Protein AF-A0A517TR94-F1 (afdb_monomer_lite)

Secondary structure (DSSP, 8-state):
--SS----------SS---------SSS--------SSS-S------BS-------S-SSSS-----S----SS--------SSSB-B----S-----B---SBB----TTTSS---S-SS---B--B-SSS-S--B---SSSS-B---S-SSTTT--TTGGGGTS-S-SS--SSSS---EEE-TTS-EEE---SSSTTS---S--SS-SSS-----EEEEETTEEEESEE-SSS-EE-----SSSS-----S-SSSSSS--BPP--TT-----EEEETTEEEESB--SSSSSB-----SSS-B-S----SS-SSS----------TT-----B-TTTTSS------SSS-----S---STT----S------SS-------SSSS--S-EE--SSSS--B----S-TT-----SS----EE--SS--B-----SSS-S-B----SSSS-------S--SSS-----------SS-------SSS------BTTSSSS-S-S--SS-SS----------BTTB-----BSSSS-B-----SSSS--------SS--SS-BBBS-------SSS-B-----SSSSB-S---BSSSSTTB-----SSTTSS---------BTTBB------TTS-S--EEB-SSTTT-EES--SSSSS-S--------BTTBEEE----SSS----EEESSSTTT-EE-----------------BTTBEEEEE--SSS--EEEEESSSTTTS-B-----BSS-----B----BTTB--EE--SSSSBS-EE--SSSTTTS-----SSS-B-B------EEETTEEE--EE-SSSSEE--EE-SSSSS---EE----S------------SS--EE---SSSS-SSB--------TT-SS-SS--SHHHHHHHHHHTT-B-SSTT-TT--SSSSB-SHHHHHHHHHHTTPPP--------------------------------------------------------------------------------------------------------------------------------------

Sequence (1074 aa):
MSGVPELVLDVNVSTDSSNPTQMVEVSGTLFFVANDATAGQELWRSDANGTARVADIRPGGNGSRPTQLTNVNGSLFFFANDGAGSALWKSDGAAAGTVRVKDVRVSSFGDYLGAAINVSGTLYFVGNDGAKGYELWKSDGTTAGTVMVKDIAPGSASSAQNIQRTTSNNLMNVNGTLFFAAESVAGNSELWKSDGTEAGTLLVKEIRSGNQSSSPTLVANSSGTLIFTANDGVNGFEMWRSDGTELGTMLIKDVFAGAKSGTGVFSRNGSQVPFAEIDGVVYFVGNDGVSGAELWKTDGTAAGTVMVKDVHVGATSSSPTKFYRVGNHVYFEADDGTHRRELWRTDGTAAGTALVKDISTGSSAFVQPLAALDDILLFRANDGVLGSELWRTDGTEAGTYLVKDIHPDFTSIPNGAVASGINVNGVAYFAANDGVHGIELWKSDGTAAGTTLVFDVWTSTLNANPLNLLMVGDVGYFTAENGVDGHELWRTDGTAAGTYRVKDIYTGRLASAPDHLTNVNGRLFFAAETEGMGRELWTSDGTEAGTMLVKDIRPGLASGITIHGELIAHTDGKLYFEASSDPNDGELWVSDGTEAGTYKIVDLETVNPGSEPRDLTSIGSKIFFSAQTNPYGRELWVSDGTAAGTRLVKDVWTGSGSTNPEHLIAFQGELYFTAQKLNSAYALWKSDGTEAGTVELSDPNFEGALAPRELTVVGNTLFFSARKGSDGYELWKSDGTAAGTVLVKNIRLGIEGSSPQKLTNVGGILYFTADDDVHGRELWRSDGTEAGTYLLRDVLIGAEASGIDQLTAAGGLLYFRADDSTHGQELWRSNGTSDGTFMAFDQTPGSNDANIDWIRDGGNRLYYSMHTPQFGRELWSLELSHPSGDYDADFVVDGADFLAWQRSFGAVAEPAGSGADGNGDGAVDGEDLDVWQDAFGQPPATTASLSAAATTLSSVRDAGSQSDEPLTSTAEATRTAVQSTIQFSSVTALGLDGRQLTPVARERGPAPLRRNSGNAEKQSAPKRSPGEKLELRHRPTTTQMSGAVDEHDRSTLLAQDAALEELAELAGWSIRKI

Organism: NCBI:txid2528024

Radius of gyration: 33.08 Å; chains: 1; bounding box: 103×128×96 Å

Structure (mmCIF, N/CA/C/O backbone):
data_AF-A0A517TR94-F1
#
_entry.id   AF-A0A517TR94-F1
#
loop_
_atom_site.group_PDB
_atom_site.id
_atom_site.type_symbol
_atom_site.label_atom_id
_atom_site.label_alt_id
_atom_site.label_comp_id
_atom_site.label_asym_id
_atom_site.label_entity_id
_atom_site.label_seq_id
_atom_site.pdbx_PDB_ins_code
_atom_site.Cartn_x
_atom_site.Cartn_y
_atom_site.Cartn_z
_atom_site.occupancy
_atom_site.B_iso_or_equiv
_atom_site.auth_seq_id
_atom_site.auth_comp_id
_atom_site.auth_asym_id
_atom_site.auth_atom_id
_atom_site.pdbx_PDB_model_num
ATOM 1 N N . MET A 1 1 ? -6.341 -18.379 -21.536 1.00 32.88 1 MET A N 1
ATOM 2 C CA . MET A 1 1 ? -5.431 -19.554 -21.599 1.00 32.88 1 MET A CA 1
ATOM 3 C C . MET A 1 1 ? -4.685 -19.633 -20.250 1.00 32.88 1 MET A C 1
ATOM 5 O O . MET A 1 1 ? -5.332 -19.293 -19.265 1.00 32.88 1 MET A O 1
ATOM 9 N N . SER A 1 2 ? -3.391 -20.003 -20.161 1.00 41.47 2 SER A N 1
ATOM 10 C CA . SER A 1 2 ? -2.500 -19.585 -19.041 1.00 41.47 2 SER A CA 1
ATOM 11 C C . SER A 1 2 ? -1.575 -18.413 -19.401 1.00 41.47 2 SER A C 1
ATOM 13 O O . SER A 1 2 ? -1.093 -17.699 -18.528 1.00 41.47 2 SER A O 1
ATOM 15 N N . GLY A 1 3 ? -1.347 -18.233 -20.703 1.00 51.03 3 GLY A N 1
ATOM 16 C CA . GLY A 1 3 ? -0.511 -17.205 -21.299 1.00 51.03 3 GLY A CA 1
ATOM 17 C C . GLY A 1 3 ? -1.092 -16.668 -22.609 1.00 51.03 3 GLY A C 1
ATOM 18 O O . GLY A 1 3 ? -0.347 -16.614 -23.570 1.00 51.03 3 GLY A O 1
ATOM 19 N N . VAL A 1 4 ? -2.402 -16.387 -22.684 1.00 61.16 4 VAL A N 1
ATOM 20 C CA . VAL A 1 4 ? -3.176 -15.614 -23.686 1.00 61.16 4 VAL A CA 1
ATOM 21 C C . VAL A 1 4 ? -4.585 -15.106 -23.232 1.00 61.16 4 VAL A C 1
ATOM 23 O O . VAL A 1 4 ? -5.512 -15.912 -23.086 1.00 61.16 4 VAL A O 1
ATOM 26 N N . PRO A 1 5 ? -4.880 -13.781 -23.261 1.00 72.44 5 PRO A N 1
ATOM 27 C CA . PRO A 1 5 ? -6.747 -13.224 -23.718 1.00 72.44 5 PRO A CA 1
ATOM 28 C C . PRO A 1 5 ? -8.064 -13.539 -22.998 1.00 72.44 5 PRO A C 1
ATOM 30 O O . PRO A 1 5 ? -8.941 -12.732 -23.228 1.00 72.44 5 PRO A O 1
ATOM 33 N N . GLU A 1 6 ? -8.331 -14.636 -22.273 1.00 79.19 6 GLU A N 1
ATOM 34 C CA . GLU A 1 6 ? -9.635 -15.370 -22.433 1.00 79.19 6 GLU A CA 1
ATOM 35 C C . GLU A 1 6 ? -10.430 -15.772 -21.150 1.00 79.19 6 GLU A C 1
ATOM 37 O O . GLU A 1 6 ? -9.866 -16.500 -20.341 1.00 79.19 6 GLU A O 1
ATOM 42 N N . LEU A 1 7 ? -11.740 -15.493 -20.882 1.00 77.69 7 LEU A N 1
ATOM 43 C CA . LEU A 1 7 ? -12.831 -14.672 -21.503 1.00 77.69 7 LEU A CA 1
ATOM 44 C C . LEU A 1 7 ? -13.933 -14.026 -20.566 1.00 77.69 7 LEU A C 1
ATOM 46 O O . LEU A 1 7 ? -14.627 -14.791 -19.891 1.00 77.69 7 LEU A O 1
ATOM 50 N N . VAL A 1 8 ? -14.142 -12.669 -20.545 1.00 80.38 8 VAL A N 1
ATOM 51 C CA . VAL A 1 8 ? -15.274 -11.938 -19.846 1.00 80.38 8 VAL A CA 1
ATOM 52 C C . VAL A 1 8 ? -16.123 -10.854 -20.586 1.00 80.38 8 VAL A C 1
ATOM 54 O O . VAL A 1 8 ? -17.095 -11.218 -21.246 1.00 80.38 8 VAL A O 1
ATOM 57 N N . LEU A 1 9 ? -15.934 -9.547 -20.328 1.00 76.50 9 LEU A N 1
ATOM 58 C CA . LEU A 1 9 ? -17.001 -8.549 -20.014 1.00 76.50 9 LEU A CA 1
ATOM 59 C C . LEU A 1 9 ? -16.665 -7.123 -20.533 1.00 76.50 9 LEU A C 1
ATOM 61 O O . LEU A 1 9 ? -15.570 -6.938 -21.032 1.00 76.50 9 LEU A O 1
ATOM 65 N N . ASP A 1 10 ? -17.564 -6.143 -20.343 1.00 74.19 10 ASP A N 1
ATOM 66 C CA . ASP A 1 10 ? -17.478 -4.688 -20.607 1.00 74.19 10 ASP A CA 1
ATOM 67 C C . ASP A 1 10 ? -18.361 -3.861 -19.574 1.00 74.19 10 ASP A C 1
ATOM 69 O O . ASP A 1 10 ? -18.908 -4.485 -18.662 1.00 74.19 10 ASP A O 1
ATOM 73 N N . VAL A 1 11 ? -18.487 -2.508 -19.585 1.00 76.44 11 VAL A N 1
ATOM 74 C CA . VAL A 1 11 ? -18.774 -1.679 -18.360 1.00 76.44 11 VAL A CA 1
ATOM 75 C C . VAL A 1 11 ? -19.840 -0.552 -18.457 1.00 76.44 11 VAL A C 1
ATOM 77 O O . VAL A 1 11 ? -20.935 -0.730 -17.909 1.00 76.44 11 VAL A O 1
ATOM 80 N N . ASN A 1 12 ? -19.472 0.655 -18.921 1.00 79.12 12 ASN A N 1
ATOM 81 C CA . ASN A 1 12 ? -20.246 1.899 -19.001 1.00 79.12 12 ASN A CA 1
ATOM 82 C C . ASN A 1 12 ? -19.718 2.925 -20.071 1.00 79.12 12 ASN A C 1
ATOM 84 O O . ASN A 1 12 ? -19.273 4.044 -19.781 1.00 79.12 12 ASN A O 1
ATOM 88 N N . VAL A 1 13 ? -19.990 2.604 -21.332 1.00 65.62 13 VAL A N 1
ATOM 89 C CA . VAL A 1 13 ? -20.494 3.459 -22.431 1.00 65.62 13 VAL A CA 1
ATOM 90 C C . VAL A 1 13 ? -19.667 4.557 -23.144 1.00 65.62 13 VAL A C 1
ATOM 92 O O . VAL A 1 13 ? -20.157 4.968 -24.195 1.00 65.62 13 VAL A O 1
ATOM 95 N N . SER A 1 14 ? -18.561 5.147 -22.663 1.00 59.56 14 SER A N 1
ATOM 96 C CA . SER A 1 14 ? -18.127 6.499 -23.130 1.00 59.56 14 SER A CA 1
ATOM 97 C C . SER A 1 14 ? -16.716 6.716 -23.736 1.00 59.56 14 SER A C 1
ATOM 99 O O . SER A 1 14 ? -16.019 5.796 -24.150 1.00 59.56 14 SER A O 1
ATOM 101 N N . THR A 1 15 ? -16.343 7.996 -23.885 1.00 55.50 15 THR A N 1
ATOM 102 C CA . THR A 1 15 ? -15.191 8.525 -24.644 1.00 55.50 15 THR A CA 1
ATOM 103 C C . THR A 1 15 ? -14.351 9.564 -23.886 1.00 55.50 15 THR A C 1
ATOM 105 O O . THR A 1 15 ? -13.447 10.161 -24.469 1.00 55.50 15 THR A O 1
ATOM 108 N N . ASP A 1 16 ? -14.666 9.827 -22.615 1.00 64.62 16 ASP A N 1
ATOM 109 C CA . ASP A 1 16 ? -14.159 10.973 -21.852 1.00 64.62 16 ASP A CA 1
ATOM 110 C C . ASP A 1 16 ? -13.602 10.501 -20.491 1.00 64.62 16 ASP A C 1
ATOM 112 O O . ASP A 1 16 ? -14.239 9.708 -19.798 1.00 64.62 16 ASP A O 1
ATOM 116 N N . SER A 1 17 ? -12.389 10.952 -20.143 1.00 79.81 17 SER A N 1
ATOM 117 C CA . SER A 1 17 ? -11.439 10.234 -19.268 1.00 79.81 17 SER A CA 1
ATOM 118 C C . SER A 1 17 ? -11.825 10.004 -17.793 1.00 79.81 17 SER A C 1
ATOM 120 O O . SER A 1 17 ? -12.678 10.677 -17.211 1.00 79.81 17 SER A O 1
ATOM 122 N N . SER A 1 18 ? -11.104 9.056 -17.179 1.00 74.88 18 SER A N 1
ATOM 123 C CA . SER A 1 18 ? -11.460 8.317 -15.955 1.00 74.88 18 SER A CA 1
ATOM 124 C C . SER A 1 18 ? -10.222 8.053 -15.071 1.00 74.88 18 SER A C 1
ATOM 126 O O . SER A 1 18 ? -9.134 7.977 -15.634 1.00 74.88 18 SER A O 1
ATOM 128 N N . ASN A 1 19 ? -10.320 7.856 -13.739 1.00 81.69 19 ASN A N 1
ATOM 129 C CA . ASN A 1 19 ? -9.169 7.373 -12.933 1.00 81.69 19 ASN A CA 1
ATOM 130 C C . ASN A 1 19 ? -9.506 6.814 -11.509 1.00 81.69 19 ASN A C 1
ATOM 132 O O . ASN A 1 19 ? -10.257 7.496 -10.815 1.00 81.69 19 ASN A O 1
ATOM 136 N N . PRO A 1 20 ? -8.939 5.669 -11.027 1.00 83.94 20 PRO A N 1
ATOM 137 C CA . PRO A 1 20 ? -9.295 5.019 -9.739 1.00 83.94 20 PRO A CA 1
ATOM 138 C C . PRO A 1 20 ? -8.247 5.021 -8.595 1.00 83.94 20 PRO A C 1
ATOM 140 O O . PRO A 1 20 ? -7.126 4.615 -8.845 1.00 83.94 20 PRO A O 1
ATOM 143 N N . THR A 1 21 ? -8.577 5.310 -7.319 1.00 80.75 21 THR A N 1
ATOM 144 C CA . THR A 1 21 ? -7.677 5.057 -6.140 1.00 80.75 21 THR A CA 1
ATOM 145 C C . THR A 1 21 ? -8.009 3.725 -5.396 1.00 80.75 21 THR A C 1
ATOM 147 O O . THR A 1 21 ? -8.720 2.889 -5.934 1.00 80.75 21 THR A O 1
ATOM 150 N N . GLN A 1 22 ? -7.512 3.490 -4.169 1.00 77.44 22 GLN A N 1
ATOM 151 C CA . GLN A 1 22 ? -8.128 2.678 -3.068 1.00 77.44 22 GLN A CA 1
ATOM 152 C C . GLN A 1 22 ? -8.405 1.171 -3.236 1.00 77.44 22 GLN A C 1
ATOM 154 O O . GLN A 1 22 ? -9.174 0.564 -2.495 1.00 77.44 22 GLN A O 1
ATOM 159 N N . MET A 1 23 ? -7.707 0.529 -4.154 1.00 81.69 23 MET A N 1
ATOM 160 C CA . MET A 1 23 ? -7.336 -0.876 -3.978 1.00 81.69 23 MET A CA 1
ATOM 161 C C . MET A 1 23 ? -6.468 -0.982 -2.694 1.00 81.69 23 MET A C 1
ATOM 163 O O . MET A 1 23 ? -5.655 -0.077 -2.515 1.00 81.69 23 MET A O 1
ATOM 167 N N . VAL A 1 24 ? -6.525 -2.000 -1.817 1.00 80.06 24 VAL A N 1
ATOM 168 C CA . VAL A 1 24 ? -5.561 -2.218 -0.677 1.00 80.06 24 VAL A CA 1
ATOM 169 C C . VAL A 1 24 ? -5.394 -3.724 -0.349 1.00 80.06 24 VAL A C 1
ATOM 171 O O . VAL A 1 24 ? -6.127 -4.537 -0.908 1.00 80.06 24 VAL A O 1
ATOM 174 N N . GLU A 1 25 ? -4.371 -4.096 0.436 1.00 80.56 25 GLU A N 1
ATOM 175 C CA . GLU A 1 25 ? -3.683 -5.408 0.452 1.00 80.56 25 GLU A CA 1
ATOM 176 C C . GLU A 1 25 ? -3.809 -6.197 1.796 1.00 80.56 25 GLU A C 1
ATOM 178 O O . GLU A 1 25 ? -3.828 -5.564 2.853 1.00 80.56 25 GLU A O 1
ATOM 183 N N . VAL A 1 26 ? -3.883 -7.547 1.756 1.00 79.00 26 VAL A N 1
ATOM 184 C CA . VAL A 1 26 ? -3.588 -8.582 2.798 1.00 79.00 26 VAL A CA 1
ATOM 185 C C . VAL A 1 26 ? -3.750 -10.053 2.252 1.00 79.00 26 VAL A C 1
ATOM 187 O O . VAL A 1 26 ? -4.149 -10.969 2.969 1.00 79.00 26 VAL A O 1
ATOM 190 N N . SER A 1 27 ? -3.454 -10.311 0.968 1.00 73.56 27 SER A N 1
ATOM 191 C CA . SER A 1 27 ? -3.612 -11.594 0.224 1.00 73.56 27 SER A CA 1
ATOM 192 C C . SER A 1 27 ? -5.022 -12.257 0.182 1.00 73.56 27 SER A C 1
ATOM 194 O O . SER A 1 27 ? -5.320 -13.212 0.902 1.00 73.56 27 SER A O 1
ATOM 196 N N . GLY A 1 28 ? -5.882 -11.815 -0.750 1.00 69.56 28 GLY A N 1
ATOM 197 C CA . GLY A 1 28 ? -7.241 -12.325 -1.051 1.00 69.56 28 GLY A CA 1
ATOM 198 C C . GLY A 1 28 ? -8.048 -11.410 -2.011 1.00 69.56 28 GLY A C 1
ATOM 199 O O . GLY A 1 28 ? -7.973 -10.201 -1.899 1.00 69.56 28 GLY A O 1
ATOM 200 N N . THR A 1 29 ? -8.794 -11.947 -2.978 1.00 78.44 29 THR A N 1
ATOM 201 C CA . THR A 1 29 ? -9.329 -11.279 -4.206 1.00 78.44 29 THR A CA 1
ATOM 202 C C . THR A 1 29 ? -10.099 -9.921 -4.079 1.00 78.44 29 THR A C 1
ATOM 204 O O . THR A 1 29 ? -10.593 -9.577 -3.013 1.00 78.44 29 THR A O 1
ATOM 207 N N . LEU A 1 30 ? -10.172 -9.080 -5.145 1.00 85.25 30 LEU A N 1
ATOM 208 C CA . LEU A 1 30 ? -10.290 -7.590 -5.026 1.00 85.25 30 LEU A CA 1
ATOM 209 C C . LEU A 1 30 ? -11.324 -6.855 -5.955 1.00 85.25 30 LEU A C 1
ATOM 211 O O . LEU A 1 30 ? -11.566 -7.293 -7.065 1.00 85.25 30 LEU A O 1
ATOM 215 N N . PHE A 1 31 ? -11.944 -5.732 -5.528 1.00 89.06 31 PHE A N 1
ATOM 216 C CA . PHE A 1 31 ? -13.330 -5.263 -5.884 1.00 89.06 31 PHE A CA 1
ATOM 217 C C . PHE A 1 31 ? -13.542 -3.743 -6.350 1.00 89.06 31 PHE A C 1
ATOM 219 O O . PHE A 1 31 ? -13.384 -2.873 -5.496 1.00 89.06 31 PHE A O 1
ATOM 226 N N . PHE A 1 32 ? -13.949 -3.304 -7.579 1.00 89.75 32 PHE A N 1
ATOM 227 C CA . PHE A 1 32 ? -13.955 -1.819 -7.896 1.00 89.75 32 PHE A CA 1
ATOM 228 C C . PHE A 1 32 ? -15.023 -1.124 -8.817 1.00 89.75 32 PHE A C 1
ATOM 230 O O . PHE A 1 32 ? -15.868 -1.789 -9.414 1.00 89.75 32 PHE A O 1
ATOM 237 N N . VAL A 1 33 ? -15.035 0.231 -8.806 1.00 89.56 33 VAL A N 1
ATOM 238 C CA . VAL A 1 33 ? -16.006 1.247 -9.350 1.00 89.56 33 VAL A CA 1
ATOM 239 C C . VAL A 1 33 ? -15.793 1.567 -10.852 1.00 89.56 33 VAL A C 1
ATOM 241 O O . VAL A 1 33 ? -14.792 1.143 -11.399 1.00 89.56 33 VAL A O 1
ATOM 244 N N . ALA A 1 34 ? -16.695 2.343 -11.499 1.00 87.88 34 ALA A N 1
ATOM 245 C CA . ALA A 1 34 ? -16.648 2.864 -12.891 1.00 87.88 34 ALA A CA 1
ATOM 246 C C . ALA A 1 34 ? -17.687 3.994 -13.215 1.00 87.88 34 ALA A C 1
ATOM 248 O O . ALA A 1 34 ? -18.465 3.891 -14.156 1.00 87.88 34 ALA A O 1
ATOM 249 N N . ASN A 1 35 ? -17.793 5.068 -12.418 1.00 85.19 35 ASN A N 1
ATOM 250 C CA . ASN A 1 35 ? -19.026 5.880 -12.311 1.00 85.19 35 ASN A CA 1
ATOM 251 C C . ASN A 1 35 ? -19.356 7.005 -13.304 1.00 85.19 35 ASN A C 1
ATOM 253 O O . ASN A 1 35 ? -18.527 7.839 -13.639 1.00 85.19 35 ASN A O 1
ATOM 257 N N . ASP A 1 36 ? -20.637 7.097 -13.647 1.00 80.75 36 ASP A N 1
ATOM 258 C CA . ASP A 1 36 ? -21.177 7.923 -14.727 1.00 80.75 36 ASP A CA 1
ATOM 259 C C . ASP A 1 36 ? -21.938 9.189 -14.284 1.00 80.75 36 ASP A C 1
ATOM 261 O O . ASP A 1 36 ? -22.235 10.065 -15.094 1.00 80.75 36 ASP A O 1
ATOM 265 N N . ALA A 1 37 ? -22.328 9.261 -13.007 1.00 74.31 37 ALA A N 1
ATOM 266 C CA . ALA A 1 37 ? -23.564 9.926 -12.557 1.00 74.31 37 ALA A CA 1
ATOM 267 C C . ALA A 1 37 ? -24.870 9.271 -13.097 1.00 74.31 37 ALA A C 1
ATOM 269 O O . ALA A 1 37 ? -25.942 9.901 -13.129 1.00 74.31 37 ALA A O 1
ATOM 270 N N . THR A 1 38 ? -24.791 7.993 -13.493 1.00 77.69 38 THR A N 1
ATOM 271 C CA . THR A 1 38 ? -25.917 7.050 -13.642 1.00 77.69 38 THR A CA 1
ATOM 272 C C . THR A 1 38 ? -25.947 6.006 -12.515 1.00 77.69 38 THR A C 1
ATOM 274 O O . THR A 1 38 ? -27.029 5.650 -12.056 1.00 77.69 38 THR A O 1
ATOM 277 N N . ALA A 1 39 ? -24.796 5.641 -11.963 1.00 77.69 39 ALA A N 1
ATOM 278 C CA . ALA A 1 39 ? -24.606 5.504 -10.523 1.00 77.69 39 ALA A CA 1
ATOM 279 C C . ALA A 1 39 ? -24.318 6.885 -9.885 1.00 77.69 39 ALA A C 1
ATOM 281 O O . ALA A 1 39 ? -24.677 7.948 -10.400 1.00 77.69 39 ALA A O 1
ATOM 282 N N . GLY A 1 40 ? -23.536 6.904 -8.816 1.00 82.56 40 GLY A N 1
ATOM 283 C CA . GLY A 1 40 ? -22.186 7.451 -8.927 1.00 82.56 40 GLY A CA 1
ATOM 284 C C . GLY A 1 40 ? -21.117 6.486 -8.376 1.00 82.56 40 GLY A C 1
ATOM 285 O O . GLY A 1 40 ? -21.027 5.326 -8.763 1.00 82.56 40 GLY A O 1
ATOM 286 N N . GLN A 1 41 ? -20.197 6.988 -7.561 1.00 86.50 41 GLN A N 1
ATOM 287 C CA . GLN A 1 41 ? -18.953 6.291 -7.213 1.00 86.50 41 GLN A CA 1
ATOM 288 C C . GLN A 1 41 ? -19.140 5.140 -6.197 1.00 86.50 41 GLN A C 1
ATOM 290 O O . GLN A 1 41 ? -19.252 5.426 -5.018 1.00 86.50 41 GLN A O 1
ATOM 295 N N . GLU A 1 42 ? -19.132 3.864 -6.613 1.00 89.94 42 GLU A N 1
ATOM 296 C CA . GLU A 1 42 ? -19.360 2.662 -5.763 1.00 89.94 42 GLU A CA 1
ATOM 297 C C . GLU A 1 42 ? -18.854 1.323 -6.420 1.00 89.94 42 GLU A C 1
ATOM 299 O O . GLU A 1 42 ? -18.658 1.327 -7.626 1.00 89.94 42 GLU A O 1
ATOM 304 N N . LEU A 1 43 ? -18.524 0.230 -5.682 1.00 92.38 43 LEU A N 1
ATOM 305 C CA . LEU A 1 43 ? -17.415 -0.730 -6.030 1.00 92.38 43 LEU A CA 1
ATOM 306 C C . LEU A 1 43 ? -17.671 -2.276 -5.951 1.00 92.38 43 LEU A C 1
ATOM 308 O O . LEU A 1 43 ? -18.451 -2.663 -5.099 1.00 92.38 43 LEU A O 1
ATOM 312 N N . TRP A 1 44 ? -16.959 -3.156 -6.710 1.00 91.81 44 TRP A N 1
ATOM 313 C CA . TRP A 1 44 ? -17.274 -4.600 -7.018 1.00 91.81 44 TRP A CA 1
ATOM 314 C C . TRP A 1 44 ? -16.922 -5.778 -6.037 1.00 91.81 44 TRP A C 1
ATOM 316 O O . TRP A 1 44 ? -17.060 -5.542 -4.862 1.00 91.81 44 TRP A O 1
ATOM 326 N N . ARG A 1 45 ? -16.718 -7.077 -6.444 1.00 91.19 45 ARG A N 1
ATOM 327 C CA . ARG A 1 45 ? -16.306 -8.350 -5.699 1.00 91.19 45 ARG A CA 1
ATOM 328 C C . ARG A 1 45 ? -16.512 -9.637 -6.573 1.00 91.19 45 ARG A C 1
ATOM 330 O O . ARG A 1 45 ? -16.994 -9.503 -7.695 1.00 91.19 45 ARG A O 1
ATOM 337 N N . SER A 1 46 ? -16.226 -10.885 -6.136 1.00 83.75 46 SER A N 1
ATOM 338 C CA . SER A 1 46 ? -16.760 -12.180 -6.689 1.00 83.75 46 SER A CA 1
ATOM 339 C C . SER A 1 46 ? -16.844 -13.391 -5.721 1.00 83.75 46 SER A C 1
ATOM 341 O O . SER A 1 46 ? -16.489 -13.280 -4.571 1.00 83.75 46 SER A O 1
ATOM 343 N N . ASP A 1 47 ? -17.415 -14.533 -6.116 1.00 80.50 47 ASP A N 1
ATOM 344 C CA . ASP A 1 47 ? -17.780 -15.682 -5.256 1.00 80.50 47 ASP A CA 1
ATOM 345 C C . ASP A 1 47 ? -17.981 -16.942 -6.144 1.00 80.50 47 ASP A C 1
ATOM 347 O O . ASP A 1 47 ? -17.373 -17.026 -7.204 1.00 80.50 47 ASP A O 1
ATOM 351 N N . ALA A 1 48 ? -18.847 -17.901 -5.801 1.00 70.12 48 ALA A N 1
ATOM 352 C CA . ALA A 1 48 ? -19.196 -19.057 -6.644 1.00 70.12 48 ALA A CA 1
ATOM 353 C C . ALA A 1 48 ? -20.715 -19.113 -6.935 1.00 70.12 48 ALA A C 1
ATOM 355 O O . ALA A 1 48 ? -21.389 -20.108 -6.657 1.00 70.12 48 ALA A O 1
ATOM 356 N N . ASN A 1 49 ? -21.288 -17.995 -7.401 1.00 73.25 49 ASN A N 1
ATOM 357 C CA . ASN A 1 49 ? -22.709 -17.685 -7.188 1.00 73.25 49 ASN A CA 1
ATOM 358 C C . ASN A 1 49 ? -23.410 -16.858 -8.311 1.00 73.25 49 ASN A C 1
ATOM 360 O O . ASN A 1 49 ? -24.635 -16.939 -8.456 1.00 73.25 49 ASN A O 1
ATOM 364 N N . GLY A 1 50 ? -22.672 -16.052 -9.080 1.00 70.31 50 GLY A N 1
ATOM 365 C CA . GLY A 1 50 ? -23.108 -15.092 -10.123 1.00 70.31 50 GLY A CA 1
ATOM 366 C C . GLY A 1 50 ? -22.800 -13.629 -9.740 1.00 70.31 50 GLY A C 1
ATOM 367 O O . GLY A 1 50 ? -23.429 -13.153 -8.804 1.00 70.31 50 GLY A O 1
ATOM 368 N N . THR A 1 51 ? -21.836 -12.934 -10.388 1.00 84.44 51 THR A N 1
ATOM 369 C CA . THR A 1 51 ? -21.176 -11.713 -9.855 1.00 84.44 51 THR A CA 1
ATOM 370 C C . THR A 1 51 ? -22.094 -10.511 -9.771 1.00 84.44 51 THR A C 1
ATOM 372 O O . THR A 1 51 ? -22.877 -10.334 -10.676 1.00 84.44 51 THR A O 1
ATOM 375 N N . ALA A 1 52 ? -22.139 -9.740 -8.676 1.00 87.50 52 ALA A N 1
ATOM 376 C CA . ALA A 1 52 ? -23.338 -8.941 -8.432 1.00 87.50 52 ALA A CA 1
ATOM 377 C C . ALA A 1 52 ? -23.294 -7.780 -7.379 1.00 87.50 52 ALA A C 1
ATOM 379 O O . ALA A 1 52 ? -23.222 -8.104 -6.234 1.00 87.50 52 ALA A O 1
ATOM 380 N N . ARG A 1 53 ? -23.495 -6.475 -7.673 1.00 90.69 53 ARG A N 1
ATOM 381 C CA . ARG A 1 53 ? -23.621 -5.233 -6.823 1.00 90.69 53 ARG A CA 1
ATOM 382 C C . ARG A 1 53 ? -24.408 -5.298 -5.477 1.00 90.69 53 ARG A C 1
ATOM 384 O O . ARG A 1 53 ? -25.617 -5.474 -5.535 1.00 90.69 53 ARG A O 1
ATOM 391 N N . VAL A 1 54 ? -23.808 -5.106 -4.286 1.00 89.81 54 VAL A N 1
ATOM 392 C CA . VAL A 1 54 ? -24.517 -5.209 -2.977 1.00 89.81 54 VAL A CA 1
ATOM 393 C C . VAL A 1 54 ? -25.789 -4.390 -2.801 1.00 89.81 54 VAL A C 1
ATOM 395 O O . VAL A 1 54 ? -26.885 -4.936 -2.895 1.00 89.81 54 VAL A O 1
ATOM 398 N N . ALA A 1 55 ? -25.665 -3.178 -2.295 1.00 83.69 55 ALA A N 1
ATOM 399 C CA . ALA A 1 55 ? -26.680 -2.557 -1.480 1.00 83.69 55 ALA A CA 1
ATOM 400 C C . ALA A 1 55 ? -26.348 -1.095 -1.229 1.00 83.69 55 ALA A C 1
ATOM 402 O O . ALA A 1 55 ? -25.190 -0.696 -1.138 1.00 83.69 55 ALA A O 1
ATOM 403 N N . ASP A 1 56 ? -27.404 -0.317 -1.079 1.00 84.56 56 ASP A N 1
ATOM 404 C CA . ASP A 1 56 ? -27.368 1.101 -1.371 1.00 84.56 56 ASP A CA 1
ATOM 405 C C . ASP A 1 56 ? -27.520 1.961 -0.107 1.00 84.56 56 ASP A C 1
ATOM 407 O O . ASP A 1 56 ? -27.904 1.476 0.954 1.00 84.56 56 ASP A O 1
ATOM 411 N N . ILE A 1 57 ? -27.140 3.230 -0.202 1.00 85.81 57 ILE A N 1
ATOM 412 C CA . ILE A 1 57 ? -26.909 4.160 0.903 1.00 85.81 57 ILE A CA 1
ATOM 413 C C . ILE A 1 57 ? -27.255 5.621 0.526 1.00 85.81 57 ILE A C 1
ATOM 415 O O . ILE A 1 57 ? -27.073 6.529 1.335 1.00 85.81 57 ILE A O 1
ATOM 419 N N . ARG A 1 58 ? -27.803 5.871 -0.675 1.00 87.06 58 ARG A N 1
ATOM 420 C CA . ARG A 1 58 ? -28.414 7.151 -1.099 1.00 87.06 58 ARG A CA 1
ATOM 421 C C . ARG A 1 58 ? -29.537 6.872 -2.127 1.00 87.06 58 ARG A C 1
ATOM 423 O O . ARG A 1 58 ? -29.232 6.173 -3.068 1.00 87.06 58 ARG A O 1
ATOM 430 N N . PRO A 1 59 ? -30.796 7.405 -2.082 1.00 81.44 59 PRO A N 1
ATOM 431 C CA . PRO A 1 59 ? -31.675 7.463 -3.804 1.00 81.44 59 PRO A CA 1
ATOM 432 C C . PRO A 1 59 ? -31.459 8.740 -4.681 1.00 81.44 59 PRO A C 1
ATOM 434 O O . PRO A 1 59 ? -31.568 9.867 -4.188 1.00 81.44 59 PRO A O 1
ATOM 437 N N . GLY A 1 60 ? -31.293 8.601 -6.019 1.00 70.38 60 GLY A N 1
ATOM 438 C CA . GLY A 1 60 ? -31.543 9.675 -7.027 1.00 70.38 60 GLY A CA 1
ATOM 439 C C . GLY A 1 60 ? -30.441 10.314 -7.936 1.00 70.38 60 GLY A C 1
ATOM 440 O O . GLY A 1 60 ? -30.738 11.353 -8.522 1.00 70.38 60 GLY A O 1
ATOM 441 N N . GLY A 1 61 ? -29.229 9.763 -8.105 1.00 70.31 61 GLY A N 1
ATOM 442 C CA . GLY A 1 61 ? -28.157 10.178 -9.061 1.00 70.31 61 GLY A CA 1
ATOM 443 C C . GLY A 1 61 ? -27.034 11.155 -8.611 1.00 70.31 61 GLY A C 1
ATOM 444 O O . GLY A 1 61 ? -27.103 12.310 -9.018 1.00 70.31 61 GLY A O 1
ATOM 445 N N . ASN A 1 62 ? -26.006 10.736 -7.830 1.00 73.88 62 ASN A N 1
ATOM 446 C CA . ASN A 1 62 ? -24.796 11.526 -7.439 1.00 73.88 62 ASN A CA 1
ATOM 447 C C . ASN A 1 62 ? -23.579 10.715 -6.871 1.00 73.88 62 ASN A C 1
ATOM 449 O O . ASN A 1 62 ? -22.597 11.331 -6.445 1.00 73.88 62 ASN A O 1
ATOM 453 N N . GLY A 1 63 ? -23.639 9.384 -6.750 1.00 80.88 63 GLY A N 1
ATOM 454 C CA . GLY A 1 63 ? -22.807 8.577 -5.834 1.00 80.88 63 GLY A CA 1
ATOM 455 C C . GLY A 1 63 ? -22.888 8.989 -4.363 1.00 80.88 63 GLY A C 1
ATOM 456 O O . GLY A 1 63 ? -23.479 10.019 -4.018 1.00 80.88 63 GLY A O 1
ATOM 457 N N . SER A 1 64 ? -22.230 8.257 -3.467 1.00 83.81 64 SER A N 1
ATOM 458 C CA . SER A 1 64 ? -21.938 8.806 -2.125 1.00 83.81 64 SER A CA 1
ATOM 459 C C . SER A 1 64 ? -20.458 8.766 -1.696 1.00 83.81 64 SER A C 1
ATOM 461 O O . SER A 1 64 ? -20.117 9.157 -0.586 1.00 83.81 64 SER A O 1
ATOM 463 N N . ARG A 1 65 ? -19.564 8.488 -2.658 1.00 84.62 65 ARG A N 1
ATOM 464 C CA . ARG A 1 65 ? -18.121 8.824 -2.656 1.00 84.62 65 ARG A CA 1
ATOM 465 C C . ARG A 1 65 ? -17.286 8.122 -1.566 1.00 84.62 65 ARG A C 1
ATOM 467 O O . ARG A 1 65 ? -16.792 8.764 -0.636 1.00 84.62 65 ARG A O 1
ATOM 474 N N . PRO A 1 66 ? -17.156 6.799 -1.703 1.00 88.06 66 PRO A N 1
ATOM 475 C CA . PRO A 1 66 ? -16.585 5.899 -0.732 1.00 88.06 66 PRO A CA 1
ATOM 476 C C . PRO A 1 66 ? -15.062 5.978 -0.789 1.00 88.06 66 PRO A C 1
ATOM 478 O O . PRO A 1 66 ? -14.496 6.011 -1.884 1.00 88.06 66 PRO A O 1
ATOM 481 N N . THR A 1 67 ? -14.410 6.086 0.371 1.00 82.62 67 THR A N 1
ATOM 482 C CA . THR A 1 67 ? -13.066 6.676 0.459 1.00 82.62 67 THR A CA 1
ATOM 483 C C . THR A 1 67 ? -12.017 5.848 1.242 1.00 82.62 67 THR A C 1
ATOM 485 O O . THR A 1 67 ? -12.342 5.006 2.071 1.00 82.62 67 THR A O 1
ATOM 488 N N . GLN A 1 68 ? -10.741 6.083 0.908 1.00 78.56 68 GLN A N 1
ATOM 489 C CA . GLN A 1 68 ? -9.445 5.494 1.312 1.00 78.56 68 GLN A CA 1
ATOM 490 C C . GLN A 1 68 ? -9.233 3.958 1.380 1.00 78.56 68 GLN A C 1
ATOM 492 O O . GLN A 1 68 ? -8.192 3.527 0.890 1.00 78.56 68 GLN A O 1
ATOM 497 N N . LEU A 1 69 ? -10.177 3.162 1.897 1.00 86.19 69 LEU A N 1
ATOM 498 C CA . LEU A 1 69 ? -10.201 1.680 1.946 1.00 86.19 69 LEU A CA 1
ATOM 499 C C . LEU A 1 69 ? -9.104 0.886 2.711 1.00 86.19 69 LEU A C 1
ATOM 501 O O . LEU A 1 69 ? -7.905 1.106 2.580 1.00 86.19 69 LEU A O 1
ATOM 505 N N . THR A 1 70 ? -9.547 -0.143 3.452 1.00 83.94 70 THR A N 1
ATOM 506 C CA . THR A 1 70 ? -8.752 -1.005 4.349 1.00 83.94 70 THR A CA 1
ATOM 507 C C . THR A 1 70 ? -9.474 -2.331 4.707 1.00 83.94 70 THR A C 1
ATOM 509 O O . THR A 1 70 ? -10.708 -2.369 4.744 1.00 83.94 70 THR A O 1
ATOM 512 N N . ASN A 1 71 ? -8.728 -3.423 4.971 1.00 82.69 71 ASN A N 1
ATOM 513 C CA . ASN A 1 71 ? -9.264 -4.733 5.412 1.00 82.69 71 ASN A CA 1
ATOM 514 C C . ASN A 1 71 ? -8.874 -5.102 6.858 1.00 82.69 71 ASN A C 1
ATOM 516 O O . ASN A 1 71 ? -7.722 -4.960 7.237 1.00 82.69 71 ASN A O 1
ATOM 520 N N . VAL A 1 72 ? -9.818 -5.706 7.593 1.00 80.25 72 VAL A N 1
ATOM 521 C CA . VAL A 1 72 ? -9.835 -5.989 9.050 1.00 80.25 72 VAL A CA 1
ATOM 522 C C . VAL A 1 72 ? -9.830 -7.467 9.446 1.00 80.25 72 VAL A C 1
ATOM 524 O O . VAL A 1 72 ? -9.735 -7.775 10.631 1.00 80.25 72 VAL A O 1
ATOM 527 N N . ASN A 1 73 ? -9.932 -8.390 8.494 1.00 74.25 73 ASN A N 1
ATOM 528 C CA . ASN A 1 73 ? -10.154 -9.817 8.760 1.00 74.25 73 ASN A CA 1
ATOM 529 C C . ASN A 1 73 ? -11.298 -10.181 9.764 1.00 74.25 73 ASN A C 1
ATOM 531 O O . ASN A 1 73 ? -11.213 -11.182 10.473 1.00 74.25 73 ASN A O 1
ATOM 535 N N . GLY A 1 74 ? -12.438 -9.482 9.885 1.00 70.50 74 GLY A N 1
ATOM 536 C CA . GLY A 1 74 ? -12.890 -8.234 9.259 1.00 70.50 74 GLY A CA 1
ATOM 537 C C . GLY A 1 74 ? -14.388 -8.119 8.954 1.00 70.50 74 GLY A C 1
ATOM 538 O O . GLY A 1 74 ? -14.946 -8.980 8.298 1.00 70.50 74 GLY A O 1
ATOM 539 N N . SER A 1 75 ? -15.051 -7.042 9.380 1.00 79.19 75 SER A N 1
ATOM 540 C CA . SER A 1 75 ? -16.395 -6.678 8.892 1.00 79.19 75 SER A CA 1
ATOM 541 C C . SER A 1 75 ? -16.504 -5.172 8.631 1.00 79.19 75 SER A C 1
ATOM 543 O O . SER A 1 75 ? -15.482 -4.505 8.723 1.00 79.19 75 SER A O 1
ATOM 545 N N . LEU A 1 76 ? -17.666 -4.627 8.237 1.00 91.81 76 LEU A N 1
ATOM 546 C CA . LEU A 1 76 ? -17.617 -3.562 7.222 1.00 91.81 76 LEU A CA 1
ATOM 547 C C . LEU A 1 76 ? -18.465 -2.324 7.387 1.00 91.81 76 LEU A C 1
ATOM 549 O O . LEU A 1 76 ? -19.524 -2.405 7.982 1.00 91.81 76 LEU A O 1
ATOM 553 N N . PHE A 1 77 ? -18.051 -1.248 6.708 1.00 92.25 77 PHE A N 1
ATOM 554 C CA . PHE A 1 77 ? -17.412 -0.072 7.325 1.00 92.25 77 PHE A CA 1
ATOM 555 C C . PHE A 1 77 ? -17.983 1.276 6.835 1.00 92.25 77 PHE A C 1
ATOM 557 O O . PHE A 1 77 ? -17.749 2.312 7.444 1.00 92.25 77 PHE A O 1
ATOM 564 N N . PHE A 1 78 ? -18.591 1.310 5.650 1.00 91.38 78 PHE A N 1
ATOM 565 C CA . PHE A 1 78 ? -18.109 2.273 4.658 1.00 91.38 78 PHE A CA 1
ATOM 566 C C . PHE A 1 78 ? -18.580 3.733 4.719 1.00 91.38 78 PHE A C 1
ATOM 568 O O . PHE A 1 78 ? -19.694 4.036 5.146 1.00 91.38 78 PHE A O 1
ATOM 575 N N . PHE A 1 79 ? -17.693 4.602 4.219 1.00 88.38 79 PHE A N 1
ATOM 576 C CA . PHE A 1 79 ? -17.598 6.068 4.180 1.00 88.38 79 PHE A CA 1
ATOM 577 C C . PHE A 1 79 ? -18.680 6.750 3.330 1.00 88.38 79 PHE A C 1
ATOM 579 O O . PHE A 1 79 ? -18.486 7.836 2.781 1.00 88.38 79 PHE A O 1
ATOM 586 N N . ALA A 1 80 ? -19.859 6.147 3.262 1.00 88.56 80 ALA A N 1
ATOM 587 C CA . ALA A 1 80 ? -20.992 6.650 2.519 1.00 88.56 80 ALA A CA 1
ATOM 588 C C . ALA A 1 80 ? -21.353 8.078 2.941 1.00 88.56 80 ALA A C 1
ATOM 590 O O . ALA A 1 80 ? -21.833 8.300 4.051 1.00 88.56 80 ALA A O 1
ATOM 591 N N . ASN A 1 81 ? -21.181 9.065 2.061 1.00 84.88 81 ASN A N 1
ATOM 592 C CA . ASN A 1 81 ? -21.688 10.419 2.264 1.00 84.88 81 ASN A CA 1
ATOM 593 C C . ASN A 1 81 ? -23.205 10.462 2.005 1.00 84.88 81 ASN A C 1
ATOM 595 O O . ASN A 1 81 ? -23.662 11.210 1.142 1.00 84.88 81 ASN A O 1
ATOM 599 N N . ASP A 1 82 ? -23.964 9.650 2.741 1.00 84.94 82 ASP A N 1
ATOM 600 C CA . ASP A 1 82 ? -25.351 9.156 2.595 1.00 84.94 82 ASP A CA 1
ATOM 601 C C . ASP A 1 82 ? -26.500 10.138 2.264 1.00 84.94 82 ASP A C 1
ATOM 603 O O . ASP A 1 82 ? -27.675 9.779 2.229 1.00 84.94 82 ASP A O 1
ATOM 607 N N . GLY A 1 83 ? -26.191 11.403 2.002 1.00 79.38 83 GLY A N 1
ATOM 608 C CA . GLY A 1 83 ? -27.163 12.451 1.695 1.00 79.38 83 GLY A CA 1
ATOM 609 C C . GLY A 1 83 ? -27.610 13.232 2.929 1.00 79.38 83 GLY A C 1
ATOM 610 O O . GLY A 1 83 ? -28.205 14.299 2.781 1.00 79.38 83 GLY A O 1
ATOM 611 N N . ALA A 1 84 ? -27.258 12.775 4.130 1.00 78.38 84 ALA A N 1
ATOM 612 C CA . ALA A 1 84 ? -27.454 13.492 5.385 1.00 78.38 84 ALA A CA 1
ATOM 613 C C . ALA A 1 84 ? -26.133 13.814 6.114 1.00 78.38 84 ALA A C 1
ATOM 615 O O . ALA A 1 84 ? -26.116 14.751 6.915 1.00 78.38 84 ALA A O 1
ATOM 616 N N . GLY A 1 85 ? -25.019 13.169 5.769 1.00 74.44 85 GLY A N 1
ATOM 617 C CA . GLY A 1 85 ? -23.665 13.623 6.093 1.00 74.44 85 GLY A CA 1
ATOM 618 C C . GLY A 1 85 ? -22.601 13.035 5.162 1.00 74.44 85 GLY A C 1
ATOM 619 O O . GLY A 1 85 ? -22.915 12.514 4.098 1.00 74.44 85 GLY A O 1
ATOM 620 N N . SER A 1 86 ? -21.343 13.124 5.589 1.00 79.44 86 SER A N 1
ATOM 621 C CA . SER A 1 86 ? -20.416 11.979 5.615 1.00 79.44 86 SER A CA 1
ATOM 622 C C . SER A 1 86 ? -20.983 10.896 6.549 1.00 79.44 86 SER A C 1
ATOM 624 O O . SER A 1 86 ? -21.677 11.293 7.482 1.00 79.44 86 SER A O 1
ATOM 626 N N . ALA A 1 87 ? -20.756 9.585 6.363 1.00 85.44 87 ALA A N 1
ATOM 627 C CA . ALA A 1 87 ? -21.355 8.565 7.251 1.00 85.44 87 ALA A CA 1
ATOM 628 C C . ALA A 1 87 ? -20.727 7.148 7.302 1.00 85.44 87 ALA A C 1
ATOM 630 O O . ALA A 1 87 ? -21.462 6.157 7.253 1.00 85.44 87 ALA A O 1
ATOM 631 N N . LEU A 1 88 ? -19.410 7.041 7.506 1.00 91.62 88 LEU A N 1
ATOM 632 C CA . LEU A 1 88 ? -18.735 5.766 7.810 1.00 91.62 88 LEU A CA 1
ATOM 633 C C . LEU A 1 88 ? -19.190 5.127 9.133 1.00 91.62 88 LEU A C 1
ATOM 635 O O . LEU A 1 88 ? -19.429 5.827 10.106 1.00 91.62 88 LEU A O 1
ATOM 639 N N . TRP A 1 89 ? -19.433 3.815 9.139 1.00 92.81 89 TRP A N 1
ATOM 640 C CA . TRP A 1 89 ? -20.238 3.122 10.157 1.00 92.81 89 TRP A CA 1
ATOM 641 C C . TRP A 1 89 ? -19.993 1.599 10.148 1.00 92.81 89 TRP A C 1
ATOM 643 O O . TRP A 1 89 ? -18.843 1.175 10.044 1.00 92.81 89 TRP A O 1
ATOM 653 N N . LYS A 1 90 ? -21.037 0.752 10.281 1.00 93.31 90 LYS A N 1
ATOM 654 C CA . LYS A 1 90 ? -20.900 -0.701 10.107 1.00 93.31 90 LYS A CA 1
ATOM 655 C C . LYS A 1 90 ? -22.190 -1.460 9.737 1.00 93.31 90 LYS A C 1
ATOM 657 O O . LYS A 1 90 ? -23.141 -1.423 10.504 1.00 93.31 90 LYS A O 1
ATOM 662 N N . SER A 1 91 ? -22.217 -2.219 8.630 1.00 91.62 91 SER A N 1
ATOM 663 C CA . SER A 1 91 ? -23.351 -3.085 8.224 1.00 91.62 91 SER A CA 1
ATOM 664 C C . SER A 1 91 ? -23.007 -4.187 7.179 1.00 91.62 91 SER A C 1
ATOM 666 O O . SER A 1 91 ? -21.895 -4.218 6.645 1.00 91.62 91 SER A O 1
ATOM 668 N N . ASP A 1 92 ? -23.924 -5.138 6.920 1.00 80.75 92 ASP A N 1
ATOM 669 C CA . ASP A 1 92 ? -23.597 -6.485 6.415 1.00 80.75 92 ASP A CA 1
ATOM 670 C C . ASP A 1 92 ? -24.232 -6.951 5.088 1.00 80.75 92 ASP A C 1
ATOM 672 O O . ASP A 1 92 ? -23.451 -7.233 4.191 1.00 80.75 92 ASP A O 1
ATOM 676 N N . GLY A 1 93 ? -25.549 -7.190 4.920 1.00 81.44 93 GLY A N 1
ATOM 677 C CA . GLY A 1 93 ? -25.985 -7.999 3.746 1.00 81.44 93 GLY A CA 1
ATOM 678 C C . GLY A 1 93 ? -27.409 -7.907 3.176 1.00 81.44 93 GLY A C 1
ATOM 679 O O . GLY A 1 93 ? -27.559 -8.014 1.954 1.00 81.44 93 GLY A O 1
ATOM 680 N N . ALA A 1 94 ? -28.453 -7.677 3.982 1.00 81.88 94 ALA A N 1
ATOM 681 C CA . ALA A 1 94 ? -29.822 -7.464 3.490 1.00 81.88 94 ALA A CA 1
ATOM 682 C C . ALA A 1 94 ? -30.728 -6.873 4.580 1.00 81.88 94 ALA A C 1
ATOM 684 O O . ALA A 1 94 ? -30.633 -7.267 5.741 1.00 81.88 94 ALA A O 1
ATOM 685 N N . ALA A 1 95 ? -31.626 -5.957 4.204 1.00 83.38 95 ALA A N 1
ATOM 686 C CA . ALA A 1 95 ? -32.385 -5.150 5.156 1.00 83.38 95 ALA A CA 1
ATOM 687 C C . ALA A 1 95 ? -33.701 -5.779 5.657 1.00 83.38 95 ALA A C 1
ATOM 689 O O . ALA A 1 95 ? -34.479 -6.346 4.889 1.00 83.38 95 ALA A O 1
ATOM 690 N N . ALA A 1 96 ? -33.974 -5.605 6.955 1.00 79.19 96 ALA A N 1
ATOM 691 C CA . ALA A 1 96 ? -35.190 -6.057 7.643 1.00 79.19 96 ALA A CA 1
ATOM 692 C C . ALA A 1 96 ? -35.585 -5.184 8.869 1.00 79.19 96 ALA A C 1
ATOM 694 O O . ALA A 1 96 ? -36.284 -5.657 9.767 1.00 79.19 96 ALA A O 1
ATOM 695 N N . GLY A 1 97 ? -35.132 -3.925 8.920 1.00 82.94 97 GLY A N 1
ATOM 696 C CA . GLY A 1 97 ? -35.146 -3.044 10.103 1.00 82.94 97 GLY A CA 1
ATOM 697 C C . GLY A 1 97 ? -35.004 -1.559 9.730 1.00 82.94 97 GLY A C 1
ATOM 698 O O . GLY A 1 97 ? -34.937 -1.244 8.541 1.00 82.94 97 GLY A O 1
ATOM 699 N N . THR A 1 98 ? -35.044 -0.641 10.706 1.00 92.88 98 THR A N 1
ATOM 700 C CA . THR A 1 98 ? -35.283 0.803 10.450 1.00 92.88 98 THR A CA 1
ATOM 701 C C . THR A 1 98 ? -34.708 1.765 11.508 1.00 92.88 98 THR A C 1
ATOM 703 O O . THR A 1 98 ? -35.394 2.089 12.487 1.00 92.88 98 THR A O 1
ATOM 706 N N . VAL A 1 99 ? -33.488 2.280 11.301 1.00 91.56 99 VAL A N 1
ATOM 707 C CA . VAL A 1 99 ? -32.851 3.343 12.118 1.00 91.56 99 VAL A CA 1
ATOM 708 C C . VAL A 1 99 ? -31.934 4.249 11.241 1.00 91.56 99 VAL A C 1
ATOM 710 O O . VAL A 1 99 ? -31.990 4.101 10.026 1.00 91.56 99 VAL A O 1
ATOM 713 N N . ARG A 1 100 ? -31.172 5.239 11.756 1.00 90.75 100 ARG A N 1
ATOM 714 C CA . ARG A 1 100 ? -30.345 6.180 10.935 1.00 90.75 100 ARG A CA 1
ATOM 715 C C . ARG A 1 100 ? -28.826 6.142 11.246 1.00 90.75 100 ARG A C 1
ATOM 717 O O . ARG A 1 100 ? -28.246 5.133 10.914 1.00 90.75 100 ARG A O 1
ATOM 724 N N . VAL A 1 101 ? -28.184 7.240 11.690 1.00 92.50 101 VAL A N 1
ATOM 725 C CA . VAL A 1 101 ? -26.750 7.508 12.008 1.00 92.50 101 VAL A CA 1
ATOM 726 C C . VAL A 1 101 ? -26.587 9.027 12.324 1.00 92.50 101 VAL A C 1
ATOM 728 O O . VAL A 1 101 ? -27.583 9.745 12.411 1.00 92.50 101 VAL A O 1
ATOM 731 N N . LYS A 1 102 ? -25.353 9.532 12.497 1.00 89.50 102 LYS A N 1
ATOM 732 C CA . LYS A 1 102 ? -24.909 10.304 13.677 1.00 89.50 102 LYS A CA 1
ATOM 733 C C . LYS A 1 102 ? -24.661 11.831 13.521 1.00 89.50 102 LYS A C 1
ATOM 735 O O . LYS A 1 102 ? -25.075 12.485 12.571 1.00 89.50 102 LYS A O 1
ATOM 740 N N . ASP A 1 103 ? -23.936 12.390 14.497 1.00 83.94 103 ASP A N 1
ATOM 741 C CA . ASP A 1 103 ? -23.379 13.748 14.608 1.00 83.94 103 ASP A CA 1
ATOM 742 C C . ASP A 1 103 ? -21.814 13.785 14.536 1.00 83.94 103 ASP A C 1
ATOM 744 O O . ASP A 1 103 ? -21.170 13.876 15.585 1.00 83.94 103 ASP A O 1
ATOM 748 N N . VAL A 1 104 ? -21.179 13.710 13.348 1.00 78.69 104 VAL A N 1
ATOM 749 C CA . VAL A 1 104 ? -19.704 13.842 13.101 1.00 78.69 104 VAL A CA 1
ATOM 750 C C . VAL A 1 104 ? -19.390 14.432 11.693 1.00 78.69 104 VAL A C 1
ATOM 752 O O . VAL A 1 104 ? -20.325 14.633 10.916 1.00 78.69 104 VAL A O 1
ATOM 755 N N . ARG A 1 105 ? -18.120 14.777 11.370 1.00 75.56 105 ARG A N 1
ATOM 756 C CA . ARG A 1 105 ? -17.628 15.321 10.068 1.00 75.56 105 ARG A CA 1
ATOM 757 C C . ARG A 1 105 ? -16.121 15.035 9.800 1.00 75.56 105 ARG A C 1
ATOM 759 O O . ARG A 1 105 ? -15.480 14.339 10.579 1.00 75.56 105 ARG A O 1
ATOM 766 N N . VAL A 1 106 ? -15.569 15.486 8.654 1.00 70.56 106 VAL A N 1
ATOM 767 C CA . VAL A 1 106 ? -14.279 14.980 8.098 1.00 70.56 106 VAL A CA 1
ATOM 768 C C . VAL A 1 106 ? -13.536 15.902 7.125 1.00 70.56 106 VAL A C 1
ATOM 770 O O . VAL A 1 106 ? -14.135 16.791 6.518 1.00 70.56 106 VAL A O 1
ATOM 773 N N . SER A 1 107 ? -12.242 15.596 6.926 1.00 57.31 107 SER A N 1
ATOM 774 C CA . SER A 1 107 ? -11.375 16.148 5.879 1.00 57.31 107 SER A CA 1
ATOM 775 C C . SER A 1 107 ? -11.965 15.859 4.497 1.00 57.31 107 SER A C 1
ATOM 777 O O . SER A 1 107 ? -11.950 14.738 4.012 1.00 57.31 107 SER A O 1
ATOM 779 N N . SER A 1 108 ? -12.517 16.882 3.848 1.00 44.59 108 SER A N 1
ATOM 780 C CA . SER A 1 108 ? -13.152 16.760 2.531 1.00 44.59 108 SER A CA 1
ATOM 781 C C . SER A 1 108 ? -12.170 16.957 1.365 1.00 44.59 108 SER A C 1
ATOM 783 O O . SER A 1 108 ? -12.577 17.392 0.285 1.00 44.59 108 SER A O 1
ATOM 785 N N . PHE A 1 109 ? -10.874 16.732 1.589 1.00 43.75 109 PHE A N 1
ATOM 786 C CA . PHE A 1 109 ? -9.849 16.778 0.548 1.00 43.75 109 PHE A CA 1
ATOM 787 C C . PHE A 1 109 ? -9.756 15.384 -0.080 1.00 43.75 109 PHE A C 1
ATOM 789 O O . PHE A 1 109 ? -9.239 14.457 0.532 1.00 43.75 109 PHE A O 1
ATOM 796 N N . GLY A 1 110 ? -10.361 15.240 -1.261 1.00 39.81 110 GLY A N 1
ATOM 797 C CA . GLY A 1 110 ? -10.742 13.940 -1.817 1.00 39.81 110 GLY A CA 1
ATOM 798 C C . GLY A 1 110 ? -9.599 12.956 -2.071 1.00 39.81 110 GLY A C 1
ATOM 799 O O . GLY A 1 110 ? -8.467 13.351 -2.342 1.00 39.81 110 GLY A O 1
ATOM 800 N N . ASP A 1 111 ? -9.970 11.677 -2.013 1.00 38.28 111 ASP A N 1
ATOM 801 C CA . ASP A 1 111 ? -9.353 10.481 -2.603 1.00 38.28 111 ASP A CA 1
ATOM 802 C C . ASP A 1 111 ? -7.876 10.152 -2.279 1.00 38.28 111 ASP A C 1
ATOM 804 O O . ASP A 1 111 ? -7.421 9.074 -2.663 1.00 38.28 111 ASP A O 1
ATOM 808 N N . TYR A 1 112 ? -7.152 11.014 -1.550 1.00 39.66 112 TYR A N 1
ATOM 809 C CA . TYR A 1 112 ? -5.710 10.881 -1.268 1.00 39.66 112 TYR A CA 1
ATOM 810 C C . TYR A 1 112 ? -5.246 11.316 0.138 1.00 39.66 112 TYR A C 1
ATOM 812 O O . TYR A 1 112 ? -4.115 11.019 0.520 1.00 39.66 112 TYR A O 1
ATOM 820 N N . LEU A 1 113 ? -6.045 12.079 0.898 1.00 43.19 113 LEU A N 1
ATOM 821 C CA . LEU A 1 113 ? -5.520 12.939 1.977 1.00 43.19 113 LEU A CA 1
ATOM 822 C C . LEU A 1 113 ? -6.073 12.627 3.372 1.00 43.19 113 LEU A C 1
ATOM 824 O O . LEU A 1 113 ? -6.795 13.414 3.985 1.00 43.19 113 LEU A O 1
ATOM 828 N N . GLY A 1 114 ? -5.656 11.474 3.889 1.00 49.50 114 GLY A N 1
ATOM 829 C CA . GLY A 1 114 ? -5.792 11.079 5.292 1.00 49.50 114 GLY A CA 1
ATOM 830 C C . GLY A 1 114 ? -5.735 9.564 5.390 1.00 49.50 114 GLY A C 1
ATOM 831 O O . GLY A 1 114 ? -6.676 8.887 4.987 1.00 49.50 114 GLY A O 1
ATOM 832 N N . ALA A 1 115 ? -4.588 9.056 5.830 1.00 63.59 115 ALA A N 1
ATOM 833 C CA . ALA A 1 115 ? -4.239 7.656 5.674 1.00 63.59 115 ALA A CA 1
ATOM 834 C C . ALA A 1 115 ? -5.166 6.730 6.475 1.00 63.59 115 ALA A C 1
ATOM 836 O O . ALA A 1 115 ? -5.487 6.984 7.630 1.00 63.59 115 ALA A O 1
ATOM 837 N N . ALA A 1 116 ? -5.557 5.655 5.802 1.00 77.75 116 ALA A N 1
ATOM 838 C CA . ALA A 1 116 ? -6.302 4.518 6.304 1.00 77.75 116 ALA A CA 1
ATOM 839 C C . ALA A 1 116 ? -5.421 3.244 6.133 1.00 77.75 116 ALA A C 1
ATOM 841 O O . ALA A 1 116 ? -5.839 2.301 5.471 1.00 77.75 116 ALA A O 1
ATOM 842 N N . ILE A 1 117 ? -4.140 3.280 6.540 1.00 76.25 117 ILE A N 1
ATOM 843 C CA . ILE A 1 117 ? -3.033 2.562 5.870 1.00 76.25 117 ILE A CA 1
ATOM 844 C C . ILE A 1 117 ? -2.981 1.035 6.097 1.00 76.25 117 ILE A C 1
ATOM 846 O O . ILE A 1 117 ? -3.743 0.461 6.861 1.00 76.25 117 ILE A O 1
ATOM 850 N N . ASN A 1 118 ? -2.093 0.347 5.374 1.00 79.50 118 ASN A N 1
ATOM 851 C CA . ASN A 1 118 ? -2.082 -1.105 5.183 1.00 79.50 118 ASN A CA 1
ATOM 852 C C . ASN A 1 118 ? -1.420 -1.878 6.353 1.00 79.50 118 ASN A C 1
ATOM 854 O O . ASN A 1 118 ? -0.265 -2.300 6.247 1.00 79.50 118 ASN A O 1
ATOM 858 N N . VAL A 1 119 ? -2.132 -2.066 7.472 1.00 75.38 119 VAL A N 1
ATOM 859 C CA . VAL A 1 119 ? -1.617 -2.730 8.698 1.00 75.38 119 VAL A CA 1
ATOM 860 C C . VAL A 1 119 ? -2.580 -3.806 9.259 1.00 75.38 119 VAL A C 1
ATOM 862 O O . VAL A 1 119 ? -3.213 -4.503 8.466 1.00 75.38 119 VAL A O 1
ATOM 865 N N . SER A 1 120 ? -2.689 -4.034 10.587 1.00 72.25 120 SER A N 1
ATOM 866 C CA . SER A 1 120 ? -3.123 -5.342 11.121 1.00 72.25 120 SER A CA 1
ATOM 867 C C . SER A 1 120 ? -3.986 -5.386 12.421 1.00 72.25 120 SER A C 1
ATOM 869 O O . SER A 1 120 ? -3.744 -6.222 13.287 1.00 72.25 120 SER A O 1
ATOM 871 N N . GLY A 1 121 ? -5.075 -4.622 12.573 1.00 73.75 121 GLY A N 1
ATOM 872 C CA . GLY A 1 121 ? -6.152 -5.042 13.497 1.00 73.75 121 GLY A CA 1
ATOM 873 C C . GLY A 1 121 ? -7.383 -4.165 13.813 1.00 73.75 121 GLY A C 1
ATOM 874 O O . GLY A 1 121 ? -8.331 -4.703 14.386 1.00 73.75 121 GLY A O 1
ATOM 875 N N . THR A 1 122 ? -7.420 -2.855 13.539 1.00 81.50 122 THR A N 1
ATOM 876 C CA . THR A 1 122 ? -8.484 -1.952 14.034 1.00 81.50 122 THR A CA 1
ATOM 877 C C . THR A 1 122 ? -8.492 -0.567 13.358 1.00 81.50 122 THR A C 1
ATOM 879 O O . THR A 1 122 ? -7.416 -0.010 13.202 1.00 81.50 122 THR A O 1
ATOM 882 N N . LEU A 1 123 ? -9.653 0.057 13.069 1.00 89.38 123 LEU A N 1
ATOM 883 C CA . LEU A 1 123 ? -9.670 1.446 12.556 1.00 89.38 123 LEU A CA 1
ATOM 884 C C . LEU A 1 123 ? -9.124 2.494 13.515 1.00 89.38 123 LEU A C 1
ATOM 886 O O . LEU A 1 123 ? -9.524 2.611 14.669 1.00 89.38 123 LEU A O 1
ATOM 890 N N . TYR A 1 124 ? -8.303 3.362 12.936 1.00 87.69 124 TYR A N 1
ATOM 891 C CA . TYR A 1 124 ? -7.964 4.667 13.471 1.00 87.69 124 TYR A CA 1
ATOM 892 C C . TYR A 1 124 ? -7.987 5.727 12.364 1.00 87.69 124 TYR A C 1
ATOM 894 O O . TYR A 1 124 ? -8.088 5.348 11.208 1.00 87.69 124 TYR A O 1
ATOM 902 N N . PHE A 1 125 ? -7.996 7.037 12.641 1.00 85.19 125 PHE A N 1
ATOM 903 C CA . PHE A 1 125 ? -8.045 8.054 11.572 1.00 85.19 125 PHE A CA 1
ATOM 904 C C . PHE A 1 125 ? -7.628 9.466 11.972 1.00 85.19 125 PHE A C 1
ATOM 906 O O . PHE A 1 125 ? -7.240 9.736 13.101 1.00 85.19 125 PHE A O 1
ATOM 913 N N . VAL A 1 126 ? -7.764 10.401 11.031 1.00 82.88 126 VAL A N 1
ATOM 914 C CA . VAL A 1 126 ? -7.730 11.844 11.288 1.00 82.88 126 VAL A CA 1
ATOM 915 C C . VAL A 1 126 ? -9.159 12.386 11.159 1.00 82.88 126 VAL A C 1
ATOM 917 O O . VAL A 1 126 ? -9.695 12.499 10.056 1.00 82.88 126 VAL A O 1
ATOM 920 N N . GLY A 1 127 ? -9.807 12.670 12.292 1.00 81.31 127 GLY A N 1
ATOM 921 C CA . GLY A 1 127 ? -11.265 12.866 12.403 1.00 81.31 127 GLY A CA 1
ATOM 922 C C . GLY A 1 127 ? -11.698 14.133 13.144 1.00 81.31 127 GLY A C 1
ATOM 923 O O . GLY A 1 127 ? -10.847 14.843 13.675 1.00 81.31 127 GLY A O 1
ATOM 924 N N . ASN A 1 128 ? -13.010 14.436 13.159 1.00 81.12 128 ASN A N 1
ATOM 925 C CA . ASN A 1 128 ? -13.564 15.686 13.716 1.00 81.12 128 ASN A CA 1
ATOM 926 C C . ASN A 1 128 ? -15.085 15.632 14.043 1.00 81.12 128 ASN A C 1
ATOM 928 O O . ASN A 1 128 ? -15.905 15.563 13.126 1.00 81.12 128 ASN A O 1
ATOM 932 N N . ASP A 1 129 ? -15.528 15.793 15.303 1.00 77.19 129 ASP A N 1
ATOM 933 C CA . ASP A 1 129 ? -16.976 15.858 15.640 1.00 77.19 129 ASP A CA 1
ATOM 934 C C . ASP A 1 129 ? -17.642 17.195 15.286 1.00 77.19 129 ASP A C 1
ATOM 936 O O . ASP A 1 129 ? -18.873 17.304 15.232 1.00 77.19 129 ASP A O 1
ATOM 940 N N . GLY A 1 130 ? -16.836 18.218 15.023 1.00 76.00 130 GLY A N 1
ATOM 941 C CA . GLY A 1 130 ? -17.235 19.616 14.926 1.00 76.00 130 GLY A CA 1
ATOM 942 C C . GLY A 1 130 ? -16.953 20.446 16.186 1.00 76.00 130 GLY A C 1
ATOM 943 O O . GLY A 1 130 ? -17.296 21.628 16.185 1.00 76.00 130 GLY A O 1
ATOM 944 N N . ALA A 1 131 ? -16.340 19.880 17.232 1.00 80.31 131 ALA A N 1
ATOM 945 C CA . ALA A 1 131 ? -16.000 20.557 18.485 1.00 80.31 131 ALA A CA 1
ATOM 946 C C . ALA A 1 131 ? -14.487 20.724 18.719 1.00 80.31 131 ALA A C 1
ATOM 948 O O . ALA A 1 131 ? -14.104 21.808 19.168 1.00 80.31 131 ALA A O 1
ATOM 949 N N . LYS A 1 132 ? -13.635 19.726 18.415 1.00 79.31 132 LYS A N 1
ATOM 950 C CA . LYS A 1 132 ? -12.160 19.850 18.571 1.00 79.31 132 LYS A CA 1
ATOM 951 C C . LYS A 1 132 ? -11.322 19.685 17.289 1.00 79.31 132 LYS A C 1
ATOM 953 O O . LYS A 1 132 ? -10.137 19.407 17.349 1.00 79.31 132 LYS A O 1
ATOM 958 N N . GLY A 1 133 ? -11.927 19.900 16.120 1.00 77.94 133 GLY A N 1
ATOM 959 C CA . GLY A 1 133 ? -11.197 19.955 14.848 1.00 77.94 133 GLY A CA 1
ATOM 960 C C . GLY A 1 133 ? -10.602 18.615 14.403 1.00 77.94 133 GLY A C 1
ATOM 961 O O . GLY A 1 133 ? -11.144 17.572 14.741 1.00 77.94 133 GLY A O 1
ATOM 962 N N . TYR A 1 134 ? -9.559 18.648 13.565 1.00 82.06 134 TYR A N 1
ATOM 963 C CA . TYR A 1 134 ? -8.881 17.445 13.071 1.00 82.06 134 TYR A CA 1
ATOM 964 C C . TYR A 1 134 ? -7.746 17.016 13.986 1.00 82.06 134 TYR A C 1
ATOM 966 O O . TYR A 1 134 ? -6.687 17.645 14.014 1.00 82.06 134 TYR A O 1
ATOM 974 N N . GLU A 1 135 ? -7.975 15.906 14.669 1.00 84.50 135 GLU A N 1
ATOM 975 C CA . GLU A 1 135 ? -7.013 15.296 15.579 1.00 84.50 135 GLU A CA 1
ATOM 976 C C . GLU A 1 135 ? -6.741 13.844 15.142 1.00 84.50 135 GLU A C 1
ATOM 978 O O . GLU A 1 135 ? -6.367 13.597 13.998 1.00 84.50 135 GLU A O 1
ATOM 983 N N . LEU A 1 136 ? -6.956 12.880 16.034 1.00 86.69 136 LEU A N 1
ATOM 984 C CA . LEU A 1 136 ? -6.432 11.513 16.005 1.00 86.69 136 LEU A CA 1
ATOM 985 C C . LEU A 1 136 ? -7.573 10.576 16.453 1.00 86.69 136 LEU A C 1
ATOM 987 O O . LEU A 1 136 ? -8.161 10.846 17.492 1.00 86.69 136 LEU A O 1
ATOM 991 N N . TRP A 1 137 ? -8.026 9.580 15.684 1.00 89.69 137 TRP A N 1
ATOM 992 C CA . TRP A 1 137 ? -9.336 8.933 15.939 1.00 89.69 137 TRP A CA 1
ATOM 993 C C . TRP A 1 137 ? -9.388 7.410 15.948 1.00 89.69 137 TRP A C 1
ATOM 995 O O . TRP A 1 137 ? -8.519 6.773 15.391 1.00 89.69 137 TRP A O 1
ATOM 1005 N N . LYS A 1 138 ? -10.422 6.874 16.614 1.00 92.25 138 LYS A N 1
ATOM 1006 C CA . LYS A 1 138 ? -10.993 5.514 16.559 1.00 92.25 138 LYS A CA 1
ATOM 1007 C C . LYS A 1 138 ? -12.496 5.610 16.820 1.00 92.25 138 LYS A C 1
ATOM 1009 O O . LYS A 1 138 ? -12.916 6.624 17.370 1.00 92.25 138 LYS A O 1
ATOM 1014 N N . SER A 1 139 ? -13.372 4.692 16.433 1.00 91.75 139 SER A N 1
ATOM 1015 C CA . SER A 1 139 ? -13.394 3.220 16.456 1.00 91.75 139 SER A CA 1
ATOM 1016 C C . SER A 1 139 ? -13.869 2.583 17.799 1.00 91.75 139 SER A C 1
ATOM 1018 O O . SER A 1 139 ? -13.605 3.155 18.855 1.00 91.75 139 SER A O 1
ATOM 1020 N N . ASP A 1 140 ? -14.733 1.537 17.894 1.00 80.81 140 ASP A N 1
ATOM 1021 C CA . ASP A 1 140 ? -14.545 0.186 17.304 1.00 80.81 140 ASP A CA 1
ATOM 1022 C C . ASP A 1 140 ? -15.731 -0.784 16.887 1.00 80.81 140 ASP A C 1
ATOM 1024 O O . ASP A 1 140 ? -15.530 -1.959 17.150 1.00 80.81 140 ASP A O 1
ATOM 1028 N N . GLY A 1 141 ? -16.851 -0.403 16.161 1.00 83.00 141 GLY A N 1
ATOM 1029 C CA . GLY A 1 141 ? -19.224 -1.381 14.852 1.00 83.00 141 GLY A CA 1
ATOM 1030 C C . GLY A 1 141 ? -20.798 -1.133 15.099 1.00 83.00 141 GLY A C 1
ATOM 1031 O O . GLY A 1 141 ? -21.589 -1.835 14.480 1.00 83.00 141 GLY A O 1
ATOM 1032 N N . THR A 1 142 ? -21.312 -0.259 15.980 1.00 87.19 142 THR A N 1
ATOM 1033 C CA . THR A 1 142 ? -22.396 -0.440 16.945 1.00 87.19 142 THR A CA 1
ATOM 1034 C C . THR A 1 142 ? -22.759 0.895 17.558 1.00 87.19 142 THR A C 1
ATOM 1036 O O . THR A 1 142 ? -22.033 1.854 17.366 1.00 87.19 142 THR A O 1
ATOM 1039 N N . THR A 1 143 ? -23.721 0.882 18.476 1.00 85.56 143 THR A N 1
ATOM 1040 C CA . THR A 1 143 ? -23.913 1.847 19.563 1.00 85.56 143 THR A CA 1
ATOM 1041 C C . THR A 1 143 ? -22.832 2.922 19.788 1.00 85.56 143 THR A C 1
ATOM 1043 O O . THR A 1 143 ? -23.325 4.044 19.631 1.00 85.56 143 THR A O 1
ATOM 1046 N N . ALA A 1 144 ? -21.514 2.612 20.181 1.00 83.25 144 ALA A N 1
ATOM 1047 C CA . ALA A 1 144 ? -19.173 3.955 21.197 1.00 83.25 144 ALA A CA 1
ATOM 1048 C C . ALA A 1 144 ? -18.183 4.941 20.383 1.00 83.25 144 ALA A C 1
ATOM 1050 O O . ALA A 1 144 ? -18.335 6.158 20.429 1.00 83.25 144 ALA A O 1
ATOM 1051 N N . GLY A 1 145 ? -17.169 4.351 19.739 1.00 85.25 145 GLY A N 1
ATOM 1052 C CA . GLY A 1 145 ? -16.064 4.762 18.877 1.00 85.25 145 GLY A CA 1
ATOM 1053 C C . GLY A 1 145 ? -16.132 5.845 17.815 1.00 85.25 145 GLY A C 1
ATOM 1054 O O . GLY A 1 145 ? -15.996 5.481 16.656 1.00 85.25 145 GLY A O 1
ATOM 1055 N N . THR A 1 146 ? -16.170 7.139 18.143 1.00 93.00 146 THR A N 1
ATOM 1056 C CA . THR A 1 146 ? -15.665 8.250 17.293 1.00 93.00 146 THR A CA 1
ATOM 1057 C C . THR A 1 146 ? -15.475 9.552 18.101 1.00 93.00 146 THR A C 1
ATOM 1059 O O . THR A 1 146 ? -16.376 10.357 18.360 1.00 93.00 146 THR A O 1
ATOM 1062 N N . VAL A 1 147 ? -14.215 9.670 18.515 1.00 92.25 147 VAL A N 1
ATOM 1063 C CA . VAL A 1 147 ? -13.552 10.286 19.674 1.00 92.25 147 VAL A CA 1
ATOM 1064 C C . VAL A 1 147 ? -13.037 11.725 19.525 1.00 92.25 147 VAL A C 1
ATOM 1066 O O . VAL A 1 147 ? -12.316 12.023 18.596 1.00 92.25 147 VAL A O 1
ATOM 1069 N N . MET A 1 148 ? -13.256 12.628 20.488 1.00 90.69 148 MET A N 1
ATOM 1070 C CA . MET A 1 148 ? -12.684 13.994 20.405 1.00 90.69 148 MET A CA 1
ATOM 1071 C C . MET A 1 148 ? -12.397 14.583 21.814 1.00 90.69 148 MET A C 1
ATOM 1073 O O . MET A 1 148 ? -13.273 14.511 22.668 1.00 90.69 148 MET A O 1
ATOM 1077 N N . VAL A 1 149 ? -11.170 15.048 22.124 1.00 90.69 149 VAL A N 1
ATOM 1078 C CA . VAL A 1 149 ? -10.438 14.484 23.304 1.00 90.69 149 VAL A CA 1
ATOM 1079 C C . VAL A 1 149 ? -9.775 15.523 24.265 1.00 90.69 149 VAL A C 1
ATOM 1081 O O . VAL A 1 149 ? -10.276 16.644 24.384 1.00 90.69 149 VAL A O 1
ATOM 1084 N N . LYS A 1 150 ? -8.706 15.180 25.017 1.00 87.88 150 LYS A N 1
ATOM 1085 C CA . LYS A 1 150 ? -7.462 15.975 25.193 1.00 87.88 150 LYS A CA 1
ATOM 1086 C C . LYS A 1 150 ? -6.525 15.647 23.999 1.00 87.88 150 LYS A C 1
ATOM 1088 O O . LYS A 1 150 ? -5.463 15.060 24.167 1.00 87.88 150 LYS A O 1
ATOM 1093 N N . ASP A 1 151 ? -6.980 15.767 22.756 1.00 85.62 151 ASP A N 1
ATOM 1094 C CA . ASP A 1 151 ? -6.989 17.015 21.992 1.00 85.62 151 ASP A CA 1
ATOM 1095 C C . ASP A 1 151 ? -5.552 17.568 21.998 1.00 85.62 151 ASP A C 1
ATOM 1097 O O . ASP A 1 151 ? -5.143 18.229 22.959 1.00 85.62 151 ASP A O 1
ATOM 1101 N N . ILE A 1 152 ? -4.742 17.139 21.010 1.00 82.38 152 ILE A N 1
ATOM 1102 C CA . ILE A 1 152 ? -3.322 17.521 20.851 1.00 82.38 152 ILE A CA 1
ATOM 1103 C C . ILE A 1 152 ? -3.216 19.028 20.595 1.00 82.38 152 ILE A C 1
ATOM 1105 O O . ILE A 1 152 ? -2.314 19.678 21.142 1.00 82.38 152 ILE A O 1
ATOM 1109 N N . ALA A 1 153 ? -4.157 19.597 19.836 1.00 79.62 153 ALA A N 1
ATOM 1110 C CA . ALA A 1 153 ? -4.298 21.038 19.644 1.00 79.62 153 ALA A CA 1
ATOM 1111 C C . ALA A 1 153 ? -5.564 21.602 20.342 1.00 79.62 153 ALA A C 1
ATOM 1113 O O . ALA A 1 153 ? -6.517 21.984 19.665 1.00 79.62 153 ALA A O 1
ATOM 1114 N N . PRO A 1 154 ? -5.541 21.774 21.686 1.00 79.75 154 PRO A N 1
ATOM 1115 C CA . PRO A 1 154 ? -6.686 22.129 22.523 1.00 79.75 154 PRO A CA 1
ATOM 1116 C C . PRO A 1 154 ? -7.747 23.080 21.951 1.00 79.75 154 PRO A C 1
ATOM 1118 O O . PRO A 1 154 ? -7.496 24.261 21.685 1.00 79.75 154 PRO A O 1
ATOM 1121 N N . GLY A 1 155 ? -8.994 22.612 21.958 1.00 73.25 155 GLY A N 1
ATOM 1122 C CA . GLY A 1 155 ? -10.175 23.359 21.534 1.00 73.25 155 GLY A CA 1
ATOM 1123 C C . GLY A 1 155 ? -10.463 23.139 20.055 1.00 73.25 155 GLY A C 1
ATOM 1124 O O . GLY A 1 155 ? -10.162 22.095 19.512 1.00 73.25 155 GLY A O 1
ATOM 1125 N N . SER A 1 156 ? -11.053 24.117 19.370 1.00 76.50 156 SER A N 1
ATOM 1126 C CA . SER A 1 156 ? -11.376 23.981 17.940 1.00 76.50 156 SER A CA 1
ATOM 1127 C C . SER A 1 156 ? -10.169 24.189 17.008 1.00 76.50 156 SER A C 1
ATOM 1129 O O . SER A 1 156 ? -10.359 24.649 15.877 1.00 76.50 156 SER A O 1
ATOM 1131 N N . ALA A 1 157 ? -8.937 23.990 17.491 1.00 75.94 157 ALA A N 1
ATOM 1132 C CA . ALA A 1 157 ? -7.766 23.967 16.621 1.00 75.94 157 ALA A CA 1
ATOM 1133 C C . ALA A 1 157 ? -7.659 22.573 15.983 1.00 75.94 157 ALA A C 1
ATOM 1135 O O . ALA A 1 157 ? -8.652 21.855 15.904 1.00 75.94 157 ALA A O 1
ATOM 1136 N N . SER A 1 158 ? -6.540 22.250 15.346 1.00 78.00 158 SER A N 1
ATOM 1137 C CA . SER A 1 158 ? -6.344 20.922 14.763 1.00 78.00 158 SER A CA 1
ATOM 1138 C C . SER A 1 158 ? -4.858 20.609 14.790 1.00 78.00 158 SER A C 1
ATOM 1140 O O . SER A 1 158 ? -4.066 21.400 14.282 1.00 78.00 158 SER A O 1
ATOM 1142 N N . SER A 1 159 ? -4.465 19.488 15.365 1.00 74.88 159 SER A N 1
ATOM 1143 C CA . SER A 1 159 ? -3.086 19.007 15.358 1.00 74.88 159 SER A CA 1
ATOM 1144 C C . SER A 1 159 ? -2.675 18.496 13.980 1.00 74.88 159 SER A C 1
ATOM 1146 O O . SER A 1 159 ? -1.492 18.487 13.647 1.00 74.88 159 SER A O 1
ATOM 1148 N N . ALA A 1 160 ? -3.668 18.196 13.140 1.00 68.12 160 ALA A N 1
ATOM 1149 C CA . ALA A 1 160 ? -3.541 17.816 11.743 1.00 68.12 160 ALA A CA 1
ATOM 1150 C C . ALA A 1 160 ? -3.547 18.996 10.730 1.00 68.12 160 ALA A C 1
ATOM 1152 O O . ALA A 1 160 ? -3.912 18.781 9.573 1.00 68.12 160 ALA A O 1
ATOM 1153 N N . GLN A 1 161 ? -3.212 20.253 11.080 1.00 56.91 161 GLN A N 1
ATOM 1154 C CA . GLN A 1 161 ? -3.348 21.373 10.107 1.00 56.91 161 GLN A CA 1
ATOM 1155 C C . GLN A 1 161 ? -2.474 21.180 8.855 1.00 56.91 161 GLN A C 1
ATOM 1157 O O . GLN A 1 161 ? -2.956 21.368 7.733 1.00 56.91 161 GLN A O 1
ATOM 1162 N N . ASN A 1 162 ? -1.216 20.758 9.011 1.00 48.22 162 ASN A N 1
ATOM 1163 C CA . ASN A 1 162 ? -0.321 20.479 7.883 1.00 48.22 162 ASN A CA 1
ATOM 1164 C C . ASN A 1 162 ? -0.655 19.190 7.108 1.00 48.22 162 ASN A C 1
ATOM 1166 O O . ASN A 1 162 ? -0.203 19.056 5.971 1.00 48.22 162 ASN A O 1
ATOM 1170 N N . ILE A 1 163 ? -1.527 18.313 7.626 1.00 47.78 163 ILE A N 1
ATOM 1171 C CA . ILE A 1 163 ? -2.049 17.142 6.885 1.00 47.78 163 ILE A CA 1
ATOM 1172 C C . ILE A 1 163 ? -2.867 17.580 5.654 1.00 47.78 163 ILE A C 1
ATOM 1174 O O . ILE A 1 163 ? -3.014 16.830 4.697 1.00 47.78 163 ILE A O 1
ATOM 1178 N N . GLN A 1 164 ? -3.315 18.839 5.608 1.00 42.56 164 GLN A N 1
ATOM 1179 C CA . GLN A 1 164 ? -3.984 19.439 4.447 1.00 42.56 164 GLN A CA 1
ATOM 1180 C C . GLN A 1 164 ? -3.010 20.019 3.393 1.00 42.56 164 GLN A C 1
ATOM 1182 O O . GLN A 1 164 ? -3.439 20.760 2.504 1.00 42.56 164 GLN A O 1
ATOM 1187 N N . ARG A 1 165 ? -1.694 19.768 3.507 1.00 40.38 165 ARG A N 1
ATOM 1188 C CA . ARG A 1 165 ? -0.650 20.360 2.638 1.00 40.38 165 ARG A CA 1
ATOM 1189 C C . ARG A 1 165 ? 0.418 19.389 2.113 1.00 40.38 165 ARG A C 1
ATOM 1191 O O . ARG A 1 165 ? 1.216 19.825 1.283 1.00 40.38 165 ARG A O 1
ATOM 1198 N N . THR A 1 166 ? 0.450 18.135 2.559 1.00 41.16 166 THR A N 1
ATOM 1199 C CA . THR A 1 166 ? 1.432 17.112 2.143 1.00 41.16 166 THR A CA 1
ATOM 1200 C C . THR A 1 166 ? 0.730 15.839 1.657 1.00 41.16 166 THR A C 1
ATOM 1202 O O . THR A 1 166 ? -0.369 15.540 2.114 1.00 41.16 166 THR A O 1
ATOM 1205 N N . THR A 1 167 ? 1.318 15.121 0.690 1.00 42.38 167 THR A N 1
ATOM 1206 C CA . THR A 1 167 ? 0.593 14.148 -0.162 1.00 42.38 167 THR A CA 1
ATOM 1207 C C . THR A 1 167 ? -0.004 12.926 0.537 1.00 42.38 167 THR A C 1
ATOM 1209 O O . THR A 1 167 ? -1.092 12.503 0.155 1.00 42.38 167 THR A O 1
ATOM 1212 N N . SER A 1 168 ? 0.699 12.307 1.487 1.00 50.22 168 SER A N 1
ATOM 1213 C CA . SER A 1 168 ? 0.279 11.051 2.129 1.00 50.22 168 SER A CA 1
ATOM 1214 C C . SER A 1 168 ? 1.213 10.655 3.281 1.00 50.22 168 SER A C 1
ATOM 1216 O O . SER A 1 168 ? 2.140 11.391 3.616 1.00 50.22 168 SER A O 1
ATOM 1218 N N . ASN A 1 169 ? 0.939 9.498 3.896 1.00 53.53 169 ASN A N 1
ATOM 1219 C CA . ASN A 1 169 ? 1.680 8.874 4.999 1.00 53.53 169 ASN A CA 1
ATOM 1220 C C . ASN A 1 169 ? 1.950 9.835 6.163 1.00 53.53 169 ASN A C 1
ATOM 1222 O O . ASN A 1 169 ? 3.083 10.181 6.477 1.00 53.53 169 ASN A O 1
ATOM 1226 N N . ASN A 1 170 ? 0.876 10.219 6.851 1.00 65.62 170 ASN A N 1
ATOM 1227 C CA . ASN A 1 170 ? 0.975 10.729 8.219 1.00 65.62 170 ASN A CA 1
ATOM 1228 C C . ASN A 1 170 ? 0.723 9.634 9.261 1.00 65.62 170 ASN A C 1
ATOM 1230 O O . ASN A 1 170 ? 0.682 9.955 10.430 1.00 65.62 170 ASN A O 1
ATOM 1234 N N . LEU A 1 171 ? 0.567 8.382 8.828 1.00 76.38 171 LEU A N 1
ATOM 1235 C CA . LEU A 1 171 ? 0.304 7.151 9.571 1.00 76.38 171 LEU A CA 1
ATOM 1236 C C . LEU A 1 171 ? 1.006 6.034 8.730 1.00 76.38 171 LEU A C 1
ATOM 1238 O O . LEU A 1 171 ? 0.857 6.086 7.509 1.00 76.38 171 LEU A O 1
ATOM 1242 N N . MET A 1 172 ? 1.854 5.138 9.277 1.00 80.31 172 MET A N 1
ATOM 1243 C CA . MET A 1 172 ? 2.664 4.114 8.545 1.00 80.31 172 MET A CA 1
ATOM 1244 C C . MET A 1 172 ? 3.347 3.086 9.495 1.00 80.31 172 MET A C 1
ATOM 1246 O O . MET A 1 172 ? 3.284 3.221 10.717 1.00 80.31 172 MET A O 1
ATOM 1250 N N . ASN A 1 173 ? 4.049 2.079 8.964 1.00 78.44 173 ASN A N 1
ATOM 1251 C CA . ASN A 1 173 ? 4.300 0.804 9.643 1.00 78.44 173 ASN A CA 1
ATOM 1252 C C . ASN A 1 173 ? 5.645 0.645 10.418 1.00 78.44 173 ASN A C 1
ATOM 1254 O O . ASN A 1 173 ? 6.698 0.842 9.839 1.00 78.44 173 ASN A O 1
ATOM 1258 N N . VAL A 1 174 ? 5.623 0.170 11.677 1.00 74.94 174 VAL A N 1
ATOM 1259 C CA . VAL A 1 174 ? 6.699 -0.463 12.506 1.00 74.94 174 VAL A CA 1
ATOM 1260 C C . VAL A 1 174 ? 6.014 -1.239 13.626 1.00 74.94 174 VAL A C 1
ATOM 1262 O O . VAL A 1 174 ? 5.521 -0.601 14.520 1.00 74.94 174 VAL A O 1
ATOM 1265 N N . ASN A 1 175 ? 5.977 -2.565 13.638 1.00 73.00 175 ASN A N 1
ATOM 1266 C CA . ASN A 1 175 ? 5.721 -3.475 14.777 1.00 73.00 175 ASN A CA 1
ATOM 1267 C C . ASN A 1 175 ? 4.831 -3.154 16.031 1.00 73.00 175 ASN A C 1
ATOM 1269 O O . ASN A 1 175 ? 4.755 -4.046 16.870 1.00 73.00 175 ASN A O 1
ATOM 1273 N N . GLY A 1 176 ? 4.221 -1.987 16.274 1.00 67.00 176 GLY A N 1
ATOM 1274 C CA . GLY A 1 176 ? 4.003 -1.484 17.636 1.00 67.00 176 GLY A CA 1
ATOM 1275 C C . GLY A 1 176 ? 2.724 -0.696 17.914 1.00 67.00 176 GLY A C 1
ATOM 1276 O O . GLY A 1 176 ? 1.655 -1.297 18.002 1.00 67.00 176 GLY A O 1
ATOM 1277 N N . THR A 1 177 ? 2.830 0.632 18.069 1.00 78.69 177 THR A N 1
ATOM 1278 C CA . THR A 1 177 ? 1.663 1.534 18.030 1.00 78.69 177 THR A CA 1
ATOM 1279 C C . THR A 1 177 ? 1.962 2.905 17.405 1.00 78.69 177 THR A C 1
ATOM 1281 O O . THR A 1 177 ? 3.042 3.419 17.618 1.00 78.69 177 THR A O 1
ATOM 1284 N N . LEU A 1 178 ? 1.044 3.500 16.625 1.00 86.69 178 LEU A N 1
ATOM 1285 C CA . LEU A 1 178 ? 1.340 4.270 15.392 1.00 86.69 178 LEU A CA 1
ATOM 1286 C C . LEU A 1 178 ? 1.900 5.732 15.506 1.00 86.69 178 LEU A C 1
ATOM 1288 O O . LEU A 1 178 ? 1.865 6.362 16.555 1.00 86.69 178 LEU A O 1
ATOM 1292 N N . PHE A 1 179 ? 2.434 6.283 14.395 1.00 87.69 179 PHE A N 1
ATOM 1293 C CA . PHE A 1 179 ? 2.822 7.686 14.104 1.00 87.69 179 PHE A CA 1
ATOM 1294 C C . PHE A 1 179 ? 1.732 8.659 13.653 1.00 87.69 179 PHE A C 1
ATOM 1296 O O . PHE A 1 179 ? 0.810 8.254 12.973 1.00 87.69 179 PHE A O 1
ATOM 1303 N N . PHE A 1 180 ? 1.923 9.950 13.973 1.00 85.25 180 PHE A N 1
ATOM 1304 C CA . PHE A 1 180 ? 1.323 11.133 13.342 1.00 85.25 180 PHE A CA 1
ATOM 1305 C C . PHE A 1 180 ? 2.169 12.371 13.656 1.00 85.25 180 PHE A C 1
ATOM 1307 O O . PHE A 1 180 ? 2.471 12.652 14.824 1.00 85.25 180 PHE A O 1
ATOM 1314 N N . ALA A 1 181 ? 2.538 13.108 12.604 1.00 82.06 181 ALA A N 1
ATOM 1315 C CA . ALA A 1 181 ? 3.110 14.446 12.698 1.00 82.06 181 ALA A CA 1
ATOM 1316 C C . ALA A 1 181 ? 2.034 15.375 13.255 1.00 82.06 181 ALA A C 1
ATOM 1318 O O . ALA A 1 181 ? 0.940 15.430 12.694 1.00 82.06 181 ALA A O 1
ATOM 1319 N N . ALA A 1 182 ? 2.339 16.108 14.325 1.00 80.75 182 ALA A N 1
ATOM 1320 C CA . ALA A 1 182 ? 1.354 16.957 14.985 1.00 80.75 182 ALA A CA 1
ATOM 1321 C C . ALA A 1 182 ? 1.856 18.381 15.200 1.00 80.75 182 ALA A C 1
ATOM 1323 O O . ALA A 1 182 ? 2.978 18.597 15.669 1.00 80.75 182 ALA A O 1
ATOM 1324 N N . GLU A 1 183 ? 0.978 19.347 14.946 1.00 80.19 183 GLU A N 1
ATOM 1325 C CA . GLU A 1 183 ? 1.141 20.718 15.411 1.00 80.19 183 GLU A CA 1
ATOM 1326 C C . GLU A 1 183 ? 0.709 20.867 16.867 1.00 80.19 183 GLU A C 1
ATOM 1328 O O . GLU A 1 183 ? -0.453 20.664 17.220 1.00 80.19 183 GLU A O 1
ATOM 1333 N N . SER A 1 184 ? 1.649 21.288 17.714 1.00 67.94 184 SER A N 1
ATOM 1334 C CA . SER A 1 184 ? 1.322 21.719 19.074 1.00 67.94 184 SER A CA 1
ATOM 1335 C C . SER A 1 184 ? 0.571 23.062 19.071 1.00 67.94 184 SER A C 1
ATOM 1337 O O . SER A 1 184 ? 0.534 23.783 18.071 1.00 67.94 184 SER A O 1
ATOM 1339 N N . VAL A 1 185 ? 0.086 23.497 20.239 1.00 61.66 185 VAL A N 1
ATOM 1340 C CA . VAL A 1 185 ? -0.450 24.859 20.472 1.00 61.66 185 VAL A CA 1
ATOM 1341 C C . VAL A 1 185 ? 0.487 26.016 20.073 1.00 61.66 185 VAL A C 1
ATOM 1343 O O . VAL A 1 185 ? 0.032 27.158 19.992 1.00 61.66 185 VAL A O 1
ATOM 1346 N N . ALA A 1 186 ? 1.777 25.763 19.823 1.00 64.00 186 ALA A N 1
ATOM 1347 C CA . ALA A 1 186 ? 2.722 26.755 19.304 1.00 64.00 186 ALA A CA 1
ATOM 1348 C C . ALA A 1 186 ? 2.802 26.818 17.760 1.00 64.00 186 ALA A C 1
ATOM 1350 O O . ALA A 1 186 ? 3.451 27.731 17.242 1.00 64.00 186 ALA A O 1
ATOM 1351 N N . GLY A 1 187 ? 2.152 25.898 17.036 1.00 66.19 187 GLY A N 1
ATOM 1352 C CA . GLY A 1 187 ? 2.152 25.820 15.568 1.00 66.19 187 GLY A CA 1
ATOM 1353 C C . GLY A 1 187 ? 3.421 25.215 14.949 1.00 66.19 187 GLY A C 1
ATOM 1354 O O . GLY A 1 187 ? 3.706 25.462 13.779 1.00 66.19 187 GLY A O 1
ATOM 1355 N N . ASN A 1 188 ? 4.218 24.473 15.724 1.00 75.56 188 ASN A N 1
ATOM 1356 C CA . ASN A 1 188 ? 5.346 23.677 15.231 1.00 75.56 188 ASN A CA 1
ATOM 1357 C C . ASN A 1 188 ? 4.904 22.223 14.997 1.00 75.56 188 ASN A C 1
ATOM 1359 O O . ASN A 1 188 ? 4.382 21.599 15.919 1.00 75.56 188 ASN A O 1
ATOM 1363 N N . SER A 1 189 ? 5.110 21.706 13.777 1.00 81.25 189 SER A N 1
ATOM 1364 C CA . SER A 1 189 ? 4.867 20.300 13.438 1.00 81.25 189 SER A CA 1
ATOM 1365 C C . SER A 1 189 ? 6.104 19.468 13.756 1.00 81.25 189 SER A C 1
ATOM 1367 O O . SER A 1 189 ? 7.159 19.656 13.148 1.00 81.25 189 SER A O 1
ATOM 1369 N N . GLU A 1 190 ? 5.944 18.512 14.662 1.00 86.25 190 GLU A N 1
ATOM 1370 C CA . GLU A 1 190 ? 7.000 17.615 15.136 1.00 86.25 190 GLU A CA 1
ATOM 1371 C C . GLU A 1 190 ? 6.522 16.154 15.124 1.00 86.25 190 GLU A C 1
ATOM 1373 O O . GLU A 1 190 ? 5.340 15.868 14.913 1.00 86.25 190 GLU A O 1
ATOM 1378 N N . LEU A 1 191 ? 7.441 15.225 15.392 1.00 88.94 191 LEU A N 1
ATOM 1379 C CA . LEU A 1 191 ? 7.137 13.818 15.653 1.00 88.94 191 LEU A CA 1
ATOM 1380 C C . LEU A 1 191 ? 6.357 13.692 16.957 1.00 88.94 191 LEU A C 1
ATOM 1382 O O . LEU A 1 191 ? 6.958 13.904 18.011 1.00 88.94 191 LEU A O 1
ATOM 1386 N N . TRP A 1 192 ? 5.055 13.389 16.920 1.00 89.88 192 TRP A N 1
ATOM 1387 C CA . TRP A 1 192 ? 4.324 13.037 18.146 1.00 89.88 192 TRP A CA 1
ATOM 1388 C C . TRP A 1 192 ? 4.459 11.538 18.412 1.00 89.88 192 TRP A C 1
ATOM 1390 O O . TRP A 1 192 ? 5.553 11.046 18.191 1.00 89.88 192 TRP A O 1
ATOM 1400 N N . LYS A 1 193 ? 3.507 10.840 19.046 1.00 92.19 193 LYS A N 1
ATOM 1401 C CA . LYS A 1 193 ? 3.701 9.451 19.533 1.00 92.19 193 LYS A CA 1
ATOM 1402 C C . LYS A 1 193 ? 2.346 8.717 19.642 1.00 92.19 193 LYS A C 1
ATOM 1404 O O . LYS A 1 193 ? 1.340 9.417 19.605 1.00 92.19 193 LYS A O 1
ATOM 1409 N N . SER A 1 194 ? 2.261 7.388 19.780 1.00 90.12 194 SER A N 1
ATOM 1410 C CA . SER A 1 194 ? 1.017 6.646 20.120 1.00 90.12 194 SER A CA 1
ATOM 1411 C C . SER A 1 194 ? 1.250 5.183 20.514 1.00 90.12 194 SER A C 1
ATOM 1413 O O . SER A 1 194 ? 2.351 4.676 20.366 1.00 90.12 194 SER A O 1
ATOM 1415 N N . ASP A 1 195 ? 0.237 4.531 21.105 1.00 78.69 195 ASP A N 1
ATOM 1416 C CA . ASP A 1 195 ? 0.449 3.475 22.113 1.00 78.69 195 ASP A CA 1
ATOM 1417 C C . ASP A 1 195 ? -0.743 2.520 22.431 1.00 78.69 195 ASP A C 1
ATOM 1419 O O . ASP A 1 195 ? -0.658 1.301 22.295 1.00 78.69 195 ASP A O 1
ATOM 1423 N N . GLY A 1 196 ? -1.858 3.082 22.892 1.00 81.62 196 GLY A N 1
ATOM 1424 C CA . GLY A 1 196 ? -2.965 2.518 23.640 1.00 81.62 196 GLY A CA 1
ATOM 1425 C C . GLY A 1 196 ? -3.951 3.584 24.192 1.00 81.62 196 GLY A C 1
ATOM 1426 O O . GLY A 1 196 ? -5.154 3.389 24.026 1.00 81.62 196 GLY A O 1
ATOM 1427 N N . THR A 1 197 ? -3.518 4.716 24.787 1.00 87.69 197 THR A N 1
ATOM 1428 C CA . THR A 1 197 ? -4.376 5.802 25.339 1.00 87.69 197 THR A CA 1
ATOM 1429 C C . THR A 1 197 ? -3.778 7.240 25.265 1.00 87.69 197 THR A C 1
ATOM 1431 O O . THR A 1 197 ? -2.680 7.410 24.810 1.00 87.69 197 THR A O 1
ATOM 1434 N N . GLU A 1 198 ? -4.434 8.328 25.696 1.00 87.56 198 GLU A N 1
ATOM 1435 C CA . GLU A 1 198 ? -3.864 9.694 25.854 1.00 87.56 198 GLU A CA 1
ATOM 1436 C C . GLU A 1 198 ? -2.951 9.741 27.061 1.00 87.56 198 GLU A C 1
ATOM 1438 O O . GLU A 1 198 ? -2.119 10.625 27.169 1.00 87.56 198 GLU A O 1
ATOM 1443 N N . ALA A 1 199 ? -2.972 8.705 27.883 1.00 84.12 199 ALA A N 1
ATOM 1444 C CA . ALA A 1 199 ? -1.838 8.314 28.663 1.00 84.12 199 ALA A CA 1
ATOM 1445 C C . ALA A 1 199 ? -0.628 7.912 27.783 1.00 84.12 199 ALA A C 1
ATOM 1447 O O . ALA A 1 199 ? 0.204 7.183 28.302 1.00 84.12 199 ALA A O 1
ATOM 1448 N N . GLY A 1 200 ? -0.545 8.297 26.486 1.00 85.25 200 GLY A N 1
ATOM 1449 C CA . GLY A 1 200 ? 0.250 7.634 25.437 1.00 85.25 200 GLY A CA 1
ATOM 1450 C C . GLY A 1 200 ? 0.897 8.283 24.189 1.00 85.25 200 GLY A C 1
ATOM 1451 O O . GLY A 1 200 ? 1.633 7.579 23.499 1.00 85.25 200 GLY A O 1
ATOM 1452 N N . THR A 1 201 ? 0.596 9.536 23.810 1.00 91.88 201 THR A N 1
ATOM 1453 C CA . THR A 1 201 ? 0.734 10.010 22.399 1.00 91.88 201 THR A CA 1
ATOM 1454 C C . THR A 1 201 ? 1.463 11.372 22.032 1.00 91.88 201 THR A C 1
ATOM 1456 O O . THR A 1 201 ? 1.039 12.096 21.131 1.00 91.88 201 THR A O 1
ATOM 1459 N N . LEU A 1 202 ? 2.556 11.819 22.689 1.00 91.81 202 LEU A N 1
ATOM 1460 C CA . LEU A 1 202 ? 3.198 13.131 22.435 1.00 91.81 202 LEU A CA 1
ATOM 1461 C C . LEU A 1 202 ? 4.714 13.172 22.500 1.00 91.81 202 LEU A C 1
ATOM 1463 O O . LEU A 1 202 ? 5.337 12.665 23.427 1.00 91.81 202 LEU A O 1
ATOM 1467 N N . LEU A 1 203 ? 5.216 13.878 21.483 1.00 89.75 203 LEU A N 1
ATOM 1468 C CA . LEU A 1 203 ? 6.569 14.313 21.163 1.00 89.75 203 LEU A CA 1
ATOM 1469 C C . LEU A 1 203 ? 7.716 13.313 21.395 1.00 89.75 203 LEU A C 1
ATOM 1471 O O . LEU A 1 203 ? 7.895 12.829 22.504 1.00 89.75 203 LEU A O 1
ATOM 1475 N N . VAL A 1 204 ? 8.589 13.100 20.399 1.00 91.25 204 VAL A N 1
ATOM 1476 C CA . VAL A 1 204 ? 9.897 12.450 20.648 1.00 91.25 204 VAL A CA 1
ATOM 1477 C C . VAL A 1 204 ? 10.707 13.390 21.537 1.00 91.25 204 VAL A C 1
ATOM 1479 O O . VAL A 1 204 ? 10.688 13.279 22.758 1.00 91.25 204 VAL A O 1
ATOM 1482 N N . LYS A 1 205 ? 11.375 14.375 20.942 1.00 88.12 205 LYS A N 1
ATOM 1483 C CA . LYS A 1 205 ? 11.911 15.561 21.611 1.00 88.12 205 LYS A CA 1
ATOM 1484 C C . LYS A 1 205 ? 12.375 16.500 20.508 1.00 88.12 205 LYS A C 1
ATOM 1486 O O . LYS A 1 205 ? 13.460 16.308 19.983 1.00 88.12 205 LYS A O 1
ATOM 1491 N N . GLU A 1 206 ? 11.525 17.463 20.167 1.00 87.38 206 GLU A N 1
ATOM 1492 C CA . GLU A 1 206 ? 11.875 18.740 19.533 1.00 87.38 206 GLU A CA 1
ATOM 1493 C C . GLU A 1 206 ? 13.099 18.699 18.589 1.00 87.38 206 GLU A C 1
ATOM 1495 O O . GLU A 1 206 ? 14.201 19.110 18.966 1.00 87.38 206 GLU A O 1
ATOM 1500 N N . ILE A 1 207 ? 12.913 18.209 17.358 1.00 87.25 207 ILE A N 1
ATOM 1501 C CA . ILE A 1 207 ? 14.010 18.054 16.380 1.00 87.25 207 ILE A CA 1
ATOM 1502 C C . ILE A 1 207 ? 14.576 19.426 15.988 1.00 87.25 207 ILE A C 1
ATOM 1504 O O . ILE A 1 207 ? 15.771 19.566 15.722 1.00 87.25 207 ILE A O 1
ATOM 1508 N N . ARG A 1 208 ? 13.722 20.457 15.990 1.00 86.69 208 ARG A N 1
ATOM 1509 C CA . ARG A 1 208 ? 14.082 21.840 15.689 1.00 86.69 208 ARG A CA 1
ATOM 1510 C C . ARG A 1 208 ? 13.687 22.756 16.841 1.00 86.69 208 ARG A C 1
ATOM 1512 O O . ARG A 1 208 ? 12.517 22.956 17.124 1.00 86.69 208 ARG A O 1
ATOM 1519 N N . SER A 1 209 ? 14.673 23.356 17.501 1.00 79.31 209 SER A N 1
ATOM 1520 C CA . SER A 1 209 ? 14.439 24.076 18.757 1.00 79.31 209 SER A CA 1
ATOM 1521 C C . SER A 1 209 ? 13.533 25.315 18.624 1.00 79.31 209 SER A C 1
ATOM 1523 O O . SER A 1 209 ? 13.889 26.279 17.932 1.00 79.31 209 SER A O 1
ATOM 1525 N N . GLY A 1 210 ? 12.452 25.358 19.409 1.00 70.94 210 GLY A N 1
ATOM 1526 C CA . GLY A 1 210 ? 11.581 26.526 19.584 1.00 70.94 210 GLY A CA 1
ATOM 1527 C C . GLY A 1 210 ? 10.352 26.480 18.674 1.00 70.94 210 GLY A C 1
ATOM 1528 O O . GLY A 1 210 ? 10.002 25.445 18.136 1.00 70.94 210 GLY A O 1
ATOM 1529 N N . ASN A 1 211 ? 9.682 27.615 18.451 1.00 68.81 211 ASN A N 1
ATOM 1530 C CA . ASN A 1 211 ? 8.449 27.660 17.645 1.00 68.81 211 ASN A CA 1
ATOM 1531 C C . ASN A 1 211 ? 8.702 27.518 16.120 1.00 68.81 211 ASN A C 1
ATOM 1533 O O . ASN A 1 211 ? 8.128 28.265 15.325 1.00 68.81 211 ASN A O 1
ATOM 1537 N N . GLN A 1 212 ? 9.605 26.635 15.692 1.00 79.12 212 GLN A N 1
ATOM 1538 C CA . GLN A 1 212 ? 9.889 26.343 14.289 1.00 79.12 212 GLN A CA 1
ATOM 1539 C C . GLN A 1 212 ? 9.691 24.851 14.043 1.00 79.12 212 GLN A C 1
ATOM 1541 O O . GLN A 1 212 ? 10.293 24.037 14.720 1.00 79.12 212 GLN A O 1
ATOM 1546 N N . SER A 1 213 ? 8.896 24.515 13.034 1.00 82.38 213 SER A N 1
ATOM 1547 C CA . SER A 1 213 ? 8.624 23.132 12.638 1.00 82.38 213 SER A CA 1
ATOM 1548 C C . SER A 1 213 ? 9.862 22.430 12.069 1.00 82.38 213 SER A C 1
ATOM 1550 O O . SER A 1 213 ? 10.515 22.970 11.162 1.00 82.38 213 SER A O 1
ATOM 1552 N N . SER A 1 214 ? 10.139 21.215 12.536 1.00 81.25 214 SER A N 1
ATOM 1553 C CA . SER A 1 214 ? 11.032 20.269 11.862 1.00 81.25 214 SER A CA 1
ATOM 1554 C C . SER A 1 214 ? 10.399 19.683 10.595 1.00 81.25 214 SER A C 1
ATOM 1556 O O . SER A 1 214 ? 11.120 19.404 9.637 1.00 81.25 214 SER A O 1
ATOM 1558 N N . SER A 1 215 ? 9.061 19.623 10.532 1.00 81.06 215 SER A N 1
ATOM 1559 C CA . SER A 1 215 ? 8.275 19.147 9.377 1.00 81.06 215 SER A CA 1
ATOM 1560 C C . SER A 1 215 ? 8.605 17.702 8.971 1.00 81.06 215 SER A C 1
ATOM 1562 O O . SER A 1 215 ? 9.024 17.465 7.835 1.00 81.06 215 SER A O 1
ATOM 1564 N N . PRO A 1 216 ? 8.432 16.726 9.880 1.00 81.69 216 PRO A N 1
ATOM 1565 C CA . PRO A 1 216 ? 8.762 15.341 9.599 1.00 81.69 216 PRO A CA 1
ATOM 1566 C C . PRO A 1 216 ? 7.816 14.739 8.561 1.00 81.69 216 PRO A C 1
ATOM 1568 O O . PRO A 1 216 ? 6.600 14.755 8.723 1.00 81.69 216 PRO A O 1
ATOM 1571 N N . THR A 1 217 ? 8.398 14.190 7.499 1.00 79.12 217 THR A N 1
ATOM 1572 C CA . THR A 1 217 ? 7.684 13.435 6.462 1.00 79.12 217 THR A CA 1
ATOM 1573 C C . THR A 1 217 ? 7.976 11.957 6.642 1.00 79.12 217 THR A C 1
ATOM 1575 O O . THR A 1 217 ? 9.150 11.593 6.733 1.00 79.12 217 THR A O 1
ATOM 1578 N N . LEU A 1 218 ? 6.945 11.109 6.677 1.00 80.69 218 LEU A N 1
ATOM 1579 C CA . LEU A 1 218 ? 7.160 9.672 6.756 1.00 80.69 218 LEU A CA 1
ATOM 1580 C C . LEU A 1 218 ? 7.616 9.065 5.440 1.00 80.69 218 LEU A C 1
ATOM 1582 O O . LEU A 1 218 ? 7.127 9.375 4.355 1.00 80.69 218 LEU A O 1
ATOM 1586 N N . VAL A 1 219 ? 8.519 8.120 5.622 1.00 76.31 219 VAL A N 1
ATOM 1587 C CA . VAL A 1 219 ? 9.200 7.320 4.633 1.00 76.31 219 VAL A CA 1
ATOM 1588 C C . VAL A 1 219 ? 9.378 5.854 5.095 1.00 76.31 219 VAL A C 1
ATOM 1590 O O . VAL A 1 219 ? 9.124 4.989 4.266 1.00 76.31 219 VAL A O 1
ATOM 1593 N N . ALA A 1 220 ? 9.709 5.489 6.355 1.00 72.94 220 ALA A N 1
ATOM 1594 C CA . ALA A 1 220 ? 10.153 6.304 7.522 1.00 72.94 220 ALA A CA 1
ATOM 1595 C C . ALA A 1 220 ? 10.867 5.559 8.678 1.00 72.94 220 ALA A C 1
ATOM 1597 O O . ALA A 1 220 ? 11.545 6.142 9.523 1.00 72.94 220 ALA A O 1
ATOM 1598 N N . ASN A 1 221 ? 10.578 4.283 8.828 1.00 75.44 221 ASN A N 1
ATOM 1599 C CA . ASN A 1 221 ? 10.177 3.707 10.089 1.00 75.44 221 ASN A CA 1
ATOM 1600 C C . ASN A 1 221 ? 11.146 2.590 10.560 1.00 75.44 221 ASN A C 1
ATOM 1602 O O . ASN A 1 221 ? 11.143 1.467 10.090 1.00 75.44 221 ASN A O 1
ATOM 1606 N N . SER A 1 222 ? 12.060 2.842 11.482 1.00 69.31 222 SER A N 1
ATOM 1607 C CA . SER A 1 222 ? 12.925 1.783 12.027 1.00 69.31 222 SER A CA 1
ATOM 1608 C C . SER A 1 222 ? 12.179 0.896 13.022 1.00 69.31 222 SER A C 1
ATOM 1610 O O . SER A 1 222 ? 11.280 1.375 13.699 1.00 69.31 222 SER A O 1
ATOM 1612 N N . SER A 1 223 ? 12.653 -0.353 13.170 1.00 65.94 223 SER A N 1
ATOM 1613 C CA . SER A 1 223 ? 12.501 -1.323 14.276 1.00 65.94 223 SER A CA 1
ATOM 1614 C C . SER A 1 223 ? 11.776 -0.794 15.487 1.00 65.94 223 SER A C 1
ATOM 1616 O O . SER A 1 223 ? 10.827 -1.404 15.944 1.00 65.94 223 SER A O 1
ATOM 1618 N N . GLY A 1 224 ? 12.254 0.324 16.006 1.00 66.75 224 GLY A N 1
ATOM 1619 C CA . GLY A 1 224 ? 11.511 1.128 16.935 1.00 66.75 224 GLY A CA 1
ATOM 1620 C C . GLY A 1 224 ? 12.056 2.539 16.988 1.00 66.75 224 GLY A C 1
ATOM 1621 O O . GLY A 1 224 ? 12.532 2.980 18.033 1.00 66.75 224 GLY A O 1
ATOM 1622 N N . THR A 1 225 ? 12.059 3.202 15.833 1.00 77.06 225 THR A N 1
ATOM 1623 C CA . THR A 1 225 ? 12.565 4.562 15.619 1.00 77.06 225 THR A CA 1
ATOM 1624 C C . THR A 1 225 ? 12.029 5.127 14.293 1.00 77.06 225 THR A C 1
ATOM 1626 O O . THR A 1 225 ? 11.379 4.401 13.550 1.00 77.06 225 THR A O 1
ATOM 1629 N N . LEU A 1 226 ? 12.237 6.403 13.965 1.00 87.88 226 LEU A N 1
ATOM 1630 C CA . LEU A 1 226 ? 11.740 7.007 12.724 1.00 87.88 226 LEU A CA 1
ATOM 1631 C C . LEU A 1 226 ? 12.682 8.111 12.182 1.00 87.88 226 LEU A C 1
ATOM 1633 O O . LEU A 1 226 ? 12.800 9.132 12.847 1.00 87.88 226 LEU A O 1
ATOM 1637 N N . ILE A 1 227 ? 13.295 7.951 10.986 1.00 87.44 227 ILE A N 1
ATOM 1638 C CA . ILE A 1 227 ? 13.835 9.092 10.204 1.00 87.44 227 ILE A CA 1
ATOM 1639 C C . ILE A 1 227 ? 12.695 9.569 9.333 1.00 87.44 227 ILE A C 1
ATOM 1641 O O . ILE A 1 227 ? 11.937 8.833 8.709 1.00 87.44 227 ILE A O 1
ATOM 1645 N N . PHE A 1 228 ? 12.689 10.862 9.187 1.00 86.88 228 PHE A N 1
ATOM 1646 C CA . PHE A 1 228 ? 11.845 11.652 8.337 1.00 86.88 228 PHE A CA 1
ATOM 1647 C C . PHE A 1 228 ? 12.774 12.492 7.476 1.00 86.88 228 PHE A C 1
ATOM 1649 O O . PHE A 1 228 ? 13.877 12.830 7.907 1.00 86.88 228 PHE A O 1
ATOM 1656 N N . THR A 1 229 ? 12.319 12.945 6.315 1.00 86.19 229 THR A N 1
ATOM 1657 C CA . THR A 1 229 ? 12.943 14.146 5.752 1.00 86.19 229 THR A CA 1
ATOM 1658 C C . THR A 1 229 ? 12.441 15.334 6.568 1.00 86.19 229 THR A C 1
ATOM 1660 O O . THR A 1 229 ? 11.427 15.941 6.223 1.00 86.19 229 THR A O 1
ATOM 1663 N N . ALA A 1 230 ? 13.111 15.612 7.694 1.00 87.19 230 ALA A N 1
ATOM 1664 C CA . ALA A 1 230 ? 12.893 16.793 8.534 1.00 87.19 230 ALA A CA 1
ATOM 1665 C C . ALA A 1 230 ? 14.150 17.648 8.616 1.00 87.19 230 ALA A C 1
ATOM 1667 O O . ALA A 1 230 ? 15.240 17.256 8.203 1.00 87.19 230 ALA A O 1
ATOM 1668 N N . ASN A 1 231 ? 13.958 18.834 9.179 1.00 86.38 231 ASN A N 1
ATOM 1669 C CA . ASN A 1 231 ? 14.931 19.901 9.203 1.00 86.38 231 ASN A CA 1
ATOM 1670 C C . ASN A 1 231 ? 15.214 20.343 10.641 1.00 86.38 231 ASN A C 1
ATOM 1672 O O . ASN A 1 231 ? 14.376 20.984 11.271 1.00 86.38 231 ASN A O 1
ATOM 1676 N N . ASP A 1 232 ? 16.411 20.040 11.140 1.00 88.06 232 ASP A N 1
ATOM 1677 C CA . ASP A 1 232 ? 16.894 20.450 12.470 1.00 88.06 232 ASP A CA 1
ATOM 1678 C C . ASP A 1 232 ? 17.309 21.939 12.544 1.00 88.06 232 ASP A C 1
ATOM 1680 O O . ASP A 1 232 ? 17.626 22.468 13.611 1.00 88.06 232 ASP A O 1
ATOM 1684 N N . GLY A 1 233 ? 17.286 22.650 11.411 1.00 85.81 233 GLY A N 1
ATOM 1685 C CA . GLY A 1 233 ? 17.720 24.040 11.271 1.00 85.81 233 GLY A CA 1
ATOM 1686 C C . GLY A 1 233 ? 19.229 24.230 11.066 1.00 85.81 233 GLY A C 1
ATOM 1687 O O . GLY A 1 233 ? 19.662 25.372 10.896 1.00 85.81 233 GLY A O 1
ATOM 1688 N N . VAL A 1 234 ? 20.016 23.150 11.054 1.00 89.25 234 VAL A N 1
ATOM 1689 C CA . VAL A 1 234 ? 21.478 23.143 10.866 1.00 89.25 234 VAL A CA 1
ATOM 1690 C C . VAL A 1 234 ? 21.862 22.477 9.547 1.00 89.25 234 VAL A C 1
ATOM 1692 O O . VAL A 1 234 ? 22.687 23.026 8.818 1.00 89.25 234 VAL A O 1
ATOM 1695 N N . ASN A 1 235 ? 21.231 21.346 9.230 1.00 87.00 235 ASN A N 1
ATOM 1696 C CA . ASN A 1 235 ? 21.571 20.469 8.109 1.00 87.00 235 ASN A CA 1
ATOM 1697 C C . ASN A 1 235 ? 20.562 20.539 6.949 1.00 87.00 235 ASN A C 1
ATOM 1699 O O . ASN A 1 235 ? 20.778 19.936 5.916 1.00 87.00 235 ASN A O 1
ATOM 1703 N N . GLY A 1 236 ? 19.455 21.280 7.071 1.00 86.06 236 GLY A N 1
ATOM 1704 C CA . GLY A 1 236 ? 18.389 21.232 6.060 1.00 86.06 236 GLY A CA 1
ATOM 1705 C C . GLY A 1 236 ? 17.554 19.949 6.164 1.00 86.06 236 GLY A C 1
ATOM 1706 O O . GLY A 1 236 ? 17.528 19.329 7.220 1.00 86.06 236 GLY A O 1
ATOM 1707 N N . PHE A 1 237 ? 16.812 19.587 5.110 1.00 85.88 237 PHE A N 1
ATOM 1708 C CA . PHE A 1 237 ? 16.029 18.347 5.081 1.00 85.88 237 PHE A CA 1
ATOM 1709 C C . PHE A 1 237 ? 16.932 17.148 4.793 1.00 85.88 237 PHE A C 1
ATOM 1711 O O . PHE A 1 237 ? 17.363 16.970 3.654 1.00 85.88 237 PHE A O 1
ATOM 1718 N N . GLU A 1 238 ? 17.224 16.377 5.842 1.00 89.00 238 GLU A N 1
ATOM 1719 C CA . GLU A 1 238 ? 18.262 15.338 5.885 1.00 89.00 238 GLU A CA 1
ATOM 1720 C C . GLU A 1 238 ? 17.941 14.268 6.944 1.00 89.00 238 GLU A C 1
ATOM 1722 O O . GLU A 1 238 ? 16.797 14.106 7.372 1.00 89.00 238 GLU A O 1
ATOM 1727 N N . MET A 1 239 ? 18.981 13.527 7.350 1.00 88.81 239 MET A N 1
ATOM 1728 C CA . MET A 1 239 ? 18.931 12.317 8.153 1.00 88.81 239 MET A CA 1
ATOM 1729 C C . MET A 1 239 ? 20.158 12.216 9.087 1.00 88.81 239 MET A C 1
ATOM 1731 O O . MET A 1 239 ? 21.290 12.045 8.645 1.00 88.81 239 MET A O 1
ATOM 1735 N N . TRP A 1 240 ? 19.963 12.336 10.403 1.00 92.62 240 TRP A N 1
ATOM 1736 C CA . TRP A 1 240 ? 20.961 12.038 11.456 1.00 92.62 240 TRP A CA 1
ATOM 1737 C C . TRP A 1 240 ? 20.326 11.075 12.489 1.00 92.62 240 TRP A C 1
ATOM 1739 O O . TRP A 1 240 ? 19.117 10.871 12.462 1.00 92.62 240 TRP A O 1
ATOM 1749 N N . ARG A 1 241 ? 21.079 10.468 13.423 1.00 92.88 241 ARG A N 1
ATOM 1750 C CA . ARG A 1 241 ? 20.507 9.492 14.391 1.00 92.88 241 ARG A CA 1
ATOM 1751 C C . ARG A 1 241 ? 20.059 10.133 15.720 1.00 92.88 241 ARG A C 1
ATOM 1753 O O . ARG A 1 241 ? 20.642 11.141 16.094 1.00 92.88 241 ARG A O 1
ATOM 1760 N N . SER A 1 242 ? 19.074 9.536 16.413 1.00 91.44 242 SER A N 1
ATOM 1761 C CA . SER A 1 242 ? 18.422 9.965 17.671 1.00 91.44 242 SER A CA 1
ATOM 1762 C C . SER A 1 242 ? 17.419 8.903 18.193 1.00 91.44 242 SER A C 1
ATOM 1764 O O . SER A 1 242 ? 17.687 7.738 17.939 1.00 91.44 242 SER A O 1
ATOM 1766 N N . ASP A 1 243 ? 16.288 9.315 18.813 1.00 80.12 243 ASP A N 1
ATOM 1767 C CA . ASP A 1 243 ? 15.096 8.583 19.350 1.00 80.12 243 ASP A CA 1
ATOM 1768 C C . ASP A 1 243 ? 15.104 7.984 20.797 1.00 80.12 243 ASP A C 1
ATOM 1770 O O . ASP A 1 243 ? 15.169 8.703 21.798 1.00 80.12 243 ASP A O 1
ATOM 1774 N N . GLY A 1 244 ? 14.971 6.670 20.960 1.00 82.88 244 GLY A N 1
ATOM 1775 C CA . GLY A 1 244 ? 14.494 5.977 22.160 1.00 82.88 244 GLY A CA 1
ATOM 1776 C C . GLY A 1 244 ? 14.871 6.483 23.551 1.00 82.88 244 GLY A C 1
ATOM 1777 O O . GLY A 1 244 ? 13.977 6.811 24.323 1.00 82.88 244 GLY A O 1
ATOM 1778 N N . THR A 1 245 ? 16.131 6.430 23.978 1.00 88.06 245 THR A N 1
ATOM 1779 C CA . THR A 1 245 ? 16.552 6.848 25.326 1.00 88.06 245 THR A CA 1
ATOM 1780 C C . THR A 1 245 ? 17.997 7.351 25.353 1.00 88.06 245 THR A C 1
ATOM 1782 O O . THR A 1 245 ? 18.652 7.461 24.327 1.00 88.06 245 THR A O 1
ATOM 1785 N N . GLU A 1 246 ? 18.486 7.774 26.518 1.00 85.88 246 GLU A N 1
ATOM 1786 C CA . GLU A 1 246 ? 19.373 8.936 26.633 1.00 85.88 246 GLU A CA 1
ATOM 1787 C C . GLU A 1 246 ? 20.871 8.757 26.305 1.00 85.88 246 GLU A C 1
ATOM 1789 O O . GLU A 1 246 ? 21.695 9.466 26.881 1.00 85.88 246 GLU A O 1
ATOM 1794 N N . LEU A 1 247 ? 21.213 7.886 25.351 1.00 82.44 247 LEU A N 1
ATOM 1795 C CA . LEU A 1 247 ? 22.438 7.916 24.536 1.00 82.44 247 LEU A CA 1
ATOM 1796 C C . LEU A 1 247 ? 22.153 7.269 23.164 1.00 82.44 247 LEU A C 1
ATOM 1798 O O . LEU A 1 247 ? 21.734 6.115 23.120 1.00 82.44 247 LEU A O 1
ATOM 1802 N N . GLY A 1 248 ? 22.450 7.975 22.068 1.00 84.19 248 GLY A N 1
ATOM 1803 C CA . GLY A 1 248 ? 22.427 7.444 20.693 1.00 84.19 248 GLY A CA 1
ATOM 1804 C C . GLY A 1 248 ? 22.925 8.407 19.637 1.00 84.19 248 GLY A C 1
ATOM 1805 O O . GLY A 1 248 ? 23.732 8.029 18.783 1.00 84.19 248 GLY A O 1
ATOM 1806 N N . THR A 1 249 ? 22.368 9.616 19.656 1.00 94.00 249 THR A N 1
ATOM 1807 C CA . THR A 1 249 ? 22.654 10.722 18.727 1.00 94.00 249 THR A CA 1
ATOM 1808 C C . THR A 1 249 ? 24.152 10.924 18.445 1.00 94.00 249 THR A C 1
ATOM 1810 O O . THR A 1 249 ? 24.933 10.693 19.344 1.00 94.00 249 THR A O 1
ATOM 1813 N N . MET A 1 250 ? 24.607 11.390 17.267 1.00 92.94 250 MET A N 1
ATOM 1814 C CA . MET A 1 250 ? 26.045 11.713 17.060 1.00 92.94 250 MET A CA 1
ATOM 1815 C C . MET A 1 250 ? 26.318 12.793 16.009 1.00 92.94 250 MET A C 1
ATOM 1817 O O . MET A 1 250 ? 25.924 12.631 14.857 1.00 92.94 250 MET A O 1
ATOM 1821 N N . LEU A 1 251 ? 27.108 13.811 16.353 1.00 93.50 251 LEU A N 1
ATOM 1822 C CA . LEU A 1 251 ? 27.792 14.718 15.419 1.00 93.50 251 LEU A CA 1
ATOM 1823 C C . LEU A 1 251 ? 28.853 13.981 14.576 1.00 93.50 251 LEU A C 1
ATOM 1825 O O . LEU A 1 251 ? 29.703 13.288 15.126 1.00 93.50 251 LEU A O 1
ATOM 1829 N N . ILE A 1 252 ? 28.827 14.154 13.251 1.00 93.19 252 ILE A N 1
ATOM 1830 C CA . ILE A 1 252 ? 29.817 13.590 12.310 1.00 93.19 252 ILE A CA 1
ATOM 1831 C C . ILE A 1 252 ? 30.316 14.690 11.352 1.00 93.19 252 ILE A C 1
ATOM 1833 O O . ILE A 1 252 ? 30.432 15.844 11.771 1.00 93.19 252 ILE A O 1
ATOM 1837 N N . LYS A 1 253 ? 30.616 14.354 10.091 1.00 91.69 253 LYS A N 1
ATOM 1838 C CA . LYS A 1 253 ? 30.597 15.295 8.952 1.00 91.69 253 LYS A CA 1
ATOM 1839 C C . LYS A 1 253 ? 29.189 15.922 8.770 1.00 91.69 253 LYS A C 1
ATOM 1841 O O . LYS A 1 253 ? 28.272 15.707 9.569 1.00 91.69 253 LYS A O 1
ATOM 1846 N N . ASP A 1 254 ? 29.018 16.702 7.712 1.00 91.69 254 ASP A N 1
ATOM 1847 C CA . ASP A 1 254 ? 27.724 17.197 7.236 1.00 91.69 254 ASP A CA 1
ATOM 1848 C C . ASP A 1 254 ? 26.982 16.135 6.363 1.00 91.69 254 ASP A C 1
ATOM 1850 O O . ASP A 1 254 ? 27.284 14.945 6.453 1.00 91.69 254 ASP A O 1
ATOM 1854 N N . VAL A 1 255 ? 26.005 16.538 5.525 1.00 88.81 255 VAL A N 1
ATOM 1855 C CA . VAL A 1 255 ? 25.249 15.651 4.600 1.00 88.81 255 VAL A CA 1
ATOM 1856 C C . VAL A 1 255 ? 25.346 16.162 3.145 1.00 88.81 255 VAL A C 1
ATOM 1858 O O . VAL A 1 255 ? 26.451 16.095 2.600 1.00 88.81 255 VAL A O 1
ATOM 1861 N N . PHE A 1 256 ? 24.324 16.795 2.533 1.00 90.56 256 PHE A N 1
ATOM 1862 C CA . PHE A 1 256 ? 24.657 17.953 1.687 1.00 90.56 256 PHE A CA 1
ATOM 1863 C C . PHE A 1 256 ? 25.286 18.944 2.659 1.00 90.56 256 PHE A C 1
ATOM 1865 O O . PHE A 1 256 ? 24.662 19.335 3.640 1.00 90.56 256 PHE A O 1
ATOM 1872 N N . ALA A 1 257 ? 26.542 19.329 2.436 1.00 88.62 257 ALA A N 1
ATOM 1873 C CA . ALA A 1 257 ? 27.258 20.085 3.453 1.00 88.62 257 ALA A CA 1
ATOM 1874 C C . ALA A 1 257 ? 26.577 21.413 3.872 1.00 88.62 257 ALA A C 1
ATOM 1876 O O . ALA A 1 257 ? 26.278 22.279 3.036 1.00 88.62 257 ALA A O 1
ATOM 1877 N N . GLY A 1 258 ? 26.385 21.594 5.184 1.00 83.31 258 GLY A N 1
ATOM 1878 C CA . GLY A 1 258 ? 25.689 22.718 5.812 1.00 83.31 258 GLY A CA 1
ATOM 1879 C C . GLY A 1 258 ? 24.157 22.707 5.682 1.00 83.31 258 GLY A C 1
ATOM 1880 O O . GLY A 1 258 ? 23.522 21.688 5.476 1.00 83.31 258 GLY A O 1
ATOM 1881 N N . ALA A 1 259 ? 23.536 23.887 5.789 1.00 84.88 259 ALA A N 1
ATOM 1882 C CA . ALA A 1 259 ? 22.075 24.048 5.878 1.00 84.88 259 ALA A CA 1
ATOM 1883 C C . ALA A 1 259 ? 21.298 23.877 4.549 1.00 84.88 259 ALA A C 1
ATOM 1885 O O . ALA A 1 259 ? 20.242 24.492 4.354 1.00 84.88 259 ALA A O 1
ATOM 1886 N N . LYS A 1 260 ? 21.833 23.108 3.599 1.00 86.19 260 LYS A N 1
ATOM 1887 C CA . LYS A 1 260 ? 21.177 22.761 2.331 1.00 86.19 260 LYS A CA 1
ATOM 1888 C C . LYS A 1 260 ? 20.638 21.341 2.434 1.00 86.19 260 LYS A C 1
ATOM 1890 O O . LYS A 1 260 ? 21.198 20.534 3.138 1.00 86.19 260 LYS A O 1
ATOM 1895 N N . SER A 1 261 ? 19.547 21.051 1.735 1.00 84.31 261 SER A N 1
ATOM 1896 C CA . SER A 1 261 ? 18.938 19.716 1.770 1.00 84.31 261 SER A CA 1
ATOM 1897 C C . SER A 1 261 ? 19.566 18.825 0.707 1.00 84.31 261 SER A C 1
ATOM 1899 O O . SER A 1 261 ? 19.539 19.191 -0.471 1.00 84.31 261 SER A O 1
ATOM 1901 N N . GLY A 1 262 ? 20.111 17.689 1.120 1.00 78.44 262 GLY A N 1
ATOM 1902 C CA . GLY A 1 262 ? 20.541 16.609 0.250 1.00 78.44 262 GLY A CA 1
ATOM 1903 C C . GLY A 1 262 ? 19.393 15.709 -0.169 1.00 78.44 262 GLY A C 1
ATOM 1904 O O . GLY A 1 262 ? 19.399 15.208 -1.292 1.00 78.44 262 GLY A O 1
ATOM 1905 N N . THR A 1 263 ? 18.356 15.559 0.659 1.00 74.25 263 THR A N 1
ATOM 1906 C CA . THR A 1 263 ? 17.108 14.926 0.200 1.00 74.25 263 THR A CA 1
ATOM 1907 C C . THR A 1 263 ? 16.406 15.790 -0.854 1.00 74.25 263 THR A C 1
ATOM 1909 O O . THR A 1 263 ? 16.341 17.019 -0.735 1.00 74.25 263 THR A O 1
ATOM 1912 N N . GLY A 1 264 ? 15.922 15.142 -1.922 1.00 58.69 264 GLY A N 1
ATOM 1913 C CA . GLY A 1 264 ? 15.325 15.790 -3.093 1.00 58.69 264 GLY A CA 1
ATOM 1914 C C . GLY A 1 264 ? 14.317 16.889 -2.740 1.00 58.69 264 GLY A C 1
ATOM 1915 O O . GLY A 1 264 ? 13.295 16.643 -2.105 1.00 58.69 264 GLY A O 1
ATOM 1916 N N . VAL A 1 265 ? 14.618 18.121 -3.164 1.00 45.56 265 VAL A N 1
ATOM 1917 C CA . VAL A 1 265 ? 13.886 19.330 -2.765 1.00 45.56 265 VAL A CA 1
ATOM 1918 C C . VAL A 1 265 ? 12.400 19.235 -3.105 1.00 45.56 265 VAL A C 1
ATOM 1920 O O . VAL A 1 265 ? 12.028 19.126 -4.274 1.00 45.56 265 VAL A O 1
ATOM 1923 N N . PHE A 1 266 ? 11.558 19.426 -2.085 1.00 47.78 266 PHE A N 1
ATOM 1924 C CA . PHE A 1 266 ? 10.126 19.674 -2.229 1.00 47.78 266 PHE A CA 1
ATOM 1925 C C . PHE A 1 266 ? 9.837 20.662 -3.371 1.00 47.78 266 PHE A C 1
ATOM 1927 O O . PHE A 1 266 ? 10.099 21.868 -3.268 1.00 47.78 266 PHE A O 1
ATOM 1934 N N . SER A 1 267 ? 9.180 20.180 -4.428 1.00 35.25 267 SER A N 1
ATOM 1935 C CA . SER A 1 267 ? 8.347 21.067 -5.237 1.00 35.25 267 SER A CA 1
ATOM 1936 C C . SER A 1 267 ? 7.365 21.781 -4.300 1.00 35.25 267 SER A C 1
ATOM 1938 O O . SER A 1 267 ? 6.882 21.192 -3.330 1.00 35.25 267 SER A O 1
ATOM 1940 N N . ARG A 1 268 ? 7.020 23.043 -4.591 1.00 33.19 268 ARG A N 1
ATOM 1941 C CA . ARG A 1 268 ? 6.121 23.886 -3.764 1.00 33.19 268 ARG A CA 1
ATOM 1942 C C . ARG A 1 268 ? 4.706 23.313 -3.547 1.00 33.19 268 ARG A C 1
ATOM 1944 O O . ARG A 1 268 ? 3.895 23.960 -2.889 1.00 33.19 268 ARG A O 1
ATOM 1951 N N . ASN A 1 269 ? 4.436 22.135 -4.101 1.00 33.91 269 ASN A N 1
ATOM 1952 C CA . ASN A 1 269 ? 3.161 21.440 -4.143 1.00 33.91 269 ASN A CA 1
ATOM 1953 C C . ASN A 1 269 ? 3.083 20.227 -3.183 1.00 33.91 269 ASN A C 1
ATOM 1955 O O . ASN A 1 269 ? 2.082 19.527 -3.216 1.00 33.91 269 ASN A O 1
ATOM 1959 N N . GLY A 1 270 ? 4.088 19.984 -2.326 1.00 42.56 270 GLY A N 1
ATOM 1960 C CA . GLY A 1 270 ? 3.919 19.125 -1.136 1.00 42.56 270 GLY A CA 1
ATOM 1961 C C . GLY A 1 270 ? 4.079 17.610 -1.323 1.00 42.56 270 GLY A C 1
ATOM 1962 O O . GLY A 1 270 ? 3.518 16.848 -0.540 1.00 42.56 270 GLY A O 1
ATOM 1963 N N . SER A 1 271 ? 4.849 17.177 -2.323 1.00 43.59 271 SER A N 1
ATOM 1964 C CA . SER A 1 271 ? 5.224 15.765 -2.510 1.00 43.59 271 SER A CA 1
ATOM 1965 C C . SER A 1 271 ? 6.082 15.218 -1.361 1.00 43.59 271 SER A C 1
ATOM 1967 O O . SER A 1 271 ? 6.927 15.937 -0.827 1.00 43.59 271 SER A O 1
ATOM 1969 N N . GLN A 1 272 ? 5.930 13.923 -1.072 1.00 57.25 272 GLN A N 1
ATOM 1970 C CA . GLN A 1 272 ? 6.943 13.088 -0.409 1.00 57.25 272 GLN A CA 1
ATOM 1971 C C . GLN A 1 272 ? 8.174 12.860 -1.317 1.00 57.25 272 GLN A C 1
ATOM 1973 O O . GLN A 1 272 ? 8.192 13.275 -2.481 1.00 57.25 272 GLN A O 1
ATOM 1978 N N . VAL A 1 273 ? 9.199 12.191 -0.781 1.00 57.94 273 VAL A N 1
ATOM 1979 C CA . VAL A 1 273 ? 10.446 11.828 -1.477 1.00 57.94 273 VAL A CA 1
ATOM 1980 C C . VAL A 1 273 ? 10.335 10.415 -2.074 1.00 57.94 273 VAL A C 1
ATOM 1982 O O . VAL A 1 273 ? 9.983 9.510 -1.329 1.00 57.94 273 VAL A O 1
ATOM 1985 N N . PRO A 1 274 ? 10.662 10.195 -3.362 1.00 67.75 274 PRO A N 1
ATOM 1986 C CA . PRO A 1 274 ? 10.824 8.868 -3.983 1.00 67.75 274 PRO A CA 1
ATOM 1987 C C . PRO A 1 274 ? 11.774 7.900 -3.233 1.00 67.75 274 PRO A C 1
ATOM 1989 O O . PRO A 1 274 ? 12.863 8.323 -2.842 1.00 67.75 274 PRO A O 1
ATOM 1992 N N . PHE A 1 275 ? 11.402 6.620 -3.035 1.00 76.56 275 PHE A N 1
ATOM 1993 C CA . PHE A 1 275 ? 11.890 5.857 -1.866 1.00 76.56 275 PHE A CA 1
ATOM 1994 C C . PHE A 1 275 ? 11.875 4.281 -1.940 1.00 76.56 275 PHE A C 1
ATOM 1996 O O . PHE A 1 275 ? 10.787 3.743 -2.120 1.00 76.56 275 PHE A O 1
ATOM 2003 N N . ALA A 1 276 ? 13.021 3.544 -1.834 1.00 72.12 276 ALA A N 1
ATOM 2004 C CA . ALA A 1 276 ? 13.152 2.042 -1.790 1.00 72.12 276 ALA A CA 1
ATOM 2005 C C . ALA A 1 276 ? 14.508 1.419 -1.266 1.00 72.12 276 ALA A C 1
ATOM 2007 O O . ALA A 1 276 ? 15.520 2.115 -1.111 1.00 72.12 276 ALA A O 1
ATOM 2008 N N . GLU A 1 277 ? 14.542 0.079 -1.065 1.00 77.25 277 GLU A N 1
ATOM 2009 C CA . GLU A 1 277 ? 15.340 -0.687 -0.058 1.00 77.25 277 GLU A CA 1
ATOM 2010 C C . GLU A 1 277 ? 15.860 -2.138 -0.299 1.00 77.25 277 GLU A C 1
ATOM 2012 O O . GLU A 1 277 ? 15.245 -2.873 -1.056 1.00 77.25 277 GLU A O 1
ATOM 2017 N N . ILE A 1 278 ? 16.861 -2.621 0.461 1.00 64.31 278 ILE A N 1
ATOM 2018 C CA . ILE A 1 278 ? 16.777 -3.934 1.137 1.00 64.31 278 ILE A CA 1
ATOM 2019 C C . ILE A 1 278 ? 17.404 -3.920 2.546 1.00 64.31 278 ILE A C 1
ATOM 2021 O O . ILE A 1 278 ? 18.468 -3.356 2.794 1.00 64.31 278 ILE A O 1
ATOM 2025 N N . ASP A 1 279 ? 16.746 -4.660 3.438 1.00 67.62 279 ASP A N 1
ATOM 2026 C CA . ASP A 1 279 ? 17.141 -5.076 4.784 1.00 67.62 279 ASP A CA 1
ATOM 2027 C C . ASP A 1 279 ? 17.510 -3.864 5.635 1.00 67.62 279 ASP A C 1
ATOM 2029 O O . ASP A 1 279 ? 18.585 -3.717 6.213 1.00 67.62 279 ASP A O 1
ATOM 2033 N N . GLY A 1 280 ? 16.575 -2.916 5.637 1.00 68.44 280 GLY A N 1
ATOM 2034 C CA . GLY A 1 280 ? 16.705 -1.632 6.303 1.00 68.44 280 GLY A CA 1
ATOM 2035 C C . GLY A 1 280 ? 17.433 -0.620 5.452 1.00 68.44 280 GLY A C 1
ATOM 2036 O O . GLY A 1 280 ? 17.084 0.555 5.491 1.00 68.44 280 GLY A O 1
ATOM 2037 N N . VAL A 1 281 ? 18.450 -1.058 4.712 1.00 80.50 281 VAL A N 1
ATOM 2038 C CA . VAL A 1 281 ? 19.275 -0.185 3.885 1.00 80.50 281 VAL A CA 1
ATOM 2039 C C . VAL A 1 281 ? 18.511 0.196 2.643 1.00 80.50 281 VAL A C 1
ATOM 2041 O O . VAL A 1 281 ? 17.691 -0.541 2.115 1.00 80.50 281 VAL A O 1
ATOM 2044 N N . VAL A 1 282 ? 18.770 1.413 2.209 1.00 85.44 282 VAL A N 1
ATOM 2045 C CA . VAL A 1 282 ? 17.897 2.172 1.336 1.00 85.44 282 VAL A CA 1
ATOM 2046 C C . VAL A 1 282 ? 18.715 3.103 0.458 1.00 85.44 282 VAL A C 1
ATOM 2048 O O . VAL A 1 282 ? 19.917 3.271 0.691 1.00 85.44 282 VAL A O 1
ATOM 2051 N N . TYR A 1 283 ? 18.051 3.769 -0.485 1.00 88.31 283 TYR A N 1
ATOM 2052 C CA . TYR A 1 283 ? 18.612 4.885 -1.250 1.00 88.31 283 TYR A CA 1
ATOM 2053 C C . TYR A 1 283 ? 17.595 6.012 -1.466 1.00 88.31 283 TYR A C 1
ATOM 2055 O O . TYR A 1 283 ? 16.458 5.927 -1.009 1.00 88.31 283 TYR A O 1
ATOM 2063 N N . PHE A 1 284 ? 18.022 7.116 -2.083 1.00 88.50 284 PHE A N 1
ATOM 2064 C CA . PHE A 1 284 ? 17.204 8.319 -2.246 1.00 88.50 284 PHE A CA 1
ATOM 2065 C C . PHE A 1 284 ? 17.524 9.097 -3.507 1.00 88.50 284 PHE A C 1
ATOM 2067 O O . PHE A 1 284 ? 18.651 9.063 -3.992 1.00 88.50 284 PHE A O 1
ATOM 2074 N N . VAL A 1 285 ? 16.575 9.919 -3.953 1.00 89.00 285 VAL A N 1
ATOM 2075 C CA . VAL A 1 285 ? 16.915 11.088 -4.775 1.00 89.00 285 VAL A CA 1
ATOM 2076 C C . VAL A 1 285 ? 17.817 11.990 -3.942 1.00 89.00 285 VAL A C 1
ATOM 2078 O O . VAL A 1 285 ? 17.334 12.692 -3.047 1.00 89.00 285 VAL A O 1
ATOM 2081 N N . GLY A 1 286 ? 19.120 11.915 -4.210 1.00 89.06 286 GLY A N 1
ATOM 2082 C CA . GLY A 1 286 ? 20.136 12.358 -3.266 1.00 89.06 286 GLY A CA 1
ATOM 2083 C C . GLY A 1 286 ? 21.169 13.300 -3.842 1.00 89.06 286 GLY A C 1
ATOM 2084 O O . GLY A 1 286 ? 21.941 12.923 -4.715 1.00 89.06 286 GLY A O 1
ATOM 2085 N N . ASN A 1 287 ? 21.202 14.527 -3.336 1.00 88.94 287 ASN A N 1
ATOM 2086 C CA . ASN A 1 287 ? 22.054 15.599 -3.828 1.00 88.94 287 ASN A CA 1
ATOM 2087 C C . ASN A 1 287 ? 23.165 15.925 -2.828 1.00 88.94 287 ASN A C 1
ATOM 2089 O O . ASN A 1 287 ? 22.914 16.192 -1.659 1.00 88.94 287 ASN A O 1
ATOM 2093 N N . ASP A 1 288 ? 24.401 15.944 -3.301 1.00 89.81 288 ASP A N 1
ATOM 2094 C CA . ASP A 1 288 ? 25.601 16.252 -2.523 1.00 89.81 288 ASP A CA 1
ATOM 2095 C C . ASP A 1 288 ? 26.205 17.628 -2.842 1.00 89.81 288 ASP A C 1
ATOM 2097 O O . ASP A 1 288 ? 27.124 18.099 -2.170 1.00 89.81 288 ASP A O 1
ATOM 2101 N N . GLY A 1 289 ? 25.699 18.279 -3.888 1.00 86.88 289 GLY A N 1
ATOM 2102 C CA . GLY A 1 289 ? 26.277 19.480 -4.471 1.00 86.88 289 GLY A CA 1
ATOM 2103 C C . GLY A 1 289 ? 27.446 19.238 -5.432 1.00 86.88 289 GLY A C 1
ATOM 2104 O O . GLY A 1 289 ? 28.062 20.225 -5.840 1.00 86.88 289 GLY A O 1
ATOM 2105 N N . VAL A 1 290 ? 27.740 17.986 -5.802 1.00 89.44 290 VAL A N 1
ATOM 2106 C CA . VAL A 1 290 ? 28.814 17.588 -6.731 1.00 89.44 290 VAL A CA 1
ATOM 2107 C C . VAL A 1 290 ? 28.261 16.884 -7.972 1.00 89.44 290 VAL A C 1
ATOM 2109 O O . VAL A 1 290 ? 28.600 17.312 -9.075 1.00 89.44 290 VAL A O 1
ATOM 2112 N N . SER A 1 291 ? 27.407 15.869 -7.810 1.00 87.19 291 SER A N 1
ATOM 2113 C CA . SER A 1 291 ? 26.950 14.990 -8.903 1.00 87.19 291 SER A CA 1
ATOM 2114 C C . SER A 1 291 ? 25.518 15.251 -9.393 1.00 87.19 291 SER A C 1
ATOM 2116 O O . SER A 1 291 ? 25.062 14.596 -10.313 1.00 87.19 291 SER A O 1
ATOM 2118 N N . GLY A 1 292 ? 24.779 16.202 -8.814 1.00 88.19 292 GLY A N 1
ATOM 2119 C CA . GLY A 1 292 ? 23.379 16.447 -9.197 1.00 88.19 292 GLY A CA 1
ATOM 2120 C C . GLY A 1 292 ? 22.389 15.890 -8.174 1.00 88.19 292 GLY A C 1
ATOM 2121 O O . GLY A 1 292 ? 22.604 16.057 -6.981 1.00 88.19 292 GLY A O 1
ATOM 2122 N N . ALA A 1 293 ? 21.282 15.285 -8.609 1.00 88.88 293 ALA A N 1
ATOM 2123 C CA . ALA A 1 293 ? 20.274 14.683 -7.729 1.00 88.88 293 ALA A CA 1
ATOM 2124 C C . ALA A 1 293 ? 20.201 13.177 -8.012 1.00 88.88 293 ALA A C 1
ATOM 2126 O O . ALA A 1 293 ? 19.535 12.758 -8.947 1.00 88.88 293 ALA A O 1
ATOM 2127 N N . GLU A 1 294 ? 20.915 12.412 -7.190 1.00 93.12 294 GLU A N 1
ATOM 2128 C CA . GLU A 1 294 ? 21.625 11.193 -7.573 1.00 93.12 294 GLU A CA 1
ATOM 2129 C C . GLU A 1 294 ? 21.394 10.023 -6.585 1.00 93.12 294 GLU A C 1
ATOM 2131 O O . GLU A 1 294 ? 20.262 9.575 -6.394 1.00 93.12 294 GLU A O 1
ATOM 2136 N N . LEU A 1 295 ? 22.481 9.491 -6.005 1.00 92.50 295 LEU A N 1
ATOM 2137 C CA . LEU A 1 295 ? 22.651 8.091 -5.611 1.00 92.50 295 LEU A CA 1
ATOM 2138 C C . LEU A 1 295 ? 22.477 7.803 -4.098 1.00 92.50 295 LEU A C 1
ATOM 2140 O O . LEU A 1 295 ? 21.720 6.909 -3.741 1.00 92.50 295 LEU A O 1
ATOM 2144 N N . TRP A 1 296 ? 23.128 8.581 -3.228 1.00 93.44 296 TRP A N 1
ATOM 2145 C CA . TRP A 1 296 ? 23.992 8.104 -2.121 1.00 93.44 296 TRP A CA 1
ATOM 2146 C C . TRP A 1 296 ? 23.376 7.266 -0.965 1.00 93.44 296 TRP A C 1
ATOM 2148 O O . TRP A 1 296 ? 22.221 7.470 -0.586 1.00 93.44 296 TRP A O 1
ATOM 2158 N N . LYS A 1 297 ? 24.176 6.414 -0.284 1.00 93.00 297 LYS A N 1
ATOM 2159 C CA . LYS A 1 297 ? 23.773 5.710 0.965 1.00 93.00 297 LYS A CA 1
ATOM 2160 C C . LYS A 1 297 ? 24.786 5.628 2.126 1.00 93.00 297 LYS A C 1
ATOM 2162 O O . LYS A 1 297 ? 25.569 6.538 2.356 1.00 93.00 297 LYS A O 1
ATOM 2167 N N . THR A 1 298 ? 24.609 4.613 2.981 1.00 89.50 298 THR A N 1
ATOM 2168 C CA . THR A 1 298 ? 24.713 4.660 4.442 1.00 89.50 298 THR A CA 1
ATOM 2169 C C . THR A 1 298 ? 24.926 3.204 4.982 1.00 89.50 298 THR A C 1
ATOM 2171 O O . THR A 1 298 ? 24.215 2.313 4.521 1.00 89.50 298 THR A O 1
ATOM 2174 N N . ASP A 1 299 ? 25.867 2.902 5.908 1.00 79.88 299 ASP A N 1
ATOM 2175 C CA . ASP A 1 299 ? 26.324 1.500 6.233 1.00 79.88 299 ASP A CA 1
ATOM 2176 C C . ASP A 1 299 ? 26.144 0.970 7.687 1.00 79.88 299 ASP A C 1
ATOM 2178 O O . ASP A 1 299 ? 26.459 -0.161 8.057 1.00 79.88 299 ASP A O 1
ATOM 2182 N N . GLY A 1 300 ? 25.688 1.873 8.531 1.00 80.50 300 GLY A N 1
ATOM 2183 C CA . GLY A 1 300 ? 25.551 1.917 9.989 1.00 80.50 300 GLY A CA 1
ATOM 2184 C C . GLY A 1 300 ? 26.852 1.901 10.798 1.00 80.50 300 GLY A C 1
ATOM 2185 O O . GLY A 1 300 ? 26.786 2.044 12.026 1.00 80.50 300 GLY A O 1
ATOM 2186 N N . THR A 1 301 ? 28.020 1.797 10.155 1.00 86.06 301 THR A N 1
ATOM 2187 C CA . THR A 1 301 ? 29.338 1.977 10.776 1.00 86.06 301 THR A CA 1
ATOM 2188 C C . THR A 1 301 ? 29.796 3.439 10.674 1.00 86.06 301 THR A C 1
ATOM 2190 O O . THR A 1 301 ? 29.395 4.238 11.524 1.00 86.06 301 THR A O 1
ATOM 2193 N N . ALA A 1 302 ? 30.608 3.812 9.685 1.00 85.75 302 ALA A N 1
ATOM 2194 C CA . ALA A 1 302 ? 31.078 5.179 9.430 1.00 85.75 302 ALA A CA 1
ATOM 2195 C C . ALA A 1 302 ? 31.540 5.401 7.967 1.00 85.75 302 ALA A C 1
ATOM 2197 O O . ALA A 1 302 ? 32.361 6.292 7.728 1.00 85.75 302 ALA A O 1
ATOM 2198 N N . ALA A 1 303 ? 31.087 4.574 7.015 1.00 84.44 303 ALA A N 1
ATOM 2199 C CA . ALA A 1 303 ? 31.604 4.561 5.647 1.00 84.44 303 ALA A CA 1
ATOM 2200 C C . ALA A 1 303 ? 31.199 5.767 4.773 1.00 84.44 303 ALA A C 1
ATOM 2202 O O . ALA A 1 303 ? 32.102 6.433 4.261 1.00 84.44 303 ALA A O 1
ATOM 2203 N N . GLY A 1 304 ? 29.895 6.032 4.599 1.00 85.12 304 GLY A N 1
ATOM 2204 C CA . GLY A 1 304 ? 29.227 6.636 3.424 1.00 85.12 304 GLY A CA 1
ATOM 2205 C C . GLY A 1 304 ? 29.686 8.014 2.940 1.00 85.12 304 GLY A C 1
ATOM 2206 O O . GLY A 1 304 ? 28.923 8.973 3.024 1.00 85.12 304 GLY A O 1
ATOM 2207 N N . THR A 1 305 ? 30.938 8.141 2.476 1.00 93.38 305 THR A N 1
ATOM 2208 C CA . THR A 1 305 ? 31.631 9.435 2.421 1.00 93.38 305 THR A CA 1
ATOM 2209 C C . THR A 1 305 ? 32.559 9.771 1.215 1.00 93.38 305 THR A C 1
ATOM 2211 O O . THR A 1 305 ? 32.918 10.935 1.159 1.00 93.38 305 THR A O 1
ATOM 2214 N N . VAL A 1 306 ? 32.936 8.926 0.225 1.00 94.50 306 VAL A N 1
ATOM 2215 C CA . VAL A 1 306 ? 33.462 9.405 -1.110 1.00 94.50 306 VAL A CA 1
ATOM 2216 C C . VAL A 1 306 ? 33.450 8.381 -2.267 1.00 94.50 306 VAL A C 1
ATOM 2218 O O . VAL A 1 306 ? 33.700 7.203 -2.034 1.00 94.50 306 VAL A O 1
ATOM 2221 N N . MET A 1 307 ? 33.245 8.871 -3.504 1.00 94.75 307 MET A N 1
ATOM 2222 C CA . MET A 1 307 ? 33.067 8.139 -4.786 1.00 94.75 307 MET A CA 1
ATOM 2223 C C . MET A 1 307 ? 31.772 7.311 -4.884 1.00 94.75 307 MET A C 1
ATOM 2225 O O . MET A 1 307 ? 31.311 6.802 -3.868 1.00 94.75 307 MET A O 1
ATOM 2229 N N . VAL A 1 308 ? 31.125 7.267 -6.065 1.00 95.06 308 VAL A N 1
ATOM 2230 C CA . VAL A 1 308 ? 29.720 6.804 -6.132 1.00 95.06 308 VAL A CA 1
ATOM 2231 C C . VAL A 1 308 ? 29.187 6.131 -7.414 1.00 95.06 308 VAL A C 1
ATOM 2233 O O . VAL A 1 308 ? 28.151 5.487 -7.272 1.00 95.06 308 VAL A O 1
ATOM 2236 N N . LYS A 1 309 ? 29.852 6.191 -8.590 1.00 93.12 309 LYS A N 1
ATOM 2237 C CA . LYS A 1 309 ? 29.335 5.951 -9.984 1.00 93.12 309 LYS A CA 1
ATOM 2238 C C . LYS A 1 309 ? 28.852 7.243 -10.704 1.00 93.12 309 LYS A C 1
ATOM 2240 O O . LYS A 1 309 ? 28.566 8.222 -10.022 1.00 93.12 309 LYS A O 1
ATOM 2245 N N . ASP A 1 310 ? 28.828 7.288 -12.054 1.00 93.38 310 ASP A N 1
ATOM 2246 C CA . ASP A 1 310 ? 28.834 8.560 -12.837 1.00 93.38 310 ASP A CA 1
ATOM 2247 C C . ASP A 1 310 ? 28.430 8.432 -14.357 1.00 93.38 310 ASP A C 1
ATOM 2249 O O . ASP A 1 310 ? 29.310 8.218 -15.192 1.00 93.38 310 ASP A O 1
ATOM 2253 N N . VAL A 1 311 ? 27.141 8.584 -14.765 1.00 92.50 311 VAL A N 1
ATOM 2254 C CA . VAL A 1 311 ? 26.717 8.776 -16.191 1.00 92.50 311 VAL A CA 1
ATOM 2255 C C . VAL A 1 311 ? 25.561 9.719 -16.595 1.00 92.50 311 VAL A C 1
ATOM 2257 O O . VAL A 1 311 ? 25.642 10.151 -17.746 1.00 92.50 311 VAL A O 1
ATOM 2260 N N . HIS A 1 312 ? 24.699 10.292 -15.723 1.00 93.19 312 HIS A N 1
ATOM 2261 C CA . HIS A 1 312 ? 24.574 11.754 -15.904 1.00 93.19 312 HIS A CA 1
ATOM 2262 C C . HIS A 1 312 ? 25.883 12.346 -15.406 1.00 93.19 312 HIS A C 1
ATOM 2264 O O . HIS A 1 312 ? 25.996 12.807 -14.277 1.00 93.19 312 HIS A O 1
ATOM 2270 N N . VAL A 1 313 ? 26.910 12.223 -16.250 1.00 93.00 313 VAL A N 1
ATOM 2271 C CA . VAL A 1 313 ? 28.298 12.379 -15.831 1.00 93.00 313 VAL A CA 1
ATOM 2272 C C . VAL A 1 313 ? 28.484 13.792 -15.280 1.00 93.00 313 VAL A C 1
ATOM 2274 O O . VAL A 1 313 ? 28.261 14.783 -15.987 1.00 93.00 313 VAL A O 1
ATOM 2277 N N . GLY A 1 314 ? 28.957 13.903 -14.044 1.00 87.50 314 GLY A N 1
ATOM 2278 C CA . GLY A 1 314 ? 29.209 15.177 -13.382 1.00 87.50 314 GLY A CA 1
ATOM 2279 C C . GLY A 1 314 ? 27.967 15.813 -12.751 1.00 87.50 314 GLY A C 1
ATOM 2280 O O . GLY A 1 314 ? 27.158 15.148 -12.137 1.00 87.50 314 GLY A O 1
ATOM 2281 N N . ALA A 1 315 ? 27.859 17.143 -12.803 1.00 88.25 315 ALA A N 1
ATOM 2282 C CA . ALA A 1 315 ? 27.016 17.914 -11.874 1.00 88.25 315 ALA A CA 1
ATOM 2283 C C . ALA A 1 315 ? 25.550 18.147 -12.308 1.00 88.25 315 ALA A C 1
ATOM 2285 O O . ALA A 1 315 ? 24.890 19.045 -11.772 1.00 88.25 315 ALA A O 1
ATOM 2286 N N . THR A 1 316 ? 25.053 17.420 -13.308 1.00 90.31 316 THR A N 1
ATOM 2287 C CA . THR A 1 316 ? 23.693 17.591 -13.846 1.00 90.31 316 THR A CA 1
ATOM 2288 C C . THR A 1 316 ? 22.806 16.466 -13.339 1.00 90.31 316 THR A C 1
ATOM 2290 O O . THR A 1 316 ? 23.206 15.316 -13.360 1.00 90.31 316 THR A O 1
ATOM 2293 N N . SER A 1 317 ? 21.594 16.800 -12.895 1.00 89.75 317 SER A N 1
ATOM 2294 C CA . SER A 1 317 ? 20.728 15.837 -12.220 1.00 89.75 317 SER A CA 1
ATOM 2295 C C . SER A 1 317 ? 20.119 14.769 -13.131 1.00 89.75 317 SER A C 1
ATOM 2297 O O . SER A 1 317 ? 19.255 15.087 -13.953 1.00 89.75 317 SER A O 1
ATOM 2299 N N . SER A 1 318 ? 20.401 13.517 -12.779 1.00 88.62 318 SER A N 1
ATOM 2300 C CA . SER A 1 318 ? 19.652 12.290 -13.098 1.00 88.62 318 SER A CA 1
ATOM 2301 C C . SER A 1 318 ? 18.165 12.348 -12.700 1.00 88.62 318 SER A C 1
ATOM 2303 O O . SER A 1 318 ? 17.336 11.546 -13.100 1.00 88.62 318 SER A O 1
ATOM 2305 N N . SER A 1 319 ? 17.802 13.327 -11.863 1.00 86.38 319 SER A N 1
ATOM 2306 C CA . SER A 1 319 ? 16.444 13.658 -11.399 1.00 86.38 319 SER A CA 1
ATOM 2307 C C . SER A 1 319 ? 15.482 12.483 -11.080 1.00 86.38 319 SER A C 1
ATOM 2309 O O . SER A 1 319 ? 14.280 12.665 -11.320 1.00 86.38 319 SER A O 1
ATOM 2311 N N . PRO A 1 320 ? 15.935 11.347 -10.498 1.00 87.75 320 PRO A N 1
ATOM 2312 C CA . PRO A 1 320 ? 15.174 10.101 -10.432 1.00 87.75 320 PRO A CA 1
ATOM 2313 C C . PRO A 1 320 ? 13.803 10.294 -9.786 1.00 87.75 320 PRO A C 1
ATOM 2315 O O . PRO A 1 320 ? 13.704 10.957 -8.754 1.00 87.75 320 PRO A O 1
ATOM 2318 N N . THR A 1 321 ? 12.726 9.718 -10.331 1.00 83.12 321 THR A N 1
ATOM 2319 C CA . THR A 1 321 ? 11.384 9.852 -9.720 1.00 83.12 321 THR A CA 1
ATOM 2320 C C . THR A 1 321 ? 10.703 8.528 -9.417 1.00 83.12 321 THR A C 1
ATOM 2322 O O . THR A 1 321 ? 10.675 7.621 -10.251 1.00 83.12 321 THR A O 1
ATOM 2325 N N . LYS A 1 322 ? 10.086 8.503 -8.223 1.00 73.69 322 LYS A N 1
ATOM 2326 C CA . LYS A 1 322 ? 9.433 7.379 -7.524 1.00 73.69 322 LYS A CA 1
ATOM 2327 C C . LYS A 1 322 ? 10.394 6.193 -7.242 1.00 73.69 322 LYS A C 1
ATOM 2329 O O . LYS A 1 322 ? 11.291 6.015 -8.048 1.00 73.69 322 LYS A O 1
ATOM 2334 N N . PHE A 1 323 ? 10.281 5.387 -6.160 1.00 77.81 323 PHE A N 1
ATOM 2335 C CA . PHE A 1 323 ? 11.056 4.115 -6.044 1.00 77.81 323 PHE A CA 1
ATOM 2336 C C . PHE A 1 323 ? 10.345 2.840 -5.517 1.00 77.81 323 PHE A C 1
ATOM 2338 O O . PHE A 1 323 ? 9.682 2.867 -4.494 1.00 77.81 323 PHE A O 1
ATOM 2345 N N . TYR A 1 324 ? 10.493 1.704 -6.219 1.00 71.75 324 TYR A N 1
ATOM 2346 C CA . TYR A 1 324 ? 10.272 0.340 -5.694 1.00 71.75 324 TYR A CA 1
ATOM 2347 C C . TYR A 1 324 ? 11.568 -0.478 -5.823 1.00 71.75 324 TYR A C 1
ATOM 2349 O O . TYR A 1 324 ? 12.453 -0.160 -6.611 1.00 71.75 324 TYR A O 1
ATOM 2357 N N . ARG A 1 325 ? 11.528 -1.606 -5.126 1.00 74.31 325 ARG A N 1
ATOM 2358 C CA . ARG A 1 325 ? 12.025 -2.953 -5.424 1.00 74.31 325 ARG A CA 1
ATOM 2359 C C . ARG A 1 325 ? 11.562 -3.578 -6.755 1.00 74.31 325 ARG A C 1
ATOM 2361 O O . ARG A 1 325 ? 10.450 -3.265 -7.125 1.00 74.31 325 ARG A O 1
ATOM 2368 N N . VAL A 1 326 ? 12.307 -4.530 -7.347 1.00 68.44 326 VAL A N 1
ATOM 2369 C CA . VAL A 1 326 ? 11.924 -5.825 -8.012 1.00 68.44 326 VAL A CA 1
ATOM 2370 C C . VAL A 1 326 ? 13.218 -6.561 -8.385 1.00 68.44 326 VAL A C 1
ATOM 2372 O O . VAL A 1 326 ? 14.219 -5.899 -8.669 1.00 68.44 326 VAL A O 1
ATOM 2375 N N . GLY A 1 327 ? 13.174 -7.899 -8.463 1.00 67.56 327 GLY A N 1
ATOM 2376 C CA . GLY A 1 327 ? 14.066 -8.689 -9.323 1.00 67.56 327 GLY A CA 1
ATOM 2377 C C . GLY A 1 327 ? 15.524 -8.478 -8.980 1.00 67.56 327 GLY A C 1
ATOM 2378 O O . GLY A 1 327 ? 15.960 -8.947 -7.947 1.00 67.56 327 GLY A O 1
ATOM 2379 N N . ASN A 1 328 ? 16.272 -7.752 -9.808 1.00 71.06 328 ASN A N 1
ATOM 2380 C CA . ASN A 1 328 ? 17.446 -6.985 -9.390 1.00 71.06 328 ASN A CA 1
ATOM 2381 C C . ASN A 1 328 ? 17.552 -5.621 -10.115 1.00 71.06 328 ASN A C 1
ATOM 2383 O O . ASN A 1 328 ? 18.667 -5.149 -10.339 1.00 71.06 328 ASN A O 1
ATOM 2387 N N . HIS A 1 329 ? 16.440 -5.013 -10.568 1.00 78.88 329 HIS A N 1
ATOM 2388 C CA . HIS A 1 329 ? 16.486 -4.042 -11.680 1.00 78.88 329 HIS A CA 1
ATOM 2389 C C . HIS A 1 329 ? 15.124 -3.472 -12.141 1.00 78.88 329 HIS A C 1
ATOM 2391 O O . HIS A 1 329 ? 14.442 -4.178 -12.867 1.00 78.88 329 HIS A O 1
ATOM 2397 N N . VAL A 1 330 ? 14.573 -2.272 -11.872 1.00 85.50 330 VAL A N 1
ATOM 2398 C CA . VAL A 1 330 ? 14.815 -1.019 -11.106 1.00 85.50 330 VAL A CA 1
ATOM 2399 C C . VAL A 1 330 ? 16.004 -0.133 -11.519 1.00 85.50 330 VAL A C 1
ATOM 2401 O O . VAL A 1 330 ? 17.131 -0.565 -11.291 1.00 85.50 330 VAL A O 1
ATOM 2404 N N . TYR A 1 331 ? 15.891 1.139 -11.970 1.00 87.19 331 TYR A N 1
ATOM 2405 C CA . TYR A 1 331 ? 14.906 1.881 -12.806 1.00 87.19 331 TYR A CA 1
ATOM 2406 C C . TYR A 1 331 ? 14.144 3.169 -12.303 1.00 87.19 331 TYR A C 1
ATOM 2408 O O . TYR A 1 331 ? 12.953 3.095 -12.036 1.00 87.19 331 TYR A O 1
ATOM 2416 N N . PHE A 1 332 ? 14.687 4.407 -12.287 1.00 89.19 332 PHE A N 1
ATOM 2417 C CA . PHE A 1 332 ? 14.111 5.600 -11.549 1.00 89.19 332 PHE A CA 1
ATOM 2418 C C . PHE A 1 332 ? 14.294 7.023 -12.213 1.00 89.19 332 PHE A C 1
ATOM 2420 O O . PHE A 1 332 ? 15.401 7.491 -12.224 1.00 89.19 332 PHE A O 1
ATOM 2427 N N . GLU A 1 333 ? 13.262 7.722 -12.752 1.00 90.50 333 GLU A N 1
ATOM 2428 C CA . GLU A 1 333 ? 13.144 8.757 -13.876 1.00 90.50 333 GLU A CA 1
ATOM 2429 C C . GLU A 1 333 ? 14.123 9.976 -14.183 1.00 90.50 333 GLU A C 1
ATOM 2431 O O . GLU A 1 333 ? 14.021 10.973 -13.480 1.00 90.50 333 GLU A O 1
ATOM 2436 N N . ALA A 1 334 ? 14.839 10.052 -15.345 1.00 91.19 334 ALA A N 1
ATOM 2437 C CA . ALA A 1 334 ? 15.365 11.188 -16.200 1.00 91.19 334 ALA A CA 1
ATOM 2438 C C . ALA A 1 334 ? 16.378 10.786 -17.333 1.00 91.19 334 ALA A C 1
ATOM 2440 O O . ALA A 1 334 ? 16.350 9.670 -17.817 1.00 91.19 334 ALA A O 1
ATOM 2441 N N . ASP A 1 335 ? 17.140 11.752 -17.877 1.00 91.25 335 ASP A N 1
ATOM 2442 C CA . ASP A 1 335 ? 17.428 11.994 -19.309 1.00 91.25 335 ASP A CA 1
ATOM 2443 C C . ASP A 1 335 ? 18.562 11.141 -19.954 1.00 91.25 335 ASP A C 1
ATOM 2445 O O . ASP A 1 335 ? 18.819 11.339 -21.144 1.00 91.25 335 ASP A O 1
ATOM 2449 N N . ASP A 1 336 ? 19.297 10.331 -19.172 1.00 92.56 336 ASP A N 1
ATOM 2450 C CA . ASP A 1 336 ? 20.664 9.748 -19.380 1.00 92.56 336 ASP A CA 1
ATOM 2451 C C . ASP A 1 336 ? 21.772 10.682 -19.934 1.00 92.56 336 ASP A C 1
ATOM 2453 O O . ASP A 1 336 ? 22.956 10.353 -19.997 1.00 92.56 336 ASP A O 1
ATOM 2457 N N . GLY A 1 337 ? 21.393 11.902 -20.306 1.00 89.38 337 GLY A N 1
ATOM 2458 C CA . GLY A 1 337 ? 22.172 12.810 -21.132 1.00 89.38 337 GLY A CA 1
ATOM 2459 C C . GLY A 1 337 ? 22.102 12.492 -22.633 1.00 89.38 337 GLY A C 1
ATOM 2460 O O . GLY A 1 337 ? 22.432 13.373 -23.435 1.00 89.38 337 GLY A O 1
ATOM 2461 N N . THR A 1 338 ? 21.672 11.293 -23.043 1.00 89.56 338 THR A N 1
ATOM 2462 C CA . THR A 1 338 ? 21.706 10.820 -24.440 1.00 89.56 338 THR A CA 1
ATOM 2463 C C . THR A 1 338 ? 20.386 10.246 -24.965 1.00 89.56 338 THR A C 1
ATOM 2465 O O . THR A 1 338 ? 20.046 10.530 -26.118 1.00 89.56 338 THR A O 1
ATOM 2468 N N . HIS A 1 339 ? 19.610 9.535 -24.150 1.00 88.81 339 HIS A N 1
ATOM 2469 C CA . HIS A 1 339 ? 18.421 8.807 -24.577 1.00 88.81 339 HIS A CA 1
ATOM 2470 C C . HIS A 1 339 ? 17.114 9.568 -24.294 1.00 88.81 339 HIS A C 1
ATOM 2472 O O . HIS A 1 339 ? 16.195 9.472 -25.107 1.00 88.81 339 HIS A O 1
ATOM 2478 N N . ARG A 1 340 ? 17.060 10.419 -23.252 1.00 90.12 340 ARG A N 1
ATOM 2479 C CA . ARG A 1 340 ? 15.852 10.904 -22.534 1.00 90.12 340 ARG A CA 1
ATOM 2480 C C . ARG A 1 340 ? 15.456 9.955 -21.395 1.00 90.12 340 ARG A C 1
ATOM 2482 O O . ARG A 1 340 ? 16.333 9.315 -20.848 1.00 90.12 340 ARG A O 1
ATOM 2489 N N . ARG A 1 341 ? 14.198 9.953 -20.936 1.00 88.94 341 ARG A N 1
ATOM 2490 C CA . ARG A 1 341 ? 13.776 9.223 -19.722 1.00 88.94 341 ARG A CA 1
ATOM 2491 C C . ARG A 1 341 ? 13.850 7.699 -19.959 1.00 88.94 341 ARG A C 1
ATOM 2493 O O . ARG A 1 341 ? 12.996 7.203 -20.686 1.00 88.94 341 ARG A O 1
ATOM 2500 N N . GLU A 1 342 ? 14.886 7.024 -19.423 1.00 90.56 342 GLU A N 1
ATOM 2501 C CA . GLU A 1 342 ? 15.461 5.725 -19.886 1.00 90.56 342 GLU A CA 1
ATOM 2502 C C . GLU A 1 342 ? 15.693 4.670 -18.771 1.00 90.56 342 GLU A C 1
ATOM 2504 O O . GLU A 1 342 ? 15.699 4.986 -17.583 1.00 90.56 342 GLU A O 1
ATOM 2509 N N . LEU A 1 343 ? 15.956 3.403 -19.117 1.00 91.56 343 LEU A N 1
ATOM 2510 C CA . LEU A 1 343 ? 16.004 2.265 -18.188 1.00 91.56 343 LEU A CA 1
ATOM 2511 C C . LEU A 1 343 ? 17.429 1.913 -17.669 1.00 91.56 343 LEU A C 1
ATOM 2513 O O . LEU A 1 343 ? 18.334 1.868 -18.482 1.00 91.56 343 LEU A O 1
ATOM 2517 N N . TRP A 1 344 ? 17.643 1.672 -16.352 1.00 93.25 344 TRP A N 1
ATOM 2518 C CA . TRP A 1 344 ? 18.990 1.587 -15.690 1.00 93.25 344 TRP A CA 1
ATOM 2519 C C . TRP A 1 344 ? 19.057 0.775 -14.347 1.00 93.25 344 TRP A C 1
ATOM 2521 O O . TRP A 1 344 ? 18.281 1.064 -13.438 1.00 93.25 344 TRP A O 1
ATOM 2531 N N . ARG A 1 345 ? 19.948 -0.239 -14.202 1.00 93.88 345 ARG A N 1
ATOM 2532 C CA . ARG A 1 345 ? 20.043 -1.290 -13.123 1.00 93.88 345 ARG A CA 1
ATOM 2533 C C . ARG A 1 345 ? 21.493 -1.801 -12.829 1.00 93.88 345 ARG A C 1
ATOM 2535 O O . ARG A 1 345 ? 22.346 -1.508 -13.642 1.00 93.88 345 ARG A O 1
ATOM 2542 N N . THR A 1 346 ? 21.830 -2.558 -11.744 1.00 91.69 346 THR A N 1
ATOM 2543 C CA . THR A 1 346 ? 23.159 -3.265 -11.553 1.00 91.69 346 THR A CA 1
ATOM 2544 C C . THR A 1 346 ? 23.262 -4.402 -10.497 1.00 91.69 346 THR A C 1
ATOM 2546 O O . THR A 1 346 ? 23.026 -5.565 -10.812 1.00 91.69 346 THR A O 1
ATOM 2549 N N . ASP A 1 347 ? 23.892 -4.131 -9.342 1.00 81.12 347 ASP A N 1
ATOM 2550 C CA . ASP A 1 347 ? 24.793 -5.038 -8.613 1.00 81.12 347 ASP A CA 1
ATOM 2551 C C . ASP A 1 347 ? 25.302 -4.449 -7.274 1.00 81.12 347 ASP A C 1
ATOM 2553 O O . ASP A 1 347 ? 24.881 -4.922 -6.227 1.00 81.12 347 ASP A O 1
ATOM 2557 N N . GLY A 1 348 ? 26.212 -3.459 -7.279 1.00 83.25 348 GLY A N 1
ATOM 2558 C CA . GLY A 1 348 ? 26.924 -2.989 -6.079 1.00 83.25 348 GLY A CA 1
ATOM 2559 C C . GLY A 1 348 ? 28.329 -3.547 -5.812 1.00 83.25 348 GLY A C 1
ATOM 2560 O O . GLY A 1 348 ? 28.703 -3.687 -4.640 1.00 83.25 348 GLY A O 1
ATOM 2561 N N . THR A 1 349 ? 29.074 -3.888 -6.865 1.00 88.62 349 THR A N 1
ATOM 2562 C CA . THR A 1 349 ? 30.458 -4.397 -6.874 1.00 88.62 349 THR A CA 1
ATOM 2563 C C . THR A 1 349 ? 31.223 -3.982 -8.152 1.00 88.62 349 THR A C 1
ATOM 2565 O O . THR A 1 349 ? 32.260 -4.574 -8.458 1.00 88.62 349 THR A O 1
ATOM 2568 N N . ALA A 1 350 ? 30.723 -2.994 -8.908 1.00 85.81 350 ALA A N 1
ATOM 2569 C CA . ALA A 1 350 ? 31.165 -2.625 -10.264 1.00 85.81 350 ALA A CA 1
ATOM 2570 C C . ALA A 1 350 ? 31.145 -3.792 -11.292 1.00 85.81 350 ALA A C 1
ATOM 2572 O O . ALA A 1 350 ? 32.138 -4.052 -11.980 1.00 85.81 350 ALA A O 1
ATOM 2573 N N . ALA A 1 351 ? 30.026 -4.530 -11.362 1.00 84.81 351 ALA A N 1
ATOM 2574 C CA . ALA A 1 351 ? 29.831 -5.676 -12.259 1.00 84.81 351 ALA A CA 1
ATOM 2575 C C . ALA A 1 351 ? 28.405 -5.934 -12.835 1.00 84.81 351 ALA A C 1
ATOM 2577 O O . ALA A 1 351 ? 28.297 -6.781 -13.726 1.00 84.81 351 ALA A O 1
ATOM 2578 N N . GLY A 1 352 ? 27.312 -5.299 -12.374 1.00 84.88 352 GLY A N 1
ATOM 2579 C CA . GLY A 1 352 ? 25.945 -5.637 -12.829 1.00 84.88 352 GLY A CA 1
ATOM 2580 C C . GLY A 1 352 ? 25.669 -5.156 -14.245 1.00 84.88 352 GLY A C 1
ATOM 2581 O O . GLY A 1 352 ? 25.331 -3.990 -14.359 1.00 84.88 352 GLY A O 1
ATOM 2582 N N . THR A 1 353 ? 25.841 -6.081 -15.229 1.00 94.81 353 THR A N 1
ATOM 2583 C CA . THR A 1 353 ? 26.137 -5.975 -16.700 1.00 94.81 353 THR A CA 1
ATOM 2584 C C . THR A 1 353 ? 24.931 -6.115 -17.689 1.00 94.81 353 THR A C 1
ATOM 2586 O O . THR A 1 353 ? 24.155 -7.045 -17.541 1.00 94.81 353 THR A O 1
ATOM 2589 N N . ALA A 1 354 ? 24.824 -5.259 -18.728 1.00 93.38 354 ALA A N 1
ATOM 2590 C CA . ALA A 1 354 ? 23.964 -5.225 -19.957 1.00 93.38 354 ALA A CA 1
ATOM 2591 C C . ALA A 1 354 ? 22.395 -5.034 -19.971 1.00 93.38 354 ALA A C 1
ATOM 2593 O O . ALA A 1 354 ? 21.643 -5.957 -19.680 1.00 93.38 354 ALA A O 1
ATOM 2594 N N . LEU A 1 355 ? 21.946 -3.890 -20.536 1.00 93.38 355 LEU A N 1
ATOM 2595 C CA . LEU A 1 355 ? 20.705 -3.491 -21.285 1.00 93.38 355 LEU A CA 1
ATOM 2596 C C . LEU A 1 355 ? 19.249 -3.839 -20.825 1.00 93.38 355 LEU A C 1
ATOM 2598 O O . LEU A 1 355 ? 18.918 -5.020 -20.701 1.00 93.38 355 LEU A O 1
ATOM 2602 N N . VAL A 1 356 ? 18.327 -2.838 -20.740 1.00 91.88 356 VAL A N 1
ATOM 2603 C CA . VAL A 1 356 ? 16.870 -3.050 -20.992 1.00 91.88 356 VAL A CA 1
ATOM 2604 C C . VAL A 1 356 ? 16.473 -2.562 -22.378 1.00 91.88 356 VAL A C 1
ATOM 2606 O O . VAL A 1 356 ? 16.353 -3.428 -23.240 1.00 91.88 356 VAL A O 1
ATOM 2609 N N . LYS A 1 357 ? 16.291 -1.252 -22.654 1.00 92.31 357 LYS A N 1
ATOM 2610 C CA . LYS A 1 357 ? 16.034 -0.811 -24.040 1.00 92.31 357 LYS A CA 1
ATOM 2611 C C . LYS A 1 357 ? 16.312 0.688 -24.350 1.00 92.31 357 LYS A C 1
ATOM 2613 O O . LYS A 1 357 ? 16.296 1.511 -23.441 1.00 92.31 357 LYS A O 1
ATOM 2618 N N . ASP A 1 358 ? 16.576 1.009 -25.636 1.00 91.75 358 ASP A N 1
ATOM 2619 C CA . ASP A 1 358 ? 16.804 2.354 -26.254 1.00 91.75 358 ASP A CA 1
ATOM 2620 C C . ASP A 1 358 ? 15.497 2.992 -26.799 1.00 91.75 358 ASP A C 1
ATOM 2622 O O . ASP A 1 358 ? 14.762 2.331 -27.539 1.00 91.75 358 ASP A O 1
ATOM 2626 N N . ILE A 1 359 ? 15.192 4.245 -26.413 1.00 88.44 359 ILE A N 1
ATOM 2627 C CA . ILE A 1 359 ? 13.816 4.733 -26.136 1.00 88.44 359 ILE A CA 1
ATOM 2628 C C . ILE A 1 359 ? 12.863 4.773 -27.343 1.00 88.44 359 ILE A C 1
ATOM 2630 O O . ILE A 1 359 ? 13.192 4.491 -28.494 1.00 88.44 359 ILE A O 1
ATOM 2634 N N . SER A 1 360 ? 11.616 5.146 -27.047 1.00 85.94 360 SER A N 1
ATOM 2635 C CA . SER A 1 360 ? 10.774 6.005 -27.876 1.00 85.94 360 SER A CA 1
ATOM 2636 C C . SER A 1 360 ? 11.697 7.062 -28.481 1.00 85.94 360 SER A C 1
ATOM 2638 O O . SER A 1 360 ? 12.111 7.984 -27.790 1.00 85.94 360 SER A O 1
ATOM 2640 N N . THR A 1 361 ? 12.209 6.819 -29.686 1.00 87.75 361 THR A N 1
ATOM 2641 C CA . THR A 1 361 ? 13.657 7.021 -29.897 1.00 87.75 361 THR A CA 1
ATOM 2642 C C . THR A 1 361 ? 14.016 8.500 -30.032 1.00 87.75 361 THR A C 1
ATOM 2644 O O . THR A 1 361 ? 13.754 9.126 -31.061 1.00 87.75 361 THR A O 1
ATOM 2647 N N . GLY A 1 362 ? 14.615 9.068 -28.975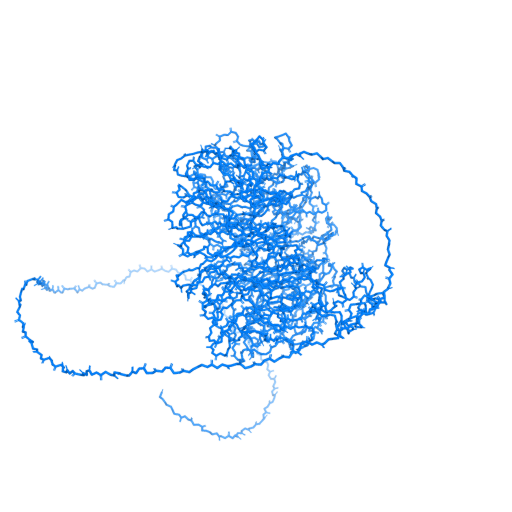 1.00 79.44 362 GLY A N 1
ATOM 2648 C CA . GLY A 1 362 ? 14.854 10.510 -28.813 1.00 79.44 362 GLY A CA 1
ATOM 2649 C C . GLY A 1 362 ? 13.783 11.283 -28.015 1.00 79.44 362 GLY A C 1
ATOM 2650 O O . GLY A 1 362 ? 13.800 12.519 -28.023 1.00 79.44 362 GLY A O 1
ATOM 2651 N N . SER A 1 363 ? 12.873 10.585 -27.332 1.00 86.62 363 SER A N 1
ATOM 2652 C CA . SER A 1 363 ? 11.769 11.078 -26.487 1.00 86.62 363 SER A CA 1
ATOM 2653 C C . SER A 1 363 ? 11.564 10.190 -25.236 1.00 86.62 363 SER A C 1
ATOM 2655 O O . SER A 1 363 ? 12.314 9.252 -25.018 1.00 86.62 363 SER A O 1
ATOM 2657 N N . SER A 1 364 ? 10.584 10.515 -24.386 1.00 86.31 364 SER A N 1
ATOM 2658 C CA . SER A 1 364 ? 10.266 9.886 -23.078 1.00 86.31 364 SER A CA 1
ATOM 2659 C C . SER A 1 364 ? 8.769 9.559 -22.990 1.00 86.31 364 SER A C 1
ATOM 2661 O O . SER A 1 364 ? 8.047 10.017 -23.871 1.00 86.31 364 SER A O 1
ATOM 2663 N N . ALA A 1 365 ? 8.259 8.995 -21.877 1.00 82.25 365 ALA A N 1
ATOM 2664 C CA . ALA A 1 365 ? 6.833 9.135 -21.516 1.00 82.25 365 ALA A CA 1
ATOM 2665 C C . ALA A 1 365 ? 6.510 9.657 -20.096 1.00 82.25 365 ALA A C 1
ATOM 2667 O O . ALA A 1 365 ? 5.392 10.126 -19.888 1.00 82.25 365 ALA A O 1
ATOM 2668 N N . PHE A 1 366 ? 7.464 9.703 -19.162 1.00 77.75 366 PHE A N 1
ATOM 2669 C CA . PHE A 1 366 ? 7.379 10.447 -17.888 1.00 77.75 366 PHE A CA 1
ATOM 2670 C C . PHE A 1 366 ? 6.386 9.913 -16.816 1.00 77.75 366 PHE A C 1
ATOM 2672 O O . PHE A 1 366 ? 5.895 8.790 -16.851 1.00 77.75 366 PHE A O 1
ATOM 2679 N N . VAL A 1 367 ? 6.124 10.761 -15.815 1.00 81.38 367 VAL A N 1
ATOM 2680 C CA . VAL A 1 367 ? 5.701 10.462 -14.439 1.00 81.38 367 VAL A CA 1
ATOM 2681 C C . VAL A 1 367 ? 4.373 9.708 -14.265 1.00 81.38 367 VAL A C 1
ATOM 2683 O O . VAL A 1 367 ? 3.318 10.272 -14.544 1.00 81.38 367 VAL A O 1
ATOM 2686 N N . GLN A 1 368 ? 4.439 8.549 -13.587 1.00 78.75 368 GLN A N 1
ATOM 2687 C CA . GLN A 1 368 ? 3.388 7.937 -12.735 1.00 78.75 368 GLN A CA 1
ATOM 2688 C C . GLN A 1 368 ? 2.254 7.183 -13.479 1.00 78.75 368 GLN A C 1
ATOM 2690 O O . GLN A 1 368 ? 1.306 7.819 -13.916 1.00 78.75 368 GLN A O 1
ATOM 2695 N N . PRO A 1 369 ? 2.363 5.853 -13.708 1.00 76.06 369 PRO A N 1
ATOM 2696 C CA . PRO A 1 369 ? 1.211 5.006 -14.123 1.00 76.06 369 PRO A CA 1
ATOM 2697 C C . PRO A 1 369 ? 0.946 3.690 -13.306 1.00 76.06 369 PRO A C 1
ATOM 2699 O O . PRO A 1 369 ? 0.996 3.719 -12.085 1.00 76.06 369 PRO A O 1
ATOM 2702 N N . LEU A 1 370 ? 0.593 2.573 -13.954 1.00 72.31 370 LEU A N 1
ATOM 2703 C CA . LEU A 1 370 ? -0.274 1.408 -13.602 1.00 72.31 370 LEU A CA 1
ATOM 2704 C C . LEU A 1 370 ? 0.314 0.231 -12.704 1.00 72.31 370 LEU A C 1
ATOM 2706 O O . LEU A 1 370 ? 1.065 0.539 -11.780 1.00 72.31 370 LEU A O 1
ATOM 2710 N N . ALA A 1 371 ? -0.024 -1.081 -12.911 1.00 72.75 371 ALA A N 1
ATOM 2711 C CA . ALA A 1 371 ? 0.267 -2.281 -12.034 1.00 72.75 371 ALA A CA 1
ATOM 2712 C C . ALA A 1 371 ? 0.597 -3.650 -12.769 1.00 72.75 371 ALA A C 1
ATOM 2714 O O . ALA A 1 371 ? 0.328 -3.686 -13.953 1.00 72.75 371 ALA A O 1
ATOM 2715 N N . ALA A 1 372 ? 1.145 -4.750 -12.150 1.00 67.81 372 ALA A N 1
ATOM 2716 C CA . ALA A 1 372 ? 1.853 -5.926 -12.819 1.00 67.81 372 ALA A CA 1
ATOM 2717 C C . ALA A 1 372 ? 1.450 -7.417 -12.474 1.00 67.81 372 ALA A C 1
ATOM 2719 O O . ALA A 1 372 ? 0.469 -7.595 -11.770 1.00 67.81 372 ALA A O 1
ATOM 2720 N N . LEU A 1 373 ? 2.162 -8.492 -12.957 1.00 71.69 373 LEU A N 1
ATOM 2721 C CA . LEU A 1 373 ? 1.670 -9.921 -12.981 1.00 71.69 373 LEU A CA 1
ATOM 2722 C C . LEU A 1 373 ? 2.457 -11.245 -12.512 1.00 71.69 373 LEU A C 1
ATOM 2724 O O . LEU A 1 373 ? 2.004 -12.276 -12.987 1.00 71.69 373 LEU A O 1
ATOM 2728 N N . ASP A 1 374 ? 3.561 -11.336 -11.694 1.00 71.31 374 ASP A N 1
ATOM 2729 C CA . ASP A 1 374 ? 4.610 -12.478 -11.495 1.00 71.31 374 ASP A CA 1
ATOM 2730 C C . ASP A 1 374 ? 6.133 -12.202 -11.991 1.00 71.31 374 ASP A C 1
ATOM 2732 O O . ASP A 1 374 ? 6.747 -11.424 -11.284 1.00 71.31 374 ASP A O 1
ATOM 2736 N N . ASP A 1 375 ? 6.741 -12.682 -13.145 1.00 70.06 375 ASP A N 1
ATOM 2737 C CA . ASP A 1 375 ? 7.996 -12.234 -13.971 1.00 70.06 375 ASP A CA 1
ATOM 2738 C C . ASP A 1 375 ? 7.955 -11.525 -15.475 1.00 70.06 375 ASP A C 1
ATOM 2740 O O . ASP A 1 375 ? 8.185 -12.234 -16.451 1.00 70.06 375 ASP A O 1
ATOM 2744 N N . ILE A 1 376 ? 7.625 -10.203 -15.777 1.00 76.94 376 ILE A N 1
ATOM 2745 C CA . ILE A 1 376 ? 7.112 -9.493 -17.062 1.00 76.94 376 ILE A CA 1
ATOM 2746 C C . ILE A 1 376 ? 6.637 -7.938 -16.853 1.00 76.94 376 ILE A C 1
ATOM 2748 O O . ILE A 1 376 ? 5.989 -7.632 -15.865 1.00 76.94 376 ILE A O 1
ATOM 2752 N N . LEU A 1 377 ? 6.877 -6.895 -17.709 1.00 84.12 377 LEU A N 1
ATOM 2753 C CA . LEU A 1 377 ? 6.521 -5.404 -17.668 1.00 84.12 377 LEU A CA 1
ATOM 2754 C C . LEU A 1 377 ? 5.528 -4.621 -18.623 1.00 84.12 377 LEU A C 1
ATOM 2756 O O . LEU A 1 377 ? 5.609 -4.747 -19.828 1.00 84.12 377 LEU A O 1
ATOM 2760 N N . LEU A 1 378 ? 4.713 -3.638 -18.166 1.00 85.25 378 LEU A N 1
ATOM 2761 C CA . LEU A 1 378 ? 3.778 -2.823 -19.027 1.00 85.25 378 LEU A CA 1
ATOM 2762 C C . LEU A 1 378 ? 3.379 -1.392 -18.521 1.00 85.25 378 LEU A C 1
ATOM 2764 O O . LEU A 1 378 ? 3.544 -1.227 -17.330 1.00 85.25 378 LEU A O 1
ATOM 2768 N N . PHE A 1 379 ? 2.864 -0.395 -19.314 1.00 86.50 379 PHE A N 1
ATOM 2769 C CA . PHE A 1 379 ? 1.701 0.544 -19.041 1.00 86.50 379 PHE A CA 1
ATOM 2770 C C . PHE A 1 379 ? 1.453 2.063 -19.540 1.00 86.50 379 PHE A C 1
ATOM 2772 O O . PHE A 1 379 ? 0.636 2.705 -18.864 1.00 86.50 379 PHE A O 1
ATOM 2779 N N . ARG A 1 380 ? 2.050 2.768 -20.550 1.00 86.00 380 ARG A N 1
ATOM 2780 C CA . ARG A 1 380 ? 1.746 4.254 -20.792 1.00 86.00 380 ARG A CA 1
ATOM 2781 C C . ARG A 1 380 ? 1.437 4.876 -22.178 1.00 86.00 380 ARG A C 1
ATOM 2783 O O . ARG A 1 380 ? 0.551 5.735 -22.225 1.00 86.00 380 ARG A O 1
ATOM 2790 N N . ALA A 1 381 ? 2.292 4.743 -23.199 1.00 86.44 381 ALA A N 1
ATOM 2791 C CA . ALA A 1 381 ? 2.639 5.892 -24.070 1.00 86.44 381 ALA A CA 1
ATOM 2792 C C . ALA A 1 381 ? 2.244 5.888 -25.585 1.00 86.44 381 ALA A C 1
ATOM 2794 O O . ALA A 1 381 ? 2.339 4.867 -26.249 1.00 86.44 381 ALA A O 1
ATOM 2795 N N . ASN A 1 382 ? 1.943 7.057 -26.197 1.00 85.00 382 ASN A N 1
ATOM 2796 C CA . ASN A 1 382 ? 1.911 7.285 -27.673 1.00 85.00 382 ASN A CA 1
ATOM 2797 C C . ASN A 1 382 ? 2.246 8.755 -28.092 1.00 85.00 382 ASN A C 1
ATOM 2799 O O . ASN A 1 382 ? 2.566 9.603 -27.260 1.00 85.00 382 ASN A O 1
ATOM 2803 N N . ASP A 1 383 ? 2.261 9.053 -29.393 1.00 84.31 383 ASP A N 1
ATOM 2804 C CA . ASP A 1 383 ? 2.267 10.390 -30.040 1.00 84.31 383 ASP A CA 1
ATOM 2805 C C . ASP A 1 383 ? 1.576 10.310 -31.420 1.00 84.31 383 ASP A C 1
ATOM 2807 O O . ASP A 1 383 ? 0.792 11.178 -31.802 1.00 84.31 383 ASP A O 1
ATOM 2811 N N . GLY A 1 384 ? 1.831 9.215 -32.146 1.00 79.81 384 GLY A N 1
ATOM 2812 C CA . GLY A 1 384 ? 1.265 8.924 -33.464 1.00 79.81 384 GLY A CA 1
ATOM 2813 C C . GLY A 1 384 ? 1.844 7.653 -34.093 1.00 79.81 384 GLY A C 1
ATOM 2814 O O . GLY A 1 384 ? 2.115 7.640 -35.296 1.00 79.81 384 GLY A O 1
ATOM 2815 N N . VAL A 1 385 ? 2.107 6.621 -33.279 1.00 81.94 385 VAL A N 1
ATOM 2816 C CA . VAL A 1 385 ? 2.854 5.409 -33.662 1.00 81.94 385 VAL A CA 1
ATOM 2817 C C . VAL A 1 385 ? 1.996 4.145 -33.560 1.00 81.94 385 VAL A C 1
ATOM 2819 O O . VAL A 1 385 ? 1.736 3.527 -34.593 1.00 81.94 385 VAL A O 1
ATOM 2822 N N . LEU A 1 386 ? 1.561 3.761 -32.353 1.00 78.81 386 LEU A N 1
ATOM 2823 C CA . LEU A 1 386 ? 0.701 2.592 -32.099 1.00 78.81 386 LEU A CA 1
ATOM 2824 C C . LEU A 1 386 ? -0.068 2.732 -30.779 1.00 78.81 386 LEU A C 1
ATOM 2826 O O . LEU A 1 386 ? 0.386 3.448 -29.888 1.00 78.81 386 LEU A O 1
ATOM 2830 N N . GLY A 1 387 ? -1.193 2.013 -30.672 1.00 77.50 387 GLY A N 1
ATOM 2831 C CA . GLY A 1 387 ? -1.974 1.835 -29.446 1.00 77.50 387 GLY A CA 1
ATOM 2832 C C . GLY A 1 387 ? -1.971 3.032 -28.516 1.00 77.50 387 GLY A C 1
ATOM 2833 O O . GLY A 1 387 ? -2.240 4.148 -28.967 1.00 77.50 387 GLY A O 1
ATOM 2834 N N . SER A 1 388 ? -1.622 2.774 -27.252 1.00 82.12 388 SER A N 1
ATOM 2835 C CA . SER A 1 388 ? -0.863 3.658 -26.344 1.00 82.12 388 SER A CA 1
ATOM 2836 C C . SER A 1 388 ? -0.562 3.013 -24.976 1.00 82.12 388 SER A C 1
ATOM 2838 O O . SER A 1 388 ? -0.177 3.728 -24.076 1.00 82.12 388 SER A O 1
ATOM 2840 N N . GLU A 1 389 ? -0.811 1.727 -24.716 1.00 86.38 389 GLU A N 1
ATOM 2841 C CA . GLU A 1 389 ? -1.309 1.340 -23.385 1.00 86.38 389 GLU A CA 1
ATOM 2842 C C . GLU A 1 389 ? -0.492 0.343 -22.500 1.00 86.38 389 GLU A C 1
ATOM 2844 O O . GLU A 1 389 ? -0.335 0.664 -21.339 1.00 86.38 389 GLU A O 1
ATOM 2849 N N . LEU A 1 390 ? 0.081 -0.798 -22.934 1.00 89.44 390 LEU A N 1
ATOM 2850 C CA . LEU A 1 390 ? 0.801 -1.798 -22.071 1.00 89.44 390 LEU A CA 1
ATOM 2851 C C . LEU A 1 390 ? 1.990 -2.513 -22.842 1.00 89.44 390 LEU A C 1
ATOM 2853 O O . LEU A 1 390 ? 2.247 -2.057 -23.948 1.00 89.44 390 LEU A O 1
ATOM 2857 N N . TRP A 1 391 ? 2.683 -3.604 -22.392 1.00 91.06 391 TRP A N 1
ATOM 2858 C CA . TRP A 1 391 ? 3.698 -4.422 -23.190 1.00 91.06 391 TRP A CA 1
ATOM 2859 C C . TRP A 1 391 ? 4.058 -5.911 -22.711 1.00 91.06 391 TRP A C 1
ATOM 2861 O O . TRP A 1 391 ? 3.662 -6.085 -21.583 1.00 91.06 391 TRP A O 1
ATOM 2871 N N . ARG A 1 392 ? 4.772 -6.908 -23.397 1.00 93.38 392 ARG A N 1
ATOM 2872 C CA . ARG A 1 392 ? 5.304 -8.360 -23.124 1.00 93.38 392 ARG A CA 1
ATOM 2873 C C . ARG A 1 392 ? 6.833 -8.663 -23.294 1.00 93.38 392 ARG A C 1
ATOM 2875 O O . ARG A 1 392 ? 7.468 -8.064 -24.139 1.00 93.38 392 ARG A O 1
ATOM 2882 N N . THR A 1 393 ? 7.410 -9.639 -22.531 1.00 90.94 393 THR A N 1
ATOM 2883 C CA . THR A 1 393 ? 8.519 -10.607 -22.861 1.00 90.94 393 THR A CA 1
ATOM 2884 C C . THR A 1 393 ? 8.776 -11.772 -21.865 1.00 90.94 393 THR A C 1
ATOM 2886 O O . THR A 1 393 ? 7.812 -12.355 -21.395 1.00 90.94 393 THR A O 1
ATOM 2889 N N . ASP A 1 394 ? 10.036 -12.187 -21.658 1.00 82.25 394 ASP A N 1
ATOM 2890 C CA . ASP A 1 394 ? 10.602 -13.451 -21.157 1.00 82.25 394 ASP A CA 1
ATOM 2891 C C . ASP A 1 394 ? 11.809 -13.188 -20.207 1.00 82.25 394 ASP A C 1
ATOM 2893 O O . ASP A 1 394 ? 11.607 -12.570 -19.165 1.00 82.25 394 ASP A O 1
ATOM 2897 N N . GLY A 1 395 ? 13.049 -13.597 -20.538 1.00 82.50 395 GLY A N 1
ATOM 2898 C CA . GLY A 1 395 ? 14.208 -13.591 -19.617 1.00 82.50 395 GLY A CA 1
ATOM 2899 C C . GLY A 1 395 ? 15.594 -13.630 -20.294 1.00 82.50 395 GLY A C 1
ATOM 2900 O O . GLY A 1 395 ? 16.365 -14.584 -20.158 1.00 82.50 395 GLY A O 1
ATOM 2901 N N . THR A 1 396 ? 15.929 -12.594 -21.072 1.00 85.75 396 THR A N 1
ATOM 2902 C CA . THR A 1 396 ? 17.113 -12.530 -21.962 1.00 85.75 396 THR A CA 1
ATOM 2903 C C . THR A 1 396 ? 17.794 -11.139 -21.931 1.00 85.75 396 THR A C 1
ATOM 2905 O O . THR A 1 396 ? 18.018 -10.598 -20.843 1.00 85.75 396 THR A O 1
ATOM 2908 N N . GLU A 1 397 ? 18.180 -10.556 -23.079 1.00 85.94 397 GLU A N 1
ATOM 2909 C CA . GLU A 1 397 ? 18.608 -9.149 -23.224 1.00 85.94 397 GLU A CA 1
ATOM 2910 C C . GLU A 1 397 ? 17.880 -8.354 -24.335 1.00 85.94 397 GLU A C 1
ATOM 2912 O O . GLU A 1 397 ? 18.008 -7.134 -24.386 1.00 85.94 397 GLU A O 1
ATOM 2917 N N . ALA A 1 398 ? 17.109 -9.008 -25.216 1.00 83.06 398 ALA A N 1
ATOM 2918 C CA . ALA A 1 398 ? 16.475 -8.397 -26.399 1.00 83.06 398 ALA A CA 1
ATOM 2919 C C . ALA A 1 398 ? 14.922 -8.366 -26.382 1.00 83.06 398 ALA A C 1
ATOM 2921 O O . ALA A 1 398 ? 14.297 -8.152 -27.423 1.00 83.06 398 ALA A O 1
ATOM 2922 N N . GLY A 1 399 ? 14.315 -8.617 -25.220 1.00 86.88 399 GLY A N 1
ATOM 2923 C CA . GLY A 1 399 ? 12.937 -9.043 -25.027 1.00 86.88 399 GLY A CA 1
ATOM 2924 C C . GLY A 1 399 ? 11.904 -7.954 -24.781 1.00 86.88 399 GLY A C 1
ATOM 2925 O O . GLY A 1 399 ? 10.814 -8.106 -25.261 1.00 86.88 399 GLY A O 1
ATOM 2926 N N . THR A 1 400 ? 12.177 -6.814 -24.162 1.00 93.69 400 THR A N 1
ATOM 2927 C CA . THR A 1 400 ? 11.145 -5.776 -23.953 1.00 93.69 400 THR A CA 1
ATOM 2928 C C . THR A 1 400 ? 10.280 -5.493 -25.248 1.00 93.69 400 THR A C 1
ATOM 2930 O O . THR A 1 400 ? 10.793 -4.853 -26.168 1.00 93.69 400 THR A O 1
ATOM 2933 N N . TYR A 1 401 ? 9.038 -6.038 -25.423 1.00 89.88 401 TYR A N 1
ATOM 2934 C CA . TYR A 1 401 ? 8.255 -6.126 -26.700 1.00 89.88 401 TYR A CA 1
ATOM 2935 C C . TYR A 1 401 ? 6.711 -5.957 -26.643 1.00 89.88 401 TYR A C 1
ATOM 2937 O O . TYR A 1 401 ? 6.153 -5.928 -25.560 1.00 89.88 401 TYR A O 1
ATOM 2945 N N . LEU A 1 402 ? 6.048 -5.844 -27.832 1.00 92.12 402 LEU A N 1
ATOM 2946 C CA . LEU A 1 402 ? 4.579 -5.683 -28.069 1.00 92.12 402 LEU A CA 1
ATOM 2947 C C . LEU A 1 402 ? 3.807 -7.032 -28.374 1.00 92.12 402 LEU A C 1
ATOM 2949 O O . LEU A 1 402 ? 4.360 -7.866 -29.088 1.00 92.12 402 LEU A O 1
ATOM 2953 N N . VAL A 1 403 ? 2.529 -7.240 -27.974 1.00 92.19 403 VAL A N 1
ATOM 2954 C CA . VAL A 1 403 ? 1.606 -8.454 -28.005 1.00 92.19 403 VAL A CA 1
ATOM 2955 C C . VAL A 1 403 ? 0.360 -7.901 -28.701 1.00 92.19 403 VAL A C 1
ATOM 2957 O O . VAL A 1 403 ? -0.086 -8.467 -29.709 1.00 92.19 403 VAL A O 1
ATOM 2960 N N . LYS A 1 404 ? -0.232 -6.831 -28.161 1.00 88.88 404 LYS A N 1
ATOM 2961 C CA . LYS A 1 404 ? -1.498 -6.275 -28.595 1.00 88.88 404 LYS A CA 1
ATOM 2962 C C . LYS A 1 404 ? -1.362 -4.786 -28.835 1.00 88.88 404 LYS A C 1
ATOM 2964 O O . LYS A 1 404 ? -0.330 -4.157 -28.690 1.00 88.88 404 LYS A O 1
ATOM 2969 N N . ASP A 1 405 ? -2.465 -4.263 -29.305 1.00 87.62 405 ASP A N 1
ATOM 2970 C CA . ASP A 1 405 ? -2.771 -2.865 -29.408 1.00 87.62 405 ASP A CA 1
ATOM 2971 C C . ASP A 1 405 ? -4.270 -2.855 -29.107 1.00 87.62 405 ASP A C 1
ATOM 2973 O O . ASP A 1 405 ? -5.030 -3.530 -29.811 1.00 87.62 405 ASP A O 1
ATOM 2977 N N . ILE A 1 406 ? -4.692 -2.211 -28.016 1.00 85.62 406 ILE A N 1
ATOM 2978 C CA . ILE A 1 406 ? -6.119 -2.021 -27.743 1.00 85.62 406 ILE A CA 1
ATOM 2979 C C . ILE A 1 406 ? -6.584 -0.584 -28.028 1.00 85.62 406 ILE A C 1
ATOM 2981 O O . ILE A 1 406 ? -7.575 -0.179 -27.454 1.00 85.62 406 ILE A O 1
ATOM 2985 N N . HIS A 1 407 ? -5.961 0.183 -28.927 1.00 85.94 407 HIS A N 1
ATOM 2986 C CA . HIS A 1 407 ? -6.674 1.015 -29.918 1.00 85.94 407 HIS A CA 1
ATOM 2987 C C . HIS A 1 407 ? -5.662 1.581 -30.936 1.00 85.94 407 HIS A C 1
ATOM 2989 O O . HIS A 1 407 ? -4.995 2.560 -30.600 1.00 85.94 407 HIS A O 1
ATOM 2995 N N . PRO A 1 408 ? -5.613 1.101 -32.201 1.00 70.75 408 PRO A N 1
ATOM 2996 C CA . PRO A 1 408 ? -4.643 1.537 -33.230 1.00 70.75 408 PRO A CA 1
ATOM 2997 C C . PRO A 1 408 ? -4.785 2.982 -33.770 1.00 70.75 408 PRO A C 1
ATOM 2999 O O . PRO A 1 408 ? -4.730 3.211 -34.979 1.00 70.75 408 PRO A O 1
ATOM 3002 N N . ASP A 1 409 ? -5.028 3.941 -32.875 1.00 63.66 409 ASP A N 1
ATOM 3003 C CA . ASP A 1 409 ? -5.171 5.389 -33.085 1.00 63.66 409 ASP A CA 1
ATOM 3004 C C . ASP A 1 409 ? -5.128 6.165 -31.727 1.00 63.66 409 ASP A C 1
ATOM 3006 O O . ASP A 1 409 ? -4.959 7.382 -31.763 1.00 63.66 409 ASP A O 1
ATOM 3010 N N . PHE A 1 410 ? -5.287 5.521 -30.537 1.00 69.06 410 PHE A N 1
ATOM 3011 C CA . PHE A 1 410 ? -5.586 6.226 -29.262 1.00 69.06 410 PHE A CA 1
ATOM 3012 C C . PHE A 1 410 ? -5.108 5.609 -27.924 1.00 69.06 410 PHE A C 1
ATOM 3014 O O . PHE A 1 410 ? -4.964 4.400 -27.769 1.00 69.06 410 PHE A O 1
ATOM 3021 N N . THR A 1 411 ? -4.987 6.507 -26.931 1.00 75.12 411 THR A N 1
ATOM 3022 C CA . THR A 1 411 ? -4.724 6.297 -25.487 1.00 75.12 411 THR A CA 1
ATOM 3023 C C . THR A 1 411 ? -5.977 6.404 -24.628 1.00 75.12 411 THR A C 1
ATOM 3025 O O . THR A 1 411 ? -7.009 6.921 -25.051 1.00 75.12 411 THR A O 1
ATOM 3028 N N . SER A 1 412 ? -5.794 6.080 -23.358 1.00 69.75 412 SER A N 1
ATOM 3029 C CA . SER A 1 412 ? -6.614 6.316 -22.178 1.00 69.75 412 SER A CA 1
ATOM 3030 C C . SER A 1 412 ? -6.750 7.762 -21.653 1.00 69.75 412 SER A C 1
ATOM 3032 O O . SER A 1 412 ? -7.846 8.325 -21.645 1.00 69.75 412 SER A O 1
ATOM 3034 N N . ILE A 1 413 ? -5.695 8.320 -21.051 1.00 65.69 413 ILE A N 1
ATOM 3035 C CA . ILE A 1 413 ? -5.864 9.070 -19.789 1.00 65.69 413 ILE A CA 1
ATOM 3036 C C . ILE A 1 413 ? -4.994 10.350 -19.682 1.00 65.69 413 ILE A C 1
ATOM 3038 O O . ILE A 1 413 ? -3.979 10.467 -20.365 1.00 65.69 413 ILE A O 1
ATOM 3042 N N . PRO A 1 414 ? -5.368 11.326 -18.823 1.00 57.28 414 PRO A N 1
ATOM 3043 C CA . PRO A 1 414 ? -4.579 12.527 -18.514 1.00 57.28 414 PRO A CA 1
ATOM 3044 C C . PRO A 1 414 ? -3.577 12.334 -17.351 1.00 57.28 414 PRO A C 1
ATOM 3046 O O . PRO A 1 414 ? -3.558 11.303 -16.684 1.00 57.28 414 PRO A O 1
ATOM 3049 N N . ASN A 1 415 ? -2.789 13.373 -17.049 1.00 49.38 415 ASN A N 1
ATOM 3050 C CA . ASN A 1 415 ? -1.828 13.382 -15.939 1.00 49.38 415 ASN A CA 1
ATOM 3051 C C . ASN A 1 415 ? -2.454 13.800 -14.578 1.00 49.38 415 ASN A C 1
ATOM 3053 O O . ASN A 1 415 ? -3.130 14.830 -14.503 1.00 49.38 415 ASN A O 1
ATOM 3057 N N . GLY A 1 416 ? -2.168 13.044 -13.504 1.00 45.75 416 GLY A N 1
ATOM 3058 C CA . GLY A 1 416 ? -2.445 13.354 -12.091 1.00 45.75 416 GLY A CA 1
ATOM 3059 C C . GLY A 1 416 ? -3.329 12.322 -11.373 1.00 45.75 416 GLY A C 1
ATOM 3060 O O . GLY A 1 416 ? -4.510 12.603 -11.163 1.00 45.75 416 GLY A O 1
ATOM 3061 N N . ALA A 1 417 ? -2.787 11.151 -11.000 1.00 43.47 417 ALA A N 1
ATOM 3062 C CA . ALA A 1 417 ? -3.599 9.982 -10.630 1.00 43.47 417 ALA A CA 1
ATOM 3063 C C . ALA A 1 417 ? -3.116 9.133 -9.422 1.00 43.47 417 ALA A C 1
ATOM 3065 O O . ALA A 1 417 ? -2.302 9.573 -8.610 1.00 43.47 417 ALA A O 1
ATOM 3066 N N . VAL A 1 418 ? -3.738 7.954 -9.266 1.00 40.22 418 VAL A N 1
ATOM 3067 C CA . VAL A 1 418 ? -4.476 7.565 -8.044 1.00 40.22 418 VAL A CA 1
ATOM 3068 C C . VAL A 1 418 ? -4.097 6.178 -7.462 1.00 40.22 418 VAL A C 1
ATOM 3070 O O . VAL A 1 418 ? -3.441 6.109 -6.428 1.00 40.22 418 VAL A O 1
ATOM 3073 N N . ALA A 1 419 ? -4.541 5.085 -8.090 1.00 44.25 419 ALA A N 1
ATOM 3074 C CA . ALA A 1 419 ? -4.230 3.651 -7.918 1.00 44.25 419 ALA A CA 1
ATOM 3075 C C . ALA A 1 419 ? -4.456 2.974 -9.290 1.00 44.25 419 ALA A C 1
ATOM 3077 O O . ALA A 1 419 ? -4.797 3.681 -10.233 1.00 44.25 419 ALA A O 1
ATOM 3078 N N . SER A 1 420 ? -4.299 1.657 -9.474 1.00 52.34 420 SER A N 1
ATOM 3079 C CA . SER A 1 420 ? -4.702 1.044 -10.757 1.00 52.34 420 SER A CA 1
ATOM 3080 C C . SER A 1 420 ? -4.888 -0.465 -10.777 1.00 52.34 420 SER A C 1
ATOM 3082 O O . SER A 1 420 ? -5.698 -0.914 -11.593 1.00 52.34 420 SER A O 1
ATOM 3084 N N . GLY A 1 421 ? -4.157 -1.228 -9.951 1.00 60.41 421 GLY A N 1
ATOM 3085 C CA . GLY A 1 421 ? -4.187 -2.681 -10.021 1.00 60.41 421 GLY A CA 1
ATOM 3086 C C . GLY A 1 421 ? -3.436 -3.480 -8.954 1.00 60.41 421 GLY A C 1
ATOM 3087 O O . GLY A 1 421 ? -3.440 -3.113 -7.783 1.00 60.41 421 GLY A O 1
ATOM 3088 N N . ILE A 1 422 ? -2.942 -4.667 -9.355 1.00 62.19 422 ILE A N 1
ATOM 3089 C CA . ILE A 1 422 ? -2.736 -5.893 -8.552 1.00 62.19 422 ILE A CA 1
ATOM 3090 C C . ILE A 1 422 ? -1.897 -6.946 -9.319 1.00 62.19 422 ILE A C 1
ATOM 3092 O O . ILE A 1 422 ? -2.230 -7.198 -10.472 1.00 62.19 422 ILE A O 1
ATOM 3096 N N . ASN A 1 423 ? -0.944 -7.653 -8.682 1.00 63.66 423 ASN A N 1
ATOM 3097 C CA . ASN A 1 423 ? -0.573 -9.024 -9.093 1.00 63.66 423 ASN A CA 1
ATOM 3098 C C . ASN A 1 423 ? -1.116 -10.080 -8.117 1.00 63.66 423 ASN A C 1
ATOM 3100 O O . ASN A 1 423 ? -1.083 -9.827 -6.934 1.00 63.66 423 ASN A O 1
ATOM 3104 N N . VAL A 1 424 ? -1.500 -11.269 -8.585 1.00 60.81 424 VAL A N 1
ATOM 3105 C CA . VAL A 1 424 ? -1.894 -12.461 -7.826 1.00 60.81 424 VAL A CA 1
ATOM 3106 C C . VAL A 1 424 ? -1.797 -13.799 -8.613 1.00 60.81 424 VAL A C 1
ATOM 3108 O O . VAL A 1 424 ? -2.678 -14.648 -8.489 1.00 60.81 424 VAL A O 1
ATOM 3111 N N . ASN A 1 425 ? -0.793 -14.056 -9.450 1.00 62.19 425 ASN A N 1
ATOM 3112 C CA . ASN A 1 425 ? -0.431 -15.450 -9.794 1.00 62.19 425 ASN A CA 1
ATOM 3113 C C . ASN A 1 425 ? -1.543 -16.440 -10.268 1.00 62.19 425 ASN A C 1
ATOM 3115 O O . ASN A 1 425 ? -1.483 -17.621 -9.912 1.00 62.19 425 ASN A O 1
ATOM 3119 N N . GLY A 1 426 ? -2.594 -16.020 -11.001 1.00 66.44 426 GLY A N 1
ATOM 3120 C CA . GLY A 1 426 ? -3.735 -16.925 -11.259 1.00 66.44 426 GLY A CA 1
ATOM 3121 C C . GLY A 1 426 ? -4.777 -16.598 -12.345 1.00 66.44 426 GLY A C 1
ATOM 3122 O O . GLY A 1 426 ? -5.287 -17.529 -12.964 1.00 66.44 426 GLY A O 1
ATOM 3123 N N . VAL A 1 427 ? -5.126 -15.321 -12.564 1.00 74.12 427 VAL A N 1
ATOM 3124 C CA . VAL A 1 427 ? -6.244 -14.762 -13.372 1.00 74.12 427 VAL A CA 1
ATOM 3125 C C . VAL A 1 427 ? -5.950 -13.296 -13.723 1.00 74.12 427 VAL A C 1
ATOM 3127 O O . VAL A 1 427 ? -6.275 -12.426 -12.937 1.00 74.12 427 VAL A O 1
ATOM 3130 N N . ALA A 1 428 ? -5.384 -13.029 -14.906 1.00 78.50 428 ALA A N 1
ATOM 3131 C CA . ALA A 1 428 ? -4.865 -11.742 -15.382 1.00 78.50 428 ALA A CA 1
ATOM 3132 C C . ALA A 1 428 ? -5.880 -10.762 -15.941 1.00 78.50 428 ALA A C 1
ATOM 3134 O O . ALA A 1 428 ? -6.162 -10.711 -17.137 1.00 78.50 428 ALA A O 1
ATOM 3135 N N . TYR A 1 429 ? -6.407 -9.953 -15.035 1.00 78.38 429 TYR A N 1
ATOM 3136 C CA . TYR A 1 429 ? -7.100 -8.731 -15.338 1.00 78.38 429 TYR A CA 1
ATOM 3137 C C . TYR A 1 429 ? -6.103 -7.595 -15.670 1.00 78.38 429 TYR A C 1
ATOM 3139 O O . TYR A 1 429 ? -5.185 -7.345 -14.907 1.00 78.38 429 TYR A O 1
ATOM 3147 N N . PHE A 1 430 ? -6.259 -6.909 -16.807 1.00 79.94 430 PHE A N 1
ATOM 3148 C CA . PHE A 1 430 ? -5.621 -5.633 -17.132 1.00 79.94 430 PHE A CA 1
ATOM 3149 C C . PHE A 1 430 ? -6.434 -4.804 -18.141 1.00 79.94 430 PHE A C 1
ATOM 3151 O O . PHE A 1 430 ? -7.641 -4.733 -17.951 1.00 79.94 430 PHE A O 1
ATOM 3158 N N . ALA A 1 431 ? -5.849 -4.089 -19.114 1.00 81.81 431 ALA A N 1
ATOM 3159 C CA . ALA A 1 431 ? -6.528 -2.892 -19.632 1.00 81.81 431 ALA A CA 1
ATOM 3160 C C . ALA A 1 431 ? -6.218 -2.420 -21.071 1.00 81.81 431 ALA A C 1
ATOM 3162 O O . ALA A 1 431 ? -5.324 -2.976 -21.694 1.00 81.81 431 ALA A O 1
ATOM 3163 N N . ALA A 1 432 ? -6.922 -1.355 -21.512 1.00 84.00 432 ALA A N 1
ATOM 3164 C CA . ALA A 1 432 ? -7.040 -0.651 -22.812 1.00 84.00 432 ALA A CA 1
ATOM 3165 C C . ALA A 1 432 ? -8.248 -1.045 -23.702 1.00 84.00 432 ALA A C 1
ATOM 3167 O O . ALA A 1 432 ? -8.967 -1.972 -23.356 1.00 84.00 432 ALA A O 1
ATOM 3168 N N . ASN A 1 433 ? -8.573 -0.316 -24.796 1.00 85.19 433 ASN A N 1
ATOM 3169 C CA . ASN A 1 433 ? -9.964 -0.248 -25.295 1.00 85.19 433 ASN A CA 1
ATOM 3170 C C . ASN A 1 433 ? -10.282 -0.013 -26.846 1.00 85.19 433 ASN A C 1
ATOM 3172 O O . ASN A 1 433 ? -10.721 1.077 -27.220 1.00 85.19 433 ASN A O 1
ATOM 3176 N N . ASP A 1 434 ? -10.230 -1.008 -27.772 1.00 86.94 434 ASP A N 1
ATOM 3177 C CA . ASP A 1 434 ? -10.166 -0.802 -29.270 1.00 86.94 434 ASP A CA 1
ATOM 3178 C C . ASP A 1 434 ? -11.427 -0.474 -30.150 1.00 86.94 434 ASP A C 1
ATOM 3180 O O . ASP A 1 434 ? -11.538 -0.990 -31.263 1.00 86.94 434 ASP A O 1
ATOM 3184 N N . GLY A 1 435 ? -12.363 0.421 -29.770 1.00 80.69 435 GLY A N 1
ATOM 3185 C CA . GLY A 1 435 ? -13.422 0.899 -30.713 1.00 80.69 435 GLY A CA 1
ATOM 3186 C C . GLY A 1 435 ? -14.855 1.301 -30.259 1.00 80.69 435 GLY A C 1
ATOM 3187 O O . GLY A 1 435 ? -15.261 2.428 -30.543 1.00 80.69 435 GLY A O 1
ATOM 3188 N N . VAL A 1 436 ? -15.679 0.380 -29.720 1.00 84.38 436 VAL A N 1
ATOM 3189 C CA . VAL A 1 436 ? -17.160 0.496 -29.606 1.00 84.38 436 VAL A CA 1
ATOM 3190 C C . VAL A 1 436 ? -17.799 0.470 -28.187 1.00 84.38 436 VAL A C 1
ATOM 3192 O O . VAL A 1 436 ? -18.901 1.001 -28.052 1.00 84.38 436 VAL A O 1
ATOM 3195 N N . HIS A 1 437 ? -17.208 -0.147 -27.150 1.00 82.81 437 HIS A N 1
ATOM 3196 C CA . HIS A 1 437 ? -17.861 -0.337 -25.832 1.00 82.81 437 HIS A CA 1
ATOM 3197 C C . HIS A 1 437 ? -17.715 0.858 -24.860 1.00 82.81 437 HIS A C 1
ATOM 3199 O O . HIS A 1 437 ? -18.656 1.185 -24.147 1.00 82.81 437 HIS A O 1
ATOM 3205 N N . GLY A 1 438 ? -16.599 1.580 -24.948 1.00 80.12 438 GLY A N 1
ATOM 3206 C CA . GLY A 1 438 ? -16.310 2.835 -24.263 1.00 80.12 438 GLY A CA 1
ATOM 3207 C C . GLY A 1 438 ? -16.071 2.740 -22.761 1.00 80.12 438 GLY A C 1
ATOM 3208 O O . GLY A 1 438 ? -17.010 2.985 -22.024 1.00 80.12 438 GLY A O 1
ATOM 3209 N N . ILE A 1 439 ? -14.804 2.594 -22.327 1.00 83.12 439 ILE A N 1
ATOM 3210 C CA . ILE A 1 439 ? -14.347 2.624 -20.908 1.00 83.12 439 ILE A CA 1
ATOM 3211 C C . ILE A 1 439 ? -14.336 1.242 -20.169 1.00 83.12 439 ILE A C 1
ATOM 3213 O O . ILE A 1 439 ? -14.370 1.171 -18.950 1.00 83.12 439 ILE A O 1
ATOM 3217 N N . GLU A 1 440 ? -14.172 0.105 -20.864 1.00 85.25 440 GLU A N 1
ATOM 3218 C CA . GLU A 1 440 ? -14.777 -1.157 -20.385 1.00 85.25 440 GLU A CA 1
ATOM 3219 C C . GLU A 1 440 ? -13.898 -2.311 -19.817 1.00 85.25 440 GLU A C 1
ATOM 3221 O O . GLU A 1 440 ? -13.102 -2.043 -18.931 1.00 85.25 440 GLU A O 1
ATOM 3226 N N . LEU A 1 441 ? -14.042 -3.594 -20.215 1.00 86.06 441 LEU A N 1
ATOM 3227 C CA . LEU A 1 441 ? -13.379 -4.777 -19.590 1.00 86.06 441 LEU A CA 1
ATOM 3228 C C . LEU A 1 441 ? -12.925 -5.829 -20.644 1.00 86.06 441 LEU A C 1
ATOM 3230 O O . LEU A 1 441 ? -13.170 -5.618 -21.822 1.00 86.06 441 LEU A O 1
ATOM 3234 N N . TRP A 1 442 ? -12.237 -6.928 -20.272 1.00 87.31 442 TRP A N 1
ATOM 3235 C CA . TRP A 1 442 ? -11.762 -7.992 -21.206 1.00 87.31 442 TRP A CA 1
ATOM 3236 C C . TRP A 1 442 ? -11.376 -9.332 -20.510 1.00 87.31 442 TRP A C 1
ATOM 3238 O O . TRP A 1 442 ? -11.721 -9.501 -19.356 1.00 87.31 442 TRP A O 1
ATOM 3248 N N . LYS A 1 443 ? -10.654 -10.294 -21.121 1.00 89.44 443 LYS A N 1
ATOM 3249 C CA . LYS A 1 443 ? -9.688 -11.217 -20.429 1.00 89.44 443 LYS A CA 1
ATOM 3250 C C . LYS A 1 443 ? -8.273 -11.077 -21.055 1.00 89.44 443 LYS A C 1
ATOM 3252 O O . LYS A 1 443 ? -8.152 -10.251 -21.940 1.00 89.44 443 LYS A O 1
ATOM 3257 N N . SER A 1 444 ? -7.226 -11.767 -20.561 1.00 88.62 444 SER A N 1
ATOM 3258 C CA . SER A 1 444 ? -5.966 -12.293 -21.188 1.00 88.62 444 SER A CA 1
ATOM 3259 C C . SER A 1 444 ? -4.779 -12.271 -20.194 1.00 88.62 444 SER A C 1
ATOM 3261 O O . SER A 1 444 ? -4.056 -11.308 -19.992 1.00 88.62 444 SER A O 1
ATOM 3263 N N . ASP A 1 445 ? -4.485 -13.438 -19.670 1.00 82.06 445 ASP A N 1
ATOM 3264 C CA . ASP A 1 445 ? -3.145 -13.940 -19.387 1.00 82.06 445 ASP A CA 1
ATOM 3265 C C . ASP A 1 445 ? -2.043 -13.504 -20.374 1.00 82.06 445 ASP A C 1
ATOM 3267 O O . ASP A 1 445 ? -2.177 -13.726 -21.568 1.00 82.06 445 ASP A O 1
ATOM 3271 N N . GLY A 1 446 ? -0.929 -12.941 -19.892 1.00 83.00 446 GLY A N 1
ATOM 3272 C CA . GLY A 1 446 ? -0.005 -12.125 -20.695 1.00 83.00 446 GLY A CA 1
ATOM 3273 C C . GLY A 1 446 ? 0.856 -12.761 -21.817 1.00 83.00 446 GLY A C 1
ATOM 3274 O O . GLY A 1 446 ? 2.010 -12.376 -21.868 1.00 83.00 446 GLY A O 1
ATOM 3275 N N . THR A 1 447 ? 0.388 -13.657 -22.724 1.00 89.19 447 THR A N 1
ATOM 3276 C CA . THR A 1 447 ? 1.121 -14.108 -23.971 1.00 89.19 447 THR A CA 1
ATOM 3277 C C . THR A 1 447 ? 0.226 -14.393 -25.238 1.00 89.19 447 THR A C 1
ATOM 3279 O O . THR A 1 447 ? -0.960 -14.094 -25.233 1.00 89.19 447 THR A O 1
ATOM 3282 N N . ALA A 1 448 ? 0.730 -14.859 -26.402 1.00 85.56 448 ALA A N 1
ATOM 3283 C CA . ALA A 1 448 ? 0.087 -14.659 -27.733 1.00 85.56 448 ALA A CA 1
ATOM 3284 C C . ALA A 1 448 ? -0.758 -15.817 -28.345 1.00 85.56 448 ALA A C 1
ATOM 3286 O O . ALA A 1 448 ? -0.193 -16.825 -28.768 1.00 85.56 448 ALA A O 1
ATOM 3287 N N . ALA A 1 449 ? -2.071 -15.607 -28.597 1.00 84.25 449 ALA A N 1
ATOM 3288 C CA . ALA A 1 449 ? -2.849 -16.341 -29.633 1.00 84.25 449 ALA A CA 1
ATOM 3289 C C . ALA A 1 449 ? -4.218 -15.737 -30.073 1.00 84.25 449 ALA A C 1
ATOM 3291 O O . ALA A 1 449 ? -4.485 -15.667 -31.273 1.00 84.25 449 ALA A O 1
ATOM 3292 N N . GLY A 1 450 ? -5.124 -15.368 -29.153 1.00 85.50 450 GLY A N 1
ATOM 3293 C CA . GLY A 1 450 ? -6.536 -15.034 -29.437 1.00 85.50 450 GLY A CA 1
ATOM 3294 C C . GLY A 1 450 ? -7.305 -14.590 -28.178 1.00 85.50 450 GLY A C 1
ATOM 3295 O O . GLY A 1 450 ? -7.019 -15.075 -27.093 1.00 85.50 450 GLY A O 1
ATOM 3296 N N . THR A 1 451 ? -8.190 -13.590 -28.295 1.00 92.06 451 THR A N 1
ATOM 3297 C CA . THR A 1 451 ? -8.015 -12.385 -27.453 1.00 92.06 451 THR A CA 1
ATOM 3298 C C . THR A 1 451 ? -9.367 -11.651 -27.148 1.00 92.06 451 THR A C 1
ATOM 3300 O O . THR A 1 451 ? -10.136 -11.550 -28.110 1.00 92.06 451 THR A O 1
ATOM 3303 N N . THR A 1 452 ? -9.773 -11.276 -25.890 1.00 91.94 452 THR A N 1
ATOM 3304 C CA . THR A 1 452 ? -11.238 -11.414 -25.547 1.00 91.94 452 THR A CA 1
ATOM 3305 C C . THR A 1 452 ? -12.158 -10.408 -24.784 1.00 91.94 452 THR A C 1
ATOM 3307 O O . THR A 1 452 ? -11.959 -10.057 -23.622 1.00 91.94 452 THR A O 1
ATOM 3310 N N . LEU A 1 453 ? -13.345 -10.230 -25.426 1.00 89.12 453 LEU A N 1
ATOM 3311 C CA . LEU A 1 453 ? -14.664 -9.722 -24.955 1.00 89.12 453 LEU A CA 1
ATOM 3312 C C . LEU A 1 453 ? -15.768 -10.818 -25.052 1.00 89.12 453 LEU A C 1
ATOM 3314 O O . LEU A 1 453 ? -15.669 -11.677 -25.934 1.00 89.12 453 LEU A O 1
ATOM 3318 N N . VAL A 1 454 ? -16.879 -10.744 -24.293 1.00 88.00 454 VAL A N 1
ATOM 3319 C CA . VAL A 1 454 ? -18.186 -11.321 -24.742 1.00 88.00 454 VAL A CA 1
ATOM 3320 C C . VAL A 1 454 ? -19.445 -10.703 -24.109 1.00 88.00 454 VAL A C 1
ATOM 3322 O O . VAL A 1 454 ? -20.515 -10.767 -24.719 1.00 88.00 454 VAL A O 1
ATOM 3325 N N . PHE A 1 455 ? -19.352 -10.159 -22.895 1.00 84.56 455 PHE A N 1
ATOM 3326 C CA . PHE A 1 455 ? -20.450 -9.505 -22.164 1.00 84.56 455 PHE A CA 1
ATOM 3327 C C . PHE A 1 455 ? -20.085 -8.033 -21.857 1.00 84.56 455 PHE A C 1
ATOM 3329 O O . PHE A 1 455 ? -19.066 -7.588 -22.350 1.00 84.56 455 PHE A O 1
ATOM 3336 N N . ASP A 1 456 ? -20.908 -7.272 -21.125 1.00 85.00 456 ASP A N 1
ATOM 3337 C CA . ASP A 1 456 ? -20.884 -5.799 -20.986 1.00 85.00 456 ASP A CA 1
ATOM 3338 C C . ASP A 1 456 ? -21.835 -5.376 -19.840 1.00 85.00 456 ASP A C 1
ATOM 3340 O O . ASP A 1 456 ? -22.360 -6.240 -19.131 1.00 85.00 456 ASP A O 1
ATOM 3344 N N . VAL A 1 457 ? -22.221 -4.102 -19.763 1.00 81.44 457 VAL A N 1
ATOM 3345 C CA . VAL A 1 457 ? -23.653 -3.767 -19.636 1.00 81.44 457 VAL A CA 1
ATOM 3346 C C . VAL A 1 457 ? -24.136 -2.874 -20.783 1.00 81.44 457 VAL A C 1
ATOM 3348 O O . VAL A 1 457 ? -25.191 -3.154 -21.364 1.00 81.44 457 VAL A O 1
ATOM 3351 N N . TRP A 1 458 ? -23.406 -1.800 -21.088 1.00 81.94 458 TRP A N 1
ATOM 3352 C CA . TRP A 1 458 ? -23.710 -0.813 -22.130 1.00 81.94 458 TRP A CA 1
ATOM 3353 C C . TRP A 1 458 ? -22.404 -0.028 -22.394 1.00 81.94 458 TRP A C 1
ATOM 3355 O O . TRP A 1 458 ? -21.818 0.366 -21.398 1.00 81.94 458 TRP A O 1
ATOM 3365 N N . THR A 1 459 ? -21.862 0.309 -23.582 1.00 80.25 459 THR A N 1
ATOM 3366 C CA . THR A 1 459 ? -22.321 0.484 -24.992 1.00 80.25 459 THR A CA 1
ATOM 3367 C C . THR A 1 459 ? -23.247 1.670 -25.376 1.00 80.25 459 THR A C 1
ATOM 3369 O O . THR A 1 459 ? -24.253 1.489 -26.073 1.00 80.25 459 THR A O 1
ATOM 3372 N N . SER A 1 460 ? -22.897 2.926 -25.033 1.00 74.56 460 SER A N 1
ATOM 3373 C CA . SER A 1 460 ? -23.531 4.137 -25.624 1.00 74.56 460 SER A CA 1
ATOM 3374 C C . SER A 1 460 ? -22.631 5.391 -25.760 1.00 74.56 460 SER A C 1
ATOM 3376 O O . SER A 1 460 ? -21.842 5.420 -26.696 1.00 74.56 460 SER A O 1
ATOM 3378 N N . THR A 1 461 ? -22.823 6.439 -24.933 1.00 69.50 461 THR A N 1
ATOM 3379 C CA . THR A 1 461 ? -21.948 7.628 -24.730 1.00 69.50 461 THR A CA 1
ATOM 3380 C C . THR A 1 461 ? -22.396 8.416 -23.476 1.00 69.50 461 THR A C 1
ATOM 3382 O O . THR A 1 461 ? -23.399 9.134 -23.562 1.00 69.50 461 THR A O 1
ATOM 3385 N N . LEU A 1 462 ? -21.686 8.325 -22.340 1.00 77.12 462 LEU A N 1
ATOM 3386 C CA . LEU A 1 462 ? -21.904 9.128 -21.108 1.00 77.12 462 LEU A CA 1
ATOM 3387 C C . LEU A 1 462 ? -20.574 9.534 -20.394 1.00 77.12 462 LEU A C 1
ATOM 3389 O O . LEU A 1 462 ? -19.899 10.401 -20.949 1.00 77.12 462 LEU A O 1
ATOM 3393 N N . ASN A 1 463 ? -20.160 9.005 -19.222 1.00 81.12 463 ASN A N 1
ATOM 3394 C CA . ASN A 1 463 ? -19.108 9.646 -18.382 1.00 81.12 463 ASN A CA 1
ATOM 3395 C C . ASN A 1 463 ? -18.237 8.771 -17.402 1.00 81.12 463 ASN A C 1
ATOM 3397 O O . ASN A 1 463 ? -17.605 9.353 -16.516 1.00 81.12 463 ASN A O 1
ATOM 3401 N N . ALA A 1 464 ? -18.173 7.433 -17.497 1.00 78.69 464 ALA A N 1
ATOM 3402 C CA . ALA A 1 464 ? -17.552 6.529 -16.488 1.00 78.69 464 ALA A CA 1
ATOM 3403 C C . ALA A 1 464 ? -16.206 6.962 -15.829 1.00 78.69 464 ALA A C 1
ATOM 3405 O O . ALA A 1 464 ? -15.252 7.340 -16.510 1.00 78.69 464 ALA A O 1
ATOM 3406 N N . ASN A 1 465 ? -16.111 6.864 -14.491 1.00 77.06 465 ASN A N 1
ATOM 3407 C CA . ASN A 1 465 ? -14.991 7.289 -13.627 1.00 77.06 465 ASN A CA 1
ATOM 3408 C C . ASN A 1 465 ? -14.821 6.375 -12.362 1.00 77.06 465 ASN A C 1
ATOM 3410 O O . ASN A 1 465 ? -15.636 6.443 -11.439 1.00 77.06 465 ASN A O 1
ATOM 3414 N N . PRO A 1 466 ? -13.802 5.503 -12.290 1.00 79.12 466 PRO A N 1
ATOM 3415 C CA . PRO A 1 466 ? -13.645 4.409 -11.309 1.00 79.12 466 PRO A CA 1
ATOM 3416 C C . PRO A 1 466 ? -12.872 4.756 -10.032 1.00 79.12 466 PRO A C 1
ATOM 3418 O O . PRO A 1 466 ? -12.530 5.912 -9.844 1.00 79.12 466 PRO A O 1
ATOM 3421 N N . LEU A 1 467 ? -12.647 3.754 -9.154 1.00 73.44 467 LEU A N 1
ATOM 3422 C CA . LEU A 1 467 ? -12.061 3.799 -7.792 1.00 73.44 467 LEU A CA 1
ATOM 3423 C C . LEU A 1 467 ? -12.168 2.385 -7.105 1.00 73.44 467 LEU A C 1
ATOM 3425 O O . LEU A 1 467 ? -13.114 1.669 -7.383 1.00 73.44 467 LEU A O 1
ATOM 3429 N N . ASN A 1 468 ? -11.247 1.956 -6.222 1.00 70.06 468 ASN A N 1
ATOM 3430 C CA . ASN A 1 468 ? -11.454 1.093 -5.015 1.00 70.06 468 ASN A CA 1
ATOM 3431 C C . ASN A 1 468 ? -11.178 -0.467 -4.911 1.00 70.06 468 ASN A C 1
ATOM 3433 O O . ASN A 1 468 ? -11.600 -1.074 -3.936 1.00 70.06 468 ASN A O 1
ATOM 3437 N N . LEU A 1 469 ? -10.432 -1.159 -5.790 1.00 76.38 469 LEU A N 1
ATOM 3438 C CA . LEU A 1 469 ? -10.239 -2.653 -5.832 1.00 76.38 469 LEU A CA 1
ATOM 3439 C C . LEU A 1 469 ? -9.628 -3.349 -4.571 1.00 76.38 469 LEU A C 1
ATOM 3441 O O . LEU A 1 469 ? -8.441 -3.660 -4.573 1.00 76.38 469 LEU A O 1
ATOM 3445 N N . LEU A 1 470 ? -10.372 -3.633 -3.485 1.00 75.75 470 LEU A N 1
ATOM 3446 C CA . LEU A 1 470 ? -9.780 -4.116 -2.203 1.00 75.75 470 LEU A CA 1
ATOM 3447 C C . LEU A 1 470 ? -10.061 -5.578 -1.765 1.00 75.75 470 LEU A C 1
ATOM 3449 O O . LEU A 1 470 ? -11.144 -6.105 -1.944 1.00 75.75 470 LEU A O 1
ATOM 3453 N N . MET A 1 471 ? -9.051 -6.165 -1.118 1.00 73.25 471 MET A N 1
ATOM 3454 C CA . MET A 1 471 ? -8.885 -7.404 -0.330 1.00 73.25 471 MET A CA 1
ATOM 3455 C C . MET A 1 471 ? -10.058 -8.194 0.325 1.00 73.25 471 MET A C 1
ATOM 3457 O O . MET A 1 471 ? -10.428 -7.863 1.451 1.00 73.25 471 MET A O 1
ATOM 3461 N N . VAL A 1 472 ? -10.496 -9.334 -0.266 1.00 75.19 472 VAL A N 1
ATOM 3462 C CA . VAL A 1 472 ? -11.105 -10.558 0.362 1.00 75.19 472 VAL A CA 1
ATOM 3463 C C . VAL A 1 472 ? -11.168 -11.778 -0.610 1.00 75.19 472 VAL A C 1
ATOM 3465 O O . VAL A 1 472 ? -11.997 -11.752 -1.505 1.00 75.19 472 VAL A O 1
ATOM 3468 N N . GLY A 1 473 ? -10.530 -12.940 -0.363 1.00 71.75 473 GLY A N 1
ATOM 3469 C CA . GLY A 1 473 ? -11.012 -14.260 -0.888 1.00 71.75 473 GLY A CA 1
ATOM 3470 C C . GLY A 1 473 ? -10.327 -14.937 -2.112 1.00 71.75 473 GLY A C 1
ATOM 3471 O O . GLY A 1 473 ? -9.116 -14.832 -2.273 1.00 71.75 473 GLY A O 1
ATOM 3472 N N . ASP A 1 474 ? -11.109 -15.688 -2.922 1.00 71.44 474 ASP A N 1
ATOM 3473 C CA . ASP A 1 474 ? -10.728 -16.520 -4.105 1.00 71.44 474 ASP A CA 1
ATOM 3474 C C . ASP A 1 474 ? -11.527 -16.087 -5.370 1.00 71.44 474 ASP A C 1
ATOM 3476 O O . ASP A 1 474 ? -12.202 -15.071 -5.339 1.00 71.44 474 ASP A O 1
ATOM 3480 N N . VAL A 1 475 ? -11.533 -16.825 -6.481 1.00 79.62 475 VAL A N 1
ATOM 3481 C CA . VAL A 1 475 ? -12.744 -16.992 -7.319 1.00 79.62 475 VAL A CA 1
ATOM 3482 C C . VAL A 1 475 ? -13.440 -15.691 -7.824 1.00 79.62 475 VAL A C 1
ATOM 3484 O O . VAL A 1 475 ? -14.635 -15.457 -7.664 1.00 79.62 475 VAL A O 1
ATOM 3487 N N . GLY A 1 476 ? -12.679 -14.839 -8.519 1.00 79.81 476 GLY A N 1
ATOM 3488 C CA . GLY A 1 476 ? -13.145 -13.856 -9.524 1.00 79.81 476 GLY A CA 1
ATOM 3489 C C . GLY A 1 476 ? -12.666 -12.405 -9.363 1.00 79.81 476 GLY A C 1
ATOM 3490 O O . GLY A 1 476 ? -11.480 -12.179 -9.177 1.00 79.81 476 GLY A O 1
ATOM 3491 N N . TYR A 1 477 ? -13.622 -11.474 -9.390 1.00 86.31 477 TYR A N 1
ATOM 3492 C CA . TYR A 1 477 ? -13.596 -10.060 -8.992 1.00 86.31 477 TYR A CA 1
ATOM 3493 C C . TYR A 1 477 ? -13.219 -9.039 -10.116 1.00 86.31 477 TYR A C 1
ATOM 3495 O O . TYR A 1 477 ? -12.100 -9.007 -10.598 1.00 86.31 477 TYR A O 1
ATOM 3503 N N . PHE A 1 478 ? -14.203 -8.284 -10.644 1.00 86.56 478 PHE A N 1
ATOM 3504 C CA . PHE A 1 478 ? -14.082 -7.400 -11.840 1.00 86.56 478 PHE A CA 1
ATOM 3505 C C . PHE A 1 478 ? -15.057 -6.201 -11.769 1.00 86.56 478 PHE A C 1
ATOM 3507 O O . PHE A 1 478 ? -15.304 -5.806 -10.638 1.00 86.56 478 PHE A O 1
ATOM 3514 N N . THR A 1 479 ? -15.574 -5.601 -12.867 1.00 85.19 479 THR A N 1
ATOM 3515 C CA . THR A 1 479 ? -16.331 -4.310 -12.869 1.00 85.19 479 THR A CA 1
ATOM 3516 C C . THR A 1 479 ? -17.373 -4.147 -14.008 1.00 85.19 479 THR A C 1
ATOM 3518 O O . THR A 1 479 ? -17.259 -4.792 -15.037 1.00 85.19 479 THR A O 1
ATOM 3521 N N . ALA A 1 480 ? -18.401 -3.299 -13.820 1.00 86.12 480 ALA A N 1
ATOM 3522 C CA . ALA A 1 480 ? -19.336 -2.703 -14.802 1.00 86.12 480 ALA A CA 1
ATOM 3523 C C . ALA A 1 480 ? -20.211 -1.629 -14.101 1.00 86.12 480 ALA A C 1
ATOM 3525 O O . ALA A 1 480 ? -20.410 -1.763 -12.896 1.00 86.12 480 ALA A O 1
ATOM 3526 N N . GLU A 1 481 ? -20.738 -0.625 -14.828 1.00 84.44 481 GLU A N 1
ATOM 3527 C CA . GLU A 1 481 ? -21.595 0.512 -14.373 1.00 84.44 481 GLU A CA 1
ATOM 3528 C C . GLU A 1 481 ? -22.701 0.198 -13.348 1.00 84.44 481 GLU A C 1
ATOM 3530 O O . GLU A 1 481 ? -22.516 -0.073 -12.167 1.00 84.44 481 GLU A O 1
ATOM 3535 N N . ASN A 1 482 ? -23.943 0.378 -13.751 1.00 82.50 482 ASN A N 1
ATOM 3536 C CA . ASN A 1 482 ? -24.457 -0.325 -14.912 1.00 82.50 482 ASN A CA 1
ATOM 3537 C C . ASN A 1 482 ? -25.216 0.530 -15.945 1.00 82.50 482 ASN A C 1
ATOM 3539 O O . ASN A 1 482 ? -26.069 -0.011 -16.646 1.00 82.50 482 ASN A O 1
ATOM 3543 N N . GLY A 1 483 ? -24.983 1.842 -16.036 1.00 76.38 483 GLY A N 1
ATOM 3544 C CA . GLY A 1 483 ? -25.506 2.678 -17.129 1.00 76.38 483 GLY A CA 1
ATOM 3545 C C . GLY A 1 483 ? -27.033 2.853 -17.164 1.00 76.38 483 GLY A C 1
ATOM 3546 O O . GLY A 1 483 ? -27.568 3.473 -18.087 1.00 76.38 483 GLY A O 1
ATOM 3547 N N . VAL A 1 484 ? -27.748 2.350 -16.150 1.00 78.81 484 VAL A N 1
ATOM 3548 C CA . VAL A 1 484 ? -29.196 2.541 -15.958 1.00 78.81 484 VAL A CA 1
ATOM 3549 C C . VAL A 1 484 ? -29.489 3.131 -14.578 1.00 78.81 484 VAL A C 1
ATOM 3551 O O . VAL A 1 484 ? -30.090 4.205 -14.498 1.00 78.81 484 VAL A O 1
ATOM 3554 N N . ASP A 1 485 ? -29.024 2.462 -13.516 1.00 77.00 485 ASP A N 1
ATOM 3555 C CA . ASP A 1 485 ? -29.196 2.883 -12.115 1.00 77.00 485 ASP A CA 1
ATOM 3556 C C . ASP A 1 485 ? -27.960 2.579 -11.218 1.00 77.00 485 ASP A C 1
ATOM 3558 O O . ASP A 1 485 ? -27.982 2.864 -10.026 1.00 77.00 485 ASP A O 1
ATOM 3562 N N . GLY A 1 486 ? -26.862 2.010 -11.735 1.00 75.81 486 GLY A N 1
ATOM 3563 C CA . GLY A 1 486 ? -25.523 2.130 -11.130 1.00 75.81 486 GLY A CA 1
ATOM 3564 C C . GLY A 1 486 ? -24.898 0.936 -10.382 1.00 75.81 486 GLY A C 1
ATOM 3565 O O . GLY A 1 486 ? -25.278 -0.213 -10.627 1.00 75.81 486 GLY A O 1
ATOM 3566 N N . HIS A 1 487 ? -23.990 1.236 -9.435 1.00 83.69 487 HIS A N 1
ATOM 3567 C CA . HIS A 1 487 ? -22.877 0.397 -8.917 1.00 83.69 487 HIS A CA 1
ATOM 3568 C C . HIS A 1 487 ? -22.991 -0.086 -7.451 1.00 83.69 487 HIS A C 1
ATOM 3570 O O . HIS A 1 487 ? -23.704 0.522 -6.674 1.00 83.69 487 HIS A O 1
ATOM 3576 N N . GLU A 1 488 ? -22.287 -1.171 -7.086 1.00 90.00 488 GLU A N 1
ATOM 3577 C CA . GLU A 1 488 ? -21.804 -1.616 -5.743 1.00 90.00 488 GLU A CA 1
ATOM 3578 C C . GLU A 1 488 ? -21.045 -2.963 -5.927 1.00 90.00 488 GLU A C 1
ATOM 3580 O O . GLU A 1 488 ? -20.428 -3.123 -6.969 1.00 90.00 488 GLU A O 1
ATOM 3585 N N . LEU A 1 489 ? -21.108 -3.916 -4.965 1.00 91.62 489 LEU A N 1
ATOM 3586 C CA . LEU A 1 489 ? -20.153 -4.996 -4.589 1.00 91.62 489 LEU A CA 1
ATOM 3587 C C . LEU A 1 489 ? -20.549 -6.447 -4.983 1.00 91.62 489 LEU A C 1
ATOM 3589 O O . LEU A 1 489 ? -21.644 -6.830 -4.619 1.00 91.62 489 LEU A O 1
ATOM 3593 N N . TRP A 1 490 ? -19.700 -7.244 -5.678 1.00 90.94 490 TRP A N 1
ATOM 3594 C CA . TRP A 1 490 ? -20.045 -8.405 -6.569 1.00 90.94 490 TRP A CA 1
ATOM 3595 C C . TRP A 1 490 ? -19.882 -9.892 -6.042 1.00 90.94 490 TRP A C 1
ATOM 3597 O O . TRP A 1 490 ? -19.949 -10.106 -4.835 1.00 90.94 490 TRP A O 1
ATOM 3607 N N . ARG A 1 491 ? -19.873 -10.966 -6.885 1.00 91.88 491 ARG A N 1
ATOM 3608 C CA . ARG A 1 491 ? -20.251 -12.401 -6.532 1.00 91.88 491 ARG A CA 1
ATOM 3609 C C . ARG A 1 491 ? -19.916 -13.664 -7.480 1.00 91.88 491 ARG A C 1
ATOM 3611 O O . ARG A 1 491 ? -20.519 -14.714 -7.292 1.00 91.88 491 ARG A O 1
ATOM 3618 N N . THR A 1 492 ? -19.024 -13.701 -8.504 1.00 87.69 492 THR A N 1
ATOM 3619 C CA . THR A 1 492 ? -18.642 -14.951 -9.269 1.00 87.69 492 THR A CA 1
ATOM 3620 C C . THR A 1 492 ? -17.310 -15.011 -10.047 1.00 87.69 492 THR A C 1
ATOM 3622 O O . THR A 1 492 ? -17.040 -14.148 -10.875 1.00 87.69 492 THR A O 1
ATOM 3625 N N . ASP A 1 493 ? -16.540 -16.073 -9.791 1.00 80.12 493 ASP A N 1
ATOM 3626 C CA . ASP A 1 493 ? -15.432 -16.763 -10.500 1.00 80.12 493 ASP A CA 1
ATOM 3627 C C . ASP A 1 493 ? -14.387 -16.053 -11.396 1.00 80.12 493 ASP A C 1
ATOM 3629 O O . ASP A 1 493 ? -13.242 -16.506 -11.405 1.00 80.12 493 ASP A O 1
ATOM 3633 N N . GLY A 1 494 ? -14.661 -14.928 -12.060 1.00 79.00 494 GLY A N 1
ATOM 3634 C CA . GLY A 1 494 ? -13.725 -14.302 -13.022 1.00 79.00 494 GLY A CA 1
ATOM 3635 C C . GLY A 1 494 ? -14.137 -14.550 -14.466 1.00 79.00 494 GLY A C 1
ATOM 3636 O O . GLY A 1 494 ? -13.304 -14.835 -15.326 1.00 79.00 494 GLY A O 1
ATOM 3637 N N . THR A 1 495 ? -15.451 -14.558 -14.707 1.00 84.06 495 THR A N 1
ATOM 3638 C CA . THR A 1 495 ? -16.074 -15.069 -15.932 1.00 84.06 495 THR A CA 1
ATOM 3639 C C . THR A 1 495 ? -17.277 -14.223 -16.394 1.00 84.06 495 THR A C 1
ATOM 3641 O O . THR A 1 495 ? -17.880 -13.460 -15.637 1.00 84.06 495 THR A O 1
ATOM 3644 N N . ALA A 1 496 ? -17.708 -14.426 -17.642 1.00 80.75 496 ALA A N 1
ATOM 3645 C CA . ALA A 1 496 ? -18.980 -13.903 -18.152 1.00 80.75 496 ALA A CA 1
ATOM 3646 C C . ALA A 1 496 ? -20.232 -14.642 -17.611 1.00 80.75 496 ALA A C 1
ATOM 3648 O O . ALA A 1 496 ? -21.350 -14.325 -18.015 1.00 80.75 496 ALA A O 1
ATOM 3649 N N . ALA A 1 497 ? -20.086 -15.667 -16.758 1.00 80.94 497 ALA A N 1
ATOM 3650 C CA . ALA A 1 497 ? -21.125 -16.686 -16.564 1.00 80.94 497 ALA A CA 1
ATOM 3651 C C . ALA A 1 497 ? -22.378 -16.202 -15.807 1.00 80.94 497 ALA A C 1
ATOM 3653 O O . ALA A 1 497 ? -23.487 -16.654 -16.103 1.00 80.94 497 ALA A O 1
ATOM 3654 N N . GLY A 1 498 ? -22.216 -15.298 -14.835 1.00 84.69 498 GLY A N 1
ATOM 3655 C CA . GLY A 1 498 ? -23.311 -14.869 -13.951 1.00 84.69 498 GLY A CA 1
ATOM 3656 C C . GLY A 1 498 ? -23.213 -13.442 -13.410 1.00 84.69 498 GLY A C 1
ATOM 3657 O O . GLY A 1 498 ? -23.904 -13.120 -12.452 1.00 84.69 498 GLY A O 1
ATOM 3658 N N . THR A 1 499 ? -22.326 -12.626 -13.977 1.00 91.00 499 THR A N 1
ATOM 3659 C CA . THR A 1 499 ? -21.961 -11.258 -13.581 1.00 91.00 499 THR A CA 1
ATOM 3660 C C . THR A 1 499 ? -23.115 -10.209 -13.702 1.00 91.00 499 THR A C 1
ATOM 3662 O O . THR A 1 499 ? -23.046 -9.336 -14.556 1.00 91.00 499 THR A O 1
ATOM 3665 N N . TYR A 1 500 ? -24.202 -10.293 -12.893 1.00 88.94 500 TYR A N 1
ATOM 3666 C CA . TYR A 1 500 ? -25.309 -9.305 -12.701 1.00 88.94 500 TYR A CA 1
ATOM 3667 C C . TYR A 1 500 ? -25.955 -9.180 -11.254 1.00 88.94 500 TYR A C 1
ATOM 3669 O O . TYR A 1 500 ? -26.821 -9.975 -10.897 1.00 88.94 500 TYR A O 1
ATOM 3677 N N . ARG A 1 501 ? -25.604 -8.112 -10.482 1.00 92.31 501 ARG A N 1
ATOM 3678 C CA . ARG A 1 501 ? -26.130 -7.474 -9.193 1.00 92.31 501 ARG A CA 1
ATOM 3679 C C . ARG A 1 501 ? -26.530 -8.232 -7.842 1.00 92.31 501 ARG A C 1
ATOM 3681 O O . ARG A 1 501 ? -27.355 -9.127 -7.892 1.00 92.31 501 ARG A O 1
ATOM 3688 N N . VAL A 1 502 ? -26.035 -7.870 -6.614 1.00 91.88 502 VAL A N 1
ATOM 3689 C CA . VAL A 1 502 ? -26.268 -8.522 -5.255 1.00 91.88 502 VAL A CA 1
ATOM 3690 C C . VAL A 1 502 ? -27.518 -7.969 -4.544 1.00 91.88 502 VAL A C 1
ATOM 3692 O O . VAL A 1 502 ? -28.063 -8.739 -3.752 1.00 91.88 502 VAL A O 1
ATOM 3695 N N . LYS A 1 503 ? -28.007 -6.728 -4.794 1.00 90.25 503 LYS A N 1
ATOM 3696 C CA . LYS A 1 503 ? -29.381 -6.206 -4.489 1.00 90.25 503 LYS A CA 1
ATOM 3697 C C . LYS A 1 503 ? -29.712 -4.734 -4.921 1.00 90.25 503 LYS A C 1
ATOM 3699 O O . LYS A 1 503 ? -30.527 -4.627 -5.842 1.00 90.25 503 LYS A O 1
ATOM 3704 N N . ASP A 1 504 ? -29.128 -3.661 -4.330 1.00 87.19 504 ASP A N 1
ATOM 3705 C CA . ASP A 1 504 ? -29.735 -2.327 -3.900 1.00 87.19 504 ASP A CA 1
ATOM 3706 C C . ASP A 1 504 ? -30.368 -2.360 -2.468 1.00 87.19 504 ASP A C 1
ATOM 3708 O O . ASP A 1 504 ? -30.867 -3.412 -2.105 1.00 87.19 504 ASP A O 1
ATOM 3712 N N . ILE A 1 505 ? -30.499 -1.253 -1.687 1.00 85.81 505 ILE A N 1
ATOM 3713 C CA . ILE A 1 505 ? -31.538 -1.094 -0.596 1.00 85.81 505 ILE A CA 1
ATOM 3714 C C . ILE A 1 505 ? -32.056 0.342 -0.228 1.00 85.81 505 ILE A C 1
ATOM 3716 O O . ILE A 1 505 ? -33.240 0.440 0.103 1.00 85.81 505 ILE A O 1
ATOM 3720 N N . TYR A 1 506 ? -31.289 1.453 -0.304 1.00 82.44 506 TYR A N 1
ATOM 3721 C CA . TYR A 1 506 ? -31.792 2.643 -1.055 1.00 82.44 506 TYR A CA 1
ATOM 3722 C C . TYR A 1 506 ? -31.831 2.174 -2.523 1.00 82.44 506 TYR A C 1
ATOM 3724 O O . TYR A 1 506 ? -31.635 0.993 -2.818 1.00 82.44 506 TYR A O 1
ATOM 3732 N N . THR A 1 507 ? -32.231 3.002 -3.460 1.00 79.69 507 THR A N 1
ATOM 3733 C CA . THR A 1 507 ? -32.713 2.452 -4.721 1.00 79.69 507 THR A CA 1
ATOM 3734 C C . THR A 1 507 ? -32.605 3.436 -5.864 1.00 79.69 507 THR A C 1
ATOM 3736 O O . THR A 1 507 ? -32.929 4.621 -5.739 1.00 79.69 507 THR A O 1
ATOM 3739 N N . GLY A 1 508 ? -32.270 2.884 -7.028 1.00 64.12 508 GLY A N 1
ATOM 3740 C CA . GLY A 1 508 ? -32.195 3.610 -8.285 1.00 64.12 508 GLY A CA 1
ATOM 3741 C C . GLY A 1 508 ? -30.838 4.275 -8.505 1.00 64.12 508 GLY A C 1
ATOM 3742 O O . GLY A 1 508 ? -29.808 3.785 -8.062 1.00 64.12 508 GLY A O 1
ATOM 3743 N N . ARG A 1 509 ? -30.865 5.389 -9.242 1.00 61.62 509 ARG A N 1
ATOM 3744 C CA . ARG A 1 509 ? -29.702 6.081 -9.828 1.00 61.62 509 ARG A CA 1
ATOM 3745 C C . ARG A 1 509 ? -28.685 6.662 -8.834 1.00 61.62 509 ARG A C 1
ATOM 3747 O O . ARG A 1 509 ? -27.564 6.983 -9.204 1.00 61.62 509 ARG A O 1
ATOM 3754 N N . LEU A 1 510 ? -29.091 6.880 -7.584 1.00 71.12 510 LEU A N 1
ATOM 3755 C CA . LEU A 1 510 ? -28.160 6.691 -6.471 1.00 71.12 510 LEU A CA 1
ATOM 3756 C C . LEU A 1 510 ? -28.630 5.380 -5.853 1.00 71.12 510 LEU A C 1
ATOM 3758 O O . LEU A 1 510 ? -29.850 5.264 -5.696 1.00 71.12 510 LEU A O 1
ATOM 3762 N N . ALA A 1 511 ? -27.775 4.432 -5.501 1.00 78.69 511 ALA A N 1
ATOM 3763 C CA . ALA A 1 511 ? -26.319 4.312 -5.624 1.00 78.69 511 ALA A CA 1
ATOM 3764 C C . ALA A 1 511 ? -25.452 5.413 -4.949 1.00 78.69 511 ALA A C 1
ATOM 3766 O O . ALA A 1 511 ? -25.389 6.534 -5.435 1.00 78.69 511 ALA A O 1
ATOM 3767 N N . SER A 1 512 ? -24.613 5.187 -3.940 1.00 81.50 512 SER A N 1
ATOM 3768 C CA . SER A 1 512 ? -24.705 4.381 -2.717 1.00 81.50 512 SER A CA 1
ATOM 3769 C C . SER A 1 512 ? -23.481 4.644 -1.836 1.00 81.50 512 SER A C 1
ATOM 3771 O O . SER A 1 512 ? -23.601 5.281 -0.794 1.00 81.50 512 SER A O 1
ATOM 3773 N N . ALA A 1 513 ? -22.304 4.255 -2.323 1.00 81.56 513 ALA A N 1
ATOM 3774 C CA . ALA A 1 513 ? -20.962 4.289 -1.734 1.00 81.56 513 ALA A CA 1
ATOM 3775 C C . ALA A 1 513 ? -20.577 3.232 -0.684 1.00 81.56 513 ALA A C 1
ATOM 3777 O O . ALA A 1 513 ? -20.244 3.562 0.456 1.00 81.56 513 ALA A O 1
ATOM 3778 N N . PRO A 1 514 ? -20.495 1.962 -1.088 1.00 86.75 514 PRO A N 1
ATOM 3779 C CA . PRO A 1 514 ? -19.490 1.041 -0.581 1.00 86.75 514 PRO A CA 1
ATOM 3780 C C . PRO A 1 514 ? -18.033 1.448 -0.883 1.00 86.75 514 PRO A C 1
ATOM 3782 O O . PRO A 1 514 ? -17.637 1.577 -2.042 1.00 86.75 514 PRO A O 1
ATOM 3785 N N . ASP A 1 515 ? -17.231 1.603 0.176 1.00 81.50 515 ASP A N 1
ATOM 3786 C CA . ASP A 1 515 ? -15.755 1.586 0.161 1.00 81.50 515 ASP A CA 1
ATOM 3787 C C . ASP A 1 515 ? -15.256 0.273 0.726 1.00 81.50 515 ASP A C 1
ATOM 3789 O O . ASP A 1 515 ? -15.229 -0.695 -0.002 1.00 81.50 515 ASP A O 1
ATOM 3793 N N . HIS A 1 516 ? -14.849 0.245 1.992 1.00 73.81 516 HIS A N 1
ATOM 3794 C CA . HIS A 1 516 ? -13.999 -0.779 2.595 1.00 73.81 516 HIS A CA 1
ATOM 3795 C C . HIS A 1 516 ? -14.493 -2.203 2.386 1.00 73.81 516 HIS A C 1
ATOM 3797 O O . HIS A 1 516 ? -15.693 -2.416 2.257 1.00 73.81 516 HIS A O 1
ATOM 3803 N N . LEU A 1 517 ? -13.589 -3.190 2.393 1.00 84.81 517 LEU A N 1
ATOM 3804 C CA . LEU A 1 517 ? -13.890 -4.573 1.988 1.00 84.81 517 LEU A CA 1
ATOM 3805 C C . LEU A 1 517 ? -13.129 -5.557 2.878 1.00 84.81 517 LEU A C 1
ATOM 3807 O O . LEU A 1 517 ? -11.997 -5.295 3.270 1.00 84.81 517 LEU A O 1
ATOM 3811 N N . THR A 1 518 ? -13.820 -6.580 3.387 1.00 82.62 518 THR A N 1
ATOM 3812 C CA . THR A 1 518 ? -13.399 -7.223 4.644 1.00 82.62 518 THR A CA 1
ATOM 3813 C C . THR A 1 518 ? -13.833 -8.670 4.810 1.00 82.62 518 THR A C 1
ATOM 3815 O O . THR A 1 518 ? -14.758 -9.129 4.145 1.00 82.62 518 THR A O 1
ATOM 3818 N N . ASN A 1 519 ? -13.114 -9.355 5.705 1.00 81.88 519 ASN A N 1
ATOM 3819 C CA . ASN A 1 519 ? -12.833 -10.782 5.642 1.00 81.88 519 ASN A CA 1
ATOM 3820 C C . ASN A 1 519 ? -12.935 -11.490 7.024 1.00 81.88 519 ASN A C 1
ATOM 3822 O O . ASN A 1 519 ? -11.920 -12.004 7.484 1.00 81.88 519 ASN A O 1
ATOM 3826 N N . VAL A 1 520 ? -14.083 -11.530 7.734 1.00 80.81 520 VAL A N 1
ATOM 3827 C CA . VAL A 1 520 ? -14.227 -12.259 9.037 1.00 80.81 520 VAL A CA 1
ATOM 3828 C C . VAL A 1 520 ? -14.068 -13.749 8.756 1.00 80.81 520 VAL A C 1
ATOM 3830 O O . VAL A 1 520 ? -15.026 -14.463 8.477 1.00 80.81 520 VAL A O 1
ATOM 3833 N N . ASN A 1 521 ? -12.812 -14.190 8.724 1.00 76.25 521 ASN A N 1
ATOM 3834 C CA . ASN A 1 521 ? -12.387 -15.500 8.251 1.00 76.25 521 ASN A CA 1
ATOM 3835 C C . ASN A 1 521 ? -13.147 -15.929 6.976 1.00 76.25 521 ASN A C 1
ATOM 3837 O O . ASN A 1 521 ? -13.937 -16.873 6.997 1.00 76.25 521 ASN A O 1
ATOM 3841 N N . GLY A 1 522 ? -12.964 -15.183 5.883 1.00 73.12 522 GLY A N 1
ATOM 3842 C CA . GLY A 1 522 ? -13.670 -15.365 4.609 1.00 73.12 522 GLY A CA 1
ATOM 3843 C C . GLY A 1 522 ? -15.006 -14.624 4.503 1.00 73.12 522 GLY A C 1
ATOM 3844 O O . GLY A 1 522 ? -15.604 -14.607 3.428 1.00 73.12 522 GLY A O 1
ATOM 3845 N N . ARG A 1 523 ? -15.510 -14.019 5.587 1.00 79.94 523 ARG A N 1
ATOM 3846 C CA . ARG A 1 523 ? -16.823 -13.370 5.565 1.00 79.94 523 ARG A CA 1
ATOM 3847 C C . ARG A 1 523 ? -16.767 -11.950 5.038 1.00 79.94 523 ARG A C 1
ATOM 3849 O O . ARG A 1 523 ? -16.057 -11.112 5.581 1.00 79.94 523 ARG A O 1
ATOM 3856 N N . LEU A 1 524 ? -17.652 -11.726 4.075 1.00 90.56 524 LEU A N 1
ATOM 3857 C CA . LEU A 1 524 ? -18.004 -10.452 3.482 1.00 90.56 524 LEU A CA 1
ATOM 3858 C C . LEU A 1 524 ? -19.285 -9.843 4.090 1.00 90.56 524 LEU A C 1
ATOM 3860 O O . LEU A 1 524 ? -20.024 -10.477 4.841 1.00 90.56 524 LEU A O 1
ATOM 3864 N N . PHE A 1 525 ? -19.494 -8.568 3.774 1.00 92.25 525 PHE A N 1
ATOM 3865 C CA . PHE A 1 525 ? -20.365 -7.579 4.388 1.00 92.25 525 PHE A CA 1
ATOM 3866 C C . PHE A 1 525 ? -20.700 -6.471 3.351 1.00 92.25 525 PHE A C 1
ATOM 3868 O O . PHE A 1 525 ? -20.263 -6.578 2.205 1.00 92.25 525 PHE A O 1
ATOM 3875 N N . PHE A 1 526 ? -21.461 -5.418 3.702 1.00 92.25 526 PHE A N 1
ATOM 3876 C CA . PHE A 1 526 ? -22.047 -4.519 2.685 1.00 92.25 526 PHE A CA 1
ATOM 3877 C C . PHE A 1 526 ? -22.389 -3.081 3.112 1.00 92.25 526 PHE A C 1
ATOM 3879 O O . PHE A 1 526 ? -23.093 -2.414 2.367 1.00 92.25 526 PHE A O 1
ATOM 3886 N N . ALA A 1 527 ? -22.019 -2.661 4.326 1.00 89.06 527 ALA A N 1
ATOM 3887 C CA . ALA A 1 527 ? -22.329 -1.397 5.018 1.00 89.06 527 ALA A CA 1
ATOM 3888 C C . ALA A 1 527 ? -23.452 -0.461 4.476 1.00 89.06 527 ALA A C 1
ATOM 3890 O O . ALA A 1 527 ? -23.254 0.746 4.337 1.00 89.06 527 ALA A O 1
ATOM 3891 N N . ALA A 1 528 ? -24.656 -0.990 4.232 1.00 90.31 528 ALA A N 1
ATOM 3892 C CA . ALA A 1 528 ? -25.717 -0.287 3.505 1.00 90.31 528 ALA A CA 1
ATOM 3893 C C . ALA A 1 528 ? -27.027 -0.059 4.290 1.00 90.31 528 ALA A C 1
ATOM 3895 O O . ALA A 1 528 ? -27.334 -0.715 5.291 1.00 90.31 528 ALA A O 1
ATOM 3896 N N . GLU A 1 529 ? -27.800 0.913 3.807 1.00 88.06 529 GLU A N 1
ATOM 3897 C CA . GLU A 1 529 ? -28.907 1.610 4.465 1.00 88.06 529 GLU A CA 1
ATOM 3898 C C . GLU A 1 529 ? -30.163 1.469 3.609 1.00 88.06 529 GLU A C 1
ATOM 3900 O O . GLU A 1 529 ? -30.180 1.964 2.486 1.00 88.06 529 GLU A O 1
ATOM 3905 N N . THR A 1 530 ? -31.250 0.868 4.114 1.00 85.12 530 THR A N 1
ATOM 3906 C CA . THR A 1 530 ? -32.526 0.867 3.373 1.00 85.12 530 THR A CA 1
ATOM 3907 C C . THR A 1 530 ? -33.214 2.228 3.467 1.00 85.12 530 THR A C 1
ATOM 3909 O O . THR A 1 530 ? -34.296 2.362 4.027 1.00 85.12 530 THR A O 1
ATOM 3912 N N . GLU A 1 531 ? -32.528 3.244 2.923 1.00 81.12 531 GLU A N 1
ATOM 3913 C CA . GLU A 1 531 ? -32.958 4.632 2.804 1.00 81.12 531 GLU A CA 1
ATOM 3914 C C . GLU A 1 531 ? -33.108 5.377 4.143 1.00 81.12 531 GLU A C 1
ATOM 3916 O O . GLU A 1 531 ? -34.088 5.188 4.853 1.00 81.12 531 GLU A O 1
ATOM 3921 N N . GLY A 1 532 ? -32.193 6.300 4.473 1.00 79.31 532 GLY A N 1
ATOM 3922 C CA . GLY A 1 532 ? -32.348 7.312 5.534 1.00 79.31 532 GLY A CA 1
ATOM 3923 C C . GLY A 1 532 ? -32.595 6.772 6.953 1.00 79.31 532 GLY A C 1
ATOM 3924 O O . GLY A 1 532 ? -31.727 6.794 7.816 1.00 79.31 532 GLY A O 1
ATOM 3925 N N . MET A 1 533 ? -33.827 6.346 7.232 1.00 85.94 533 MET A N 1
ATOM 3926 C CA . MET A 1 533 ? -34.215 5.674 8.477 1.00 85.94 533 MET A CA 1
ATOM 3927 C C . MET A 1 533 ? -34.295 4.144 8.298 1.00 85.94 533 MET A C 1
ATOM 3929 O O . MET A 1 533 ? -35.168 3.496 8.875 1.00 85.94 533 MET A O 1
ATOM 3933 N N . GLY A 1 534 ? -33.384 3.588 7.490 1.00 82.56 534 GLY A N 1
ATOM 3934 C CA . GLY A 1 534 ? -33.241 2.162 7.183 1.00 82.56 534 GLY A CA 1
ATOM 3935 C C . GLY A 1 534 ? -31.864 1.552 7.465 1.00 82.56 534 GLY A C 1
ATOM 3936 O O . GLY A 1 534 ? -31.553 0.491 6.929 1.00 82.56 534 GLY A O 1
ATOM 3937 N N . ARG A 1 535 ? -31.002 2.192 8.258 1.00 88.50 535 ARG A N 1
ATOM 3938 C CA . ARG A 1 535 ? -29.752 1.577 8.727 1.00 88.50 535 ARG A CA 1
ATOM 3939 C C . ARG A 1 535 ? -30.002 0.594 9.857 1.00 88.50 535 ARG A C 1
ATOM 3941 O O . ARG A 1 535 ? -30.667 0.906 10.838 1.00 88.50 535 ARG A O 1
ATOM 3948 N N . GLU A 1 536 ? -29.389 -0.568 9.703 1.00 92.81 536 GLU A N 1
ATOM 3949 C CA . GLU A 1 536 ? -29.093 -1.592 10.702 1.00 92.81 536 GLU A CA 1
ATOM 3950 C C . GLU A 1 536 ? -27.950 -2.458 10.122 1.00 92.81 536 GLU A C 1
ATOM 3952 O O . GLU A 1 536 ? -27.506 -2.203 9.006 1.00 92.81 536 GLU A O 1
ATOM 3957 N N . LEU A 1 537 ? -27.426 -3.443 10.864 1.00 93.69 537 LEU A N 1
ATOM 3958 C CA . LEU A 1 537 ? -26.161 -4.136 10.528 1.00 93.69 537 LEU A CA 1
ATOM 3959 C C . LEU A 1 537 ? -26.365 -5.506 9.870 1.00 93.69 537 LEU A C 1
ATOM 3961 O O . LEU A 1 537 ? -25.549 -5.870 9.051 1.00 93.69 537 LEU A O 1
ATOM 3965 N N . TRP A 1 538 ? -27.473 -6.220 10.086 1.00 94.44 538 TRP A N 1
ATOM 3966 C CA . TRP A 1 538 ? -27.800 -7.471 9.369 1.00 94.44 538 TRP A CA 1
ATOM 3967 C C . TRP A 1 538 ? -26.783 -8.647 9.567 1.00 94.44 538 TRP A C 1
ATOM 3969 O O . TRP A 1 538 ? -26.323 -8.887 10.680 1.00 94.44 538 TRP A O 1
ATOM 3979 N N . THR A 1 539 ? -26.523 -9.470 8.537 1.00 94.88 539 THR A N 1
ATOM 3980 C CA . THR A 1 539 ? -25.452 -10.501 8.419 1.00 94.88 539 THR A CA 1
ATOM 3981 C C . THR A 1 539 ? -25.159 -10.752 6.927 1.00 94.88 539 THR A C 1
ATOM 3983 O O . THR A 1 539 ? -25.972 -10.285 6.141 1.00 94.88 539 THR A O 1
ATOM 3986 N N . SER A 1 540 ? -24.032 -11.364 6.495 1.00 93.19 540 SER A N 1
ATOM 3987 C CA . SER A 1 540 ? -23.653 -11.435 5.054 1.00 93.19 540 SER A CA 1
ATOM 3988 C C . SER A 1 540 ? -22.530 -12.410 4.643 1.00 93.19 540 SER A C 1
ATOM 3990 O O . SER A 1 540 ? -22.000 -13.133 5.486 1.00 93.19 540 SER A O 1
ATOM 3992 N N . ASP A 1 541 ? -22.240 -12.424 3.328 1.00 83.38 541 ASP A N 1
ATOM 3993 C CA . ASP A 1 541 ? -21.458 -13.406 2.548 1.00 83.38 541 ASP A CA 1
ATOM 3994 C C . ASP A 1 541 ? -21.203 -13.032 1.055 1.00 83.38 541 ASP A C 1
ATOM 3996 O O . ASP A 1 541 ? -20.540 -13.782 0.341 1.00 83.38 541 ASP A O 1
ATOM 4000 N N . GLY A 1 542 ? -21.727 -11.904 0.551 1.00 84.12 542 GLY A N 1
ATOM 4001 C CA . GLY A 1 542 ? -21.700 -11.559 -0.880 1.00 84.12 542 GLY A CA 1
ATOM 4002 C C . GLY A 1 542 ? -22.802 -12.195 -1.732 1.00 84.12 542 GLY A C 1
ATOM 4003 O O . GLY A 1 542 ? -22.573 -12.475 -2.905 1.00 84.12 542 GLY A O 1
ATOM 4004 N N . THR A 1 543 ? -23.995 -12.426 -1.176 1.00 88.12 543 THR A N 1
ATOM 4005 C CA . THR A 1 543 ? -25.164 -12.950 -1.904 1.00 88.12 543 THR A CA 1
ATOM 4006 C C . THR A 1 543 ? -26.438 -12.110 -1.773 1.00 88.12 543 THR A C 1
ATOM 4008 O O . THR A 1 543 ? -26.573 -11.240 -0.911 1.00 88.12 543 THR A O 1
ATOM 4011 N N . GLU A 1 544 ? -27.430 -12.453 -2.609 1.00 87.81 544 GLU A N 1
ATOM 4012 C CA . GLU A 1 544 ? -28.849 -12.094 -2.451 1.00 87.81 544 GLU A CA 1
ATOM 4013 C C . GLU A 1 544 ? -29.327 -12.232 -0.993 1.00 87.81 544 GLU A C 1
ATOM 4015 O O . GLU A 1 544 ? -30.025 -11.343 -0.501 1.00 87.81 544 GLU A O 1
ATOM 4020 N N . ALA A 1 545 ? -28.931 -13.310 -0.307 1.00 86.88 545 ALA A N 1
ATOM 4021 C CA . ALA A 1 545 ? -29.586 -13.816 0.895 1.00 86.88 545 ALA A CA 1
ATOM 4022 C C . ALA A 1 545 ? -28.781 -13.673 2.202 1.00 86.88 545 ALA A C 1
ATOM 4024 O O . ALA A 1 545 ? -29.322 -14.002 3.263 1.00 86.88 545 ALA A O 1
ATOM 4025 N N . GLY A 1 546 ? -27.547 -13.157 2.176 1.00 87.88 546 GLY A N 1
ATOM 4026 C CA . GLY A 1 546 ? -26.787 -12.854 3.394 1.00 87.88 546 GLY A CA 1
ATOM 4027 C C . GLY A 1 546 ? -27.525 -11.805 4.244 1.00 87.88 546 GLY A C 1
ATOM 4028 O O . GLY A 1 546 ? -27.568 -10.656 3.828 1.00 87.88 546 GLY A O 1
ATOM 4029 N N . THR A 1 547 ? -28.175 -12.193 5.370 1.00 94.00 547 THR A N 1
ATOM 4030 C CA . THR A 1 547 ? -29.240 -11.403 6.071 1.00 94.00 547 THR A CA 1
ATOM 4031 C C . THR A 1 547 ? -29.302 -11.566 7.615 1.00 94.00 547 THR A C 1
ATOM 4033 O O . THR A 1 547 ? -29.190 -12.686 8.107 1.00 94.00 547 THR A O 1
ATOM 4036 N N . MET A 1 548 ? -29.621 -10.494 8.376 1.00 93.31 548 MET A N 1
ATOM 4037 C CA . MET A 1 548 ? -30.501 -10.496 9.588 1.00 93.31 548 MET A CA 1
ATOM 4038 C C . MET A 1 548 ? -30.968 -9.059 9.952 1.00 93.31 548 MET A C 1
ATOM 4040 O O . MET A 1 548 ? -31.413 -8.395 9.029 1.00 93.31 548 MET A O 1
ATOM 4044 N N . LEU A 1 549 ? -30.902 -8.559 11.209 1.00 93.81 549 LEU A N 1
ATOM 4045 C CA . LEU A 1 549 ? -31.212 -7.156 11.615 1.00 93.81 549 LEU A CA 1
ATOM 4046 C C . LEU A 1 549 ? -30.473 -6.730 12.913 1.00 93.81 549 LEU A C 1
ATOM 4048 O O . LEU A 1 549 ? -30.416 -7.549 13.831 1.00 93.81 549 LEU A O 1
ATOM 4052 N N . VAL A 1 550 ? -29.800 -5.551 12.946 1.00 95.12 550 VAL A N 1
ATOM 4053 C CA . VAL A 1 550 ? -28.724 -5.231 13.940 1.00 95.12 550 VAL A CA 1
ATOM 4054 C C . VAL A 1 550 ? -28.399 -3.725 14.303 1.00 95.12 550 VAL A C 1
ATOM 4056 O O . VAL A 1 550 ? -28.984 -3.239 15.264 1.00 95.12 550 VAL A O 1
ATOM 4059 N N . LYS A 1 551 ? -27.415 -3.006 13.680 1.00 93.06 551 LYS A N 1
ATOM 4060 C CA . LYS A 1 551 ? -26.795 -1.726 14.157 1.00 93.06 551 LYS A CA 1
ATOM 4061 C C . LYS A 1 551 ? -26.435 -0.604 13.154 1.00 93.06 551 LYS A C 1
ATOM 4063 O O . LYS A 1 551 ? -25.357 -0.534 12.578 1.00 93.06 551 LYS A O 1
ATOM 4068 N N . ASP A 1 552 ? -27.324 0.380 13.128 1.00 90.81 552 ASP A N 1
ATOM 4069 C CA . ASP A 1 552 ? -26.978 1.796 13.304 1.00 90.81 552 ASP A CA 1
ATOM 4070 C C . ASP A 1 552 ? -26.307 2.024 14.685 1.00 90.81 552 ASP A C 1
ATOM 4072 O O . ASP A 1 552 ? -26.366 1.176 15.578 1.00 90.81 552 ASP A O 1
ATOM 4076 N N . ILE A 1 553 ? -25.640 3.158 14.856 1.00 90.12 553 ILE A N 1
ATOM 4077 C CA . ILE A 1 553 ? -24.629 3.431 15.873 1.00 90.12 553 ILE A CA 1
ATOM 4078 C C . ILE A 1 553 ? -25.218 4.362 16.944 1.00 90.12 553 ILE A C 1
ATOM 4080 O O . ILE A 1 553 ? -25.999 3.888 17.776 1.00 90.12 553 ILE A O 1
ATOM 4084 N N . ARG A 1 554 ? -24.981 5.680 16.881 1.00 87.94 554 ARG A N 1
ATOM 4085 C CA . ARG A 1 554 ? -25.996 6.640 17.335 1.00 87.94 554 ARG A CA 1
ATOM 4086 C C . ARG A 1 554 ? -26.804 7.106 16.115 1.00 87.94 554 ARG A C 1
ATOM 4088 O O . ARG A 1 554 ? -26.243 7.810 15.274 1.00 87.94 554 ARG A O 1
ATOM 4095 N N . PRO A 1 555 ? -28.104 6.770 16.072 1.00 88.44 555 PRO A N 1
ATOM 4096 C CA . PRO A 1 555 ? -29.086 7.265 15.110 1.00 88.44 555 PRO A CA 1
ATOM 4097 C C . PRO A 1 555 ? -29.151 8.786 14.922 1.00 88.44 555 PRO A C 1
ATOM 4099 O O . PRO A 1 555 ? -28.551 9.562 15.663 1.00 88.44 555 PRO A O 1
ATOM 4102 N N . GLY A 1 556 ? -30.017 9.237 14.011 1.00 81.81 556 GLY A N 1
ATOM 4103 C CA . GLY A 1 556 ? -30.250 10.663 13.768 1.00 81.81 556 GLY A CA 1
ATOM 4104 C C . GLY A 1 556 ? -31.360 10.929 12.753 1.00 81.81 556 GLY A C 1
ATOM 4105 O O . GLY A 1 556 ? -32.332 10.179 12.672 1.00 81.81 556 GLY A O 1
ATOM 4106 N N . LEU A 1 557 ? -31.238 12.028 12.002 1.00 84.00 557 LEU A N 1
ATOM 4107 C CA . LEU A 1 557 ? -32.177 12.402 10.924 1.00 84.00 557 LEU A CA 1
ATOM 4108 C C . LEU A 1 557 ? -31.566 13.371 9.892 1.00 84.00 557 LEU A C 1
ATOM 4110 O O . LEU A 1 557 ? -31.982 13.395 8.739 1.00 84.00 557 LEU A O 1
ATOM 4114 N N . ALA A 1 558 ? -30.575 14.158 10.308 1.00 82.81 558 ALA A N 1
ATOM 4115 C CA . ALA A 1 558 ? -29.658 14.936 9.477 1.00 82.81 558 ALA A CA 1
ATOM 4116 C C . ALA A 1 558 ? -28.327 15.052 10.242 1.00 82.81 558 ALA A C 1
ATOM 4118 O O . ALA A 1 558 ? -28.335 14.886 11.461 1.00 82.81 558 ALA A O 1
ATOM 4119 N N . SER A 1 559 ? -27.222 15.351 9.550 1.00 85.94 559 SER A N 1
ATOM 4120 C CA . SER A 1 559 ? -25.873 14.881 9.915 1.00 85.94 559 SER A CA 1
ATOM 4121 C C . SER A 1 559 ? -25.712 13.366 9.681 1.00 85.94 559 SER A C 1
ATOM 4123 O O . SER A 1 559 ? -26.685 12.626 9.484 1.00 85.94 559 SER A O 1
ATOM 4125 N N . GLY A 1 560 ? -24.451 12.939 9.636 1.00 83.38 560 GLY A N 1
ATOM 4126 C CA . GLY A 1 560 ? -24.012 11.551 9.666 1.00 83.38 560 GLY A CA 1
ATOM 4127 C C . GLY A 1 560 ? -22.709 11.424 10.467 1.00 83.38 560 GLY A C 1
ATOM 4128 O O . GLY A 1 560 ? -22.502 12.133 11.452 1.00 83.38 560 GLY A O 1
ATOM 4129 N N . ILE A 1 561 ? -21.843 10.514 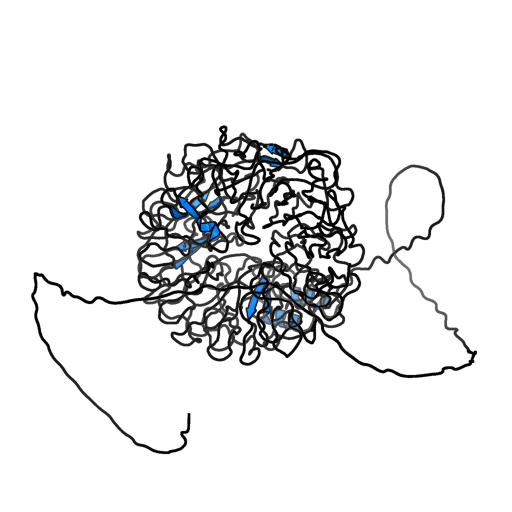10.042 1.00 82.88 561 ILE A N 1
ATOM 4130 C CA . ILE A 1 561 ? -20.551 10.165 10.644 1.00 82.88 561 ILE A CA 1
ATOM 4131 C C . ILE A 1 561 ? -19.380 10.723 9.793 1.00 82.88 561 ILE A C 1
ATOM 4133 O O . ILE A 1 561 ? -19.416 11.914 9.476 1.00 82.88 561 ILE A O 1
ATOM 4137 N N . THR A 1 562 ? -18.336 9.957 9.439 1.00 70.44 562 THR A N 1
ATOM 4138 C CA . THR A 1 562 ? -17.112 10.473 8.787 1.00 70.44 562 THR A CA 1
ATOM 4139 C C . THR A 1 562 ? -16.722 9.746 7.486 1.00 70.44 562 THR A C 1
ATOM 4141 O O . THR A 1 562 ? -17.617 9.176 6.867 1.00 70.44 562 THR A O 1
ATOM 4144 N N . ILE A 1 563 ? -15.468 9.881 7.015 1.00 53.88 563 ILE A N 1
ATOM 4145 C CA . ILE A 1 563 ? -14.884 9.346 5.769 1.00 53.88 563 ILE A CA 1
ATOM 4146 C C . ILE A 1 563 ? -13.336 9.145 5.811 1.00 53.88 563 ILE A C 1
ATOM 4148 O O . ILE A 1 563 ? -12.682 9.506 4.833 1.00 53.88 563 ILE A O 1
ATOM 4152 N N . HIS A 1 564 ? -12.683 8.647 6.886 1.00 57.09 564 HIS A N 1
ATOM 4153 C CA . HIS A 1 564 ? -11.193 8.696 6.901 1.00 57.09 564 HIS A CA 1
ATOM 4154 C C . HIS A 1 564 ? -10.277 7.594 7.482 1.00 57.09 564 HIS A C 1
ATOM 4156 O O . HIS A 1 564 ? -9.072 7.843 7.480 1.00 57.09 564 HIS A O 1
ATOM 4162 N N . GLY A 1 565 ? -10.736 6.426 7.952 1.00 63.09 565 GLY A N 1
ATOM 4163 C CA . GLY A 1 565 ? -9.882 5.552 8.784 1.00 63.09 565 GLY A CA 1
ATOM 4164 C C . GLY A 1 565 ? -9.400 4.169 8.351 1.00 63.09 565 GLY A C 1
ATOM 4165 O O . GLY A 1 565 ? -10.005 3.492 7.538 1.00 63.09 565 GLY A O 1
ATOM 4166 N N . GLU A 1 566 ? -8.317 3.770 9.022 1.00 69.19 566 GLU A N 1
ATOM 4167 C CA . GLU A 1 566 ? -7.423 2.614 8.900 1.00 69.19 566 GLU A CA 1
ATOM 4168 C C . GLU A 1 566 ? -8.072 1.278 9.293 1.00 69.19 566 GLU A C 1
ATOM 4170 O O . GLU A 1 566 ? -7.612 0.608 10.203 1.00 69.19 566 GLU A O 1
ATOM 4175 N N . LEU A 1 567 ? -9.163 0.884 8.645 1.00 78.81 567 LEU A N 1
ATOM 4176 C CA . LEU A 1 567 ? -9.968 -0.337 8.865 1.00 78.81 567 LEU A CA 1
ATOM 4177 C C . LEU A 1 567 ? -9.145 -1.681 8.655 1.00 78.81 567 LEU A C 1
ATOM 4179 O O . LEU A 1 567 ? -9.530 -2.503 7.830 1.00 78.81 567 LEU A O 1
ATOM 4183 N N . ILE A 1 568 ? -8.040 -1.923 9.406 1.00 75.75 568 ILE A N 1
ATOM 4184 C CA . ILE A 1 568 ? -6.909 -2.923 9.295 1.00 75.75 568 ILE A CA 1
ATOM 4185 C C . ILE A 1 568 ? -6.968 -4.315 10.022 1.00 75.75 568 ILE A C 1
ATOM 4187 O O . ILE A 1 568 ? -7.646 -4.463 11.023 1.00 75.75 568 ILE A O 1
ATOM 4191 N N . ALA A 1 569 ? -6.189 -5.345 9.611 1.00 73.56 569 ALA A N 1
ATOM 4192 C CA . ALA A 1 569 ? -6.459 -6.814 9.758 1.00 73.56 569 ALA A CA 1
ATOM 4193 C C . ALA A 1 569 ? -6.098 -7.624 11.052 1.00 73.56 569 ALA A C 1
ATOM 4195 O O . ALA A 1 569 ? -4.912 -7.837 11.294 1.00 73.56 569 ALA A O 1
ATOM 4196 N N . HIS A 1 570 ? -7.070 -8.200 11.807 1.00 80.19 570 HIS A N 1
ATOM 4197 C CA . HIS A 1 570 ? -6.866 -8.898 13.121 1.00 80.19 570 HIS A CA 1
ATOM 4198 C C . HIS A 1 570 ? -6.946 -10.468 13.163 1.00 80.19 570 HIS A C 1
ATOM 4200 O O . HIS A 1 570 ? -7.127 -11.101 12.124 1.00 80.19 570 HIS A O 1
ATOM 4206 N N . THR A 1 571 ? -6.815 -11.115 14.358 1.00 69.25 571 THR A N 1
ATOM 4207 C CA . THR A 1 571 ? -6.719 -12.600 14.550 1.00 69.25 571 THR A CA 1
ATOM 4208 C C . THR A 1 571 ? -7.849 -13.338 15.295 1.00 69.25 571 THR A C 1
ATOM 4210 O O . THR A 1 571 ? -8.049 -14.526 15.043 1.00 69.25 571 THR A O 1
ATOM 4213 N N . ASP A 1 572 ? -8.596 -12.715 16.215 1.00 77.44 572 ASP A N 1
ATOM 4214 C CA . ASP A 1 572 ? -9.603 -13.426 17.037 1.00 77.44 572 ASP A CA 1
ATOM 4215 C C . ASP A 1 572 ? -10.930 -13.702 16.298 1.00 77.44 572 ASP A C 1
ATOM 4217 O O . ASP A 1 572 ? -11.914 -14.150 16.894 1.00 77.44 572 ASP A O 1
ATOM 4221 N N . GLY A 1 573 ? -10.950 -13.425 14.991 1.00 78.31 573 GLY A N 1
ATOM 4222 C CA . GLY A 1 573 ? -12.119 -13.498 14.125 1.00 78.31 573 GLY A CA 1
ATOM 4223 C C . GLY A 1 573 ? -13.115 -12.360 14.322 1.00 78.31 573 GLY A C 1
ATOM 4224 O O . GLY A 1 573 ? -14.245 -12.482 13.848 1.00 78.31 573 GLY A O 1
ATOM 4225 N N . LYS A 1 574 ? -12.726 -11.277 15.009 1.00 87.50 574 LYS A N 1
ATOM 4226 C CA . LYS A 1 574 ? -13.529 -10.062 15.146 1.00 87.50 574 LYS A CA 1
ATOM 4227 C C . LYS A 1 574 ? -12.908 -8.864 14.442 1.00 87.50 574 LYS A C 1
ATOM 4229 O O . LYS A 1 574 ? -11.744 -8.833 14.057 1.00 87.50 574 LYS A O 1
ATOM 4234 N N . LEU A 1 575 ? -13.766 -7.869 14.307 1.00 90.94 575 LEU A N 1
ATOM 4235 C CA . LEU A 1 575 ? -13.526 -6.533 13.820 1.00 90.94 575 LEU A CA 1
ATOM 4236 C C . LEU A 1 575 ? -13.408 -5.527 14.963 1.00 90.94 575 LEU A C 1
ATOM 4238 O O . LEU A 1 575 ? -14.123 -5.636 15.954 1.00 90.94 575 LEU A O 1
ATOM 4242 N N . TYR A 1 576 ? -12.679 -4.445 14.716 1.00 91.94 576 TYR A N 1
ATOM 4243 C CA . TYR A 1 576 ? -12.677 -3.233 15.518 1.00 91.94 576 TYR A CA 1
ATOM 4244 C C . TYR A 1 576 ? -12.890 -1.994 14.534 1.00 91.94 576 TYR A C 1
ATOM 4246 O O . TYR A 1 576 ? -12.057 -1.808 13.644 1.00 91.94 576 TYR A O 1
ATOM 4254 N N . PHE A 1 577 ? -14.052 -1.256 14.593 1.00 90.50 577 PHE A N 1
ATOM 4255 C CA . PHE A 1 577 ? -14.707 -0.280 13.608 1.00 90.50 577 PHE A CA 1
ATOM 4256 C C . PHE A 1 577 ? -15.209 1.208 13.978 1.00 90.50 577 PHE A C 1
ATOM 4258 O O . PHE A 1 577 ? -15.478 1.520 15.111 1.00 90.50 577 PHE A O 1
ATOM 4265 N N . GLU A 1 578 ? -15.572 2.168 13.097 1.00 89.25 578 GLU A N 1
ATOM 4266 C CA . GLU A 1 578 ? -15.876 3.619 13.462 1.00 89.25 578 GLU A CA 1
ATOM 4267 C C . GLU A 1 578 ? -17.167 4.037 14.301 1.00 89.25 578 GLU A C 1
ATOM 4269 O O . GLU A 1 578 ? -17.814 3.240 14.970 1.00 89.25 578 GLU A O 1
ATOM 4274 N N . ALA A 1 579 ? -17.562 5.327 14.271 1.00 88.75 579 ALA A N 1
ATOM 4275 C CA . ALA A 1 579 ? -18.803 6.016 14.721 1.00 88.75 579 ALA A CA 1
ATOM 4276 C C . ALA A 1 579 ? -19.160 6.177 16.231 1.00 88.75 579 ALA A C 1
ATOM 4278 O O . ALA A 1 579 ? -18.908 5.284 17.018 1.00 88.75 579 ALA A O 1
ATOM 4279 N N . SER A 1 580 ? -19.773 7.310 16.664 1.00 86.19 580 SER A N 1
ATOM 4280 C CA . SER A 1 580 ? -19.868 7.720 18.105 1.00 86.19 580 SER A CA 1
ATOM 4281 C C . SER A 1 580 ? -21.231 7.922 18.796 1.00 86.19 580 SER A C 1
ATOM 4283 O O . SER A 1 580 ? -22.261 7.924 18.138 1.00 86.19 580 SER A O 1
ATOM 4285 N N . SER A 1 581 ? -21.233 8.134 20.131 1.00 83.06 581 SER A N 1
ATOM 4286 C CA . SER A 1 581 ? -22.415 8.360 21.000 1.00 83.06 581 SER A CA 1
ATOM 4287 C C . SER A 1 581 ? -23.092 9.747 20.853 1.00 83.06 581 SER A C 1
ATOM 4289 O O . SER A 1 581 ? -23.879 9.955 19.935 1.00 83.06 581 SER A O 1
ATOM 4291 N N . ASP A 1 582 ? -22.859 10.708 21.754 1.00 75.44 582 ASP A N 1
ATOM 4292 C CA . ASP A 1 582 ? -23.073 12.151 21.511 1.00 75.44 582 ASP A CA 1
ATOM 4293 C C . ASP A 1 582 ? -21.851 12.706 20.735 1.00 75.44 582 ASP A C 1
ATOM 4295 O O . ASP A 1 582 ? -21.034 11.893 20.299 1.00 75.44 582 ASP A O 1
ATOM 4299 N N . PRO A 1 583 ? -21.704 14.014 20.424 1.00 63.44 583 PRO A N 1
ATOM 4300 C CA . PRO A 1 583 ? -20.681 14.495 19.487 1.00 63.44 583 PRO A CA 1
ATOM 4301 C C . PRO A 1 583 ? -19.269 13.902 19.666 1.00 63.44 583 PRO A C 1
ATOM 4303 O O . PRO A 1 583 ? -18.746 13.358 18.697 1.00 63.44 583 PRO A O 1
ATOM 4306 N N . ASN A 1 584 ? -18.721 13.880 20.884 1.00 62.69 584 ASN A N 1
ATOM 4307 C CA . ASN A 1 584 ? -17.318 13.545 21.150 1.00 62.69 584 ASN A CA 1
ATOM 4308 C C . ASN A 1 584 ? -17.131 12.376 22.144 1.00 62.69 584 ASN A C 1
ATOM 4310 O O . ASN A 1 584 ? -17.283 12.577 23.348 1.00 62.69 584 ASN A O 1
ATOM 4314 N N . ASP A 1 585 ? -16.810 11.169 21.646 1.00 73.56 585 ASP A N 1
ATOM 4315 C CA . ASP A 1 585 ? -16.665 9.927 22.449 1.00 73.56 585 ASP A CA 1
ATOM 4316 C C . ASP A 1 585 ? -16.197 8.736 21.598 1.00 73.56 585 ASP A C 1
ATOM 4318 O O . ASP A 1 585 ? -16.704 8.602 20.494 1.00 73.56 585 ASP A O 1
ATOM 4322 N N . GLY A 1 586 ? -15.375 7.798 22.083 1.00 83.75 586 GLY A N 1
ATOM 4323 C CA . GLY A 1 586 ? -15.447 6.465 21.485 1.00 83.75 586 GLY A CA 1
ATOM 4324 C C . GLY A 1 586 ? -14.578 5.268 21.877 1.00 83.75 586 GLY A C 1
ATOM 4325 O O . GLY A 1 586 ? -15.070 4.145 21.814 1.00 83.75 586 GLY A O 1
ATOM 4326 N N . GLU A 1 587 ? -13.374 5.451 22.394 1.00 89.69 587 GLU A N 1
ATOM 4327 C CA . GLU A 1 587 ? -12.859 4.546 23.429 1.00 89.69 587 GLU A CA 1
ATOM 4328 C C . GLU A 1 587 ? -12.550 3.063 23.078 1.00 89.69 587 GLU A C 1
ATOM 4330 O O . GLU A 1 587 ? -12.046 2.358 23.952 1.00 89.69 587 GLU A O 1
ATOM 4335 N N . LEU A 1 588 ? -12.707 2.618 21.817 1.00 91.25 588 LEU A N 1
ATOM 4336 C CA . LEU A 1 588 ? -12.761 1.214 21.352 1.00 91.25 588 LEU A CA 1
ATOM 4337 C C . LEU A 1 588 ? -14.165 0.597 21.666 1.00 91.25 588 LEU A C 1
ATOM 4339 O O . LEU A 1 588 ? -14.440 0.237 22.808 1.00 91.25 588 LEU A O 1
ATOM 4343 N N . TRP A 1 589 ? -15.085 0.472 20.683 1.00 93.38 589 TRP A N 1
ATOM 4344 C CA . TRP A 1 589 ? -16.135 -0.589 20.652 1.00 93.38 589 TRP A CA 1
ATOM 4345 C C . TRP A 1 589 ? -15.479 -1.984 20.236 1.00 93.38 589 TRP A C 1
ATOM 4347 O O . TRP A 1 589 ? -14.300 -2.167 20.509 1.00 93.38 589 TRP A O 1
ATOM 4357 N N . VAL A 1 590 ? -16.175 -2.995 19.664 1.00 94.81 590 VAL A N 1
ATOM 4358 C CA . VAL A 1 590 ? -15.659 -4.229 18.945 1.00 94.81 590 VAL A CA 1
ATOM 4359 C C . VAL A 1 590 ? -16.822 -4.956 18.243 1.00 94.81 590 VAL A C 1
ATOM 4361 O O . VAL A 1 590 ? -17.915 -4.864 18.792 1.00 94.81 590 VAL A O 1
ATOM 4364 N N . SER A 1 591 ? -16.662 -5.657 17.098 1.00 94.25 591 SER A N 1
ATOM 4365 C CA . SER A 1 591 ? -17.738 -6.370 16.347 1.00 94.25 591 SER A CA 1
ATOM 4366 C C . SER A 1 591 ? -17.406 -7.796 15.867 1.00 94.25 591 SER A C 1
ATOM 4368 O O . SER A 1 591 ? -16.384 -8.031 15.236 1.00 94.25 591 SER A O 1
ATOM 4370 N N . ASP A 1 592 ? -18.331 -8.745 16.036 1.00 87.19 592 ASP A N 1
ATOM 4371 C CA . ASP A 1 592 ? -18.294 -10.094 15.426 1.00 87.19 592 ASP A CA 1
ATOM 4372 C C . ASP A 1 592 ? -19.159 -10.247 14.150 1.00 87.19 592 ASP A C 1
ATOM 4374 O O . ASP A 1 592 ? -19.316 -11.350 13.624 1.00 87.19 592 ASP A O 1
ATOM 4378 N N . GLY A 1 593 ? -19.761 -9.158 13.655 1.00 87.06 593 GLY A N 1
ATOM 4379 C CA . GLY A 1 593 ? -20.771 -9.206 12.588 1.00 87.06 593 GLY A CA 1
ATOM 4380 C C . GLY A 1 593 ? -22.204 -9.509 13.062 1.00 87.06 593 GLY A C 1
ATOM 4381 O O . GLY A 1 593 ? -23.021 -9.968 12.262 1.00 87.06 593 GLY A O 1
ATOM 4382 N N . THR A 1 594 ? -22.519 -9.297 14.349 1.00 91.19 594 THR A N 1
ATOM 4383 C CA . THR A 1 594 ? -23.862 -9.481 14.947 1.00 91.19 594 THR A CA 1
ATOM 4384 C C . THR A 1 594 ? -24.252 -8.359 15.929 1.00 91.19 594 THR A C 1
ATOM 4386 O O . THR A 1 594 ? -23.589 -7.330 15.995 1.00 91.19 594 THR A O 1
ATOM 4389 N N . GLU A 1 595 ? -25.358 -8.504 16.677 1.00 90.81 595 GLU A N 1
ATOM 4390 C CA . GLU A 1 595 ? -25.892 -7.481 17.597 1.00 90.81 595 GLU A CA 1
ATOM 4391 C C . GLU A 1 595 ? -25.147 -7.413 18.930 1.00 90.81 595 GLU A C 1
ATOM 4393 O O . GLU A 1 595 ? -24.413 -6.454 19.184 1.00 90.81 595 GLU A O 1
ATOM 4398 N N . ALA A 1 596 ? -25.324 -8.430 19.775 1.00 90.56 596 ALA A N 1
ATOM 4399 C CA . ALA A 1 596 ? -24.729 -8.472 21.107 1.00 90.56 596 ALA A CA 1
ATOM 4400 C C . ALA A 1 596 ? -23.196 -8.594 21.059 1.00 90.56 596 ALA A C 1
ATOM 4402 O O . ALA A 1 596 ? -22.530 -8.286 22.046 1.00 90.56 596 ALA A O 1
ATOM 4403 N N . GLY A 1 597 ? -22.643 -9.012 19.915 1.00 91.56 597 GLY A N 1
ATOM 4404 C CA . GLY A 1 597 ? -21.209 -9.064 19.649 1.00 91.56 597 GLY A CA 1
ATOM 4405 C C . GLY A 1 597 ? -20.615 -7.775 19.084 1.00 91.56 597 GLY A C 1
ATOM 4406 O O . GLY A 1 597 ? -19.439 -7.766 18.744 1.00 91.56 597 GLY A O 1
ATOM 4407 N N . THR A 1 598 ? -21.401 -6.695 19.017 1.00 94.88 598 THR A N 1
ATOM 4408 C CA . THR A 1 598 ? -20.981 -5.392 18.501 1.00 94.88 598 THR A CA 1
ATOM 4409 C C . THR A 1 598 ? -21.224 -4.322 19.596 1.00 94.88 598 THR A C 1
ATOM 4411 O O . THR A 1 598 ? -22.386 -4.002 19.855 1.00 94.88 598 THR A O 1
ATOM 4414 N N . TYR A 1 599 ? -20.205 -3.827 20.340 1.00 92.00 599 TYR A N 1
ATOM 4415 C CA . TYR A 1 599 ? -20.386 -3.077 21.633 1.00 92.00 599 TYR A CA 1
ATOM 4416 C C . TYR A 1 599 ? -19.149 -2.297 22.188 1.00 92.00 599 TYR A C 1
ATOM 4418 O O . TYR A 1 599 ? -18.034 -2.601 21.794 1.00 92.00 599 TYR A O 1
ATOM 4426 N N . LYS A 1 600 ? -19.309 -1.355 23.159 1.00 92.62 600 LYS A N 1
ATOM 4427 C CA . LYS A 1 600 ? -18.202 -0.587 23.830 1.00 92.62 600 LYS A CA 1
ATOM 4428 C C . LYS A 1 600 ? -17.231 -1.530 24.566 1.00 92.62 600 LYS A C 1
ATOM 4430 O O . LYS A 1 600 ? -17.664 -2.125 25.553 1.00 92.62 600 LYS A O 1
ATOM 4435 N N . ILE A 1 601 ? -15.952 -1.636 24.175 1.00 91.62 601 ILE A N 1
ATOM 4436 C CA . ILE A 1 601 ? -14.960 -2.377 24.978 1.00 91.62 601 ILE A CA 1
ATOM 4437 C C . ILE A 1 601 ? -14.777 -1.672 26.313 1.00 91.62 601 ILE A C 1
ATOM 4439 O O . ILE A 1 601 ? -14.985 -2.291 27.352 1.00 91.62 601 ILE A O 1
ATOM 4443 N N . VAL A 1 602 ? -14.423 -0.392 26.308 1.00 87.75 602 VAL A N 1
ATOM 4444 C CA . VAL A 1 602 ? -14.271 0.411 27.527 1.00 87.75 602 VAL A CA 1
ATOM 4445 C C . VAL A 1 602 ? -14.534 1.870 27.211 1.00 87.75 602 VAL A C 1
ATOM 4447 O O . VAL A 1 602 ? -14.670 2.228 26.053 1.00 87.75 602 VAL A O 1
ATOM 4450 N N . ASP A 1 603 ? -14.658 2.697 28.239 1.00 85.81 603 ASP A N 1
ATOM 4451 C CA . ASP A 1 603 ? -14.656 4.146 28.121 1.00 85.81 603 ASP A CA 1
ATOM 4452 C C . ASP A 1 603 ? -13.358 4.676 28.748 1.00 85.81 603 ASP A C 1
ATOM 4454 O O . ASP A 1 603 ? -13.139 4.476 29.945 1.00 85.81 603 ASP A O 1
ATOM 4458 N N . LEU A 1 604 ? -12.447 5.211 27.929 1.00 84.06 604 LEU A N 1
ATOM 4459 C CA . LEU A 1 604 ? -11.101 5.627 28.336 1.00 84.06 604 LEU A CA 1
ATOM 4460 C C . LEU A 1 604 ? -11.120 7.079 28.836 1.00 84.06 604 LEU A C 1
ATOM 4462 O O . LEU A 1 604 ? -10.256 7.440 29.629 1.00 84.06 604 LEU A O 1
ATOM 4466 N N . GLU A 1 605 ? -12.110 7.878 28.432 1.00 80.94 605 GLU A N 1
ATOM 4467 C CA . GLU A 1 605 ? -12.397 9.230 28.911 1.00 80.94 605 GLU A CA 1
ATOM 4468 C C . GLU A 1 605 ? -13.897 9.417 29.181 1.00 80.94 605 GLU A C 1
ATOM 4470 O O . GLU A 1 605 ? -14.640 9.955 28.365 1.00 80.94 605 GLU A O 1
ATOM 4475 N N . THR A 1 606 ? -14.350 9.033 30.382 1.00 71.31 606 THR A N 1
ATOM 4476 C CA . THR A 1 606 ? -15.773 9.059 30.782 1.00 71.31 606 THR A CA 1
ATOM 4477 C C . THR A 1 606 ? -16.307 10.484 31.034 1.00 71.31 606 THR A C 1
ATOM 4479 O O . THR A 1 606 ? -16.706 10.815 32.159 1.00 71.31 606 THR A O 1
ATOM 4482 N N . VAL A 1 607 ? -16.246 11.365 30.032 1.00 64.44 607 VAL A N 1
ATOM 4483 C CA . VAL A 1 607 ? -16.401 12.821 30.196 1.00 64.44 607 VAL A CA 1
ATOM 4484 C C . VAL A 1 607 ? -17.241 13.480 29.096 1.00 64.44 607 VAL A C 1
ATOM 4486 O O . VAL A 1 607 ? -17.993 14.397 29.428 1.00 64.44 607 VAL A O 1
ATOM 4489 N N . ASN A 1 608 ? -17.109 13.053 27.830 1.00 60.31 608 ASN A N 1
ATOM 4490 C CA . ASN A 1 608 ? -17.319 13.908 26.646 1.00 60.31 608 ASN A CA 1
ATOM 4491 C C . ASN A 1 608 ? -16.418 15.157 26.764 1.00 60.31 608 ASN A C 1
ATOM 4493 O O . ASN A 1 608 ? -16.894 16.231 27.158 1.00 60.31 608 ASN A O 1
ATOM 4497 N N . PRO A 1 609 ? -15.081 15.021 26.611 1.00 62.62 609 PRO A N 1
ATOM 4498 C CA . PRO A 1 609 ? -14.331 14.296 25.559 1.00 62.62 609 PRO A CA 1
ATOM 4499 C C . PRO A 1 609 ? -14.380 12.755 25.448 1.00 62.62 609 PRO A C 1
ATOM 4501 O O . PRO A 1 609 ? -14.869 12.091 26.351 1.00 62.62 609 PRO A O 1
ATOM 4504 N N . GLY A 1 610 ? -13.822 12.236 24.336 1.00 73.06 610 GLY A N 1
ATOM 4505 C CA . GLY A 1 610 ? -13.446 10.827 24.077 1.00 73.06 610 GLY A CA 1
ATOM 4506 C C . GLY A 1 610 ? -11.926 10.628 23.923 1.00 73.06 610 GLY A C 1
ATOM 4507 O O . GLY A 1 610 ? -11.195 11.438 24.462 1.00 73.06 610 GLY A O 1
ATOM 4508 N N . SER A 1 611 ? -11.449 9.636 23.153 1.00 83.88 611 SER A N 1
ATOM 4509 C CA . SER A 1 611 ? -10.060 9.110 23.144 1.00 83.88 611 SER A CA 1
ATOM 4510 C C . SER A 1 611 ? -9.227 9.146 21.823 1.00 83.88 611 SER A C 1
ATOM 4512 O O . SER A 1 611 ? -9.641 8.500 20.878 1.00 83.88 611 SER A O 1
ATOM 4514 N N . GLU A 1 612 ? -8.029 9.757 21.729 1.00 85.12 612 GLU A N 1
ATOM 4515 C CA . GLU A 1 612 ? -7.415 10.265 20.463 1.00 85.12 612 GLU A CA 1
ATOM 4516 C C . GLU A 1 612 ? -6.200 9.461 19.909 1.00 85.12 612 GLU A C 1
ATOM 4518 O O . GLU A 1 612 ? -5.088 9.651 20.410 1.00 85.12 612 GLU A O 1
ATOM 4523 N N . PRO A 1 613 ? -6.361 8.606 18.874 1.00 88.81 613 PRO A N 1
ATOM 4524 C CA . PRO A 1 613 ? -5.443 7.509 18.557 1.00 88.81 613 PRO A CA 1
ATOM 4525 C C . PRO A 1 613 ? -5.122 7.177 17.064 1.00 88.81 613 PRO A C 1
ATOM 4527 O O . PRO A 1 613 ? -5.521 7.880 16.142 1.00 88.81 613 PRO A O 1
ATOM 4530 N N . ARG A 1 614 ? -4.361 6.085 16.848 1.00 84.00 614 ARG A N 1
ATOM 4531 C CA . ARG A 1 614 ? -3.624 5.688 15.631 1.00 84.00 614 ARG A CA 1
ATOM 4532 C C . ARG A 1 614 ? -3.380 4.147 15.543 1.00 84.00 614 ARG A C 1
ATOM 4534 O O . ARG A 1 614 ? -2.910 3.625 16.558 1.00 84.00 614 ARG A O 1
ATOM 4541 N N . ASP A 1 615 ? -3.620 3.528 14.369 1.00 77.56 615 ASP A N 1
ATOM 4542 C CA . ASP A 1 615 ? -3.554 2.117 13.853 1.00 77.56 615 ASP A CA 1
ATOM 4543 C C . ASP A 1 615 ? -3.472 0.882 14.804 1.00 77.56 615 ASP A C 1
ATOM 4545 O O . ASP A 1 615 ? -3.593 1.016 16.022 1.00 77.56 615 ASP A O 1
ATOM 4549 N N . LEU A 1 616 ? -3.341 -0.359 14.280 1.00 86.94 616 LEU A N 1
ATOM 4550 C CA . LEU A 1 616 ? -3.246 -1.584 15.092 1.00 86.94 616 LEU A CA 1
ATOM 4551 C C . LEU A 1 616 ? -2.578 -2.838 14.475 1.00 86.94 616 LEU A C 1
ATOM 4553 O O . LEU A 1 616 ? -2.322 -2.943 13.277 1.00 86.94 616 LEU A O 1
ATOM 4557 N N . THR A 1 617 ? -2.359 -3.852 15.329 1.00 83.25 617 THR A N 1
ATOM 4558 C CA . THR A 1 617 ? -1.617 -5.091 15.041 1.00 83.25 617 THR A CA 1
ATOM 4559 C C . THR A 1 617 ? -2.166 -6.411 15.618 1.00 83.25 617 THR A C 1
ATOM 4561 O O . THR A 1 617 ? -2.787 -6.457 16.680 1.00 83.25 617 THR A O 1
ATOM 4564 N N . SER A 1 618 ? -1.856 -7.509 14.918 1.00 82.44 618 SER A N 1
ATOM 4565 C CA . SER A 1 618 ? -2.208 -8.908 15.180 1.00 82.44 618 SER A CA 1
ATOM 4566 C C . SER A 1 618 ? -1.215 -9.622 16.100 1.00 82.44 618 SER A C 1
ATOM 4568 O O . SER A 1 618 ? -0.782 -10.747 15.830 1.00 82.44 618 SER A O 1
ATOM 4570 N N . ILE A 1 619 ? -0.829 -8.994 17.212 1.00 81.25 619 ILE A N 1
ATOM 4571 C CA . ILE A 1 619 ? 0.116 -9.606 18.163 1.00 81.25 619 ILE A CA 1
ATOM 4572 C C . ILE A 1 619 ? -0.632 -10.604 19.058 1.00 81.25 619 ILE A C 1
ATOM 4574 O O . ILE A 1 619 ? -0.933 -10.368 20.231 1.00 81.25 619 ILE A O 1
ATOM 4578 N N . GLY A 1 620 ? -0.953 -11.755 18.464 1.00 78.81 620 GLY A N 1
ATOM 4579 C CA . GLY A 1 620 ? -1.754 -12.804 19.081 1.00 78.81 620 GLY A CA 1
ATOM 4580 C C . GLY A 1 620 ? -3.117 -12.272 19.521 1.00 78.81 620 GLY A C 1
ATOM 4581 O O . GLY A 1 620 ? -3.831 -11.650 18.743 1.00 78.81 620 GLY A O 1
ATOM 4582 N N . SER A 1 621 ? -3.461 -12.493 20.790 1.00 80.19 621 SER A N 1
ATOM 4583 C CA . SER A 1 621 ? -4.727 -12.058 21.397 1.00 80.19 621 SER A CA 1
ATOM 4584 C C . SER A 1 621 ? -4.696 -10.623 21.953 1.00 80.19 621 SER A C 1
ATOM 4586 O O . SER A 1 621 ? -5.372 -10.349 22.947 1.00 80.19 621 SER A O 1
ATOM 4588 N N . LYS A 1 622 ? -3.829 -9.746 21.434 1.00 87.88 622 LYS A N 1
ATOM 4589 C CA . LYS A 1 622 ? -3.634 -8.379 21.941 1.00 87.88 622 LYS A CA 1
ATOM 4590 C C . LYS A 1 622 ? -3.747 -7.349 20.831 1.00 87.88 622 LYS A C 1
ATOM 4592 O O . LYS A 1 622 ? -3.427 -7.618 19.678 1.00 87.88 622 LYS A O 1
ATOM 4597 N N . ILE A 1 623 ? -4.152 -6.160 21.251 1.00 90.12 623 ILE A N 1
ATOM 4598 C CA . ILE A 1 623 ? -4.563 -5.037 20.421 1.00 90.12 623 ILE A CA 1
ATOM 4599 C C . ILE A 1 623 ? -3.919 -3.773 21.007 1.00 90.12 623 ILE A C 1
ATOM 4601 O O . ILE A 1 623 ? -4.073 -3.502 22.194 1.00 90.12 623 ILE A O 1
ATOM 4605 N N . PHE A 1 624 ? -3.148 -3.017 20.228 1.00 92.62 624 PHE A N 1
ATOM 4606 C CA . PHE A 1 624 ? -2.341 -1.881 20.707 1.00 92.62 624 PHE A CA 1
ATOM 4607 C C . PHE A 1 624 ? -2.820 -0.593 20.012 1.00 92.62 624 PHE A C 1
ATOM 4609 O O . PHE A 1 624 ? -2.871 -0.582 18.793 1.00 92.62 624 PHE A O 1
ATOM 4616 N N . PHE A 1 625 ? -3.328 0.399 20.777 1.00 91.75 625 PHE A N 1
ATOM 4617 C CA . PHE A 1 625 ? -4.691 0.926 20.492 1.00 91.75 625 PHE A CA 1
ATOM 4618 C C . PHE A 1 625 ? -5.013 2.439 20.819 1.00 91.75 625 PHE A C 1
ATOM 4620 O O . PHE A 1 625 ? -6.179 2.863 20.897 1.00 91.75 625 PHE A O 1
ATOM 4627 N N . SER A 1 626 ? -3.946 3.224 21.011 1.00 89.81 626 SER A N 1
ATOM 4628 C CA . SER A 1 626 ? -3.635 4.683 20.969 1.00 89.81 626 SER A CA 1
ATOM 4629 C C . SER A 1 626 ? -4.352 5.871 21.711 1.00 89.81 626 SER A C 1
ATOM 4631 O O . SER A 1 626 ? -3.965 6.998 21.448 1.00 89.81 626 SER A O 1
ATOM 4633 N N . ALA A 1 627 ? -5.384 5.724 22.565 1.00 90.12 627 ALA A N 1
ATOM 4634 C CA . ALA A 1 627 ? -6.494 6.706 22.834 1.00 90.12 627 ALA A CA 1
ATOM 4635 C C . ALA A 1 627 ? -6.739 7.674 24.098 1.00 90.12 627 ALA A C 1
ATOM 4637 O O . ALA A 1 627 ? -6.590 8.868 23.883 1.00 90.12 627 ALA A O 1
ATOM 4638 N N . GLN A 1 628 ? -7.202 7.335 25.358 1.00 86.25 628 GLN A N 1
ATOM 4639 C CA . GLN A 1 628 ? -7.392 8.333 26.516 1.00 86.25 628 GLN A CA 1
ATOM 4640 C C . GLN A 1 628 ? -6.818 8.154 27.977 1.00 86.25 628 GLN A C 1
ATOM 4642 O O . GLN A 1 628 ? -5.620 8.039 28.147 1.00 86.25 628 GLN A O 1
ATOM 4647 N N . THR A 1 629 ? -7.572 8.258 29.079 1.00 86.00 629 THR A N 1
ATOM 4648 C CA . THR A 1 629 ? -7.090 8.441 30.471 1.00 86.00 629 THR A CA 1
ATOM 4649 C C . THR A 1 629 ? -6.025 9.539 30.717 1.00 86.00 629 THR A C 1
ATOM 4651 O O . THR A 1 629 ? -4.849 9.254 30.948 1.00 86.00 629 THR A O 1
ATOM 4654 N N . ASN A 1 630 ? -6.458 10.802 30.820 1.00 78.62 630 ASN A N 1
ATOM 4655 C CA . ASN A 1 630 ? -5.714 11.894 31.477 1.00 78.62 630 ASN A CA 1
ATOM 4656 C C . ASN A 1 630 ? -5.307 11.404 32.890 1.00 78.62 630 ASN A C 1
ATOM 4658 O O . ASN A 1 630 ? -6.176 10.877 33.594 1.00 78.62 630 ASN A O 1
ATOM 4662 N N . PRO A 1 631 ? -4.027 11.492 33.328 1.00 78.94 631 PRO A N 1
ATOM 4663 C CA . PRO A 1 631 ? -3.117 12.609 33.069 1.00 78.94 631 PRO A CA 1
ATOM 4664 C C . PRO A 1 631 ? -1.754 12.260 32.467 1.00 78.94 631 PRO A C 1
ATOM 4666 O O . PRO A 1 631 ? -0.884 13.126 32.526 1.00 78.94 631 PRO A O 1
ATOM 4669 N N . TYR A 1 632 ? -1.506 11.023 32.019 1.00 82.19 632 TYR A N 1
ATOM 4670 C CA . TYR A 1 632 ? -0.145 10.551 31.706 1.00 82.19 632 TYR A CA 1
ATOM 4671 C C . TYR A 1 632 ? 0.290 11.104 30.358 1.00 82.19 632 TYR A C 1
ATOM 4673 O O . TYR A 1 632 ? 0.295 10.379 29.375 1.00 82.19 632 TYR A O 1
ATOM 4681 N N . GLY A 1 633 ? 0.514 12.419 30.341 1.00 83.69 633 GLY A N 1
ATOM 4682 C CA . GLY A 1 633 ? -0.179 13.398 29.503 1.00 83.69 633 GLY A CA 1
ATOM 4683 C C . GLY A 1 633 ? 0.257 13.362 28.064 1.00 83.69 633 GLY A C 1
ATOM 4684 O O . GLY A 1 633 ? 0.620 14.398 27.503 1.00 83.69 633 GLY A O 1
ATOM 4685 N N . ARG A 1 634 ? 0.119 12.157 27.530 1.00 89.31 634 ARG A N 1
ATOM 4686 C CA . ARG A 1 634 ? 0.761 11.426 26.459 1.00 89.31 634 ARG A CA 1
ATOM 4687 C C . ARG A 1 634 ? 2.109 10.687 26.820 1.00 89.31 634 ARG A C 1
ATOM 4689 O O . ARG A 1 634 ? 3.155 11.330 26.871 1.00 89.31 634 ARG A O 1
ATOM 4696 N N . GLU A 1 635 ? 2.029 9.354 27.120 1.00 92.25 635 GLU A N 1
ATOM 4697 C CA . GLU A 1 635 ? 3.005 8.313 27.626 1.00 92.25 635 GLU A CA 1
ATOM 4698 C C . GLU A 1 635 ? 2.916 6.792 27.039 1.00 92.25 635 GLU A C 1
ATOM 4700 O O . GLU A 1 635 ? 3.560 6.646 26.011 1.00 92.25 635 GLU A O 1
ATOM 4705 N N . LEU A 1 636 ? 2.230 5.668 27.518 1.00 93.50 636 LEU A N 1
ATOM 4706 C CA . LEU A 1 636 ? 1.898 4.356 26.738 1.00 93.50 636 LEU A CA 1
ATOM 4707 C C . LEU A 1 636 ? 0.907 3.174 27.266 1.00 93.50 636 LEU A C 1
ATOM 4709 O O . LEU A 1 636 ? 1.111 2.674 28.370 1.00 93.50 636 LEU A O 1
ATOM 4713 N N . TRP A 1 637 ? -0.059 2.564 26.486 1.00 95.44 637 TRP A N 1
ATOM 4714 C CA . TRP A 1 637 ? -1.134 1.487 26.766 1.00 95.44 637 TRP A CA 1
ATOM 4715 C C . TRP A 1 637 ? -1.298 0.205 25.808 1.00 95.44 637 TRP A C 1
ATOM 4717 O O . TRP A 1 637 ? -0.493 0.023 24.909 1.00 95.44 637 TRP A O 1
ATOM 4727 N N . VAL A 1 638 ? -2.290 -0.729 26.024 1.00 96.12 638 VAL A N 1
ATOM 4728 C CA . VAL A 1 638 ? -2.698 -2.005 25.280 1.00 96.12 638 VAL A CA 1
ATOM 4729 C C . VAL A 1 638 ? -4.154 -2.507 25.598 1.00 96.12 638 VAL A C 1
ATOM 4731 O O . VAL A 1 638 ? -4.703 -2.096 26.618 1.00 96.12 638 VAL A O 1
ATOM 4734 N N . SER A 1 639 ? -4.762 -3.428 24.815 1.00 94.50 639 SER A N 1
ATOM 4735 C CA . SER A 1 639 ? -6.060 -4.140 25.026 1.00 94.50 639 SER A CA 1
ATOM 4736 C C . SER A 1 639 ? -6.045 -5.658 24.684 1.00 94.50 639 SER A C 1
ATOM 4738 O O . SER A 1 639 ? -5.156 -6.135 23.979 1.00 94.50 639 SER A O 1
ATOM 4740 N N . ASP A 1 640 ? -7.044 -6.416 25.174 1.00 86.19 640 ASP A N 1
ATOM 4741 C CA . ASP A 1 640 ? -7.323 -7.847 24.892 1.00 86.19 640 ASP A CA 1
ATOM 4742 C C . ASP A 1 640 ? -8.750 -8.118 24.351 1.00 86.19 640 ASP A C 1
ATOM 4744 O O . ASP A 1 640 ? -9.239 -9.250 24.393 1.00 86.19 640 ASP A O 1
ATOM 4748 N N . GLY A 1 641 ? -9.460 -7.075 23.907 1.00 85.75 641 GLY A N 1
ATOM 4749 C CA . GLY A 1 641 ? -10.872 -7.168 23.516 1.00 85.75 641 GLY A CA 1
ATOM 4750 C C . GLY A 1 641 ? -11.871 -7.002 24.676 1.00 85.75 641 GLY A C 1
ATOM 4751 O O . GLY A 1 641 ? -13.085 -7.058 24.461 1.00 85.75 641 GLY A O 1
ATOM 4752 N N . THR A 1 642 ? -11.397 -6.792 25.913 1.00 89.56 642 THR A N 1
ATOM 4753 C CA . THR A 1 642 ? -12.241 -6.591 27.104 1.00 89.56 642 THR A CA 1
ATOM 4754 C C . THR A 1 642 ? -11.904 -5.310 27.865 1.00 89.56 642 THR A C 1
ATOM 4756 O O . THR A 1 642 ? -10.760 -4.854 27.896 1.00 89.56 642 THR A O 1
ATOM 4759 N N . ALA A 1 643 ? -12.891 -4.758 28.580 1.00 88.44 643 ALA A N 1
ATOM 4760 C CA . ALA A 1 643 ? -12.684 -3.581 29.424 1.00 88.44 643 ALA A CA 1
ATOM 4761 C C . ALA A 1 643 ? -11.571 -3.758 30.469 1.00 88.44 643 ALA A C 1
ATOM 4763 O O . ALA A 1 643 ? -10.907 -2.798 30.842 1.00 88.44 643 ALA A O 1
ATOM 4764 N N . ALA A 1 644 ? -11.392 -4.985 30.965 1.00 88.75 644 ALA A N 1
ATOM 4765 C CA . ALA A 1 644 ? -10.475 -5.291 32.056 1.00 88.75 644 ALA A CA 1
ATOM 4766 C C . ALA A 1 644 ? -9.028 -5.518 31.590 1.00 88.75 644 ALA A C 1
ATOM 4768 O O . ALA A 1 644 ? -8.103 -5.244 32.354 1.00 88.75 644 ALA A O 1
ATOM 4769 N N . GLY A 1 645 ? -8.824 -6.015 30.365 1.00 89.94 645 GLY A N 1
ATOM 4770 C CA . GLY A 1 645 ? -7.494 -6.156 29.763 1.00 89.94 645 GLY A CA 1
ATOM 4771 C C . GLY A 1 645 ? -7.004 -4.905 29.034 1.00 89.94 645 GLY A C 1
ATOM 4772 O O . GLY A 1 645 ? -5.853 -4.862 28.604 1.00 89.94 645 GLY A O 1
ATOM 4773 N N . THR A 1 646 ? -7.843 -3.873 28.943 1.00 94.81 646 THR A N 1
ATOM 4774 C CA . THR A 1 646 ? -7.508 -2.578 28.350 1.00 94.81 646 THR A CA 1
ATOM 4775 C C . THR A 1 646 ? -6.814 -1.676 29.385 1.00 94.81 646 THR A C 1
ATOM 4777 O O . THR A 1 646 ? -7.451 -1.255 30.350 1.00 94.81 646 THR A O 1
ATOM 4780 N N . ARG A 1 647 ? -5.497 -1.431 29.249 1.00 93.88 647 ARG A N 1
ATOM 4781 C CA . ARG A 1 647 ? -4.647 -0.787 30.287 1.00 93.88 647 ARG A CA 1
ATOM 4782 C C . ARG A 1 647 ? -3.338 -0.150 29.784 1.00 93.88 647 ARG A C 1
ATOM 4784 O O . ARG A 1 647 ? -2.855 -0.488 28.709 1.00 93.88 647 ARG A O 1
ATOM 4791 N N . LEU A 1 648 ? -2.707 0.684 30.624 1.00 93.50 648 LEU A N 1
ATOM 4792 C CA . LEU A 1 648 ? -1.334 1.197 30.451 1.00 93.50 648 LEU A CA 1
ATOM 4793 C C . LEU A 1 648 ? -0.356 0.022 30.308 1.00 93.50 648 LEU A C 1
ATOM 4795 O O . LEU A 1 648 ? -0.439 -0.975 31.034 1.00 93.50 648 LEU A O 1
ATOM 4799 N N . VAL A 1 649 ? 0.557 0.136 29.351 1.00 94.25 649 VAL A N 1
ATOM 4800 C CA . VAL A 1 649 ? 1.729 -0.717 29.184 1.00 94.25 649 VAL A CA 1
ATOM 4801 C C . VAL A 1 649 ? 2.867 -0.085 29.962 1.00 94.25 649 VAL A C 1
ATOM 4803 O O . VAL A 1 649 ? 3.462 -0.776 30.781 1.00 94.25 649 VAL A O 1
ATOM 4806 N N . LYS A 1 650 ? 3.135 1.210 29.759 1.00 88.12 650 LYS A N 1
ATOM 4807 C CA . LYS A 1 650 ? 4.185 1.970 30.438 1.00 88.12 650 LYS A CA 1
ATOM 4808 C C . LYS A 1 650 ? 3.997 3.467 30.252 1.00 88.12 650 LYS A C 1
ATOM 4810 O O . LYS A 1 650 ? 3.985 3.932 29.128 1.00 88.12 650 LYS A O 1
ATOM 4815 N N . ASP A 1 651 ? 3.973 4.224 31.339 1.00 83.56 651 ASP A N 1
ATOM 4816 C CA . ASP A 1 651 ? 4.232 5.660 31.254 1.00 83.56 651 ASP A CA 1
ATOM 4817 C C . ASP A 1 651 ? 5.756 5.853 31.094 1.00 83.56 651 ASP A C 1
ATOM 4819 O O . ASP A 1 651 ? 6.526 5.406 31.950 1.00 83.56 651 ASP A O 1
ATOM 4823 N N . VAL A 1 652 ? 6.216 6.415 29.970 1.00 77.75 652 VAL A N 1
ATOM 4824 C CA . VAL A 1 652 ? 7.635 6.377 29.574 1.00 77.75 652 VAL A CA 1
ATOM 4825 C C . VAL A 1 652 ? 8.477 7.528 30.188 1.00 77.75 652 VAL A C 1
ATOM 4827 O O . VAL A 1 652 ? 9.706 7.495 30.069 1.00 77.75 652 VAL A O 1
ATOM 4830 N N . TRP A 1 653 ? 7.904 8.442 30.999 1.00 75.12 653 TRP A N 1
ATOM 4831 C CA . TRP A 1 653 ? 8.684 9.257 31.972 1.00 75.12 653 TRP A CA 1
ATOM 4832 C C . TRP A 1 653 ? 8.003 9.655 33.301 1.00 75.12 653 TRP A C 1
ATOM 4834 O O . TRP A 1 653 ? 8.622 10.320 34.132 1.00 75.12 653 TRP A O 1
ATOM 4844 N N . THR A 1 654 ? 6.778 9.217 33.573 1.00 74.12 654 THR A N 1
ATOM 4845 C CA . THR A 1 654 ? 5.947 9.531 34.758 1.00 74.12 654 THR A CA 1
ATOM 4846 C C . THR A 1 654 ? 5.419 10.973 34.837 1.00 74.12 654 THR A C 1
ATOM 4848 O O . THR A 1 654 ? 5.625 11.665 35.840 1.00 74.12 654 THR A O 1
ATOM 4851 N N . GLY A 1 655 ? 4.706 11.446 33.802 1.00 65.06 655 GLY A N 1
ATOM 4852 C CA . GLY A 1 655 ? 4.063 12.764 33.843 1.00 65.06 655 GLY A CA 1
ATOM 4853 C C . GLY A 1 655 ? 3.337 13.201 32.574 1.00 65.06 655 GLY A C 1
ATOM 4854 O O . GLY A 1 655 ? 2.135 13.003 32.455 1.00 65.06 655 GLY A O 1
ATOM 4855 N N . SER A 1 656 ? 4.028 13.964 31.729 1.00 68.38 656 SER A N 1
ATOM 4856 C CA . SER A 1 656 ? 3.527 14.598 30.495 1.00 68.38 656 SER A CA 1
ATOM 4857 C C . SER A 1 656 ? 4.744 15.084 29.688 1.00 68.38 656 SER A C 1
ATOM 4859 O O . SER A 1 656 ? 4.979 16.289 29.571 1.00 68.38 656 SER A O 1
ATOM 4861 N N . GLY A 1 657 ? 5.630 14.157 29.320 1.00 71.12 657 GLY A N 1
ATOM 4862 C CA . GLY A 1 657 ? 7.007 14.460 28.926 1.00 71.12 657 GLY A CA 1
ATOM 4863 C C . GLY A 1 657 ? 7.229 14.760 27.438 1.00 71.12 657 GLY A C 1
ATOM 4864 O O . GLY A 1 657 ? 6.711 15.714 26.868 1.00 71.12 657 GLY A O 1
ATOM 4865 N N . SER A 1 658 ? 8.128 13.983 26.844 1.00 81.81 658 SER A N 1
ATOM 4866 C CA . SER A 1 658 ? 8.365 13.791 25.406 1.00 81.81 658 SER A CA 1
ATOM 4867 C C . SER A 1 658 ? 9.040 12.411 25.323 1.00 81.81 658 SER A C 1
ATOM 4869 O O . SER A 1 658 ? 10.177 12.278 25.795 1.00 81.81 658 SER A O 1
ATOM 4871 N N . THR A 1 659 ? 8.265 11.348 25.048 1.00 79.06 659 THR A N 1
ATOM 4872 C CA . THR A 1 659 ? 8.600 9.976 25.505 1.00 79.06 659 THR A CA 1
ATOM 4873 C C . THR A 1 659 ? 8.067 8.862 24.540 1.00 79.06 659 THR A C 1
ATOM 4875 O O . THR A 1 659 ? 8.334 8.931 23.341 1.00 79.06 659 THR A O 1
ATOM 4878 N N . ASN A 1 660 ? 7.271 7.886 25.012 1.00 80.69 660 ASN A N 1
ATOM 4879 C CA . ASN A 1 660 ? 6.174 7.182 24.319 1.00 80.69 660 ASN A CA 1
ATOM 4880 C C . ASN A 1 660 ? 6.578 6.205 23.178 1.00 80.69 660 ASN A C 1
ATOM 4882 O O . ASN A 1 660 ? 7.759 6.121 22.866 1.00 80.69 660 ASN A O 1
ATOM 4886 N N . PRO A 1 661 ? 5.632 5.512 22.500 1.00 87.25 661 PRO A N 1
ATOM 4887 C CA . PRO A 1 661 ? 5.838 4.638 21.333 1.00 87.25 661 PRO A CA 1
ATOM 4888 C C . PRO A 1 661 ? 5.441 5.317 20.012 1.00 87.25 661 PRO A C 1
ATOM 4890 O O . PRO A 1 661 ? 4.855 6.396 20.037 1.00 87.25 661 PRO A O 1
ATOM 4893 N N . GLU A 1 662 ? 5.793 4.765 18.854 1.00 82.25 662 GLU A N 1
ATOM 4894 C CA . GLU A 1 662 ? 5.278 5.199 17.550 1.00 82.25 662 GLU A CA 1
ATOM 4895 C C . GLU A 1 662 ? 5.464 4.175 16.394 1.00 82.25 662 GLU A C 1
ATOM 4897 O O . GLU A 1 662 ? 6.381 3.366 16.432 1.00 82.25 662 GLU A O 1
ATOM 4902 N N . HIS A 1 663 ? 4.660 4.270 15.327 1.00 77.25 663 HIS A N 1
ATOM 4903 C CA . HIS A 1 663 ? 4.539 3.332 14.185 1.00 77.25 663 HIS A CA 1
ATOM 4904 C C . HIS A 1 663 ? 4.011 1.897 14.463 1.00 77.25 663 HIS A C 1
ATOM 4906 O O . HIS A 1 663 ? 3.981 1.475 15.615 1.00 77.25 663 HIS A O 1
ATOM 4912 N N . LEU A 1 664 ? 3.521 1.167 13.427 1.00 87.19 664 LEU A N 1
ATOM 4913 C CA . LEU A 1 664 ? 2.798 -0.121 13.626 1.00 87.19 664 LEU A CA 1
ATOM 4914 C C . LEU A 1 664 ? 2.940 -1.322 12.641 1.00 87.19 664 LEU A C 1
ATOM 4916 O O . LEU A 1 664 ? 3.011 -1.146 11.440 1.00 87.19 664 LEU A O 1
ATOM 4920 N N . ILE A 1 665 ? 3.000 -2.560 13.162 1.00 82.38 665 ILE A N 1
ATOM 4921 C CA . ILE A 1 665 ? 2.705 -3.898 12.568 1.00 82.38 665 ILE A CA 1
ATOM 4922 C C . ILE A 1 665 ? 3.037 -4.954 13.659 1.00 82.38 665 ILE A C 1
ATOM 4924 O O . ILE A 1 665 ? 2.737 -4.680 14.814 1.00 82.38 665 ILE A O 1
ATOM 4928 N N . ALA A 1 666 ? 3.679 -6.107 13.420 1.00 82.44 666 ALA A N 1
ATOM 4929 C CA . ALA A 1 666 ? 4.148 -7.049 14.464 1.00 82.44 666 ALA A CA 1
ATOM 4930 C C . ALA A 1 666 ? 5.502 -7.674 14.096 1.00 82.44 666 ALA A C 1
ATOM 4932 O O . ALA A 1 666 ? 5.743 -7.889 12.913 1.00 82.44 666 ALA A O 1
ATOM 4933 N N . PHE A 1 667 ? 6.325 -8.089 15.070 1.00 86.25 667 PHE A N 1
ATOM 4934 C CA . PHE A 1 667 ? 7.536 -8.887 14.800 1.00 86.25 667 PHE A CA 1
ATOM 4935 C C . PHE A 1 667 ? 7.818 -9.906 15.903 1.00 86.25 667 PHE A C 1
ATOM 4937 O O . PHE A 1 667 ? 7.723 -9.580 17.076 1.00 86.25 667 PHE A O 1
ATOM 4944 N N . GLN A 1 668 ? 8.134 -11.155 15.546 1.00 83.06 668 GLN A N 1
ATOM 4945 C CA . GLN A 1 668 ? 8.456 -12.245 16.491 1.00 83.06 668 GLN A CA 1
ATOM 4946 C C . GLN A 1 668 ? 7.484 -12.408 17.697 1.00 83.06 668 GLN A C 1
ATOM 4948 O O . GLN A 1 668 ? 7.855 -12.944 18.739 1.00 83.06 668 GLN A O 1
ATOM 4953 N N . GLY A 1 669 ? 6.219 -11.980 17.566 1.00 79.56 669 GLY A N 1
ATOM 4954 C CA . GLY A 1 669 ? 5.218 -12.012 18.647 1.00 79.56 669 GLY A CA 1
ATOM 4955 C C . GLY A 1 669 ? 5.317 -10.871 19.674 1.00 79.56 669 GLY A C 1
ATOM 4956 O O . GLY A 1 669 ? 4.636 -10.918 20.700 1.00 79.56 669 GLY A O 1
ATOM 4957 N N . GLU A 1 670 ? 6.130 -9.853 19.399 1.00 89.88 670 GLU A N 1
ATOM 4958 C CA . GLU A 1 670 ? 6.339 -8.653 20.208 1.00 89.88 670 GLU A CA 1
ATOM 4959 C C . GLU A 1 670 ? 6.026 -7.362 19.416 1.00 89.88 670 GLU A C 1
ATOM 4961 O O . GLU A 1 670 ? 5.842 -7.352 18.194 1.00 89.88 670 GLU A O 1
ATOM 4966 N N . LEU A 1 671 ? 5.932 -6.278 20.182 1.00 93.06 671 LEU A N 1
ATOM 4967 C CA . LEU A 1 671 ? 5.571 -4.908 19.831 1.00 93.06 671 LEU A CA 1
ATOM 4968 C C . LEU A 1 671 ? 6.856 -4.086 19.614 1.00 93.06 671 LEU A C 1
ATOM 4970 O O . LEU A 1 671 ? 7.726 -4.149 20.470 1.00 93.06 671 LEU A O 1
ATOM 4974 N N . TYR A 1 672 ? 7.041 -3.308 18.548 1.00 92.12 672 TYR A N 1
ATOM 4975 C CA . TYR A 1 672 ? 8.252 -2.469 18.389 1.00 92.12 672 TYR A CA 1
ATOM 4976 C C . TYR A 1 672 ? 7.952 -1.146 17.673 1.00 92.12 672 TYR A C 1
ATOM 4978 O O . TYR A 1 672 ? 7.021 -1.110 16.888 1.00 92.12 672 TYR A O 1
ATOM 4986 N N . PHE A 1 673 ? 8.623 -0.042 18.026 1.00 89.25 673 PHE A N 1
ATOM 4987 C CA . PHE A 1 673 ? 8.073 1.311 17.796 1.00 89.25 673 PHE A CA 1
ATOM 4988 C C . PHE A 1 673 ? 9.043 2.464 18.186 1.00 89.25 673 PHE A C 1
ATOM 4990 O O . PHE A 1 673 ? 9.920 2.250 19.021 1.00 89.25 673 PHE A O 1
ATOM 4997 N N . THR A 1 674 ? 8.885 3.685 17.644 1.00 83.75 674 THR A N 1
ATOM 4998 C CA . THR A 1 674 ? 9.714 4.908 17.907 1.00 83.75 674 THR A CA 1
ATOM 4999 C C . THR A 1 674 ? 9.513 5.491 19.304 1.00 83.75 674 THR A C 1
ATOM 5001 O O . THR A 1 674 ? 8.447 5.304 19.883 1.00 83.75 674 THR A O 1
ATOM 5004 N N . ALA A 1 675 ? 10.466 6.240 19.868 1.00 83.44 675 ALA A N 1
ATOM 5005 C CA . ALA A 1 675 ? 10.396 6.690 21.261 1.00 83.44 675 ALA A CA 1
ATOM 5006 C C . ALA A 1 675 ? 11.347 7.828 21.681 1.00 83.44 675 ALA A C 1
ATOM 5008 O O . ALA A 1 675 ? 12.222 8.282 20.955 1.00 83.44 675 ALA A O 1
ATOM 5009 N N . GLN A 1 676 ? 11.187 8.273 22.927 1.00 76.75 676 GLN A N 1
ATOM 5010 C CA . GLN A 1 676 ? 12.163 9.067 23.678 1.00 76.75 676 GLN A CA 1
ATOM 5011 C C . GLN A 1 676 ? 12.077 8.731 25.181 1.00 76.75 676 GLN A C 1
ATOM 5013 O O . GLN A 1 676 ? 11.123 8.100 25.638 1.00 76.75 676 GLN A O 1
ATOM 5018 N N . LYS A 1 677 ? 13.051 9.175 25.983 1.00 72.62 677 LYS A N 1
ATOM 5019 C CA . LYS A 1 677 ? 12.992 9.166 27.457 1.00 72.62 677 LYS A CA 1
ATOM 5020 C C . LYS A 1 677 ? 13.386 10.550 27.987 1.00 72.62 677 LYS A C 1
ATOM 5022 O O . LYS A 1 677 ? 14.147 10.669 28.950 1.00 72.62 677 LYS A O 1
ATOM 5027 N N . LEU A 1 678 ? 12.782 11.570 27.364 1.00 67.62 678 LEU A N 1
ATOM 5028 C CA . LEU A 1 678 ? 12.862 12.998 27.671 1.00 67.62 678 LEU A CA 1
ATOM 5029 C C . LEU A 1 678 ? 14.264 13.645 27.533 1.00 67.62 678 LEU A C 1
ATOM 5031 O O . LEU A 1 678 ? 15.201 13.340 28.261 1.00 67.62 678 LEU A O 1
ATOM 5035 N N . ASN A 1 679 ? 14.339 14.714 26.731 1.00 63.25 679 ASN A N 1
ATOM 5036 C CA . ASN A 1 679 ? 15.296 15.841 26.830 1.00 63.25 679 ASN A CA 1
ATOM 5037 C C . ASN A 1 679 ? 16.823 15.598 26.707 1.00 63.25 679 ASN A C 1
ATOM 5039 O O . ASN A 1 679 ? 17.525 16.602 26.599 1.00 63.25 679 ASN A O 1
ATOM 5043 N N . SER A 1 680 ? 17.363 14.376 26.631 1.00 65.00 680 SER A N 1
ATOM 5044 C CA . SER A 1 680 ? 18.820 14.142 26.500 1.00 65.00 680 SER A CA 1
ATOM 5045 C C . SER A 1 680 ? 19.205 13.507 25.146 1.00 65.00 680 SER A C 1
ATOM 5047 O O . SER A 1 680 ? 18.896 14.125 24.128 1.00 65.00 680 SER A O 1
ATOM 5049 N N . ALA A 1 681 ? 19.910 12.364 25.082 1.00 65.38 681 ALA A N 1
ATOM 5050 C CA . ALA A 1 681 ? 20.735 11.967 23.925 1.00 65.38 681 ALA A CA 1
ATOM 5051 C C . ALA A 1 681 ? 20.243 10.790 23.029 1.00 65.38 681 ALA A C 1
ATOM 5053 O O . ALA A 1 681 ? 20.972 10.449 22.102 1.00 65.38 681 ALA A O 1
ATOM 5054 N N . TYR A 1 682 ? 19.013 10.288 23.226 1.00 74.81 682 TYR A N 1
ATOM 5055 C CA . TYR A 1 682 ? 18.126 9.563 22.270 1.00 74.81 682 TYR A CA 1
ATOM 5056 C C . TYR A 1 682 ? 18.602 8.289 21.427 1.00 74.81 682 TYR A C 1
ATOM 5058 O O . TYR A 1 682 ? 19.535 8.451 20.641 1.00 74.81 682 TYR A O 1
ATOM 5066 N N . ALA A 1 683 ? 17.915 7.096 21.423 1.00 77.94 683 ALA A N 1
ATOM 5067 C CA . ALA A 1 683 ? 18.186 5.892 20.534 1.00 77.94 683 ALA A CA 1
ATOM 5068 C C . ALA A 1 683 ? 17.074 4.930 19.881 1.00 77.94 683 ALA A C 1
ATOM 5070 O O . ALA A 1 683 ? 16.961 5.037 18.666 1.00 77.94 683 ALA A O 1
ATOM 5071 N N . LEU A 1 684 ? 16.370 3.921 20.500 1.00 85.56 684 LEU A N 1
ATOM 5072 C CA . LEU A 1 684 ? 15.413 2.941 19.789 1.00 85.56 684 LEU A CA 1
ATOM 5073 C C . LEU A 1 684 ? 14.536 1.926 20.644 1.00 85.56 684 LEU A C 1
ATOM 5075 O O . LEU A 1 684 ? 15.154 1.235 21.423 1.00 85.56 684 LEU A O 1
ATOM 5079 N N . TRP A 1 685 ? 13.208 1.627 20.505 1.00 89.06 685 TRP A N 1
ATOM 5080 C CA . TRP A 1 685 ? 12.423 0.683 21.419 1.00 89.06 685 TRP A CA 1
ATOM 5081 C C . TRP A 1 685 ? 11.645 -0.590 20.900 1.00 89.06 685 TRP A C 1
ATOM 5083 O O . TRP A 1 685 ? 11.421 -0.782 19.711 1.00 89.06 685 TRP A O 1
ATOM 5093 N N . LYS A 1 686 ? 11.199 -1.468 21.844 1.00 92.81 686 LYS A N 1
ATOM 5094 C CA . LYS A 1 686 ? 10.226 -2.604 21.751 1.00 92.81 686 LYS A CA 1
ATOM 5095 C C . LYS A 1 686 ? 9.364 -2.851 23.019 1.00 92.81 686 LYS A C 1
ATOM 5097 O O . LYS A 1 686 ? 9.596 -2.193 24.027 1.00 92.81 686 LYS A O 1
ATOM 5102 N N . SER A 1 687 ? 8.406 -3.799 23.012 1.00 94.19 687 SER A N 1
ATOM 5103 C CA . SER A 1 687 ? 7.538 -4.247 24.129 1.00 94.19 687 SER A CA 1
ATOM 5104 C C . SER A 1 687 ? 6.884 -5.636 23.932 1.00 94.19 687 SER A C 1
ATOM 5106 O O . SER A 1 687 ? 6.721 -6.115 22.821 1.00 94.19 687 SER A O 1
ATOM 5108 N N . ASP A 1 688 ? 6.420 -6.266 25.015 1.00 89.50 688 ASP A N 1
ATOM 5109 C CA . ASP A 1 688 ? 5.534 -7.449 25.025 1.00 89.50 688 ASP A CA 1
ATOM 5110 C C . ASP A 1 688 ? 4.095 -7.106 25.487 1.00 89.50 688 ASP A C 1
ATOM 5112 O O . ASP A 1 688 ? 3.258 -7.983 25.740 1.00 89.50 688 ASP A O 1
ATOM 5116 N N . GLY A 1 689 ? 3.796 -5.814 25.657 1.00 89.81 689 GLY A N 1
ATOM 5117 C CA . GLY A 1 689 ? 2.595 -5.301 26.315 1.00 89.81 689 GLY A CA 1
ATOM 5118 C C . GLY A 1 689 ? 2.684 -5.234 27.845 1.00 89.81 689 GLY A C 1
ATOM 5119 O O . GLY A 1 689 ? 1.664 -5.019 28.505 1.00 89.81 689 GLY A O 1
ATOM 5120 N N . THR A 1 690 ? 3.864 -5.398 28.444 1.00 92.31 690 THR A N 1
ATOM 5121 C CA . THR A 1 690 ? 4.127 -5.148 29.871 1.00 92.31 690 THR A CA 1
ATOM 5122 C C . THR A 1 690 ? 5.151 -4.031 30.064 1.00 92.31 690 THR A C 1
ATOM 5124 O O . THR A 1 690 ? 6.046 -3.828 29.245 1.00 92.31 690 THR A O 1
ATOM 5127 N N . GLU A 1 691 ? 5.078 -3.328 31.194 1.00 91.19 691 GLU A N 1
ATOM 5128 C CA . GLU A 1 691 ? 6.010 -2.242 31.538 1.00 91.19 691 GLU A CA 1
ATOM 5129 C C . GLU A 1 691 ? 7.485 -2.687 31.528 1.00 91.19 691 GLU A C 1
ATOM 5131 O O . GLU A 1 691 ? 8.387 -1.915 31.184 1.00 91.19 691 GLU A O 1
ATOM 5136 N N . ALA A 1 692 ? 7.720 -3.952 31.891 1.00 89.94 692 ALA A N 1
ATOM 5137 C CA . ALA A 1 692 ? 9.039 -4.559 32.006 1.00 89.94 692 ALA A CA 1
ATOM 5138 C C . ALA A 1 692 ? 9.597 -5.048 30.661 1.00 89.94 692 ALA A C 1
ATOM 5140 O O . ALA A 1 692 ? 10.786 -4.859 30.414 1.00 89.94 692 ALA A O 1
ATOM 5141 N N . GLY A 1 693 ? 8.762 -5.640 29.798 1.00 89.88 693 GLY A N 1
ATOM 5142 C CA . GLY A 1 693 ? 9.154 -6.024 28.437 1.00 89.88 693 GLY A CA 1
ATOM 5143 C C . GLY A 1 693 ? 9.269 -4.833 27.485 1.00 89.88 693 GLY A C 1
ATOM 5144 O O . GLY A 1 693 ? 9.918 -4.939 26.451 1.00 89.88 693 GLY A O 1
ATOM 5145 N N . THR A 1 694 ? 8.711 -3.675 27.857 1.00 92.75 694 THR A N 1
ATOM 5146 C CA . THR A 1 694 ? 8.876 -2.413 27.123 1.00 92.75 694 THR A CA 1
ATOM 5147 C C . THR A 1 694 ? 10.290 -1.849 27.329 1.00 92.75 694 THR A C 1
ATOM 5149 O O . THR A 1 694 ? 10.571 -1.227 28.364 1.00 92.75 694 THR A O 1
ATOM 5152 N N . VAL A 1 695 ? 11.186 -2.081 26.367 1.00 89.38 695 VAL A N 1
ATOM 5153 C CA . VAL A 1 695 ? 12.639 -1.845 26.459 1.00 89.38 695 VAL A CA 1
ATOM 5154 C C . VAL A 1 695 ? 13.220 -1.175 25.218 1.00 89.38 695 VAL A C 1
ATOM 5156 O O . VAL A 1 695 ? 12.635 -1.205 24.147 1.00 89.38 695 VAL A O 1
ATOM 5159 N N . GLU A 1 696 ? 14.414 -0.611 25.363 1.00 85.94 696 GLU A N 1
ATOM 5160 C CA . GLU A 1 696 ? 15.186 -0.023 24.272 1.00 85.94 696 GLU A CA 1
ATOM 5161 C C . GLU A 1 696 ? 16.089 -1.080 23.577 1.00 85.94 696 GLU A C 1
ATOM 5163 O O . GLU A 1 696 ? 16.728 -1.871 24.272 1.00 85.94 696 GLU A O 1
ATOM 5168 N N . LEU A 1 697 ? 16.181 -1.103 22.239 1.00 79.44 697 LEU A N 1
ATOM 5169 C CA . LEU A 1 697 ? 17.052 -1.967 21.418 1.00 79.44 697 LEU A CA 1
ATOM 5170 C C . LEU A 1 697 ? 18.284 -1.223 20.836 1.00 79.44 697 LEU A C 1
ATOM 5172 O O . LEU A 1 697 ? 18.685 -1.470 19.700 1.00 79.44 697 LEU A O 1
ATOM 5176 N N . SER A 1 698 ? 18.881 -0.298 21.592 1.00 67.81 698 SER A N 1
ATOM 5177 C CA . SER A 1 698 ? 19.765 0.768 21.087 1.00 67.81 698 SER A CA 1
ATOM 5178 C C . SER A 1 698 ? 21.261 0.456 20.865 1.00 67.81 698 SER A C 1
ATOM 5180 O O . SER A 1 698 ? 21.943 -0.111 21.717 1.00 67.81 698 SER A O 1
ATOM 5182 N N . ASP A 1 699 ? 21.807 0.996 19.763 1.00 55.78 699 ASP A N 1
ATOM 5183 C CA . ASP A 1 699 ? 23.240 1.305 19.576 1.00 55.78 699 ASP A CA 1
ATOM 5184 C C . ASP A 1 699 ? 23.513 2.790 19.937 1.00 55.78 699 ASP A C 1
ATOM 5186 O O . ASP A 1 699 ? 23.008 3.681 19.248 1.00 55.78 699 ASP A O 1
ATOM 5190 N N . PRO A 1 700 ? 24.286 3.102 20.994 1.00 48.84 700 PRO A N 1
ATOM 5191 C CA . PRO A 1 700 ? 24.081 4.363 21.715 1.00 48.84 700 PRO A CA 1
ATOM 5192 C C . PRO A 1 700 ? 25.142 5.478 21.579 1.00 48.84 700 PRO A C 1
ATOM 5194 O O . PRO A 1 700 ? 24.907 6.586 22.022 1.00 48.84 700 PRO A O 1
ATOM 5197 N N . ASN A 1 701 ? 26.371 5.204 21.158 1.00 47.81 701 ASN A N 1
ATOM 5198 C CA . ASN A 1 701 ? 27.570 5.590 21.948 1.00 47.81 701 ASN A CA 1
ATOM 5199 C C . ASN A 1 701 ? 27.998 7.098 22.078 1.00 47.81 701 ASN A C 1
ATOM 5201 O O . ASN A 1 701 ? 29.178 7.346 22.336 1.00 47.81 701 ASN A O 1
ATOM 5205 N N . PHE A 1 702 ? 27.125 8.100 21.882 1.00 57.97 702 PHE A N 1
ATOM 5206 C CA . PHE A 1 702 ? 27.480 9.419 21.320 1.00 57.97 702 PHE A CA 1
ATOM 5207 C C . PHE A 1 702 ? 26.548 10.623 21.705 1.00 57.97 702 PHE A C 1
ATOM 5209 O O . PHE A 1 702 ? 25.630 10.456 22.509 1.00 57.97 702 PHE A O 1
ATOM 5216 N N . GLU A 1 703 ? 26.776 11.830 21.126 1.00 49.84 703 GLU A N 1
ATOM 5217 C CA . GLU A 1 703 ? 25.890 13.033 21.204 1.00 49.84 703 GLU A CA 1
ATOM 5218 C C . GLU A 1 703 ? 25.670 13.780 19.836 1.00 49.84 703 GLU A C 1
ATOM 5220 O O . GLU A 1 703 ? 26.647 14.163 19.190 1.00 49.84 703 GLU A O 1
ATOM 5225 N N . GLY A 1 704 ? 24.417 14.066 19.401 1.00 48.94 704 GLY A N 1
ATOM 5226 C CA . GLY A 1 704 ? 24.031 14.962 18.255 1.00 48.94 704 GLY A CA 1
ATOM 5227 C C . GLY A 1 704 ? 22.873 14.566 17.262 1.00 48.94 704 GLY A C 1
ATOM 5228 O O . GLY A 1 704 ? 23.051 13.669 16.440 1.00 48.94 704 GLY A O 1
ATOM 5229 N N . ALA A 1 705 ? 21.728 15.282 17.292 1.00 47.50 705 ALA A N 1
ATOM 5230 C CA . ALA A 1 705 ? 20.586 15.342 16.322 1.00 47.50 705 ALA A CA 1
ATOM 5231 C C . ALA A 1 705 ? 19.409 14.301 16.287 1.00 47.50 705 ALA A C 1
ATOM 5233 O O . ALA A 1 705 ? 18.648 14.270 17.252 1.00 47.50 705 ALA A O 1
ATOM 5234 N N . LEU A 1 706 ? 19.139 13.622 15.143 1.00 61.78 706 LEU A N 1
ATOM 5235 C CA . LEU A 1 706 ? 17.805 13.581 14.457 1.00 61.78 706 LEU A CA 1
ATOM 5236 C C . LEU A 1 706 ? 16.798 12.396 14.714 1.00 61.78 706 LEU A C 1
ATOM 5238 O O . LEU A 1 706 ? 15.898 12.674 15.497 1.00 61.78 706 LEU A O 1
ATOM 5242 N N . ALA A 1 707 ? 16.888 11.158 14.142 1.00 65.31 707 ALA A N 1
ATOM 5243 C CA . ALA A 1 707 ? 16.228 9.853 14.556 1.00 65.31 707 ALA A CA 1
ATOM 5244 C C . ALA A 1 707 ? 16.180 8.717 13.455 1.00 65.31 707 ALA A C 1
ATOM 5246 O O . ALA A 1 707 ? 15.624 9.013 12.432 1.00 65.31 707 ALA A O 1
ATOM 5247 N N . PRO A 1 708 ? 16.680 7.453 13.617 1.00 79.31 708 PRO A N 1
ATOM 5248 C CA . PRO A 1 708 ? 16.748 6.244 12.695 1.00 79.31 708 PRO A CA 1
ATOM 5249 C C . PRO A 1 708 ? 15.537 5.594 11.921 1.00 79.31 708 PRO A C 1
ATOM 5251 O O . PRO A 1 708 ? 14.416 5.701 12.368 1.00 79.31 708 PRO A O 1
ATOM 5254 N N . ARG A 1 709 ? 15.727 4.790 10.830 1.00 79.50 709 ARG A N 1
ATOM 5255 C CA 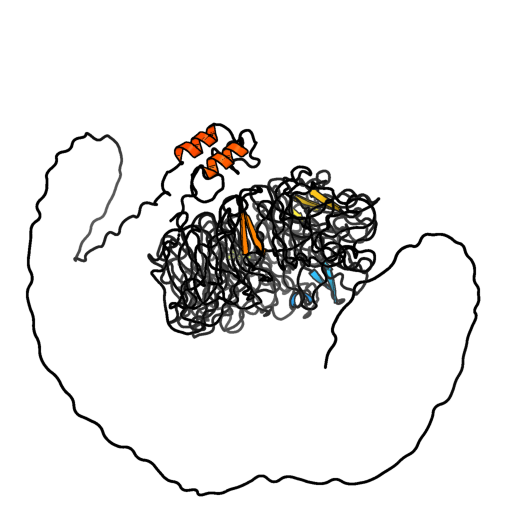. ARG A 1 709 ? 14.647 4.489 9.811 1.00 79.50 709 ARG A CA 1
ATOM 5256 C C . ARG A 1 709 ? 14.351 3.055 9.255 1.00 79.50 709 ARG A C 1
ATOM 5258 O O . ARG A 1 709 ? 15.133 2.141 9.514 1.00 79.50 709 ARG A O 1
ATOM 5265 N N . GLU A 1 710 ? 13.232 2.902 8.508 1.00 78.38 710 GLU A N 1
ATOM 5266 C CA . GLU A 1 710 ? 12.755 1.770 7.645 1.00 78.38 710 GLU A CA 1
ATOM 5267 C C . GLU A 1 710 ? 11.210 1.699 7.252 1.00 78.38 710 GLU A C 1
ATOM 5269 O O . GLU A 1 710 ? 10.714 2.666 6.687 1.00 78.38 710 GLU A O 1
ATOM 5274 N N . LEU A 1 711 ? 10.330 0.672 7.392 1.00 86.38 711 LEU A N 1
ATOM 5275 C CA . LEU A 1 711 ? 10.297 -0.657 8.058 1.00 86.38 711 LEU A CA 1
ATOM 5276 C C . LEU A 1 711 ? 9.642 -1.756 7.219 1.00 86.38 711 LEU A C 1
ATOM 5278 O O . LEU A 1 711 ? 8.776 -1.544 6.378 1.00 86.38 711 LEU A O 1
ATOM 5282 N N . THR A 1 712 ? 9.959 -2.990 7.576 1.00 85.12 712 THR A N 1
ATOM 5283 C CA . THR A 1 712 ? 9.434 -4.232 7.016 1.00 85.12 712 THR A CA 1
ATOM 5284 C C . THR A 1 712 ? 9.749 -5.341 8.007 1.00 85.12 712 THR A C 1
ATOM 5286 O O . THR A 1 712 ? 10.668 -5.200 8.811 1.00 85.12 712 THR A O 1
ATOM 5289 N N . VAL A 1 713 ? 9.030 -6.455 7.938 1.00 85.06 713 VAL A N 1
ATOM 5290 C CA . VAL A 1 713 ? 9.459 -7.707 8.564 1.00 85.06 713 VAL A CA 1
ATOM 5291 C C . VAL A 1 713 ? 9.829 -8.702 7.476 1.00 85.06 713 VAL A C 1
ATOM 5293 O O . VAL A 1 713 ? 9.039 -8.949 6.562 1.00 85.06 713 VAL A O 1
ATOM 5296 N N . VAL A 1 714 ? 11.031 -9.267 7.584 1.00 83.12 714 VAL A N 1
ATOM 5297 C CA . VAL A 1 714 ? 11.605 -10.199 6.605 1.00 83.12 714 VAL A CA 1
ATOM 5298 C C . VAL A 1 714 ? 12.022 -11.465 7.334 1.00 83.12 714 VAL A C 1
ATOM 5300 O O . VAL A 1 714 ? 13.094 -11.525 7.933 1.00 83.12 714 VAL A O 1
ATOM 5303 N N . GLY A 1 715 ? 11.131 -12.458 7.379 1.00 79.19 715 GLY A N 1
ATOM 5304 C CA . GLY A 1 715 ? 11.319 -13.643 8.218 1.00 79.19 715 GLY A CA 1
ATOM 5305 C C . GLY A 1 715 ? 11.556 -13.254 9.683 1.00 79.19 715 GLY A C 1
ATOM 5306 O O . GLY A 1 715 ? 10.640 -12.799 10.365 1.00 79.19 715 GLY A O 1
ATOM 5307 N N . ASN A 1 716 ? 12.803 -13.393 10.144 1.00 82.62 716 ASN A N 1
ATOM 5308 C CA . ASN A 1 716 ? 13.238 -13.055 11.503 1.00 82.62 716 ASN A CA 1
ATOM 5309 C C . ASN A 1 716 ? 14.071 -11.752 11.588 1.00 82.62 716 ASN A C 1
ATOM 5311 O O . ASN A 1 716 ? 14.787 -11.577 12.575 1.00 82.62 716 ASN A O 1
ATOM 5315 N N . THR A 1 717 ? 13.974 -10.842 10.608 1.00 87.38 717 THR A N 1
ATOM 5316 C CA . THR A 1 717 ? 14.778 -9.599 10.517 1.00 87.38 717 THR A CA 1
ATOM 5317 C C . THR A 1 717 ? 13.929 -8.309 10.419 1.00 87.38 717 THR A C 1
ATOM 5319 O O . THR A 1 717 ? 12.808 -8.329 9.900 1.00 87.38 717 THR A O 1
ATOM 5322 N N . LEU A 1 718 ? 14.476 -7.210 10.966 1.00 90.88 718 LEU A N 1
ATOM 5323 C CA . LEU A 1 718 ? 13.895 -5.878 11.246 1.00 90.88 718 LEU A CA 1
ATOM 5324 C C . LEU A 1 718 ? 14.974 -4.757 11.102 1.00 90.88 718 LEU A C 1
ATOM 5326 O O . LEU A 1 718 ? 16.111 -5.116 10.849 1.00 90.88 718 LEU A O 1
ATOM 5330 N N . PHE A 1 719 ? 14.708 -3.429 11.210 1.00 92.19 719 PHE A N 1
ATOM 5331 C CA . PHE A 1 719 ? 15.563 -2.368 10.574 1.00 92.19 719 PHE A CA 1
ATOM 5332 C C . PHE A 1 719 ? 15.905 -1.059 11.346 1.00 92.19 719 PHE A C 1
ATOM 5334 O O . PHE A 1 719 ? 15.100 -0.633 12.161 1.00 92.19 719 PHE A O 1
ATOM 5341 N N . PHE A 1 720 ? 17.074 -0.405 11.180 1.00 89.88 720 PHE A N 1
ATOM 5342 C CA . PHE A 1 720 ? 17.505 0.775 11.989 1.00 89.88 720 PHE A CA 1
ATOM 5343 C C . PHE A 1 720 ? 18.754 1.556 11.505 1.00 89.88 720 PHE A C 1
ATOM 5345 O O . PHE A 1 720 ? 19.853 1.030 11.415 1.00 89.88 720 PHE A O 1
ATOM 5352 N N . SER A 1 721 ? 18.674 2.884 11.367 1.00 87.06 721 SER A N 1
ATOM 5353 C CA . SER A 1 721 ? 19.856 3.749 11.115 1.00 87.06 721 SER A CA 1
ATOM 5354 C C . SER A 1 721 ? 20.784 4.019 12.324 1.00 87.06 721 SER A C 1
ATOM 5356 O O . SER A 1 721 ? 20.368 3.899 13.472 1.00 87.06 721 SER A O 1
ATOM 5358 N N . ALA A 1 722 ? 22.068 4.344 12.092 1.00 83.75 722 ALA A N 1
ATOM 5359 C CA . ALA A 1 722 ? 23.119 4.453 13.112 1.00 83.75 722 ALA A CA 1
ATOM 5360 C C . ALA A 1 722 ? 24.279 5.435 12.772 1.00 83.75 722 ALA A C 1
ATOM 5362 O O . ALA A 1 722 ? 24.243 6.174 11.789 1.00 83.75 722 ALA A O 1
ATOM 5363 N N . ARG A 1 723 ? 25.299 5.501 13.650 1.00 78.19 723 ARG A N 1
ATOM 5364 C CA . ARG A 1 723 ? 26.553 6.290 13.520 1.00 78.19 723 ARG A CA 1
ATOM 5365 C C . ARG A 1 723 ? 27.659 5.588 14.334 1.00 78.19 723 ARG A C 1
ATOM 5367 O O . ARG A 1 723 ? 27.342 5.112 15.422 1.00 78.19 723 ARG A O 1
ATOM 5374 N N . LYS A 1 724 ? 28.937 5.583 13.919 1.00 72.88 724 LYS A N 1
ATOM 5375 C CA . LYS A 1 724 ? 30.107 5.284 14.800 1.00 72.88 724 LYS A CA 1
ATOM 5376 C C . LYS A 1 724 ? 31.045 6.477 15.051 1.00 72.88 724 LYS A C 1
ATOM 5378 O O . LYS A 1 724 ? 32.060 6.328 15.725 1.00 72.88 724 LYS A O 1
ATOM 5383 N N . GLY A 1 725 ? 30.676 7.679 14.607 1.00 66.81 725 GLY A N 1
ATOM 5384 C CA . GLY A 1 725 ? 31.169 8.917 15.223 1.00 66.81 725 GLY A CA 1
ATOM 5385 C C . GLY A 1 725 ? 32.605 9.350 14.905 1.00 66.81 725 GLY A C 1
ATOM 5386 O O . GLY A 1 725 ? 33.120 10.223 15.600 1.00 66.81 725 GLY A O 1
ATOM 5387 N N . SER A 1 726 ? 33.252 8.779 13.885 1.00 62.00 726 SER A N 1
ATOM 5388 C CA . SER A 1 726 ? 34.487 9.338 13.305 1.00 62.00 726 SER A CA 1
ATOM 5389 C C . SER A 1 726 ? 34.241 10.058 11.978 1.00 62.00 726 SER A C 1
ATOM 5391 O O . SER A 1 726 ? 34.821 11.117 11.748 1.00 62.00 726 SER A O 1
ATOM 5393 N N . ASP A 1 727 ? 33.379 9.489 11.127 1.00 67.75 727 ASP A N 1
ATOM 5394 C CA . ASP A 1 727 ? 33.319 9.817 9.703 1.00 67.75 727 ASP A CA 1
ATOM 5395 C C . ASP A 1 727 ? 31.896 10.092 9.191 1.00 67.75 727 ASP A C 1
ATOM 5397 O O . ASP A 1 727 ? 31.485 11.248 9.247 1.00 67.75 727 ASP A O 1
ATOM 5401 N N . GLY A 1 728 ? 31.179 9.102 8.645 1.00 73.81 728 GLY A N 1
ATOM 5402 C CA . GLY A 1 728 ? 29.930 9.318 7.895 1.00 73.81 728 GLY A CA 1
ATOM 5403 C C . GLY A 1 728 ? 28.601 9.117 8.643 1.00 73.81 728 GLY A C 1
ATOM 5404 O O . GLY A 1 728 ? 28.540 9.091 9.879 1.00 73.81 728 GLY A O 1
ATOM 5405 N N . TYR A 1 729 ? 27.514 9.018 7.864 1.00 85.19 729 TYR A N 1
ATOM 5406 C CA . TYR A 1 729 ? 26.144 8.794 8.332 1.00 85.19 729 TYR A CA 1
ATOM 5407 C C . TYR A 1 729 ? 25.459 7.593 7.650 1.00 85.19 729 TYR A C 1
ATOM 5409 O O . TYR A 1 729 ? 25.455 7.468 6.430 1.00 85.19 729 TYR A O 1
ATOM 5417 N N . GLU A 1 730 ? 24.859 6.710 8.461 1.00 89.62 730 GLU A N 1
ATOM 5418 C CA . GLU A 1 730 ? 24.965 5.267 8.257 1.00 89.62 730 GLU A CA 1
ATOM 5419 C C . GLU A 1 730 ? 23.651 4.478 8.617 1.00 89.62 730 GLU A C 1
ATOM 5421 O O . GLU A 1 730 ? 22.885 4.931 9.473 1.00 89.62 730 GLU A O 1
ATOM 5426 N N . LEU A 1 731 ? 23.352 3.292 8.028 1.00 91.44 731 LEU A N 1
ATOM 5427 C CA . LEU A 1 731 ? 22.224 2.400 8.424 1.00 91.44 731 LEU A CA 1
ATOM 5428 C C . LEU A 1 731 ? 22.497 0.883 8.629 1.00 91.44 731 LEU A C 1
ATOM 5430 O O . LEU A 1 731 ? 23.273 0.257 7.917 1.00 91.44 731 LEU A O 1
ATOM 5434 N N . TRP A 1 732 ? 21.794 0.301 9.613 1.00 91.50 732 TRP A N 1
ATOM 5435 C CA . TRP A 1 732 ? 21.817 -1.082 10.122 1.00 91.50 732 TRP A CA 1
ATOM 5436 C C . TRP A 1 732 ? 20.417 -1.802 10.105 1.00 91.50 732 TRP A C 1
ATOM 5438 O O . TRP A 1 732 ? 19.379 -1.185 9.884 1.00 91.50 732 TRP A O 1
ATOM 5448 N N . LYS A 1 733 ? 20.359 -3.122 10.334 1.00 92.00 733 LYS A N 1
ATOM 5449 C CA . LYS A 1 733 ? 19.159 -3.964 10.566 1.00 92.00 733 LYS A CA 1
ATOM 5450 C C . LYS A 1 733 ? 18.860 -4.161 12.069 1.00 92.00 733 LYS A C 1
ATOM 5452 O O . LYS A 1 733 ? 19.318 -3.346 12.858 1.00 92.00 733 LYS A O 1
ATOM 5457 N N . SER A 1 734 ? 18.119 -5.204 12.473 1.00 91.19 734 SER A N 1
ATOM 5458 C CA . SER A 1 734 ? 17.824 -5.707 13.829 1.00 91.19 734 SER A CA 1
ATOM 5459 C C . SER A 1 734 ? 17.266 -7.140 13.819 1.00 91.19 734 SER A C 1
ATOM 5461 O O . SER A 1 734 ? 16.472 -7.509 12.959 1.00 91.19 734 SER A O 1
ATOM 5463 N N . ASP A 1 735 ? 17.647 -7.940 14.818 1.00 85.19 735 ASP A N 1
ATOM 5464 C CA . ASP A 1 735 ? 17.081 -9.265 15.136 1.00 85.19 735 ASP A CA 1
ATOM 5465 C C . ASP A 1 735 ? 16.078 -9.216 16.310 1.00 85.19 735 ASP A C 1
ATOM 5467 O O . ASP A 1 735 ? 15.598 -10.245 16.786 1.00 85.19 735 ASP A O 1
ATOM 5471 N N . GLY A 1 736 ? 15.781 -8.009 16.803 1.00 85.19 736 GLY A N 1
ATOM 5472 C CA . GLY A 1 736 ? 14.983 -7.767 18.001 1.00 85.19 736 GLY A CA 1
ATOM 5473 C C . GLY A 1 736 ? 15.780 -7.686 19.311 1.00 85.19 736 GLY A C 1
ATOM 5474 O O . GLY A 1 736 ? 15.178 -7.646 20.394 1.00 85.19 736 GLY A O 1
ATOM 5475 N N . THR A 1 737 ? 17.113 -7.624 19.223 1.00 86.56 737 THR A N 1
ATOM 5476 C CA . THR A 1 737 ? 18.048 -7.326 20.316 1.00 86.56 737 THR A CA 1
ATOM 5477 C C . THR A 1 737 ? 18.905 -6.100 19.988 1.00 86.56 737 THR A C 1
ATOM 5479 O O . THR A 1 737 ? 19.258 -5.868 18.838 1.00 86.56 737 THR A O 1
ATOM 5482 N N . ALA A 1 738 ? 19.340 -5.352 21.008 1.00 83.06 738 ALA A N 1
ATOM 5483 C CA . ALA A 1 738 ? 20.228 -4.199 20.809 1.00 83.06 738 ALA A CA 1
ATOM 5484 C C . ALA A 1 738 ? 21.579 -4.542 20.151 1.00 83.06 738 ALA A C 1
ATOM 5486 O O . ALA A 1 738 ? 22.207 -3.686 19.538 1.00 83.06 738 ALA A O 1
ATOM 5487 N N . ALA A 1 739 ? 22.035 -5.792 20.285 1.00 83.31 739 ALA A N 1
ATOM 5488 C CA . ALA A 1 739 ? 23.308 -6.255 19.739 1.00 83.31 739 ALA A CA 1
ATOM 5489 C C . ALA A 1 739 ? 23.200 -6.796 18.305 1.00 83.31 739 ALA A C 1
ATOM 5491 O O . ALA A 1 739 ? 24.220 -6.855 17.626 1.00 83.31 739 ALA A O 1
ATOM 5492 N N . GLY A 1 740 ? 22.005 -7.202 17.863 1.00 85.56 740 GLY A N 1
ATOM 5493 C CA . GLY A 1 740 ? 21.715 -7.582 16.479 1.00 85.56 740 GLY A CA 1
ATOM 5494 C C . GLY A 1 740 ? 21.129 -6.441 15.647 1.00 85.56 740 GLY A C 1
ATOM 5495 O O . GLY A 1 740 ? 20.919 -6.607 14.449 1.00 85.56 740 GLY A O 1
ATOM 5496 N N . THR A 1 741 ? 20.927 -5.266 16.247 1.00 89.12 741 THR A N 1
ATOM 5497 C CA . THR A 1 741 ? 20.658 -4.018 15.532 1.00 89.12 741 THR A CA 1
ATOM 5498 C C . THR A 1 741 ? 21.935 -3.505 14.823 1.00 89.12 741 THR A C 1
ATOM 5500 O O . THR A 1 741 ? 22.630 -2.665 15.390 1.00 89.12 741 THR A O 1
ATOM 5503 N N . VAL A 1 742 ? 22.321 -4.078 13.659 1.00 88.00 742 VAL A N 1
ATOM 5504 C CA . VAL A 1 742 ? 23.712 -4.045 13.098 1.00 88.00 742 VAL A CA 1
ATOM 5505 C C . VAL A 1 742 ? 23.868 -3.985 11.560 1.00 88.00 742 VAL A C 1
ATOM 5507 O O . VAL A 1 742 ? 22.894 -3.882 10.840 1.00 88.00 742 VAL A O 1
ATOM 5510 N N . LEU A 1 743 ? 25.111 -4.073 11.051 1.00 87.69 743 LEU A N 1
ATOM 5511 C CA . LEU A 1 743 ? 25.508 -4.021 9.632 1.00 87.69 743 LEU A CA 1
ATOM 5512 C C . LEU A 1 743 ? 24.556 -4.752 8.679 1.00 87.69 743 LEU A C 1
ATOM 5514 O O . LEU A 1 743 ? 24.328 -5.954 8.836 1.00 87.69 743 LEU A O 1
ATOM 5518 N N . VAL A 1 744 ? 24.131 -4.024 7.637 1.00 91.62 744 VAL A N 1
ATOM 5519 C CA . VAL A 1 744 ? 23.813 -4.633 6.341 1.00 91.62 744 VAL A CA 1
ATOM 5520 C C . VAL A 1 744 ? 24.833 -4.244 5.266 1.00 91.62 744 VAL A C 1
ATOM 5522 O O . VAL A 1 744 ? 25.592 -5.143 4.936 1.00 91.62 744 VAL A O 1
ATOM 5525 N N . LYS A 1 745 ? 24.966 -3.005 4.734 1.00 87.69 745 LYS A N 1
ATOM 5526 C CA . LYS A 1 745 ? 25.996 -2.770 3.674 1.00 87.69 745 LYS A CA 1
ATOM 5527 C C . LYS A 1 745 ? 26.712 -1.407 3.573 1.00 87.69 745 LYS A C 1
ATOM 5529 O O . LYS A 1 745 ? 26.056 -0.369 3.486 1.00 87.69 745 LYS A O 1
ATOM 5534 N N . ASN A 1 746 ? 28.054 -1.487 3.417 1.00 85.19 746 ASN A N 1
ATOM 5535 C CA . ASN A 1 746 ? 29.019 -0.409 3.122 1.00 85.19 746 ASN A CA 1
ATOM 5536 C C . ASN A 1 746 ? 29.423 -0.246 1.625 1.00 85.19 746 ASN A C 1
ATOM 5538 O O . ASN A 1 746 ? 28.935 -0.966 0.752 1.00 85.19 746 ASN A O 1
ATOM 5542 N N . ILE A 1 747 ? 30.195 0.816 1.335 1.00 87.56 747 ILE A N 1
ATOM 5543 C CA . ILE A 1 747 ? 30.011 1.741 0.188 1.00 87.56 747 ILE A CA 1
ATOM 5544 C C . ILE A 1 747 ? 31.152 2.790 0.077 1.00 87.56 747 ILE A C 1
ATOM 5546 O O . ILE A 1 747 ? 32.058 2.787 0.908 1.00 87.56 747 ILE A O 1
ATOM 5550 N N . ARG A 1 748 ? 31.040 3.732 -0.888 1.00 86.81 748 ARG A N 1
ATOM 5551 C CA . ARG A 1 748 ? 31.439 5.172 -0.839 1.00 86.81 748 ARG A CA 1
ATOM 5552 C C . ARG A 1 748 ? 32.172 5.573 0.459 1.00 86.81 748 ARG A C 1
ATOM 5554 O O . ARG A 1 748 ? 31.521 5.644 1.492 1.00 86.81 748 ARG A O 1
ATOM 5561 N N . LEU A 1 749 ? 33.480 5.897 0.455 1.00 77.81 749 LEU A N 1
ATOM 5562 C CA . LEU A 1 749 ? 34.244 6.226 1.690 1.00 77.81 749 LEU A CA 1
ATOM 5563 C C . LEU A 1 749 ? 35.412 7.252 1.585 1.00 77.81 749 LEU A C 1
ATOM 5565 O O . LEU A 1 749 ? 36.471 6.988 1.024 1.00 77.81 749 LEU A O 1
ATOM 5569 N N . GLY A 1 750 ? 35.251 8.427 2.215 1.00 69.56 750 GLY A N 1
ATOM 5570 C CA . GLY A 1 750 ? 36.208 9.545 2.267 1.00 69.56 750 GLY A CA 1
ATOM 5571 C C . GLY A 1 750 ? 35.778 10.779 3.099 1.00 69.56 750 GLY A C 1
ATOM 5572 O O . GLY A 1 750 ? 36.200 10.880 4.251 1.00 69.56 750 GLY A O 1
ATOM 5573 N N . ILE A 1 751 ? 35.034 11.766 2.562 1.00 66.12 751 ILE A N 1
ATOM 5574 C CA . ILE A 1 751 ? 34.907 13.134 3.133 1.00 66.12 751 ILE A CA 1
ATOM 5575 C C . ILE A 1 751 ? 33.508 13.807 3.291 1.00 66.12 751 ILE A C 1
ATOM 5577 O O . ILE A 1 751 ? 33.474 14.752 4.079 1.00 66.12 751 ILE A O 1
ATOM 5581 N N . GLU A 1 752 ? 32.386 13.375 2.682 1.00 74.44 752 GLU A N 1
ATOM 5582 C CA . GLU A 1 752 ? 31.030 13.981 2.909 1.00 74.44 752 GLU A CA 1
ATOM 5583 C C . GLU A 1 752 ? 29.919 13.040 3.468 1.00 74.44 752 GLU A C 1
ATOM 5585 O O . GLU A 1 752 ? 30.150 12.507 4.552 1.00 74.44 752 GLU A O 1
ATOM 5590 N N . GLY A 1 753 ? 28.719 12.883 2.858 1.00 82.69 753 GLY A N 1
ATOM 5591 C CA . GLY A 1 753 ? 27.551 12.186 3.472 1.00 82.69 753 GLY A CA 1
ATOM 5592 C C . GLY A 1 753 ? 26.294 11.958 2.581 1.00 82.69 753 GLY A C 1
ATOM 5593 O O . GLY A 1 753 ? 26.327 12.259 1.389 1.00 82.69 753 GLY A O 1
ATOM 5594 N N . SER A 1 754 ? 25.189 11.415 3.143 1.00 86.56 754 SER A N 1
ATOM 5595 C CA . SER A 1 754 ? 24.051 10.781 2.398 1.00 86.56 754 SER A CA 1
ATOM 5596 C C . SER A 1 754 ? 22.672 10.833 3.113 1.00 86.56 754 SER A C 1
ATOM 5598 O O . SER A 1 754 ? 22.633 11.153 4.295 1.00 86.56 754 SER A O 1
ATOM 5600 N N . SER A 1 755 ? 21.533 10.476 2.473 1.00 87.31 755 SER A N 1
ATOM 5601 C CA . SER A 1 755 ? 20.179 10.398 3.116 1.00 87.31 755 SER A CA 1
ATOM 5602 C C . SER A 1 755 ? 19.066 9.495 2.447 1.00 87.31 755 SER A C 1
ATOM 5604 O O . SER A 1 755 ? 18.038 10.006 2.014 1.00 87.31 755 SER A O 1
ATOM 5606 N N . PRO A 1 756 ? 19.200 8.149 2.411 1.00 91.38 756 PRO A N 1
ATOM 5607 C CA . PRO A 1 756 ? 18.239 7.087 1.938 1.00 91.38 756 PRO A CA 1
ATOM 5608 C C . PRO A 1 756 ? 16.752 6.930 2.420 1.00 91.38 756 PRO A C 1
ATOM 5610 O O . PRO A 1 756 ? 16.432 7.481 3.453 1.00 91.38 756 PRO A O 1
ATOM 5613 N N . GLN A 1 757 ? 15.847 6.145 1.763 1.00 86.88 757 GLN A N 1
ATOM 5614 C CA . GLN A 1 757 ? 14.347 6.095 1.953 1.00 86.88 757 GLN A CA 1
ATOM 5615 C C . GLN A 1 757 ? 13.562 4.721 1.618 1.00 86.88 757 GLN A C 1
ATOM 5617 O O . GLN A 1 757 ? 14.010 4.054 0.698 1.00 86.88 757 GLN A O 1
ATOM 5622 N N . LYS A 1 758 ? 12.370 4.386 2.229 1.00 84.81 758 LYS A N 1
ATOM 5623 C CA . LYS A 1 758 ? 11.281 3.280 2.159 1.00 84.81 758 LYS A CA 1
ATOM 5624 C C . LYS A 1 758 ? 11.615 1.798 2.479 1.00 84.81 758 LYS A C 1
ATOM 5626 O O . LYS A 1 758 ? 12.782 1.512 2.585 1.00 84.81 758 LYS A O 1
ATOM 5631 N N . LEU A 1 759 ? 10.634 0.870 2.677 1.00 89.06 759 LEU A N 1
ATOM 5632 C CA . LEU A 1 759 ? 10.833 -0.598 2.885 1.00 89.06 759 LEU A CA 1
ATOM 5633 C C . LEU A 1 759 ? 9.565 -1.546 2.644 1.00 89.06 759 LEU A C 1
ATOM 5635 O O . LEU A 1 759 ? 8.486 -1.139 3.071 1.00 89.06 759 LEU A O 1
ATOM 5639 N N . THR A 1 760 ? 9.612 -2.778 2.032 1.00 83.88 760 THR A N 1
ATOM 5640 C CA . THR A 1 760 ? 8.560 -3.896 1.972 1.00 83.88 760 THR A CA 1
ATOM 5641 C C . THR A 1 760 ? 9.061 -5.327 1.496 1.00 83.88 760 THR A C 1
ATOM 5643 O O . THR A 1 760 ? 9.998 -5.410 0.723 1.00 83.88 760 THR A O 1
ATOM 5646 N N . ASN A 1 761 ? 8.434 -6.488 1.847 1.00 82.25 761 ASN A N 1
ATOM 5647 C CA . ASN A 1 761 ? 8.942 -7.907 1.674 1.00 82.25 761 ASN A CA 1
ATOM 5648 C C . ASN A 1 761 ? 8.388 -8.780 0.492 1.00 82.25 761 ASN A C 1
ATOM 5650 O O . ASN A 1 761 ? 7.246 -8.584 0.101 1.00 82.25 761 ASN A O 1
ATOM 5654 N N . VAL A 1 762 ? 9.165 -9.740 -0.072 1.00 78.12 762 VAL A N 1
ATOM 5655 C CA . VAL A 1 762 ? 8.774 -10.888 -0.960 1.00 78.12 762 VAL A CA 1
ATOM 5656 C C . VAL A 1 762 ? 9.627 -12.113 -0.638 1.00 78.12 762 VAL A C 1
ATOM 5658 O O . VAL A 1 762 ? 10.841 -12.043 -0.776 1.00 78.12 762 VAL A O 1
ATOM 5661 N N . GLY A 1 763 ? 9.023 -13.237 -0.234 1.00 65.00 763 GLY A N 1
ATOM 5662 C CA . GLY A 1 763 ? 9.720 -14.527 -0.051 1.00 65.00 763 GLY A CA 1
ATOM 5663 C C . GLY A 1 763 ? 10.885 -14.550 0.960 1.00 65.00 763 GLY A C 1
ATOM 5664 O O . GLY A 1 763 ? 11.435 -15.615 1.219 1.00 65.00 763 GLY A O 1
ATOM 5665 N N . GLY A 1 764 ? 11.255 -13.404 1.550 1.00 72.75 764 GLY A N 1
ATOM 5666 C CA . GLY A 1 764 ? 12.502 -13.194 2.288 1.00 72.75 764 GLY A CA 1
ATOM 5667 C C . GLY A 1 764 ? 13.471 -12.117 1.739 1.00 72.75 764 GLY A C 1
ATOM 5668 O O . GLY A 1 764 ? 14.532 -11.986 2.337 1.00 72.75 764 GLY A O 1
ATOM 5669 N N . ILE A 1 765 ? 13.162 -11.354 0.667 1.00 79.69 765 ILE A N 1
ATOM 5670 C CA . ILE A 1 765 ? 14.042 -10.363 -0.030 1.00 79.69 765 ILE A CA 1
ATOM 5671 C C . ILE A 1 765 ? 13.260 -9.083 -0.475 1.00 79.69 765 ILE A C 1
ATOM 5673 O O . ILE A 1 765 ? 12.055 -9.174 -0.715 1.00 79.69 765 ILE A O 1
ATOM 5677 N N . LEU A 1 766 ? 13.893 -7.885 -0.580 1.00 90.69 766 LEU A N 1
ATOM 5678 C CA . LEU A 1 766 ? 13.246 -6.563 -0.889 1.00 90.69 766 LEU A CA 1
ATOM 5679 C C . LEU A 1 766 ? 13.509 -5.994 -2.326 1.00 90.69 766 LEU A C 1
ATOM 5681 O O . LEU A 1 766 ? 12.840 -6.548 -3.179 1.00 90.69 766 LEU A O 1
ATOM 5685 N N . TYR A 1 767 ? 14.292 -4.904 -2.595 1.00 91.12 767 TYR A N 1
ATOM 5686 C CA . TYR A 1 767 ? 15.203 -4.533 -3.758 1.00 91.12 767 TYR A CA 1
ATOM 5687 C C . TYR A 1 767 ? 15.572 -2.995 -3.879 1.00 91.12 767 TYR A C 1
ATOM 5689 O O . TYR A 1 767 ? 14.678 -2.156 -3.917 1.00 91.12 767 TYR A O 1
ATOM 5697 N N . PHE A 1 768 ? 16.873 -2.583 -3.961 1.00 93.94 768 PHE A N 1
ATOM 5698 C CA . PHE A 1 768 ? 17.341 -1.137 -3.949 1.00 93.94 768 PHE A CA 1
ATOM 5699 C C . PHE A 1 768 ? 18.708 -0.686 -4.524 1.00 93.94 768 PHE A C 1
ATOM 5701 O O . PHE A 1 768 ? 19.591 -1.485 -4.766 1.00 93.94 768 PHE A O 1
ATOM 5708 N N . THR A 1 769 ? 18.921 0.630 -4.664 1.00 93.62 769 THR A N 1
ATOM 5709 C CA . THR A 1 769 ? 19.607 1.278 -5.795 1.00 93.62 769 THR A CA 1
ATOM 5710 C C . THR A 1 769 ? 20.782 2.267 -5.509 1.00 93.62 769 THR A C 1
ATOM 5712 O O . THR A 1 769 ? 20.487 3.416 -5.207 1.00 93.62 769 THR A O 1
ATOM 5715 N N . ALA A 1 770 ? 22.081 1.906 -5.662 1.00 93.00 770 ALA A N 1
ATOM 5716 C CA . ALA A 1 770 ? 23.223 2.774 -6.101 1.00 93.00 770 ALA A CA 1
ATOM 5717 C C . ALA A 1 770 ? 24.691 2.349 -5.755 1.00 93.00 770 ALA A C 1
ATOM 5719 O O . ALA A 1 770 ? 25.258 1.534 -6.469 1.00 93.00 770 ALA A O 1
ATOM 5720 N N . ASP A 1 771 ? 25.342 2.990 -4.765 1.00 90.38 771 ASP A N 1
ATOM 5721 C CA . ASP A 1 771 ? 26.778 3.405 -4.672 1.00 90.38 771 ASP A CA 1
ATOM 5722 C C . ASP A 1 771 ? 27.947 2.397 -4.897 1.00 90.38 771 ASP A C 1
ATOM 5724 O O . ASP A 1 771 ? 28.244 1.594 -4.012 1.00 90.38 771 ASP A O 1
ATOM 5728 N N . ASP A 1 772 ? 28.758 2.563 -5.959 1.00 89.62 772 ASP A N 1
ATOM 5729 C CA . ASP A 1 772 ? 30.166 2.079 -6.003 1.00 89.62 772 ASP A CA 1
ATOM 5730 C C . ASP A 1 772 ? 31.133 3.011 -6.793 1.00 89.62 772 ASP A C 1
ATOM 5732 O O . ASP A 1 772 ? 31.413 4.111 -6.321 1.00 89.62 772 ASP A O 1
ATOM 5736 N N . ASP A 1 773 ? 31.659 2.612 -7.957 1.00 85.19 773 ASP A N 1
ATOM 5737 C CA . ASP A 1 773 ? 32.684 3.313 -8.756 1.00 85.19 773 ASP A CA 1
ATOM 5738 C C . ASP A 1 773 ? 32.270 3.519 -10.236 1.00 85.19 773 ASP A C 1
ATOM 5740 O O . ASP A 1 773 ? 32.549 4.573 -10.804 1.00 85.19 773 ASP A O 1
ATOM 5744 N N . VAL A 1 774 ? 31.555 2.566 -10.860 1.00 85.44 774 VAL A N 1
ATOM 5745 C CA . VAL A 1 774 ? 31.102 2.620 -12.278 1.00 85.44 774 VAL A CA 1
ATOM 5746 C C . VAL A 1 774 ? 29.680 2.052 -12.412 1.00 85.44 774 VAL A C 1
ATOM 5748 O O . VAL A 1 774 ? 29.349 1.140 -11.667 1.00 85.44 774 VAL A O 1
ATOM 5751 N N . HIS A 1 775 ? 28.848 2.572 -13.326 1.00 85.94 775 HIS A N 1
ATOM 5752 C CA . HIS A 1 775 ? 27.442 2.187 -13.580 1.00 85.94 775 HIS A CA 1
ATOM 5753 C C . HIS A 1 775 ? 26.457 2.380 -12.408 1.00 85.94 775 HIS A C 1
ATOM 5755 O O . HIS A 1 775 ? 26.162 1.471 -11.637 1.00 85.94 775 HIS A O 1
ATOM 5761 N N . GLY A 1 776 ? 25.997 3.633 -12.262 1.00 84.38 776 GLY A N 1
ATOM 5762 C CA . GLY A 1 776 ? 24.895 4.163 -11.436 1.00 84.38 776 GLY A CA 1
ATOM 5763 C C . GLY A 1 776 ? 23.562 4.230 -12.199 1.00 84.38 776 GLY A C 1
ATOM 5764 O O . GLY A 1 776 ? 23.540 4.139 -13.411 1.00 84.38 776 GLY A O 1
ATOM 5765 N N . ARG A 1 777 ? 22.412 4.381 -11.555 1.00 90.88 777 ARG A N 1
ATOM 5766 C CA . ARG A 1 777 ? 22.105 4.806 -10.187 1.00 90.88 777 ARG A CA 1
ATOM 5767 C C . ARG A 1 777 ? 21.415 3.653 -9.416 1.00 90.88 777 ARG A C 1
ATOM 5769 O O . ARG A 1 777 ? 20.348 3.806 -8.838 1.00 90.88 777 ARG A O 1
ATOM 5776 N N . GLU A 1 778 ? 22.088 2.502 -9.365 1.00 92.69 778 GLU A N 1
ATOM 5777 C CA . GLU A 1 778 ? 21.526 1.175 -9.693 1.00 92.69 778 GLU A CA 1
ATOM 5778 C C . GLU A 1 778 ? 21.264 0.109 -8.608 1.00 92.69 778 GLU A C 1
ATOM 5780 O O . GLU A 1 778 ? 21.957 0.038 -7.601 1.00 92.69 778 GLU A O 1
ATOM 5785 N N . LEU A 1 779 ? 20.334 -0.815 -8.893 1.00 92.50 779 LEU A N 1
ATOM 5786 C CA . LEU A 1 779 ? 19.736 -1.846 -8.014 1.00 92.50 779 LEU A CA 1
ATOM 5787 C C . LEU A 1 779 ? 20.617 -3.042 -7.574 1.00 92.50 779 LEU A C 1
ATOM 5789 O O . LEU A 1 779 ? 21.344 -3.590 -8.387 1.00 92.50 779 LEU A O 1
ATOM 5793 N N . TRP A 1 780 ? 20.520 -3.450 -6.297 1.00 93.44 780 TRP A N 1
ATOM 5794 C CA . TRP A 1 780 ? 21.239 -4.494 -5.538 1.00 93.44 780 TRP A CA 1
ATOM 5795 C C . TRP A 1 780 ? 20.265 -5.394 -4.715 1.00 93.44 780 TRP A C 1
ATOM 5797 O O . TRP A 1 780 ? 19.210 -4.928 -4.276 1.00 93.44 780 TRP A O 1
ATOM 5807 N N . ARG A 1 781 ? 20.650 -6.647 -4.400 1.00 92.44 781 ARG A N 1
ATOM 5808 C CA . ARG A 1 781 ? 19.915 -7.602 -3.516 1.00 92.44 781 ARG A CA 1
ATOM 5809 C C . ARG A 1 781 ? 20.034 -7.266 -1.999 1.00 92.44 781 ARG A C 1
ATOM 5811 O O . ARG A 1 781 ? 20.590 -6.229 -1.667 1.00 92.44 781 ARG A O 1
ATOM 5818 N N . SER A 1 782 ? 19.485 -8.078 -1.078 1.00 92.31 782 SER A N 1
ATOM 5819 C CA . SER A 1 782 ? 19.880 -8.348 0.329 1.00 92.31 782 SER A CA 1
ATOM 5820 C C . SER A 1 782 ? 19.023 -9.467 0.942 1.00 92.31 782 SER A C 1
ATOM 5822 O O . SER A 1 782 ? 17.805 -9.499 0.835 1.00 92.31 782 SER A O 1
ATOM 5824 N N . ASP A 1 783 ? 19.685 -10.365 1.649 1.00 80.88 783 ASP A N 1
ATOM 5825 C CA . ASP A 1 783 ? 19.127 -11.331 2.608 1.00 80.88 783 ASP A CA 1
ATOM 5826 C C . ASP A 1 783 ? 19.446 -10.894 4.057 1.00 80.88 783 ASP A C 1
ATOM 5828 O O . ASP A 1 783 ? 19.478 -11.688 4.999 1.00 80.88 783 ASP A O 1
ATOM 5832 N N . GLY A 1 784 ? 19.791 -9.615 4.218 1.00 84.19 784 GLY A N 1
ATOM 5833 C CA . GLY A 1 784 ? 20.349 -9.041 5.430 1.00 84.19 784 GLY A CA 1
ATOM 5834 C C . GLY A 1 784 ? 21.833 -9.289 5.644 1.00 84.19 784 GLY A C 1
ATOM 5835 O O . GLY A 1 784 ? 22.348 -8.981 6.721 1.00 84.19 784 GLY A O 1
ATOM 5836 N N . THR A 1 785 ? 22.560 -9.817 4.663 1.00 88.06 785 THR A N 1
ATOM 5837 C CA . THR A 1 785 ? 24.027 -9.829 4.673 1.00 88.06 785 THR A CA 1
ATOM 5838 C C . THR A 1 785 ? 24.598 -8.837 3.668 1.00 88.06 785 THR A C 1
ATOM 5840 O O . THR A 1 785 ? 24.030 -8.602 2.604 1.00 88.06 785 THR A O 1
ATOM 5843 N N . GLU A 1 786 ? 25.773 -8.284 3.969 1.00 86.31 786 GLU A N 1
ATOM 5844 C CA . GLU A 1 786 ? 26.485 -7.379 3.060 1.00 86.31 786 GLU A CA 1
ATOM 5845 C C . GLU A 1 786 ? 26.740 -8.008 1.683 1.00 86.31 786 GLU A C 1
ATOM 5847 O O . GLU A 1 786 ? 26.529 -7.371 0.656 1.00 86.31 786 GLU A O 1
ATOM 5852 N N . ALA A 1 787 ? 27.141 -9.281 1.654 1.00 80.25 787 ALA A N 1
ATOM 5853 C CA . ALA A 1 787 ? 27.384 -10.012 0.413 1.00 80.25 787 ALA A CA 1
ATOM 5854 C C . ALA A 1 787 ? 26.081 -10.328 -0.325 1.00 80.25 787 ALA A C 1
ATOM 5856 O O . ALA A 1 787 ? 25.981 -10.067 -1.515 1.00 80.25 787 ALA A O 1
ATOM 5857 N N . GLY A 1 788 ? 25.046 -10.787 0.381 1.00 83.00 788 GLY A N 1
ATOM 5858 C CA . GLY A 1 788 ? 23.715 -10.973 -0.189 1.00 83.00 788 GLY A CA 1
ATOM 5859 C C . GLY A 1 788 ? 23.098 -9.687 -0.729 1.00 83.00 788 GLY A C 1
ATOM 5860 O O . GLY A 1 788 ? 22.071 -9.759 -1.397 1.00 83.00 788 GLY A O 1
ATOM 5861 N N . THR A 1 789 ? 23.745 -8.543 -0.486 1.00 92.94 789 THR A N 1
ATOM 5862 C CA . THR A 1 789 ? 23.436 -7.228 -1.025 1.00 92.94 789 THR A CA 1
ATOM 5863 C C . THR A 1 789 ? 24.246 -6.883 -2.302 1.00 92.94 789 THR A C 1
ATOM 5865 O O . THR A 1 789 ? 24.824 -5.792 -2.359 1.00 92.94 789 THR A O 1
ATOM 5868 N N . TYR A 1 790 ? 24.372 -7.799 -3.297 1.00 88.06 790 TYR A N 1
ATOM 5869 C CA . TYR A 1 790 ? 25.218 -7.598 -4.512 1.00 88.06 790 TYR A CA 1
ATOM 5870 C C . TYR A 1 790 ? 24.835 -8.320 -5.856 1.00 88.06 790 TYR A C 1
ATOM 5872 O O . TYR A 1 790 ? 24.017 -9.235 -5.847 1.00 88.06 790 TYR A O 1
ATOM 5880 N N . LEU A 1 791 ? 25.506 -7.934 -6.968 1.00 88.44 791 LEU A N 1
ATOM 5881 C CA . LEU A 1 791 ? 25.931 -8.706 -8.179 1.00 88.44 791 LEU A CA 1
ATOM 5882 C C . LEU A 1 791 ? 24.954 -9.242 -9.267 1.00 88.44 791 LEU A C 1
ATOM 5884 O O . LEU A 1 791 ? 24.885 -10.456 -9.430 1.00 88.44 791 LEU A O 1
ATOM 5888 N N . LEU A 1 792 ? 24.331 -8.394 -10.121 1.00 85.50 792 LEU A N 1
ATOM 5889 C CA . LEU A 1 792 ? 23.474 -8.822 -11.261 1.00 85.50 792 LEU A CA 1
ATOM 5890 C C . LEU A 1 792 ? 23.681 -8.165 -12.683 1.00 85.50 792 LEU A C 1
ATOM 5892 O O . LEU A 1 792 ? 24.526 -8.658 -13.431 1.00 85.50 792 LEU A O 1
ATOM 5896 N N . ARG A 1 793 ? 22.908 -7.149 -13.146 1.00 82.62 793 ARG A N 1
ATOM 5897 C CA . ARG A 1 793 ? 22.719 -6.751 -14.591 1.00 82.62 793 ARG A CA 1
ATOM 5898 C C . ARG A 1 793 ? 22.564 -5.212 -14.817 1.00 82.62 793 ARG A C 1
ATOM 5900 O O . ARG A 1 793 ? 21.911 -4.609 -13.986 1.00 82.62 793 ARG A O 1
ATOM 5907 N N . ASP A 1 794 ? 23.074 -4.613 -15.921 1.00 82.69 794 ASP A N 1
ATOM 5908 C CA . ASP A 1 794 ? 23.282 -3.136 -16.211 1.00 82.69 794 ASP A CA 1
ATOM 5909 C C . ASP A 1 794 ? 22.183 -2.552 -17.100 1.00 82.69 794 ASP A C 1
ATOM 5911 O O . ASP A 1 794 ? 21.339 -3.307 -17.582 1.00 82.69 794 ASP A O 1
ATOM 5915 N N . VAL A 1 795 ? 22.296 -1.278 -17.485 1.00 81.69 795 VAL A N 1
ATOM 5916 C CA . VAL A 1 795 ? 22.054 -0.916 -18.889 1.00 81.69 795 VAL A CA 1
ATOM 5917 C C . VAL A 1 795 ? 23.325 -0.675 -19.725 1.00 81.69 795 VAL A C 1
ATOM 5919 O O . VAL A 1 795 ? 23.540 -1.473 -20.643 1.00 81.69 795 VAL A O 1
ATOM 5922 N N . LEU A 1 796 ? 24.190 0.310 -19.436 1.00 82.38 796 LEU A N 1
ATOM 5923 C CA . LEU A 1 796 ? 25.334 0.659 -20.314 1.00 82.38 796 LEU A CA 1
ATOM 5924 C C . LEU A 1 796 ? 26.637 1.161 -19.633 1.00 82.38 796 LEU A C 1
ATOM 5926 O O . LEU A 1 796 ? 27.704 0.631 -19.942 1.00 82.38 796 LEU A O 1
ATOM 5930 N N . ILE A 1 797 ? 26.586 2.249 -18.840 1.00 80.81 797 ILE A N 1
ATOM 5931 C CA . ILE A 1 797 ? 27.738 2.974 -18.226 1.00 80.81 797 ILE A CA 1
ATOM 5932 C C . ILE A 1 797 ? 27.356 3.708 -16.910 1.00 80.81 797 ILE A C 1
ATOM 5934 O O . ILE A 1 797 ? 28.195 3.814 -16.018 1.00 80.81 797 ILE A O 1
ATOM 5938 N N . GLY A 1 798 ? 26.116 4.214 -16.813 1.00 73.38 798 GLY A N 1
ATOM 5939 C CA . GLY A 1 798 ? 25.298 4.517 -15.622 1.00 73.38 798 GLY A CA 1
ATOM 5940 C C . GLY A 1 798 ? 25.565 5.722 -14.680 1.00 73.38 798 GLY A C 1
ATOM 5941 O O . GLY A 1 798 ? 26.554 5.750 -13.947 1.00 73.38 798 GLY A O 1
ATOM 5942 N N . ALA A 1 799 ? 24.581 6.639 -14.589 1.00 79.56 799 ALA A N 1
ATOM 5943 C CA . ALA A 1 799 ? 24.029 7.230 -13.345 1.00 79.56 799 ALA A CA 1
ATOM 5944 C C . ALA A 1 799 ? 22.535 7.625 -13.489 1.00 79.56 799 ALA A C 1
ATOM 5946 O O . ALA A 1 799 ? 22.071 8.509 -12.776 1.00 79.56 799 ALA A O 1
ATOM 5947 N N . GLU A 1 800 ? 21.778 7.022 -14.414 1.00 80.31 800 GLU A N 1
ATOM 5948 C CA . GLU A 1 800 ? 20.499 7.577 -14.908 1.00 80.31 800 GLU A CA 1
ATOM 5949 C C . GLU A 1 800 ? 19.308 6.602 -14.853 1.00 80.31 800 GLU A C 1
ATOM 5951 O O . GLU A 1 800 ? 19.314 5.729 -13.993 1.00 80.31 800 GLU A O 1
ATOM 5956 N N . ALA A 1 801 ? 18.182 6.906 -15.518 1.00 84.12 801 ALA A N 1
ATOM 5957 C CA . ALA A 1 801 ? 16.983 7.138 -14.712 1.00 84.12 801 ALA A CA 1
ATOM 5958 C C . ALA A 1 801 ? 15.602 6.904 -15.397 1.00 84.12 801 ALA A C 1
ATOM 5960 O O . ALA A 1 801 ? 15.225 7.542 -16.374 1.00 84.12 801 ALA A O 1
ATOM 5961 N N . SER A 1 802 ? 14.753 6.065 -14.789 1.00 81.38 802 SER A N 1
ATOM 5962 C CA . SER A 1 802 ? 13.537 5.457 -15.383 1.00 81.38 802 SER A CA 1
ATOM 5963 C C . SER A 1 802 ? 12.151 5.681 -14.727 1.00 81.38 802 SER A C 1
ATOM 5965 O O . SER A 1 802 ? 11.370 6.344 -15.380 1.00 81.38 802 SER A O 1
ATOM 5967 N N . GLY A 1 803 ? 11.745 5.191 -13.526 1.00 83.31 803 GLY A N 1
ATOM 5968 C CA . GLY A 1 803 ? 10.546 5.736 -12.816 1.00 83.31 803 GLY A CA 1
ATOM 5969 C C . GLY A 1 803 ? 9.647 4.926 -11.845 1.00 83.31 803 GLY A C 1
ATOM 5970 O O . GLY A 1 803 ? 8.567 4.559 -12.286 1.00 83.31 803 GLY A O 1
ATOM 5971 N N . ILE A 1 804 ? 9.892 4.831 -10.519 1.00 87.50 804 ILE A N 1
ATOM 5972 C CA . ILE A 1 804 ? 9.429 3.667 -9.701 1.00 87.50 804 ILE A CA 1
ATOM 5973 C C . ILE A 1 804 ? 8.162 3.843 -8.694 1.00 87.50 804 ILE A C 1
ATOM 5975 O O . ILE A 1 804 ? 7.105 4.254 -9.175 1.00 87.50 804 ILE A O 1
ATOM 5979 N N . ASP A 1 805 ? 8.150 3.591 -7.353 1.00 82.81 805 ASP A N 1
ATOM 5980 C CA . ASP A 1 805 ? 7.097 3.669 -6.225 1.00 82.81 805 ASP A CA 1
ATOM 5981 C C . ASP A 1 805 ? 6.257 2.535 -5.493 1.00 82.81 805 ASP A C 1
ATOM 5983 O O . ASP A 1 805 ? 6.341 2.477 -4.266 1.00 82.81 805 ASP A O 1
ATOM 5987 N N . GLN A 1 806 ? 5.344 1.749 -6.079 1.00 79.00 806 GLN A N 1
ATOM 5988 C CA . GLN A 1 806 ? 4.214 1.000 -5.428 1.00 79.00 806 GLN A CA 1
ATOM 5989 C C . GLN A 1 806 ? 4.472 -0.448 -4.872 1.00 79.00 806 GLN A C 1
ATOM 5991 O O . GLN A 1 806 ? 3.773 -1.401 -5.236 1.00 79.00 806 GLN A O 1
ATOM 5996 N N . LEU A 1 807 ? 5.485 -0.630 -4.016 1.00 87.44 807 LEU A N 1
ATOM 5997 C CA . LEU A 1 807 ? 6.034 -1.923 -3.526 1.00 87.44 807 LEU A CA 1
ATOM 5998 C C . LEU A 1 807 ? 4.986 -3.045 -3.318 1.00 87.44 807 LEU A C 1
ATOM 6000 O O . LEU A 1 807 ? 4.281 -3.013 -2.313 1.00 87.44 807 LEU A O 1
ATOM 6004 N N . THR A 1 808 ? 4.906 -4.049 -4.217 1.00 83.56 808 THR A N 1
ATOM 6005 C CA . THR A 1 808 ? 3.905 -5.140 -4.096 1.00 83.56 808 THR A CA 1
ATOM 6006 C C . THR A 1 808 ? 4.438 -6.540 -4.397 1.00 83.56 808 THR A C 1
ATOM 6008 O O . THR A 1 808 ? 5.229 -6.731 -5.313 1.00 83.56 808 THR A O 1
ATOM 6011 N N . ALA A 1 809 ? 3.978 -7.502 -3.596 1.00 79.69 809 ALA A N 1
ATOM 6012 C CA . ALA A 1 809 ? 4.391 -8.899 -3.504 1.00 79.69 809 ALA A CA 1
ATOM 6013 C C . ALA A 1 809 ? 3.209 -9.829 -3.806 1.00 79.69 809 ALA A C 1
ATOM 6015 O O . ALA A 1 809 ? 2.129 -9.541 -3.316 1.00 79.69 809 ALA A O 1
ATOM 6016 N N . ALA A 1 810 ? 3.393 -10.912 -4.563 1.00 75.25 810 ALA A N 1
ATOM 6017 C CA . ALA A 1 810 ? 2.341 -11.897 -4.892 1.00 75.25 810 ALA A CA 1
ATOM 6018 C C . ALA A 1 810 ? 2.959 -13.128 -5.569 1.00 75.25 810 ALA A C 1
ATOM 6020 O O . ALA A 1 810 ? 4.057 -12.998 -6.083 1.00 75.25 810 ALA A O 1
ATOM 6021 N N . GLY A 1 811 ? 2.348 -14.312 -5.574 1.00 68.00 811 GLY A N 1
ATOM 6022 C CA . GLY A 1 811 ? 2.896 -15.477 -6.302 1.00 68.00 811 GLY A CA 1
ATOM 6023 C C . GLY A 1 811 ? 4.263 -16.023 -5.862 1.00 68.00 811 GLY A C 1
ATOM 6024 O O . GLY A 1 811 ? 4.741 -16.977 -6.459 1.00 68.00 811 GLY A O 1
ATOM 6025 N N . GLY A 1 812 ? 4.897 -15.445 -4.833 1.00 68.94 812 GLY A N 1
ATOM 6026 C CA . GLY A 1 812 ? 6.324 -15.648 -4.513 1.00 68.94 812 GLY A CA 1
ATOM 6027 C C . GLY A 1 812 ? 7.272 -14.597 -5.121 1.00 68.94 812 GLY A C 1
ATOM 6028 O O . GLY A 1 812 ? 8.486 -14.716 -4.996 1.00 68.94 812 GLY A O 1
ATOM 6029 N N . LEU A 1 813 ? 6.704 -13.569 -5.751 1.00 76.31 813 LEU A N 1
ATOM 6030 C CA . LEU A 1 813 ? 7.275 -12.678 -6.763 1.00 76.31 813 LEU A CA 1
ATOM 6031 C C . LEU A 1 813 ? 6.860 -11.203 -6.478 1.00 76.31 813 LEU A C 1
ATOM 6033 O O . LEU A 1 813 ? 6.205 -10.922 -5.465 1.00 76.31 813 LEU A O 1
ATOM 6037 N N . LEU A 1 814 ? 7.241 -10.241 -7.329 1.00 84.44 814 LEU A N 1
ATOM 6038 C CA . LEU A 1 814 ? 7.371 -8.808 -6.993 1.00 84.44 814 LEU A CA 1
ATOM 6039 C C . LEU A 1 814 ? 7.127 -7.835 -8.167 1.00 84.44 814 LEU A C 1
ATOM 6041 O O . LEU A 1 814 ? 7.479 -8.167 -9.292 1.00 84.44 814 LEU A O 1
ATOM 6045 N N . TYR A 1 815 ? 6.621 -6.609 -7.928 1.00 87.81 815 TYR A N 1
ATOM 6046 C CA . TYR A 1 815 ? 6.178 -5.661 -8.990 1.00 87.81 815 TYR A CA 1
ATOM 6047 C C . TYR A 1 815 ? 6.721 -4.219 -8.888 1.00 87.81 815 TYR A C 1
ATOM 6049 O O . TYR A 1 815 ? 6.886 -3.760 -7.760 1.00 87.81 815 TYR A O 1
ATOM 6057 N N . PHE A 1 816 ? 6.936 -3.487 -10.010 1.00 88.94 816 PHE A N 1
ATOM 6058 C CA . PHE A 1 816 ? 7.359 -2.059 -10.053 1.00 88.94 816 PHE A CA 1
ATOM 6059 C C . PHE A 1 816 ? 6.943 -1.190 -11.248 1.00 88.94 816 PHE A C 1
ATOM 6061 O O . PHE A 1 816 ? 6.570 -1.792 -12.216 1.00 88.94 816 PHE A O 1
ATOM 6068 N N . ARG A 1 817 ? 7.175 0.151 -11.273 1.00 89.69 817 ARG A N 1
ATOM 6069 C CA . ARG A 1 817 ? 7.095 1.130 -12.418 1.00 89.69 817 ARG A CA 1
ATOM 6070 C C . ARG A 1 817 ? 8.448 1.588 -13.005 1.00 89.69 817 ARG A C 1
ATOM 6072 O O . ARG A 1 817 ? 9.384 1.694 -12.243 1.00 89.69 817 ARG A O 1
ATOM 6079 N N . ALA A 1 818 ? 8.571 1.962 -14.282 1.00 87.31 818 ALA A N 1
ATOM 6080 C CA . ALA A 1 818 ? 9.775 2.552 -14.889 1.00 87.31 818 ALA A CA 1
ATOM 6081 C C . ALA A 1 818 ? 9.632 3.028 -16.358 1.00 87.31 818 ALA A C 1
ATOM 6083 O O . ALA A 1 818 ? 8.966 2.349 -17.125 1.00 87.31 818 ALA A O 1
ATOM 6084 N N . ASP A 1 819 ? 10.297 4.114 -16.807 1.00 85.50 819 ASP A N 1
ATOM 6085 C CA . ASP A 1 819 ? 10.361 4.473 -18.242 1.00 85.50 819 ASP A CA 1
ATOM 6086 C C . ASP A 1 819 ? 11.268 3.485 -19.009 1.00 85.50 819 ASP A C 1
ATOM 6088 O O . ASP A 1 819 ? 12.481 3.663 -19.084 1.00 85.50 819 ASP A O 1
ATOM 6092 N N . ASP A 1 820 ? 10.674 2.418 -19.548 1.00 81.56 820 ASP A N 1
ATOM 6093 C CA . ASP A 1 820 ? 11.358 1.200 -20.004 1.00 81.56 820 ASP A CA 1
ATOM 6094 C C . ASP A 1 820 ? 12.068 1.279 -21.349 1.00 81.56 820 ASP A C 1
ATOM 6096 O O . ASP A 1 820 ? 13.001 0.517 -21.613 1.00 81.56 820 ASP A O 1
ATOM 6100 N N . SER A 1 821 ? 11.686 2.260 -22.157 1.00 75.38 821 SER A N 1
ATOM 6101 C CA . SER A 1 821 ? 12.591 2.724 -23.186 1.00 75.38 821 SER A CA 1
ATOM 6102 C C . SER A 1 821 ? 12.780 1.805 -24.415 1.00 75.38 821 SER A C 1
ATOM 6104 O O . SER A 1 821 ? 13.850 1.712 -24.965 1.00 75.38 821 SER A O 1
ATOM 6106 N N . THR A 1 822 ? 11.725 1.337 -25.082 1.00 74.56 822 THR A N 1
ATOM 6107 C CA . THR A 1 822 ? 11.511 1.831 -26.481 1.00 74.56 822 THR A CA 1
ATOM 6108 C C . THR A 1 822 ? 10.192 2.618 -26.573 1.00 74.56 822 THR A C 1
ATOM 6110 O O . THR A 1 822 ? 9.590 2.822 -27.625 1.00 74.56 822 THR A O 1
ATOM 6113 N N . HIS A 1 823 ? 9.690 3.017 -25.406 1.00 74.56 823 HIS A N 1
ATOM 6114 C CA . HIS A 1 823 ? 8.295 2.763 -25.086 1.00 74.56 823 HIS A CA 1
ATOM 6115 C C . HIS A 1 823 ? 7.735 3.894 -24.212 1.00 74.56 823 HIS A C 1
ATOM 6117 O O . HIS A 1 823 ? 7.229 4.879 -24.753 1.00 74.56 823 HIS A O 1
ATOM 6123 N N . GLY A 1 824 ? 7.923 3.804 -22.893 1.00 73.88 824 GLY A N 1
ATOM 6124 C CA . GLY A 1 824 ? 7.554 4.830 -21.927 1.00 73.88 824 GLY A CA 1
ATOM 6125 C C . GLY A 1 824 ? 7.654 4.335 -20.490 1.00 73.88 824 GLY A C 1
ATOM 6126 O O . GLY A 1 824 ? 8.101 3.227 -20.245 1.00 73.88 824 GLY A O 1
ATOM 6127 N N . GLN A 1 825 ? 7.268 5.164 -19.524 1.00 79.38 825 GLN A N 1
ATOM 6128 C CA . GLN A 1 825 ? 6.183 4.830 -18.606 1.00 79.38 825 GLN A CA 1
ATOM 6129 C C . GLN A 1 825 ? 5.698 3.361 -18.621 1.00 79.38 825 GLN A C 1
ATOM 6131 O O . GLN A 1 825 ? 4.620 3.170 -19.137 1.00 79.38 825 GLN A O 1
ATOM 6136 N N . GLU A 1 826 ? 6.406 2.331 -18.164 1.00 78.81 826 GLU A N 1
ATOM 6137 C CA . GLU A 1 826 ? 5.918 0.933 -18.105 1.00 78.81 826 GLU A CA 1
ATOM 6138 C C . GLU A 1 826 ? 6.260 0.316 -16.696 1.00 78.81 826 GLU A C 1
ATOM 6140 O O . GLU A 1 826 ? 6.552 1.087 -15.788 1.00 78.81 826 GLU A O 1
ATOM 6145 N N . LEU A 1 827 ? 6.191 -1.003 -16.402 1.00 84.25 827 LEU A N 1
ATOM 6146 C CA . LEU A 1 827 ? 6.328 -1.568 -15.018 1.00 84.25 827 LEU A CA 1
ATOM 6147 C C . LEU A 1 827 ? 6.679 -3.085 -14.870 1.00 84.25 827 LEU A C 1
ATOM 6149 O O . LEU A 1 827 ? 5.905 -3.834 -15.416 1.00 84.25 827 LEU A O 1
ATOM 6153 N N . TRP A 1 828 ? 7.694 -3.608 -14.128 1.00 86.69 828 TRP A N 1
ATOM 6154 C CA . TRP A 1 828 ? 8.052 -5.080 -14.047 1.00 86.69 828 TRP A CA 1
ATOM 6155 C C . TRP A 1 828 ? 7.196 -5.903 -13.076 1.00 86.69 828 TRP A C 1
ATOM 6157 O O . TRP A 1 828 ? 6.752 -5.398 -12.052 1.00 86.69 828 TRP A O 1
ATOM 6167 N N . ARG A 1 829 ? 7.038 -7.197 -13.393 1.00 86.38 829 ARG A N 1
ATOM 6168 C CA . ARG A 1 829 ? 6.851 -8.353 -12.499 1.00 86.38 829 ARG A CA 1
ATOM 6169 C C . ARG A 1 829 ? 8.217 -9.127 -12.440 1.00 86.38 829 ARG A C 1
ATOM 6171 O O . ARG A 1 829 ? 8.837 -9.198 -13.495 1.00 86.38 829 ARG A O 1
ATOM 6178 N N . SER A 1 830 ? 8.743 -9.616 -11.297 1.00 81.88 830 SER A N 1
ATOM 6179 C CA . SER A 1 830 ? 9.902 -10.563 -11.165 1.00 81.88 830 SER A CA 1
ATOM 6180 C C . SER A 1 830 ? 9.857 -11.484 -9.936 1.00 81.88 830 SER A C 1
ATOM 6182 O O . SER A 1 830 ? 9.321 -11.088 -8.904 1.00 81.88 830 SER A O 1
ATOM 6184 N N . ASN A 1 831 ? 10.615 -12.587 -9.959 1.00 65.69 831 ASN A N 1
ATOM 6185 C CA . ASN A 1 831 ? 11.246 -13.182 -8.777 1.00 65.69 831 ASN A CA 1
ATOM 6186 C C . ASN A 1 831 ? 12.304 -12.256 -8.123 1.00 65.69 831 ASN A C 1
ATOM 6188 O O . ASN A 1 831 ? 11.981 -11.352 -7.348 1.00 65.69 831 ASN A O 1
ATOM 6192 N N . GLY A 1 832 ? 13.588 -12.532 -8.360 1.00 70.31 832 GLY A N 1
ATOM 6193 C CA . GLY A 1 832 ? 14.702 -12.031 -7.553 1.00 70.31 832 GLY A CA 1
ATOM 6194 C C . GLY A 1 832 ? 16.092 -12.246 -8.162 1.00 70.31 832 GLY A C 1
ATOM 6195 O O . GLY A 1 832 ? 17.101 -12.154 -7.452 1.00 70.31 832 GLY A O 1
ATOM 6196 N N . THR A 1 833 ? 16.171 -12.546 -9.461 1.00 67.44 833 THR A N 1
ATOM 6197 C CA . THR A 1 833 ? 17.421 -12.747 -10.222 1.00 67.44 833 THR A CA 1
ATOM 6198 C C . THR A 1 833 ? 17.570 -11.685 -11.320 1.00 67.44 833 THR A C 1
ATOM 6200 O O . THR A 1 833 ? 16.648 -10.913 -11.560 1.00 67.44 833 THR A O 1
ATOM 6203 N N . SER A 1 834 ? 18.733 -11.585 -11.979 1.00 67.75 834 SER A N 1
ATOM 6204 C CA . SER A 1 834 ? 18.872 -10.727 -13.172 1.00 67.75 834 SER A CA 1
ATOM 6205 C C . SER A 1 834 ? 18.053 -11.209 -14.365 1.00 67.75 834 SER A C 1
ATOM 6207 O O . SER A 1 834 ? 17.759 -10.416 -15.256 1.00 67.75 834 SER A O 1
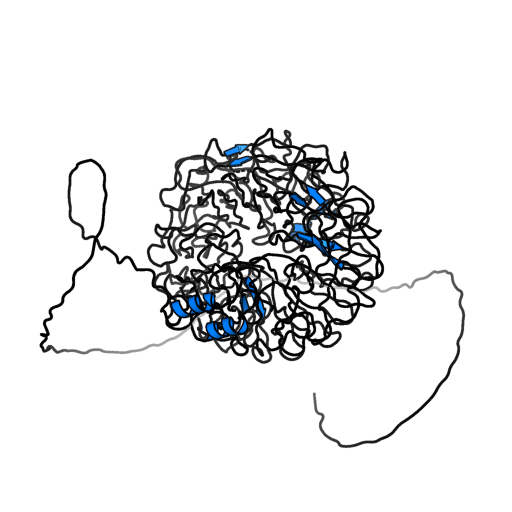ATOM 6209 N N . ASP A 1 835 ? 17.800 -12.515 -14.425 1.00 58.91 835 ASP A N 1
ATOM 6210 C CA . ASP A 1 835 ? 17.300 -13.205 -15.612 1.00 58.91 835 ASP A CA 1
ATOM 6211 C C . ASP A 1 835 ? 15.782 -13.391 -15.563 1.00 58.91 835 ASP A C 1
ATOM 6213 O O . ASP A 1 835 ? 15.156 -13.347 -16.614 1.00 58.91 835 ASP A O 1
ATOM 6217 N N . GLY A 1 836 ? 15.189 -13.549 -14.375 1.00 66.19 836 GLY A N 1
ATOM 6218 C CA . GLY A 1 836 ? 13.738 -13.635 -14.213 1.00 66.19 836 GLY A CA 1
ATOM 6219 C C . GLY A 1 836 ? 13.101 -12.267 -14.389 1.00 66.19 836 GLY A C 1
ATOM 6220 O O . GLY A 1 836 ? 13.008 -11.558 -13.390 1.00 66.19 836 GLY A O 1
ATOM 6221 N N . THR A 1 837 ? 12.812 -11.887 -15.654 1.00 80.06 837 THR A N 1
ATOM 6222 C CA . THR A 1 837 ? 12.142 -10.641 -16.114 1.00 80.06 837 THR A CA 1
ATOM 6223 C C . THR A 1 837 ? 12.443 -10.243 -17.570 1.00 80.06 837 THR A C 1
ATOM 6225 O O . THR A 1 837 ? 13.617 -10.170 -17.942 1.00 80.06 837 THR A O 1
ATOM 6228 N N . PHE A 1 838 ? 11.442 -9.685 -18.275 1.00 74.81 838 PHE A N 1
ATOM 6229 C CA . PHE A 1 838 ? 11.431 -8.235 -18.583 1.00 74.81 838 PHE A CA 1
ATOM 6230 C C . PHE A 1 838 ? 10.028 -7.595 -18.675 1.00 74.81 838 PHE A C 1
ATOM 6232 O O . PHE A 1 838 ? 9.417 -7.521 -17.626 1.00 74.81 838 PHE A O 1
ATOM 6239 N N . MET A 1 839 ? 9.558 -7.110 -19.840 1.00 78.12 839 MET A N 1
ATOM 6240 C CA . MET A 1 839 ? 8.219 -6.616 -20.332 1.00 78.12 839 MET A CA 1
ATOM 6241 C C . MET A 1 839 ? 7.021 -7.642 -20.282 1.00 78.12 839 MET A C 1
ATOM 6243 O O . MET A 1 839 ? 7.352 -8.774 -20.010 1.00 78.12 839 MET A O 1
ATOM 6247 N N . ALA A 1 840 ? 5.693 -7.311 -20.339 1.00 74.00 840 ALA A N 1
ATOM 6248 C CA . ALA A 1 840 ? 4.458 -8.039 -19.809 1.00 74.00 840 ALA A CA 1
ATOM 6249 C C . ALA A 1 840 ? 3.300 -8.725 -20.687 1.00 74.00 840 ALA A C 1
ATOM 6251 O O . ALA A 1 840 ? 3.471 -9.870 -21.079 1.00 74.00 840 ALA A O 1
ATOM 6252 N N . PHE A 1 841 ? 2.084 -8.150 -20.902 1.00 68.06 841 PHE A N 1
ATOM 6253 C CA . PHE A 1 841 ? 1.432 -7.966 -22.242 1.00 68.06 841 PHE A CA 1
ATOM 6254 C C . PHE A 1 841 ? 0.623 -6.623 -22.254 1.00 68.06 841 PHE A C 1
ATOM 6256 O O . PHE A 1 841 ? 0.812 -5.803 -21.375 1.00 68.06 841 PHE A O 1
ATOM 6263 N N . ASP A 1 842 ? -0.182 -6.267 -23.272 1.00 65.00 842 ASP A N 1
ATOM 6264 C CA . ASP A 1 842 ? 0.489 -5.354 -24.204 1.00 65.00 842 ASP A CA 1
ATOM 6265 C C . ASP A 1 842 ? -0.218 -4.397 -25.175 1.00 65.00 842 ASP A C 1
ATOM 6267 O O . ASP A 1 842 ? -1.007 -4.871 -25.971 1.00 65.00 842 ASP A O 1
ATOM 6271 N N . GLN A 1 843 ? 0.140 -3.100 -25.219 1.00 66.94 843 GLN A N 1
ATOM 6272 C CA . GLN A 1 843 ? -0.452 -2.107 -26.122 1.00 66.94 843 GLN A CA 1
ATOM 6273 C C . GLN A 1 843 ? 0.199 -0.661 -26.353 1.00 66.94 843 GLN A C 1
ATOM 6275 O O . GLN A 1 843 ? -0.529 0.134 -26.948 1.00 66.94 843 GLN A O 1
ATOM 6280 N N . THR A 1 844 ? 1.441 -0.220 -25.967 1.00 62.47 844 THR A N 1
ATOM 6281 C CA . THR A 1 844 ? 2.030 1.183 -26.231 1.00 62.47 844 THR A CA 1
ATOM 6282 C C . THR A 1 844 ? 2.985 1.347 -27.448 1.00 62.47 844 THR A C 1
ATOM 6284 O O . THR A 1 844 ? 3.275 0.328 -28.068 1.00 62.47 844 THR A O 1
ATOM 6287 N N . PRO A 1 845 ? 3.316 2.571 -27.983 1.00 56.81 845 PRO A N 1
ATOM 6288 C CA . PRO A 1 845 ? 4.624 3.292 -27.832 1.00 56.81 845 PRO A CA 1
ATOM 6289 C C . PRO A 1 845 ? 4.625 4.830 -28.075 1.00 56.81 845 PRO A C 1
ATOM 6291 O O . PRO A 1 845 ? 4.262 5.304 -29.158 1.00 56.81 845 PRO A O 1
ATOM 6294 N N . GLY A 1 846 ? 5.215 5.644 -27.183 1.00 53.06 846 GLY A N 1
ATOM 6295 C CA . GLY A 1 846 ? 5.466 7.064 -27.501 1.00 53.06 846 GLY A CA 1
ATOM 6296 C C . GLY A 1 846 ? 5.790 7.985 -26.327 1.00 53.06 846 GLY A C 1
ATOM 6297 O O . GLY A 1 846 ? 6.925 7.979 -25.861 1.00 53.06 846 GLY A O 1
ATOM 6298 N N . SER A 1 847 ? 4.852 8.861 -25.926 1.00 61.62 847 SER A N 1
ATOM 6299 C CA . SER A 1 847 ? 5.110 9.914 -24.926 1.00 61.62 847 SER A CA 1
ATOM 6300 C C . SER A 1 847 ? 3.946 10.505 -24.101 1.00 61.62 847 SER A C 1
ATOM 6302 O O . SER A 1 847 ? 4.223 11.131 -23.080 1.00 61.62 847 SER A O 1
ATOM 6304 N N . ASN A 1 848 ? 2.672 10.382 -24.503 1.00 60.06 848 ASN A N 1
ATOM 6305 C CA . ASN A 1 848 ? 1.613 11.350 -24.137 1.00 60.06 848 ASN A CA 1
ATOM 6306 C C . ASN A 1 848 ? 0.993 11.308 -22.711 1.00 60.06 848 ASN A C 1
ATOM 6308 O O . ASN A 1 848 ? -0.176 11.650 -22.537 1.00 60.06 848 ASN A O 1
ATOM 6312 N N . ASP A 1 849 ? 1.794 11.010 -21.690 1.00 70.06 849 ASP A N 1
ATOM 6313 C CA . ASP A 1 849 ? 1.584 11.461 -20.301 1.00 70.06 849 ASP A CA 1
ATOM 6314 C C . ASP A 1 849 ? 0.341 10.926 -19.534 1.00 70.06 849 ASP A C 1
ATOM 6316 O O . ASP A 1 849 ? -0.198 11.598 -18.651 1.00 70.06 849 ASP A O 1
ATOM 6320 N N . ALA A 1 850 ? -0.109 9.700 -19.838 1.00 62.19 850 ALA A N 1
ATOM 6321 C CA . ALA A 1 850 ? -1.262 9.057 -19.190 1.00 62.19 850 ALA A CA 1
ATOM 6322 C C . ALA A 1 850 ? -0.945 8.490 -17.787 1.00 62.19 850 ALA A C 1
ATOM 6324 O O . ALA A 1 850 ? -0.079 7.625 -17.640 1.00 62.19 850 ALA A O 1
ATOM 6325 N N . ASN A 1 851 ? -1.617 8.979 -16.736 1.00 72.12 851 ASN A N 1
ATOM 6326 C CA . ASN A 1 851 ? -1.282 8.714 -15.331 1.00 72.12 851 ASN A CA 1
ATOM 6327 C C . ASN A 1 851 ? -2.318 7.846 -14.588 1.00 72.12 851 ASN A C 1
ATOM 6329 O O . ASN A 1 851 ? -3.518 8.067 -14.710 1.00 72.12 851 ASN A O 1
ATOM 6333 N N . ILE A 1 852 ? -1.836 6.872 -13.811 1.00 74.19 852 ILE A N 1
ATOM 6334 C CA . ILE A 1 852 ? -2.579 5.910 -12.968 1.00 74.19 852 ILE A CA 1
ATOM 6335 C C . ILE A 1 852 ? -1.655 5.522 -11.759 1.00 74.19 852 ILE A C 1
ATOM 6337 O O . ILE A 1 852 ? -0.550 6.064 -11.681 1.00 74.19 852 ILE A O 1
ATOM 6341 N N . ASP A 1 853 ? -2.029 4.662 -10.785 1.00 76.19 853 ASP A N 1
ATOM 6342 C CA . ASP A 1 853 ? -1.102 4.289 -9.665 1.00 76.19 853 ASP A CA 1
ATOM 6343 C C . ASP A 1 853 ? -1.221 2.844 -9.062 1.00 76.19 853 ASP A C 1
ATOM 6345 O O . ASP A 1 853 ? -1.494 1.914 -9.797 1.00 76.19 853 ASP A O 1
ATOM 6349 N N . TRP A 1 854 ? -0.967 2.649 -7.753 1.00 72.31 854 TRP A N 1
ATOM 6350 C CA . TRP A 1 854 ? -0.928 1.442 -6.871 1.00 72.31 854 TRP A CA 1
ATOM 6351 C C . TRP A 1 854 ? -1.255 0.007 -7.391 1.00 72.31 854 TRP A C 1
ATOM 6353 O O . TRP A 1 854 ? -2.305 -0.209 -7.997 1.00 72.31 854 TRP A O 1
ATOM 6363 N N . ILE A 1 855 ? -0.444 -0.981 -6.942 1.00 79.50 855 ILE A N 1
ATOM 6364 C CA . ILE A 1 855 ? -0.565 -2.463 -7.100 1.00 79.50 855 ILE A CA 1
ATOM 6365 C C . ILE A 1 855 ? -1.011 -3.158 -5.782 1.00 79.50 855 ILE A C 1
ATOM 6367 O O . ILE A 1 855 ? -0.607 -2.694 -4.722 1.00 79.50 855 ILE A O 1
ATOM 6371 N N . ARG A 1 856 ? -1.769 -4.274 -5.813 1.00 78.38 856 ARG A N 1
ATOM 6372 C CA . ARG A 1 856 ? -2.116 -5.213 -4.692 1.00 78.38 856 ARG A CA 1
ATOM 6373 C C . ARG A 1 856 ? -1.801 -6.704 -4.923 1.00 78.38 856 ARG A C 1
ATOM 6375 O O . ARG A 1 856 ? -1.280 -7.045 -5.976 1.00 78.38 856 ARG A O 1
ATOM 6382 N N . ASP A 1 857 ? -2.176 -7.558 -3.962 1.00 77.50 857 ASP A N 1
ATOM 6383 C CA . ASP A 1 857 ? -2.260 -9.026 -4.047 1.00 77.50 857 ASP A CA 1
ATOM 6384 C C . ASP A 1 857 ? -3.659 -9.558 -3.669 1.00 77.50 857 ASP A C 1
ATOM 6386 O O . ASP A 1 857 ? -4.511 -8.793 -3.230 1.00 77.50 857 ASP A O 1
ATOM 6390 N N . GLY A 1 858 ? -3.943 -10.845 -3.901 1.00 64.50 858 GLY A N 1
ATOM 6391 C CA . GLY A 1 858 ? -5.279 -11.442 -3.866 1.00 64.50 858 GLY A CA 1
ATOM 6392 C C . GLY A 1 858 ? -5.386 -12.974 -3.757 1.00 64.50 858 GLY A C 1
ATOM 6393 O O . GLY A 1 858 ? -6.394 -13.520 -4.207 1.00 64.50 858 GLY A O 1
ATOM 6394 N N . GLY A 1 859 ? -4.362 -13.688 -3.276 1.00 64.94 859 GLY A N 1
ATOM 6395 C CA . GLY A 1 859 ? -4.321 -15.160 -3.167 1.00 64.94 859 GLY A CA 1
ATOM 6396 C C . GLY A 1 859 ? -4.248 -16.002 -4.467 1.00 64.94 859 GLY A C 1
ATOM 6397 O O . GLY A 1 859 ? -3.419 -16.906 -4.541 1.00 64.94 859 GLY A O 1
ATOM 6398 N N . ASN A 1 860 ? -5.119 -15.779 -5.468 1.00 66.62 860 ASN A N 1
ATOM 6399 C CA . ASN A 1 860 ? -5.278 -16.686 -6.628 1.00 66.62 860 ASN A CA 1
ATOM 6400 C C . ASN A 1 860 ? -5.672 -16.045 -7.999 1.00 66.62 860 ASN A C 1
ATOM 6402 O O . ASN A 1 860 ? -6.320 -16.730 -8.794 1.00 66.62 860 ASN A O 1
ATOM 6406 N N . ARG A 1 861 ? -5.425 -14.741 -8.274 1.00 73.75 861 ARG A N 1
ATOM 6407 C CA . ARG A 1 861 ? -5.921 -13.971 -9.467 1.00 73.75 861 ARG A CA 1
ATOM 6408 C C . ARG A 1 861 ? -4.939 -13.002 -10.220 1.00 73.75 861 ARG A C 1
ATOM 6410 O O . ARG A 1 861 ? -4.037 -13.565 -10.818 1.00 73.75 861 ARG A O 1
ATOM 6417 N N . LEU A 1 862 ? -5.061 -11.649 -10.224 1.00 80.94 862 LEU A N 1
ATOM 6418 C CA . LEU A 1 862 ? -4.100 -10.572 -10.702 1.00 80.94 862 LEU A CA 1
ATOM 6419 C C . LEU A 1 862 ? -4.756 -9.496 -11.601 1.00 80.94 862 LEU A C 1
ATOM 6421 O O . LEU A 1 862 ? -5.400 -9.886 -12.546 1.00 80.94 862 LEU A O 1
ATOM 6425 N N . TYR A 1 863 ? -4.678 -8.174 -11.359 1.00 84.88 863 TYR A N 1
ATOM 6426 C CA . TYR A 1 863 ? -5.698 -7.228 -11.884 1.00 84.88 863 TYR A CA 1
ATOM 6427 C C . TYR A 1 863 ? -5.305 -5.744 -12.112 1.00 84.88 863 TYR A C 1
ATOM 6429 O O . TYR A 1 863 ? -4.896 -5.140 -11.140 1.00 84.88 863 TYR A O 1
ATOM 6437 N N . TYR A 1 864 ? -5.523 -5.076 -13.267 1.00 83.38 864 TYR A N 1
ATOM 6438 C CA . TYR A 1 864 ? -5.332 -3.599 -13.430 1.00 83.38 864 TYR A CA 1
ATOM 6439 C C . TYR A 1 864 ? -6.222 -2.861 -14.469 1.00 83.38 864 TYR A C 1
ATOM 6441 O O . TYR A 1 864 ? -6.973 -3.494 -15.196 1.00 83.38 864 TYR A O 1
ATOM 6449 N N . SER A 1 865 ? -6.111 -1.518 -14.561 1.00 82.81 865 SER A N 1
ATOM 6450 C CA . SER A 1 865 ? -7.083 -0.631 -15.230 1.00 82.81 865 SER A CA 1
ATOM 6451 C C . SER A 1 865 ? -6.540 0.644 -15.986 1.00 82.81 865 SER A C 1
ATOM 6453 O O . SER A 1 865 ? -5.795 1.425 -15.393 1.00 82.81 865 SER A O 1
ATOM 6455 N N . MET A 1 866 ? -6.952 0.927 -17.251 1.00 82.56 866 MET A N 1
ATOM 6456 C CA . MET A 1 866 ? -6.504 2.024 -18.177 1.00 82.56 866 MET A CA 1
ATOM 6457 C C . MET A 1 866 ? -7.625 2.916 -18.825 1.00 82.56 866 MET A C 1
ATOM 6459 O O . MET A 1 866 ? -8.191 3.643 -18.023 1.00 82.56 866 MET A O 1
ATOM 6463 N N . HIS A 1 867 ? -7.941 3.007 -20.152 1.00 78.31 867 HIS A N 1
ATOM 6464 C CA . HIS A 1 867 ? -9.155 3.676 -20.789 1.00 78.31 867 HIS A CA 1
ATOM 6465 C C . HIS A 1 867 ? -9.113 3.748 -22.346 1.00 78.31 867 HIS A C 1
ATOM 6467 O O . HIS A 1 867 ? -8.053 3.563 -22.918 1.00 78.31 867 HIS A O 1
ATOM 6473 N N . THR A 1 868 ? -10.265 4.027 -23.010 1.00 70.69 868 THR A N 1
ATOM 6474 C CA . THR A 1 868 ? -10.535 4.568 -24.392 1.00 70.69 868 THR A CA 1
ATOM 6475 C C . THR A 1 868 ? -11.819 3.913 -25.028 1.00 70.69 868 THR A C 1
ATOM 6477 O O . THR A 1 868 ? -12.523 3.218 -24.286 1.00 70.69 868 THR A O 1
ATOM 6480 N N . PRO A 1 869 ? -12.260 4.135 -26.297 1.00 69.56 869 PRO A N 1
ATOM 6481 C CA . PRO A 1 869 ? -13.591 3.744 -26.828 1.00 69.56 869 PRO A CA 1
ATOM 6482 C C . PRO A 1 869 ? -14.128 2.291 -26.790 1.00 69.56 869 PRO A C 1
ATOM 6484 O O . PRO A 1 869 ? -15.207 2.061 -27.323 1.00 69.56 869 PRO A O 1
ATOM 6487 N N . GLN A 1 870 ? -13.473 1.287 -26.208 1.00 70.31 870 GLN A N 1
ATOM 6488 C CA . GLN A 1 870 ? -13.972 -0.106 -26.060 1.00 70.31 870 GLN A CA 1
ATOM 6489 C C . GLN A 1 870 ? -13.468 -0.828 -24.806 1.00 70.31 870 GLN A C 1
ATOM 6491 O O . GLN A 1 870 ? -13.713 -0.347 -23.708 1.00 70.31 870 GLN A O 1
ATOM 6496 N N . PHE A 1 871 ? -12.795 -1.966 -24.962 1.00 71.75 871 PHE A N 1
ATOM 6497 C CA . PHE A 1 871 ? -12.866 -3.082 -24.029 1.00 71.75 871 PHE A CA 1
ATOM 6498 C C . PHE A 1 871 ? -11.688 -3.268 -23.066 1.00 71.75 871 PHE A C 1
ATOM 6500 O O . PHE A 1 871 ? -10.854 -4.153 -23.244 1.00 71.75 871 PHE A O 1
ATOM 6507 N N . GLY A 1 872 ? -11.641 -2.414 -22.035 1.00 74.19 872 GLY A N 1
ATOM 6508 C CA . GLY A 1 872 ? -10.702 -2.591 -20.925 1.00 74.19 872 GLY A CA 1
ATOM 6509 C C . GLY A 1 872 ? -10.245 -1.342 -20.173 1.00 74.19 872 GLY A C 1
ATOM 6510 O O . GLY A 1 872 ? -9.065 -1.289 -19.854 1.00 74.19 872 GLY A O 1
ATOM 6511 N N . ARG A 1 873 ? -11.073 -0.341 -19.807 1.00 83.19 873 ARG A N 1
ATOM 6512 C CA . ARG A 1 873 ? -10.537 0.597 -18.796 1.00 83.19 873 ARG A CA 1
ATOM 6513 C C . ARG A 1 873 ? -10.401 -0.151 -17.501 1.00 83.19 873 ARG A C 1
ATOM 6515 O O . ARG A 1 873 ? -9.446 0.096 -16.795 1.00 83.19 873 ARG A O 1
ATOM 6522 N N . GLU A 1 874 ? -11.395 -0.941 -17.134 1.00 81.88 874 GLU A N 1
ATOM 6523 C CA . GLU A 1 874 ? -11.553 -1.331 -15.756 1.00 81.88 874 GLU A CA 1
ATOM 6524 C C . GLU A 1 874 ? -10.710 -2.551 -15.427 1.00 81.88 874 GLU A C 1
ATOM 6526 O O . GLU A 1 874 ? -10.001 -2.457 -14.448 1.00 81.88 874 GLU A O 1
ATOM 6531 N N . LEU A 1 875 ? -10.726 -3.651 -16.190 1.00 85.56 875 LEU A N 1
ATOM 6532 C CA . LEU A 1 875 ? -10.006 -4.901 -15.858 1.00 85.56 875 LEU A CA 1
ATOM 6533 C C . LEU A 1 875 ? -10.023 -5.907 -17.068 1.00 85.56 875 LEU A C 1
ATOM 6535 O O . LEU A 1 875 ? -10.715 -5.694 -18.061 1.00 85.56 875 LEU A O 1
ATOM 6539 N N . TRP A 1 876 ? -9.275 -7.021 -17.013 1.00 83.62 876 TRP A N 1
ATOM 6540 C CA . TRP A 1 876 ? -9.349 -8.201 -17.919 1.00 83.62 876 TRP A CA 1
ATOM 6541 C C . TRP A 1 876 ? -9.790 -9.519 -17.172 1.00 83.62 876 TRP A C 1
ATOM 6543 O O . TRP A 1 876 ? -10.884 -9.503 -16.633 1.00 83.62 876 TRP A O 1
ATOM 6553 N N . SER A 1 877 ? -8.995 -10.631 -17.146 1.00 83.56 877 SER A N 1
ATOM 6554 C CA . SER A 1 877 ? -8.888 -11.860 -16.262 1.00 83.56 877 SER A CA 1
ATOM 6555 C C . SER A 1 877 ? -8.107 -13.037 -16.963 1.00 83.56 877 SER A C 1
ATOM 6557 O O . SER A 1 877 ? -7.928 -12.992 -18.170 1.00 83.56 877 SER A O 1
ATOM 6559 N N . LEU A 1 878 ? -7.702 -14.143 -16.288 1.00 78.75 878 LEU A N 1
ATOM 6560 C CA . LEU A 1 878 ? -7.161 -15.422 -16.880 1.00 78.75 878 LEU A CA 1
ATOM 6561 C C . LEU A 1 878 ? -7.753 -16.697 -16.215 1.00 78.75 878 LEU A C 1
ATOM 6563 O O . LEU A 1 878 ? -8.715 -16.538 -15.488 1.00 78.75 878 LEU A O 1
ATOM 6567 N N . GLU A 1 879 ? -7.275 -17.932 -16.428 1.00 74.88 879 GLU A N 1
ATOM 6568 C CA . GLU A 1 879 ? -7.429 -19.064 -15.468 1.00 74.88 879 GLU A CA 1
ATOM 6569 C C . GLU A 1 879 ? -6.196 -20.001 -15.515 1.00 74.88 879 GLU A C 1
ATOM 6571 O O . GLU A 1 879 ? -6.001 -20.710 -16.503 1.00 74.88 879 GLU A O 1
ATOM 6576 N N . LEU A 1 880 ? -5.349 -20.011 -14.476 1.00 70.12 880 LEU A N 1
ATOM 6577 C CA . LEU A 1 880 ? -4.042 -20.694 -14.511 1.00 70.12 880 LEU A CA 1
ATOM 6578 C C . LEU A 1 880 ? -4.068 -22.206 -14.241 1.00 70.12 880 LEU A C 1
ATOM 6580 O O . LEU A 1 880 ? -4.798 -22.719 -13.393 1.00 70.12 880 LEU A O 1
ATOM 6584 N N . SER A 1 881 ? -3.057 -22.865 -14.809 1.00 64.06 881 SER A N 1
ATOM 6585 C CA . SER A 1 881 ? -2.030 -23.505 -13.977 1.00 64.06 881 SER A CA 1
ATOM 6586 C C . SER A 1 881 ? -0.714 -22.738 -14.126 1.00 64.06 881 SER A C 1
ATOM 6588 O O . SER A 1 881 ? -0.230 -22.642 -15.253 1.00 64.06 881 SER A O 1
ATOM 6590 N N . HIS A 1 882 ? -0.128 -22.245 -13.030 1.00 67.38 882 HIS A N 1
ATOM 6591 C CA . HIS A 1 882 ? 1.296 -21.892 -13.001 1.00 67.38 882 HIS A CA 1
ATOM 6592 C C . HIS A 1 882 ? 2.054 -23.233 -13.105 1.00 67.38 882 HIS A C 1
ATOM 6594 O O . HIS A 1 882 ? 1.808 -24.100 -12.255 1.00 67.38 882 HIS A O 1
ATOM 6600 N N . PRO A 1 883 ? 2.822 -23.517 -14.173 1.00 66.94 883 PRO A N 1
ATOM 6601 C CA . PRO A 1 883 ? 3.328 -24.869 -14.401 1.00 66.94 883 PRO A CA 1
ATOM 6602 C C . PRO A 1 883 ? 4.497 -25.212 -13.469 1.00 66.94 883 PRO A C 1
ATOM 6604 O O . PRO A 1 883 ? 5.422 -24.429 -13.303 1.00 66.94 883 PRO A O 1
ATOM 6607 N N . SER A 1 884 ? 4.512 -26.413 -12.888 1.00 71.25 884 SER A N 1
ATOM 6608 C CA . SER A 1 884 ? 5.732 -26.923 -12.246 1.00 71.25 884 SER A CA 1
ATOM 6609 C C . SER A 1 884 ? 6.813 -27.136 -13.308 1.00 71.25 884 SER A C 1
ATOM 6611 O O . SER A 1 884 ? 6.513 -27.720 -14.344 1.00 71.25 884 SER A O 1
ATOM 6613 N N . GLY A 1 885 ? 8.046 -26.692 -13.057 1.00 72.50 885 GLY A N 1
ATOM 6614 C CA . GLY A 1 885 ? 9.142 -26.764 -14.034 1.00 72.50 885 GLY A CA 1
ATOM 6615 C C . GLY A 1 885 ? 9.283 -25.531 -14.933 1.00 72.50 885 GLY A C 1
ATOM 6616 O O . GLY A 1 885 ? 10.183 -25.513 -15.763 1.00 72.50 885 GLY A O 1
ATOM 6617 N N . ASP A 1 886 ? 8.418 -24.530 -14.759 1.00 75.88 886 ASP A N 1
ATOM 6618 C CA . ASP A 1 886 ? 8.548 -23.181 -15.318 1.00 75.88 886 ASP A CA 1
ATOM 6619 C C . ASP A 1 886 ? 9.537 -22.383 -14.444 1.00 75.88 886 ASP A C 1
ATOM 6621 O O . ASP A 1 886 ? 9.221 -22.005 -13.315 1.00 75.88 886 ASP A O 1
ATOM 6625 N N . TYR A 1 887 ? 10.779 -22.247 -14.907 1.00 79.12 887 TYR A N 1
ATOM 6626 C CA . TYR A 1 887 ? 11.941 -21.767 -14.146 1.00 79.12 887 TYR A CA 1
ATOM 6627 C C . TYR A 1 887 ? 12.446 -20.391 -14.572 1.00 79.12 887 TYR A C 1
ATOM 6629 O O . TYR A 1 887 ? 13.226 -19.783 -13.833 1.00 79.12 887 TYR A O 1
ATOM 6637 N N . ASP A 1 888 ? 12.023 -19.891 -15.733 1.00 68.00 888 ASP A N 1
ATOM 6638 C CA . ASP A 1 888 ? 12.038 -18.451 -16.016 1.00 68.00 888 ASP A CA 1
ATOM 6639 C C . ASP A 1 888 ? 10.661 -17.784 -15.805 1.00 68.00 888 ASP A C 1
ATOM 6641 O O . ASP A 1 888 ? 10.545 -16.561 -15.924 1.00 68.00 888 ASP A O 1
ATOM 6645 N N . ALA A 1 889 ? 9.676 -18.564 -15.338 1.00 68.50 889 ALA A N 1
ATOM 6646 C CA . ALA A 1 889 ? 8.343 -18.145 -14.906 1.00 68.50 889 ALA A CA 1
ATOM 6647 C C . ALA A 1 889 ? 7.506 -17.496 -16.027 1.00 68.50 889 ALA A C 1
ATOM 6649 O O . ALA A 1 889 ? 6.627 -16.666 -15.757 1.00 68.50 889 ALA A O 1
ATOM 6650 N N . ASP A 1 890 ? 7.768 -17.831 -17.295 1.00 63.34 890 ASP A N 1
ATOM 6651 C CA . ASP A 1 890 ? 7.131 -17.249 -18.488 1.00 63.34 890 ASP A CA 1
ATOM 6652 C C . ASP A 1 890 ? 5.721 -17.811 -18.798 1.00 63.34 890 ASP A C 1
ATOM 6654 O O . ASP A 1 890 ? 5.028 -17.291 -19.684 1.00 63.34 890 ASP A O 1
ATOM 6658 N N . PHE A 1 891 ? 5.260 -18.783 -18.000 1.00 68.81 891 PHE A N 1
ATOM 6659 C CA . PHE A 1 891 ? 4.047 -19.601 -18.137 1.00 68.81 891 PHE A CA 1
ATOM 6660 C C . PHE A 1 891 ? 4.126 -20.752 -19.163 1.00 68.81 891 PHE A C 1
ATOM 6662 O O . PHE A 1 891 ? 3.084 -21.361 -19.463 1.00 68.81 891 PHE A O 1
ATOM 6669 N N . VAL A 1 892 ? 5.315 -21.099 -19.679 1.00 71.06 892 VAL A N 1
ATOM 6670 C CA . VAL A 1 892 ? 5.529 -22.177 -20.665 1.00 71.06 892 VAL A CA 1
ATOM 6671 C C . VAL A 1 892 ? 6.763 -23.031 -20.340 1.00 71.06 892 VAL A C 1
ATOM 6673 O O . VAL A 1 892 ? 7.885 -22.612 -20.559 1.00 71.06 892 VAL A O 1
ATOM 6676 N N . VAL A 1 893 ? 6.565 -24.308 -19.976 1.00 81.81 893 VAL A N 1
ATOM 6677 C CA . VAL A 1 893 ? 7.694 -25.241 -19.762 1.00 81.81 893 VAL A CA 1
ATOM 6678 C C . VAL A 1 893 ? 8.316 -25.689 -21.092 1.00 81.81 893 VAL A C 1
ATOM 6680 O O . VAL A 1 893 ? 7.838 -26.639 -21.737 1.00 81.81 893 VAL A O 1
ATOM 6683 N N . ASP A 1 894 ? 9.394 -25.021 -21.500 1.00 80.69 894 ASP A N 1
ATOM 6684 C CA . ASP A 1 894 ? 10.144 -25.262 -22.728 1.00 80.69 894 ASP A CA 1
ATOM 6685 C C . ASP A 1 894 ? 11.678 -25.396 -22.529 1.00 80.69 894 ASP A C 1
ATOM 6687 O O . ASP A 1 894 ? 12.160 -25.914 -21.523 1.00 80.69 894 ASP A O 1
ATOM 6691 N N . GLY A 1 895 ? 12.479 -25.127 -23.564 1.00 83.06 895 GLY A N 1
ATOM 6692 C CA . GLY A 1 895 ? 13.938 -25.208 -23.497 1.00 83.06 895 GLY A CA 1
ATOM 6693 C C . GLY A 1 895 ? 14.612 -24.033 -22.779 1.00 83.06 895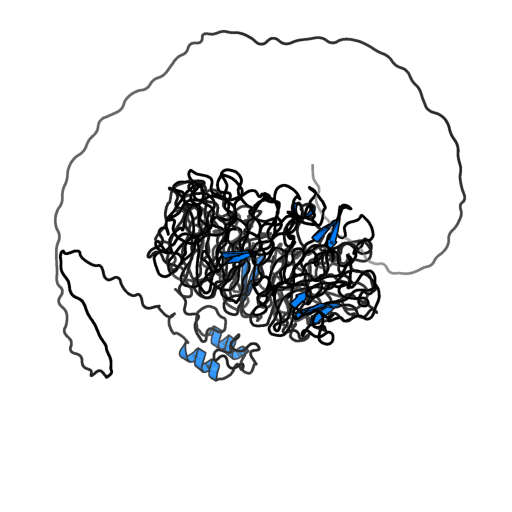 GLY A C 1
ATOM 6694 O O . GLY A 1 895 ? 15.812 -24.134 -22.509 1.00 83.06 895 GLY A O 1
ATOM 6695 N N . ALA A 1 896 ? 13.896 -22.943 -22.498 1.00 77.56 896 ALA A N 1
ATOM 6696 C CA . ALA A 1 896 ? 14.400 -21.792 -21.756 1.00 77.56 896 ALA A CA 1
ATOM 6697 C C . ALA A 1 896 ? 14.539 -22.113 -20.254 1.00 77.56 896 ALA A C 1
ATOM 6699 O O . ALA A 1 896 ? 15.632 -21.946 -19.702 1.00 77.56 896 ALA A O 1
ATOM 6700 N N . ASP A 1 897 ? 13.555 -22.793 -19.659 1.00 82.38 897 ASP A N 1
ATOM 6701 C CA . ASP A 1 897 ? 13.619 -23.321 -18.287 1.00 82.38 897 ASP A CA 1
ATOM 6702 C C . ASP A 1 897 ? 14.774 -24.296 -18.084 1.00 82.38 897 ASP A C 1
ATOM 6704 O O . ASP A 1 897 ? 15.494 -24.242 -17.089 1.00 82.38 897 ASP A O 1
ATOM 6708 N N . PHE A 1 898 ? 15.015 -25.175 -19.064 1.00 87.69 898 PHE A N 1
ATOM 6709 C CA . PHE A 1 898 ? 16.160 -26.082 -19.024 1.00 87.69 898 PHE A CA 1
ATOM 6710 C C . PHE A 1 898 ? 17.486 -25.311 -18.963 1.00 87.69 898 PHE A C 1
ATOM 6712 O O . PHE A 1 898 ? 18.446 -25.772 -18.342 1.00 87.69 898 PHE A O 1
ATOM 6719 N N . LEU A 1 899 ? 17.561 -24.134 -19.593 1.00 84.69 899 LEU A N 1
ATOM 6720 C CA . LEU A 1 899 ? 18.724 -23.255 -19.504 1.00 84.69 899 LEU A CA 1
ATOM 6721 C C . LEU A 1 899 ? 18.768 -22.502 -18.166 1.00 84.69 899 LEU A C 1
ATOM 6723 O O . LEU A 1 899 ? 19.868 -22.342 -17.637 1.00 84.69 899 LEU A O 1
ATOM 6727 N N . ALA A 1 900 ? 17.631 -22.089 -17.599 1.00 79.62 900 ALA A N 1
ATOM 6728 C CA . ALA A 1 900 ? 17.546 -21.496 -16.260 1.00 79.62 900 ALA A CA 1
ATOM 6729 C C . ALA A 1 900 ? 18.009 -22.488 -15.172 1.00 79.62 900 ALA A C 1
ATOM 6731 O O . ALA A 1 900 ? 18.895 -22.171 -14.368 1.00 79.62 900 ALA A O 1
ATOM 6732 N N . TRP A 1 901 ? 17.526 -23.732 -15.234 1.00 91.44 901 TRP A N 1
ATOM 6733 C CA . TRP A 1 901 ? 18.002 -24.858 -14.430 1.00 91.44 901 TRP A CA 1
ATOM 6734 C C . TRP A 1 901 ? 19.485 -25.148 -14.660 1.00 91.44 901 TRP A C 1
ATOM 6736 O O . TRP A 1 901 ? 20.262 -25.198 -13.708 1.00 91.44 901 TRP A O 1
ATOM 6746 N N . GLN A 1 902 ? 19.937 -25.255 -15.913 1.00 92.31 902 GLN A N 1
ATOM 6747 C CA . GLN A 1 902 ? 21.340 -25.562 -16.214 1.00 92.31 902 GLN A CA 1
ATOM 6748 C C . GLN A 1 902 ? 22.313 -24.482 -15.711 1.00 92.31 902 GLN A C 1
ATOM 6750 O O . GLN A 1 902 ? 23.430 -24.818 -15.313 1.00 92.31 902 GLN A O 1
ATOM 6755 N N . ARG A 1 903 ? 21.921 -23.200 -15.735 1.00 83.69 903 ARG A N 1
ATOM 6756 C CA . ARG A 1 903 ? 22.711 -22.089 -15.164 1.00 83.69 903 ARG A CA 1
ATOM 6757 C C . ARG A 1 903 ? 22.784 -22.162 -13.639 1.00 83.69 903 ARG A C 1
ATOM 6759 O O . ARG A 1 903 ? 23.793 -21.751 -13.071 1.00 83.69 903 ARG A O 1
ATOM 6766 N N . SER A 1 904 ? 21.739 -22.694 -13.012 1.00 80.88 904 SER A N 1
ATOM 6767 C CA . SER A 1 904 ? 21.556 -22.741 -11.560 1.00 80.88 904 SER A CA 1
ATOM 6768 C C . SER A 1 904 ? 21.978 -24.077 -10.929 1.00 80.88 904 SER A C 1
ATOM 6770 O O . SER A 1 904 ? 22.059 -24.170 -9.711 1.00 80.88 904 SER A O 1
ATOM 6772 N N . PHE A 1 905 ? 22.289 -25.106 -11.723 1.00 88.88 905 PHE A N 1
ATOM 6773 C CA . PHE A 1 905 ? 22.611 -26.452 -11.240 1.00 88.88 905 PHE A CA 1
ATOM 6774 C C . PHE A 1 905 ? 23.770 -26.479 -10.225 1.00 88.88 905 PHE A C 1
ATOM 6776 O O . PHE A 1 905 ? 24.913 -26.120 -10.531 1.00 88.88 905 PHE A O 1
ATOM 6783 N N . GLY A 1 906 ? 23.480 -26.972 -9.021 1.00 83.56 906 GLY A N 1
ATOM 6784 C CA . GLY A 1 906 ? 24.376 -26.990 -7.866 1.00 83.56 906 GLY A CA 1
ATOM 6785 C C . GLY A 1 906 ? 24.322 -25.732 -6.990 1.00 83.56 906 GLY A C 1
ATOM 6786 O O . GLY A 1 906 ? 25.133 -25.622 -6.065 1.00 83.56 906 GLY A O 1
ATOM 6787 N N . ALA A 1 907 ? 23.416 -24.789 -7.264 1.00 82.12 907 ALA A N 1
ATOM 6788 C CA . ALA A 1 907 ? 23.105 -23.674 -6.374 1.00 82.12 907 ALA A CA 1
ATOM 6789 C C . ALA A 1 907 ? 22.178 -24.108 -5.226 1.00 82.12 907 ALA A C 1
ATOM 6791 O O . ALA A 1 907 ? 21.463 -25.105 -5.317 1.00 82.12 907 ALA A O 1
ATOM 6792 N N . VAL A 1 908 ? 22.190 -23.322 -4.150 1.00 81.81 908 VAL A N 1
ATOM 6793 C CA . VAL A 1 908 ? 21.197 -23.399 -3.072 1.00 81.81 908 VAL A CA 1
ATOM 6794 C C . VAL A 1 908 ? 20.153 -22.323 -3.345 1.00 81.81 908 VAL A C 1
ATOM 6796 O O . VAL A 1 908 ? 20.518 -21.162 -3.548 1.00 81.81 908 VAL A O 1
ATOM 6799 N N . ALA A 1 909 ? 18.879 -22.695 -3.343 1.00 70.06 909 ALA A N 1
ATOM 6800 C CA . ALA A 1 909 ? 17.779 -21.746 -3.361 1.00 70.06 909 ALA A CA 1
ATOM 6801 C C . ALA A 1 909 ? 17.508 -21.290 -1.914 1.00 70.06 909 ALA A C 1
ATOM 6803 O O . ALA A 1 909 ? 16.998 -22.044 -1.088 1.00 70.06 909 ALA A O 1
ATOM 6804 N N . GLU A 1 910 ? 17.891 -20.054 -1.578 1.00 61.41 910 GLU A N 1
ATOM 6805 C CA . GLU A 1 910 ? 17.508 -19.385 -0.325 1.00 61.41 910 GLU A CA 1
ATOM 6806 C C . GLU A 1 910 ? 16.660 -18.145 -0.682 1.00 61.41 910 GLU A C 1
ATOM 6808 O O . GLU A 1 910 ? 17.235 -17.102 -1.025 1.00 61.41 910 GLU A O 1
ATOM 6813 N N . PRO A 1 911 ? 15.310 -18.229 -0.640 1.00 51.84 911 PRO A N 1
ATOM 6814 C CA . PRO A 1 911 ? 14.466 -19.320 -0.113 1.00 51.84 911 PRO A CA 1
ATOM 6815 C C . PRO A 1 911 ? 14.326 -20.554 -1.031 1.00 51.84 911 PRO A C 1
ATOM 6817 O O . PRO A 1 911 ? 14.456 -20.444 -2.248 1.00 51.84 911 PRO A O 1
ATOM 6820 N N . ALA A 1 912 ? 13.990 -21.708 -0.440 1.00 66.50 912 ALA A N 1
ATOM 6821 C CA . ALA A 1 912 ? 13.666 -22.945 -1.162 1.00 66.50 912 ALA A CA 1
ATOM 6822 C C . ALA A 1 912 ? 12.365 -22.810 -1.973 1.00 66.50 912 ALA A C 1
ATOM 6824 O O . ALA A 1 912 ? 11.436 -22.117 -1.546 1.00 66.50 912 ALA A O 1
ATOM 6825 N N . GLY A 1 913 ? 12.298 -23.479 -3.123 1.00 61.91 913 GLY A N 1
ATOM 6826 C CA . GLY A 1 913 ? 11.227 -23.345 -4.111 1.00 61.91 913 GLY A CA 1
ATOM 6827 C C . GLY A 1 913 ? 11.340 -22.100 -5.000 1.00 61.91 913 GLY A C 1
ATOM 6828 O O . GLY A 1 913 ? 10.328 -21.655 -5.536 1.00 61.91 913 GLY A O 1
ATOM 6829 N N . SER A 1 914 ? 12.526 -21.479 -5.099 1.00 63.56 914 SER A N 1
ATOM 6830 C CA . SER A 1 914 ? 12.752 -20.278 -5.920 1.00 63.56 914 SER A CA 1
ATOM 6831 C C . SER A 1 914 ? 13.740 -20.512 -7.065 1.00 63.56 914 SER A C 1
ATOM 6833 O O . SER A 1 914 ? 14.676 -21.309 -6.964 1.00 63.56 914 SER A O 1
ATOM 6835 N N . GLY A 1 915 ? 13.538 -19.795 -8.175 1.00 72.88 915 GLY A N 1
ATOM 6836 C CA . GLY A 1 915 ? 14.310 -19.996 -9.398 1.00 72.88 915 GLY A CA 1
ATOM 6837 C C . GLY A 1 915 ? 14.081 -21.399 -9.961 1.00 72.88 915 GLY A C 1
ATOM 6838 O O . GLY A 1 915 ? 12.951 -21.774 -10.246 1.00 72.88 915 GLY A O 1
ATOM 6839 N N . ALA A 1 916 ? 15.156 -22.176 -10.100 1.00 83.50 916 ALA A N 1
ATOM 6840 C CA . ALA A 1 916 ? 15.105 -23.519 -10.678 1.00 83.50 916 ALA A CA 1
ATOM 6841 C C . ALA A 1 916 ? 14.980 -24.671 -9.658 1.00 83.50 916 ALA A C 1
ATOM 6843 O O . ALA A 1 916 ? 15.146 -25.827 -10.038 1.00 83.50 916 ALA A O 1
ATOM 6844 N N . ASP A 1 917 ? 14.716 -24.366 -8.384 1.00 82.12 917 ASP A N 1
ATOM 6845 C CA . ASP A 1 917 ? 14.326 -25.342 -7.357 1.00 82.12 917 ASP A CA 1
ATOM 6846 C C . ASP A 1 917 ? 12.816 -25.607 -7.498 1.00 82.12 917 ASP A C 1
ATOM 6848 O O . ASP A 1 917 ? 11.977 -24.894 -6.945 1.00 82.12 917 ASP A O 1
ATOM 6852 N N . GLY A 1 918 ? 12.470 -26.578 -8.342 1.00 78.62 918 GLY A N 1
ATOM 6853 C CA . GLY A 1 918 ? 11.095 -26.964 -8.650 1.00 78.62 918 GLY A CA 1
ATOM 6854 C C . GLY A 1 918 ? 10.535 -28.064 -7.758 1.00 78.62 918 GLY A C 1
ATOM 6855 O O . GLY A 1 918 ? 9.314 -28.243 -7.739 1.00 78.62 918 GLY A O 1
ATOM 6856 N N . ASN A 1 919 ? 11.381 -28.810 -7.038 1.00 80.44 919 ASN A N 1
ATOM 6857 C CA . ASN A 1 919 ? 10.918 -29.771 -6.032 1.00 80.44 919 ASN A CA 1
ATOM 6858 C C . ASN A 1 919 ? 10.656 -29.104 -4.657 1.00 80.44 919 ASN A C 1
ATOM 6860 O O . ASN A 1 919 ? 9.885 -29.645 -3.854 1.00 80.44 919 ASN A O 1
ATOM 6864 N N . GLY A 1 920 ? 11.215 -27.912 -4.418 1.00 80.31 920 GLY A N 1
ATOM 6865 C CA . GLY A 1 920 ? 11.056 -27.112 -3.206 1.00 80.31 920 GLY A CA 1
ATOM 6866 C C . GLY A 1 920 ? 11.947 -27.543 -2.038 1.00 80.31 920 GLY A C 1
ATOM 6867 O O . GLY A 1 920 ? 11.586 -27.276 -0.886 1.00 80.31 920 GLY A O 1
ATOM 6868 N N . ASP A 1 921 ? 13.055 -28.249 -2.286 1.00 80.50 921 ASP A N 1
ATOM 6869 C CA . ASP A 1 921 ? 13.917 -28.814 -1.237 1.00 80.50 921 ASP A CA 1
ATOM 6870 C C . ASP A 1 921 ? 15.081 -27.906 -0.791 1.00 80.50 921 ASP A C 1
ATOM 6872 O O . ASP A 1 921 ? 15.653 -28.122 0.288 1.00 80.50 921 ASP A O 1
ATOM 6876 N N . GLY A 1 922 ? 15.364 -26.845 -1.553 1.00 79.75 922 GLY A N 1
ATOM 6877 C CA . GLY A 1 922 ? 16.422 -25.867 -1.304 1.00 79.75 922 GLY A CA 1
ATOM 6878 C C . GLY A 1 922 ? 17.694 -26.065 -2.132 1.00 79.75 922 GLY A C 1
ATOM 6879 O O . GLY A 1 922 ? 18.613 -25.249 -2.007 1.00 79.75 922 GLY A O 1
ATOM 6880 N N . ALA A 1 923 ? 17.799 -27.102 -2.963 1.00 87.81 923 ALA A N 1
ATOM 6881 C CA . ALA A 1 923 ? 18.952 -27.355 -3.823 1.00 87.81 923 ALA A CA 1
ATOM 6882 C C . ALA A 1 923 ? 18.531 -27.515 -5.287 1.00 87.81 923 ALA A C 1
ATOM 6884 O O . ALA A 1 923 ? 17.735 -28.380 -5.607 1.00 87.81 923 ALA A O 1
ATOM 6885 N N . VAL A 1 924 ? 19.145 -26.745 -6.193 1.00 87.81 924 VAL A N 1
ATOM 6886 C CA . VAL A 1 924 ? 18.917 -26.923 -7.635 1.00 87.81 924 VAL A CA 1
ATOM 6887 C C . VAL A 1 924 ? 19.748 -28.108 -8.127 1.00 87.81 924 VAL A C 1
ATOM 6889 O O . VAL A 1 924 ? 20.952 -27.960 -8.379 1.00 87.81 924 VAL A O 1
ATOM 6892 N N . ASP A 1 925 ? 19.150 -29.291 -8.254 1.00 92.38 925 ASP A N 1
ATOM 6893 C CA . ASP A 1 925 ? 19.858 -30.521 -8.613 1.00 92.38 925 ASP A CA 1
ATOM 6894 C C . ASP A 1 925 ? 19.171 -31.384 -9.698 1.00 92.38 925 ASP A C 1
ATOM 6896 O O . ASP A 1 925 ? 18.635 -30.866 -10.677 1.00 92.38 925 ASP A O 1
ATOM 6900 N N . GLY A 1 926 ? 19.350 -32.706 -9.665 1.00 91.12 926 GLY A N 1
ATOM 6901 C CA . GLY A 1 926 ? 18.741 -33.622 -10.624 1.00 91.12 926 GLY A CA 1
ATOM 6902 C C . GLY A 1 926 ? 17.246 -33.854 -10.396 1.00 91.12 926 GLY A C 1
ATOM 6903 O O . GLY A 1 926 ? 16.573 -34.215 -11.358 1.00 91.12 926 GLY A O 1
ATOM 6904 N N . GLU A 1 927 ? 16.725 -33.647 -9.183 1.00 91.62 927 GLU A N 1
ATOM 6905 C CA . GLU A 1 927 ? 15.294 -33.827 -8.898 1.00 91.62 927 GLU A CA 1
ATOM 6906 C C . GLU A 1 927 ? 14.442 -32.712 -9.541 1.00 91.62 927 GLU A C 1
ATOM 6908 O O . GLU A 1 927 ? 13.353 -32.983 -10.046 1.00 91.62 927 GLU A O 1
ATOM 6913 N N . ASP A 1 928 ? 14.978 -31.498 -9.676 1.00 89.38 928 ASP A N 1
ATOM 6914 C CA . ASP A 1 928 ? 14.352 -30.408 -10.443 1.00 89.38 928 ASP A CA 1
ATOM 6915 C C . ASP A 1 928 ? 14.319 -30.688 -11.943 1.00 89.38 928 ASP A C 1
ATOM 6917 O O . ASP A 1 928 ? 13.325 -30.443 -12.625 1.00 89.38 928 ASP A O 1
ATOM 6921 N N . LEU A 1 929 ? 15.384 -31.290 -12.479 1.00 92.50 929 LEU A N 1
ATOM 6922 C CA . LEU A 1 929 ? 15.382 -31.700 -13.879 1.00 92.50 929 LEU A CA 1
ATOM 6923 C C . LEU A 1 929 ? 14.279 -32.729 -14.163 1.00 92.50 929 LEU A C 1
ATOM 6925 O O . LEU A 1 929 ? 13.780 -32.785 -15.289 1.00 92.50 929 LEU A O 1
ATOM 6929 N N . ASP A 1 930 ? 13.903 -33.547 -13.179 1.00 91.25 930 ASP A N 1
ATOM 6930 C CA . ASP A 1 930 ? 12.771 -34.466 -13.296 1.00 91.25 930 ASP A CA 1
ATOM 6931 C C . ASP A 1 930 ? 11.425 -33.705 -13.248 1.00 91.25 930 ASP A C 1
ATOM 6933 O O . ASP A 1 930 ? 10.547 -34.002 -14.060 1.00 91.25 930 ASP A O 1
ATOM 6937 N N . VAL A 1 931 ? 11.287 -32.657 -12.419 1.00 87.12 931 VAL A N 1
ATOM 6938 C CA . VAL A 1 931 ? 10.112 -31.752 -12.416 1.00 87.12 931 VAL A CA 1
ATOM 6939 C C . VAL A 1 931 ? 9.930 -31.062 -13.775 1.00 87.12 931 VAL A C 1
ATOM 6941 O O . VAL A 1 931 ? 8.832 -31.092 -14.337 1.00 87.12 931 VAL A O 1
ATOM 6944 N N . TRP A 1 932 ? 11.002 -30.510 -14.352 1.00 92.38 932 TRP A N 1
ATOM 6945 C CA . TRP A 1 932 ? 10.976 -29.952 -15.709 1.00 92.38 932 TRP A CA 1
ATOM 6946 C C . TRP A 1 932 ? 10.654 -31.014 -16.770 1.00 92.38 932 TRP A C 1
ATOM 6948 O O . TRP A 1 932 ? 9.818 -30.780 -17.639 1.00 92.38 932 TRP A O 1
ATOM 6958 N N . GLN A 1 933 ? 11.260 -32.207 -16.705 1.00 90.56 933 GLN A N 1
ATOM 6959 C CA . GLN A 1 933 ? 11.008 -33.282 -17.679 1.00 90.56 933 GLN A CA 1
ATOM 6960 C C . GLN A 1 933 ? 9.552 -33.769 -17.684 1.00 90.56 933 GLN A C 1
ATOM 6962 O O . GLN A 1 933 ? 9.036 -34.095 -18.757 1.00 90.56 933 GLN A O 1
ATOM 6967 N N . ASP A 1 934 ? 8.896 -33.838 -16.523 1.00 85.81 934 ASP A N 1
ATOM 6968 C CA . ASP A 1 934 ? 7.498 -34.273 -16.413 1.00 85.81 934 ASP A CA 1
ATOM 6969 C C . ASP A 1 934 ? 6.517 -33.243 -17.016 1.00 85.81 934 ASP A C 1
ATOM 6971 O O . ASP A 1 934 ? 5.469 -33.619 -17.567 1.00 85.81 934 ASP A O 1
ATOM 6975 N N . ALA A 1 935 ? 6.872 -31.953 -16.969 1.00 82.50 935 ALA A N 1
ATOM 6976 C CA . ALA A 1 935 ? 6.064 -30.846 -17.478 1.00 82.50 935 ALA A CA 1
ATOM 6977 C C . ALA A 1 935 ? 6.435 -30.364 -18.898 1.00 82.50 935 ALA A C 1
ATOM 6979 O O . ALA A 1 935 ? 5.594 -29.766 -19.576 1.00 82.50 935 ALA A O 1
ATOM 6980 N N . PHE A 1 936 ? 7.640 -30.661 -19.391 1.00 85.50 936 PHE A N 1
ATOM 6981 C CA . PHE A 1 936 ? 8.135 -30.200 -20.690 1.00 85.50 936 PHE A CA 1
ATOM 6982 C C . PHE A 1 936 ? 7.217 -30.608 -21.853 1.00 85.50 936 PHE A C 1
ATOM 6984 O O . PHE A 1 936 ? 7.003 -31.790 -22.146 1.00 85.50 936 PHE A O 1
ATOM 6991 N N . GLY A 1 937 ? 6.691 -29.605 -22.560 1.00 71.62 937 GLY A N 1
ATOM 6992 C CA . GLY A 1 937 ? 5.781 -29.806 -23.688 1.00 71.62 937 GLY A CA 1
ATOM 6993 C C . GLY A 1 937 ? 4.373 -30.296 -23.317 1.00 71.62 937 GLY A C 1
ATOM 6994 O O . GLY A 1 937 ? 3.625 -30.701 -24.215 1.00 71.62 937 GLY A O 1
ATOM 6995 N N . GLN A 1 938 ? 3.983 -30.259 -22.037 1.00 60.72 938 GLN A N 1
ATOM 6996 C CA . GLN A 1 938 ? 2.575 -30.381 -21.651 1.00 60.72 938 GLN A CA 1
ATOM 6997 C C . GLN A 1 938 ? 1.814 -29.109 -22.075 1.00 60.72 938 GLN A C 1
ATOM 6999 O O . GLN A 1 938 ? 2.329 -28.003 -21.922 1.00 60.72 938 GLN A O 1
ATOM 7004 N N . PRO A 1 939 ? 0.579 -29.214 -22.598 1.00 51.03 939 PRO A N 1
ATOM 7005 C CA . PRO A 1 939 ? -0.272 -28.041 -22.765 1.00 51.03 939 PRO A CA 1
ATOM 7006 C C . PRO A 1 939 ? -0.694 -27.492 -21.386 1.00 51.03 939 PRO A C 1
ATOM 7008 O O . PRO A 1 939 ? -0.849 -28.291 -20.456 1.00 51.03 939 PRO A O 1
ATOM 7011 N N . PRO A 1 940 ? -0.967 -26.177 -21.255 1.00 48.66 940 PRO A N 1
ATOM 7012 C CA . PRO A 1 940 ? -1.497 -25.596 -20.022 1.00 48.66 940 PRO A CA 1
ATOM 7013 C C . PRO A 1 940 ? -2.707 -26.367 -19.498 1.00 48.66 940 PRO A C 1
ATOM 7015 O O . PRO A 1 940 ? -3.550 -26.811 -20.289 1.00 48.66 940 PRO A O 1
ATOM 7018 N N . ALA A 1 941 ? -2.811 -26.536 -18.177 1.00 42.72 941 ALA A N 1
ATOM 7019 C CA . ALA A 1 941 ? -3.847 -27.380 -17.602 1.00 42.72 941 ALA A CA 1
ATOM 7020 C C . ALA A 1 941 ? -5.236 -26.774 -17.846 1.00 42.72 941 ALA A C 1
ATOM 7022 O O . ALA A 1 941 ? -5.672 -25.848 -17.165 1.00 42.72 941 ALA A O 1
ATOM 7023 N N . THR A 1 942 ? -5.974 -27.333 -18.805 1.00 35.84 942 THR A N 1
ATOM 7024 C CA . THR A 1 942 ? -7.371 -26.958 -19.020 1.00 35.84 942 THR A CA 1
ATOM 7025 C C . THR A 1 942 ? -8.189 -27.388 -17.808 1.00 35.84 942 THR A C 1
ATOM 7027 O O . THR A 1 942 ? -8.463 -28.584 -17.635 1.00 35.84 942 THR A O 1
ATOM 7030 N N . THR A 1 943 ? -8.619 -26.431 -16.986 1.00 35.25 943 THR A N 1
ATOM 7031 C CA . THR A 1 943 ? -9.638 -26.678 -15.966 1.00 35.25 943 THR A CA 1
ATOM 7032 C C . THR A 1 943 ? -10.889 -27.229 -16.655 1.00 35.25 943 THR A C 1
ATOM 7034 O O . THR A 1 943 ? -11.386 -26.698 -17.651 1.00 35.25 943 THR A O 1
ATOM 7037 N N . ALA A 1 944 ? -11.356 -28.391 -16.197 1.00 29.72 944 ALA A N 1
ATOM 7038 C CA . ALA A 1 944 ? -12.380 -29.138 -16.914 1.00 29.72 944 ALA A CA 1
ATOM 7039 C C . ALA A 1 944 ? -13.728 -28.402 -16.863 1.00 29.72 944 ALA A C 1
ATOM 7041 O O . ALA A 1 944 ? -14.394 -28.378 -15.827 1.00 29.72 944 ALA A O 1
ATOM 7042 N N . SER A 1 945 ? -14.166 -27.854 -18.000 1.00 32.41 945 SER A N 1
ATOM 7043 C CA . SER A 1 945 ? -15.467 -27.196 -18.110 1.00 32.41 945 SER A CA 1
ATOM 7044 C C . SER A 1 945 ? -16.601 -28.171 -17.765 1.00 32.41 945 SER A C 1
ATOM 7046 O O . SER A 1 945 ? -16.891 -29.098 -18.532 1.00 32.41 945 SER A O 1
ATOM 7048 N N . LEU A 1 946 ? -17.298 -27.941 -16.651 1.00 31.50 946 LEU A N 1
ATOM 7049 C CA . LEU A 1 946 ? -18.575 -28.597 -16.375 1.00 31.50 946 LEU A CA 1
ATOM 7050 C C . LEU A 1 946 ? -19.640 -28.015 -17.313 1.00 31.50 946 LEU A C 1
ATOM 7052 O O . LEU A 1 946 ? -20.266 -26.996 -17.034 1.00 31.50 946 LEU A O 1
ATOM 7056 N N . SER A 1 947 ? -19.821 -28.660 -18.468 1.00 33.88 947 SER A N 1
ATOM 7057 C CA . SER A 1 947 ? -20.755 -28.211 -19.502 1.00 33.88 947 SER A CA 1
ATOM 7058 C C . SER A 1 947 ? -22.203 -28.181 -19.000 1.00 33.88 947 SER A C 1
ATOM 7060 O O . SER A 1 947 ? -22.678 -29.148 -18.400 1.00 33.88 947 SER A O 1
ATOM 7062 N N . ALA A 1 948 ? -22.918 -27.106 -19.330 1.00 31.62 948 ALA A N 1
ATOM 7063 C CA . ALA A 1 948 ? -24.276 -26.827 -18.877 1.00 31.62 948 ALA A CA 1
ATOM 7064 C C . ALA A 1 948 ? -25.293 -27.969 -19.093 1.00 31.62 948 ALA A C 1
ATOM 7066 O O . ALA A 1 948 ? -25.482 -28.470 -20.204 1.00 31.62 948 ALA A O 1
ATOM 7067 N N . ALA A 1 949 ? -26.064 -28.274 -18.045 1.00 28.06 949 ALA A N 1
ATOM 7068 C CA . ALA A 1 949 ? -27.295 -29.052 -18.142 1.00 28.06 949 ALA A CA 1
ATOM 7069 C C . ALA A 1 949 ? -28.499 -28.120 -18.381 1.00 28.06 949 ALA A C 1
ATOM 7071 O O . ALA A 1 949 ? -29.158 -27.659 -17.446 1.00 28.06 949 ALA A O 1
ATOM 7072 N N . ALA A 1 950 ? -28.812 -27.850 -19.651 1.00 30.42 950 ALA A N 1
ATOM 7073 C CA . ALA A 1 950 ? -30.019 -27.113 -20.022 1.00 30.42 950 ALA A CA 1
ATOM 7074 C C . ALA A 1 950 ? -31.283 -27.891 -19.602 1.00 30.42 950 ALA A C 1
ATOM 7076 O O . ALA A 1 950 ? -31.601 -28.941 -20.163 1.00 30.42 950 ALA A O 1
ATOM 7077 N N . THR A 1 951 ? -32.024 -27.371 -18.621 1.00 28.45 951 THR A N 1
ATOM 7078 C CA . THR A 1 951 ? -33.246 -28.015 -18.115 1.00 28.45 951 THR A CA 1
ATOM 7079 C C . THR A 1 951 ? -34.470 -27.562 -18.910 1.00 28.45 951 THR A C 1
ATOM 7081 O O . THR A 1 951 ? -34.881 -26.405 -18.842 1.00 28.45 951 THR A O 1
ATOM 7084 N N . THR A 1 952 ? -35.108 -28.481 -19.636 1.00 27.59 952 THR A N 1
ATOM 7085 C CA . THR A 1 952 ? -36.416 -28.237 -20.265 1.00 27.59 952 THR A CA 1
ATOM 7086 C C . THR A 1 952 ? -37.561 -28.389 -19.261 1.00 27.59 952 THR A C 1
ATOM 7088 O O . THR A 1 952 ? -37.686 -29.421 -18.605 1.00 27.59 952 THR A O 1
ATOM 7091 N N . LEU A 1 953 ? -38.442 -27.389 -19.195 1.00 30.67 953 LEU A N 1
ATOM 7092 C CA . LEU A 1 953 ? -39.651 -27.363 -18.361 1.00 30.67 953 LEU A CA 1
ATOM 7093 C C . LEU A 1 953 ? -40.650 -28.501 -18.662 1.00 30.67 953 LEU A C 1
ATOM 7095 O O . LEU A 1 953 ? -41.204 -28.548 -19.760 1.00 30.67 953 LEU A O 1
ATOM 7099 N N . SER A 1 954 ? -41.036 -29.286 -17.643 1.00 28.08 954 SER A N 1
ATOM 7100 C CA . SER A 1 954 ? -42.390 -29.875 -17.566 1.00 28.08 954 SER A CA 1
ATOM 7101 C C . SER A 1 954 ? -42.845 -30.263 -16.142 1.00 28.08 954 SER A C 1
ATOM 7103 O O . SER A 1 954 ? -42.490 -31.314 -15.624 1.00 28.08 954 SER A O 1
ATOM 7105 N N . SER A 1 955 ? -43.712 -29.428 -15.562 1.00 29.09 955 SER A N 1
ATOM 7106 C CA . SER A 1 955 ? -44.897 -29.781 -14.747 1.00 29.09 955 SER A CA 1
ATOM 7107 C C . SER A 1 955 ? -44.880 -30.898 -13.664 1.00 29.09 955 SER A C 1
ATOM 7109 O O . SER A 1 955 ? -44.949 -32.079 -13.983 1.00 29.09 955 SER A O 1
ATOM 7111 N N . VAL A 1 956 ? -45.195 -30.464 -12.428 1.00 27.92 956 VAL A N 1
ATOM 7112 C CA . VAL A 1 956 ? -46.269 -31.006 -11.541 1.00 27.92 956 VAL A CA 1
ATOM 7113 C C . VAL A 1 956 ? -45.983 -32.215 -10.606 1.00 27.92 956 VAL A C 1
ATOM 7115 O O . VAL A 1 956 ? -46.100 -33.368 -10.996 1.00 27.92 956 VAL A O 1
ATOM 7118 N N . ARG A 1 957 ? -45.900 -31.859 -9.305 1.00 28.45 957 ARG A N 1
ATOM 7119 C CA . ARG A 1 957 ? -46.415 -32.516 -8.067 1.00 28.45 957 ARG A CA 1
ATOM 7120 C C . ARG A 1 957 ? -45.700 -33.686 -7.357 1.00 28.45 957 ARG A C 1
ATOM 7122 O O . ARG A 1 957 ? -45.337 -34.694 -7.937 1.00 28.45 957 ARG A O 1
ATOM 7129 N N . ASP A 1 958 ? -45.776 -33.523 -6.028 1.00 29.11 958 ASP A N 1
ATOM 7130 C CA . ASP A 1 958 ? -45.877 -34.489 -4.924 1.00 29.11 958 ASP A CA 1
ATOM 7131 C C . ASP A 1 958 ? -44.652 -35.304 -4.453 1.00 29.11 958 ASP A C 1
ATOM 7133 O O . ASP A 1 958 ? -44.350 -36.381 -4.946 1.00 29.11 958 ASP A O 1
ATOM 7137 N N . ALA A 1 959 ? -44.129 -34.817 -3.315 1.00 28.67 959 ALA A N 1
ATOM 7138 C CA . ALA A 1 959 ? -43.987 -35.534 -2.039 1.00 28.67 959 ALA A CA 1
ATOM 7139 C C . ALA A 1 959 ? -42.902 -36.615 -1.844 1.00 28.67 959 ALA A C 1
ATOM 7141 O O . ALA A 1 959 ? -42.776 -37.563 -2.605 1.00 28.67 959 ALA A O 1
ATOM 7142 N N . GLY A 1 960 ? -42.278 -36.568 -0.655 1.00 27.38 960 GLY A N 1
ATOM 7143 C CA . GLY A 1 960 ? -41.857 -37.789 0.049 1.00 27.38 960 GLY A CA 1
ATOM 7144 C C . GLY A 1 960 ? -40.374 -37.919 0.396 1.00 27.38 960 GLY A C 1
ATOM 7145 O O . GLY A 1 960 ? -39.667 -38.687 -0.232 1.00 27.38 960 GLY A O 1
ATOM 7146 N N . SER A 1 961 ? -39.956 -37.209 1.446 1.00 28.09 961 SER A N 1
ATOM 7147 C CA . SER A 1 961 ? -39.080 -37.679 2.540 1.00 28.09 961 SER A CA 1
ATOM 7148 C C . SER A 1 961 ? -38.087 -38.852 2.356 1.00 28.09 961 SER A C 1
ATOM 7150 O O . SER A 1 961 ? -38.479 -39.968 2.029 1.00 28.09 961 SER A O 1
ATOM 7152 N N . GLN A 1 962 ? -36.915 -38.630 2.968 1.00 29.56 962 GLN A N 1
ATOM 7153 C CA . GLN A 1 962 ? -36.123 -39.583 3.772 1.00 29.56 962 GLN A CA 1
ATOM 7154 C C . GLN A 1 962 ? -35.046 -40.467 3.098 1.00 29.56 962 GLN A C 1
ATOM 7156 O O . GLN A 1 962 ? -35.322 -41.487 2.479 1.00 29.56 962 GLN A O 1
ATOM 7161 N N . SER A 1 963 ? -33.801 -40.084 3.425 1.00 29.03 963 SER A N 1
ATOM 7162 C CA . SER A 1 963 ? -32.860 -40.828 4.292 1.00 29.03 963 SER A CA 1
ATOM 7163 C C . SER A 1 963 ? -31.884 -41.855 3.695 1.00 29.03 963 SER A C 1
ATOM 7165 O O . SER A 1 963 ? -32.286 -42.853 3.107 1.00 29.03 963 SER A O 1
ATOM 7167 N N . ASP A 1 964 ? -30.626 -41.634 4.094 1.00 32.62 964 ASP A N 1
ATOM 7168 C CA . ASP A 1 964 ? -29.640 -42.616 4.566 1.00 32.62 964 ASP A CA 1
ATOM 7169 C C . ASP A 1 964 ? -28.769 -43.400 3.561 1.00 32.62 964 ASP A C 1
ATOM 7171 O O . ASP A 1 964 ? -29.156 -44.440 3.038 1.00 32.62 964 ASP A O 1
ATOM 7175 N N . GLU A 1 965 ? -27.501 -42.953 3.521 1.00 33.41 965 GLU A N 1
ATOM 7176 C CA . GLU A 1 965 ? -26.306 -43.764 3.848 1.00 33.41 965 GLU A CA 1
ATOM 7177 C C . GLU A 1 965 ? -25.811 -44.822 2.816 1.00 33.41 965 GLU A C 1
ATOM 7179 O O . GLU A 1 965 ? -26.529 -45.206 1.893 1.00 33.41 965 GLU A O 1
ATOM 7184 N N . PRO A 1 966 ? -24.504 -45.180 2.824 1.00 45.69 966 PRO A N 1
ATOM 7185 C CA . PRO A 1 966 ? -23.711 -44.947 1.616 1.00 45.69 966 PRO A CA 1
ATOM 7186 C C . PRO A 1 966 ? -22.822 -46.156 1.228 1.00 45.69 966 PRO A C 1
ATOM 7188 O O . PRO A 1 966 ? -23.068 -47.297 1.611 1.00 45.69 966 PRO A O 1
ATOM 7191 N N . LEU A 1 967 ? -21.723 -45.842 0.530 1.00 28.50 967 LEU A N 1
ATOM 7192 C CA . LEU A 1 967 ? -20.433 -46.545 0.501 1.00 28.50 967 LEU A CA 1
ATOM 7193 C C . LEU A 1 967 ? -20.142 -47.618 -0.567 1.00 28.50 967 LEU A C 1
ATOM 7195 O O . LEU A 1 967 ? -20.852 -48.592 -0.797 1.00 28.50 967 LEU A O 1
ATOM 7199 N N . THR A 1 968 ? -18.894 -47.482 -1.030 1.00 28.16 968 THR A N 1
ATOM 7200 C CA . THR A 1 968 ? -17.930 -48.516 -1.445 1.00 28.16 968 THR A CA 1
ATOM 7201 C C . THR A 1 968 ? -17.955 -49.091 -2.870 1.00 28.16 968 THR A C 1
ATOM 7203 O O . THR A 1 968 ? -18.605 -50.077 -3.188 1.00 28.16 968 THR A O 1
ATOM 7206 N N . SER A 1 969 ? -17.023 -48.525 -3.650 1.00 28.25 969 SER A N 1
ATOM 7207 C CA . SER A 1 969 ? -15.773 -49.187 -4.079 1.00 28.25 969 SER A CA 1
ATOM 7208 C C . SER A 1 969 ? -15.740 -49.965 -5.402 1.00 28.25 969 SER A C 1
ATOM 7210 O O . SER A 1 969 ? -16.303 -51.045 -5.528 1.00 28.25 969 SER A O 1
ATOM 7212 N N . THR A 1 970 ? -14.894 -49.443 -6.302 1.00 27.48 970 THR A N 1
ATOM 7213 C CA . THR A 1 970 ? -13.852 -50.171 -7.060 1.00 27.48 970 THR A CA 1
ATOM 7214 C C . THR A 1 970 ? -14.246 -51.457 -7.802 1.00 27.48 970 THR A C 1
ATOM 7216 O O . THR A 1 970 ? -14.412 -52.509 -7.191 1.00 27.48 970 THR A O 1
ATOM 7219 N N . ALA A 1 971 ? -14.127 -51.459 -9.132 1.00 28.23 971 ALA A N 1
ATOM 7220 C CA . ALA A 1 971 ? -12.839 -51.758 -9.780 1.00 28.23 971 ALA A CA 1
ATOM 7221 C C . ALA A 1 971 ? -12.989 -52.031 -11.291 1.00 28.23 971 ALA A C 1
ATOM 7223 O O . ALA A 1 971 ? -13.826 -52.820 -11.710 1.00 28.23 971 ALA A O 1
ATOM 7224 N N . GLU A 1 972 ? -12.080 -51.416 -12.048 1.00 28.03 972 GLU A N 1
ATOM 7225 C CA . GLU A 1 972 ? -11.447 -51.895 -13.286 1.00 28.03 972 GLU A CA 1
ATOM 7226 C C . GLU A 1 972 ? -12.272 -52.272 -14.534 1.00 28.03 972 GLU A C 1
ATOM 7228 O O . GLU A 1 972 ? -13.200 -53.077 -14.564 1.00 28.03 972 GLU A O 1
ATOM 7233 N N . ALA A 1 973 ? -11.810 -51.698 -15.646 1.00 31.23 973 ALA A N 1
ATOM 7234 C CA . ALA A 1 973 ? -12.320 -51.913 -16.987 1.00 31.23 973 ALA A CA 1
ATOM 7235 C C . ALA A 1 973 ? -11.887 -53.261 -17.587 1.00 31.23 973 ALA A C 1
ATOM 7237 O O . ALA A 1 973 ? -10.864 -53.845 -17.232 1.00 31.23 973 ALA A O 1
ATOM 7238 N N . THR A 1 974 ? -12.574 -53.683 -18.651 1.00 27.17 974 THR A N 1
ATOM 7239 C CA . THR A 1 974 ? -11.935 -54.523 -19.671 1.00 27.17 974 THR A CA 1
ATOM 7240 C C . THR A 1 974 ? -12.287 -54.064 -21.083 1.00 27.17 974 THR A C 1
ATOM 7242 O O . THR A 1 974 ? -13.423 -53.727 -21.400 1.00 27.17 974 THR A O 1
ATOM 7245 N N . ARG A 1 975 ? -11.254 -54.043 -21.929 1.00 27.80 975 ARG A N 1
ATOM 7246 C CA . ARG A 1 975 ? -11.262 -53.670 -23.351 1.00 27.80 975 ARG A CA 1
ATOM 7247 C C . ARG A 1 975 ? -12.331 -54.429 -24.157 1.00 27.80 975 ARG A C 1
ATOM 7249 O O . ARG A 1 975 ? -12.478 -55.634 -23.963 1.00 27.80 975 ARG A O 1
ATOM 7256 N N . THR A 1 976 ? -12.851 -53.827 -25.233 1.00 26.59 976 THR A N 1
ATOM 7257 C CA . THR A 1 976 ? -12.399 -54.083 -26.633 1.00 26.59 976 THR A CA 1
ATOM 7258 C C . THR A 1 976 ? -13.365 -53.453 -27.656 1.00 26.59 976 THR A C 1
ATOM 7260 O O . THR A 1 976 ? -14.569 -53.393 -27.438 1.00 26.59 976 THR A O 1
ATOM 7263 N N . ALA A 1 977 ? -12.816 -52.967 -28.774 1.00 27.91 977 ALA A N 1
ATOM 7264 C CA . ALA A 1 977 ? -13.519 -52.284 -29.864 1.00 27.91 977 ALA A CA 1
ATOM 7265 C C . ALA A 1 977 ? -14.403 -53.186 -30.759 1.00 27.91 977 ALA A C 1
ATOM 7267 O O . ALA A 1 977 ? -14.229 -54.400 -30.761 1.00 27.91 977 ALA A O 1
ATOM 7268 N N . VAL A 1 978 ? -15.264 -52.549 -31.574 1.00 26.77 978 VAL A N 1
ATOM 7269 C CA . VAL A 1 978 ? -15.596 -52.790 -33.013 1.00 26.77 978 VAL A CA 1
ATOM 7270 C C . VAL A 1 978 ? -16.602 -51.673 -33.395 1.00 26.77 978 VAL A C 1
ATOM 7272 O O . VAL A 1 978 ? -17.645 -51.565 -32.768 1.00 26.77 978 VAL A O 1
ATOM 7275 N N . GLN A 1 979 ? -16.291 -50.650 -34.202 1.00 27.00 979 GLN A N 1
ATOM 7276 C CA . GLN A 1 979 ? -16.008 -50.599 -35.651 1.00 27.00 979 GLN A CA 1
ATOM 7277 C C . GLN A 1 979 ? -17.248 -50.781 -36.573 1.00 27.00 979 GLN A C 1
ATOM 7279 O O . GLN A 1 979 ? -17.693 -51.896 -36.821 1.00 27.00 979 GLN A O 1
ATOM 7284 N N . SER A 1 980 ? -17.777 -49.677 -37.125 1.00 27.78 980 SER A N 1
ATOM 7285 C CA . SER A 1 980 ? -18.405 -49.532 -38.471 1.00 27.78 980 SER A CA 1
ATOM 7286 C C . SER A 1 980 ? -18.881 -48.067 -38.639 1.00 27.78 980 SER A C 1
ATOM 7288 O O . SER A 1 980 ? -19.571 -47.564 -37.766 1.00 27.78 980 SER A O 1
ATOM 7290 N N . THR A 1 981 ? -18.428 -47.217 -39.571 1.00 27.94 981 THR A N 1
ATOM 7291 C CA . THR A 1 981 ? -18.272 -47.249 -41.050 1.00 27.94 981 THR A CA 1
ATOM 7292 C C . THR A 1 981 ? -19.466 -46.655 -41.837 1.00 27.94 981 THR A C 1
ATOM 7294 O O . THR A 1 981 ? -20.300 -47.379 -42.364 1.00 27.94 981 THR A O 1
ATOM 7297 N N . ILE A 1 982 ? -19.460 -45.316 -41.965 1.00 30.05 982 ILE A N 1
ATOM 7298 C CA . ILE A 1 982 ? -19.650 -44.499 -43.197 1.00 30.05 982 ILE A CA 1
ATOM 7299 C C . ILE A 1 982 ? -20.893 -44.741 -44.105 1.00 30.05 982 ILE A C 1
ATOM 7301 O O . ILE A 1 982 ? -20.842 -45.595 -44.986 1.00 30.05 982 ILE A O 1
ATOM 7305 N N . GLN A 1 983 ? -21.899 -43.843 -44.021 1.00 29.19 983 GLN A N 1
ATOM 7306 C CA . GLN A 1 983 ? -22.816 -43.288 -45.072 1.00 29.19 983 GLN A CA 1
ATOM 7307 C C . GLN A 1 983 ? -23.504 -42.026 -44.470 1.00 29.19 983 GLN A C 1
ATOM 7309 O O . GLN A 1 983 ? -23.905 -42.114 -43.316 1.00 29.19 983 GLN A O 1
ATOM 7314 N N . PHE A 1 984 ? -23.711 -40.827 -45.047 1.00 28.95 984 PHE A N 1
ATOM 7315 C CA . PHE A 1 984 ? -23.306 -40.109 -46.282 1.00 28.95 984 PHE A CA 1
ATOM 7316 C C . PHE A 1 984 ? -23.989 -40.410 -47.643 1.00 28.95 984 PHE A C 1
ATOM 7318 O O . PHE A 1 984 ? -23.604 -41.379 -48.289 1.00 28.95 984 PHE A O 1
ATOM 7325 N N . SER A 1 985 ? -24.876 -39.503 -48.136 1.00 31.83 985 SER A N 1
ATOM 7326 C CA . SER A 1 985 ? -24.931 -38.965 -49.539 1.00 31.83 985 SER A CA 1
ATOM 7327 C C . SER A 1 985 ? -26.147 -38.052 -49.894 1.00 31.83 985 SER A C 1
ATOM 7329 O O . SER A 1 985 ? -27.250 -38.563 -50.042 1.00 31.83 985 SER A O 1
ATOM 7331 N N . SER A 1 986 ? -25.892 -36.779 -50.279 1.00 31.56 986 SER A N 1
ATOM 7332 C CA . SER A 1 986 ? -26.520 -36.050 -51.437 1.00 31.56 986 SER A CA 1
ATOM 7333 C C . SER A 1 986 ? -28.029 -35.602 -51.381 1.00 31.56 986 SER A C 1
ATOM 7335 O O . SER A 1 986 ? -28.793 -36.213 -50.652 1.00 31.56 986 SER A O 1
ATOM 7337 N N . VAL A 1 987 ? -28.599 -34.606 -52.115 1.00 29.44 987 VAL A N 1
ATOM 7338 C CA . VAL A 1 987 ? -28.132 -33.481 -52.993 1.00 29.44 987 VAL A CA 1
ATOM 7339 C C . VAL A 1 987 ? -29.316 -32.534 -53.424 1.00 29.44 987 VAL A C 1
ATOM 7341 O O . VAL A 1 987 ? -30.469 -32.949 -53.396 1.00 29.44 987 VAL A O 1
ATOM 7344 N N . THR A 1 988 ? -29.022 -31.300 -53.900 1.00 31.97 988 THR A N 1
ATOM 7345 C CA . THR A 1 988 ? -29.839 -30.318 -54.716 1.00 31.97 988 THR A CA 1
ATOM 7346 C C . THR A 1 988 ? -31.058 -29.519 -54.178 1.00 31.97 988 THR A C 1
ATOM 7348 O O . THR A 1 988 ? -32.177 -30.010 -54.120 1.00 31.97 988 THR A O 1
ATOM 7351 N N . ALA A 1 989 ? -30.830 -28.210 -53.965 1.00 35.97 989 ALA A N 1
ATOM 7352 C CA . ALA A 1 989 ? -31.335 -27.011 -54.692 1.00 35.97 989 ALA A CA 1
ATOM 7353 C C . ALA A 1 989 ? -32.666 -26.977 -55.504 1.00 35.97 989 ALA A C 1
ATOM 7355 O O . ALA A 1 989 ? -32.878 -27.832 -56.360 1.00 35.97 989 ALA A O 1
ATOM 7356 N N . LEU A 1 990 ? -33.416 -25.849 -55.402 1.00 34.06 990 LEU A N 1
ATOM 7357 C CA . LEU A 1 990 ? -33.766 -24.882 -56.494 1.00 34.06 990 LEU A CA 1
ATOM 7358 C C . LEU A 1 990 ? -34.836 -23.825 -56.080 1.00 34.06 990 LEU A C 1
ATOM 7360 O O . LEU A 1 990 ? -35.724 -24.134 -55.293 1.00 34.06 990 LEU A O 1
ATOM 7364 N N . GLY A 1 991 ? -34.816 -22.618 -56.681 1.00 27.41 991 GLY A N 1
ATOM 7365 C CA . GLY A 1 991 ? -35.925 -21.630 -56.638 1.00 27.41 991 GLY A CA 1
ATOM 7366 C C . GLY A 1 991 ? -35.508 -20.170 -56.930 1.00 27.41 991 GLY A C 1
ATOM 7367 O O . GLY A 1 991 ? -34.589 -19.675 -56.290 1.00 27.41 991 GLY A O 1
ATOM 7368 N N . LEU A 1 992 ? -36.157 -19.483 -57.887 1.00 35.16 992 LEU A N 1
ATOM 7369 C CA . LEU A 1 992 ? -35.763 -18.162 -58.437 1.00 35.16 992 LEU A CA 1
ATOM 7370 C C . LEU A 1 992 ? -36.962 -17.200 -58.657 1.00 35.16 992 LEU A C 1
ATOM 7372 O O . LEU A 1 992 ? -38.106 -17.647 -58.665 1.00 35.16 992 LEU A O 1
ATOM 7376 N N . ASP A 1 993 ? -36.641 -15.925 -58.950 1.00 35.53 993 ASP A N 1
ATOM 7377 C CA . ASP A 1 993 ? -37.480 -14.820 -59.490 1.00 35.53 993 ASP A CA 1
ATOM 7378 C C . ASP A 1 993 ? -38.580 -14.201 -58.581 1.00 35.53 993 ASP A C 1
ATOM 7380 O O . ASP A 1 993 ? -39.206 -14.884 -57.783 1.00 35.53 993 ASP A O 1
ATOM 7384 N N . GLY A 1 994 ? -38.936 -12.901 -58.656 1.00 29.77 994 GLY A N 1
ATOM 7385 C CA . GLY A 1 994 ? -38.416 -11.757 -59.437 1.00 29.77 994 GLY A CA 1
ATOM 7386 C C . GLY A 1 994 ? -39.493 -10.670 -59.729 1.00 29.77 994 GLY A C 1
ATOM 7387 O O . GLY A 1 994 ? -40.677 -10.997 -59.738 1.00 29.77 994 GLY A O 1
ATOM 7388 N N . ARG A 1 995 ? -39.082 -9.423 -60.087 1.00 34.41 995 ARG A N 1
ATOM 7389 C CA . ARG A 1 995 ? -39.888 -8.223 -60.534 1.00 34.41 995 ARG A CA 1
ATOM 7390 C C . ARG A 1 995 ? -40.480 -7.300 -59.428 1.00 34.41 995 ARG A C 1
ATOM 7392 O O . ARG A 1 995 ? -40.855 -7.800 -58.382 1.00 34.41 995 ARG A O 1
ATOM 7399 N N . GLN A 1 996 ? -40.663 -5.969 -59.597 1.00 29.48 996 GLN A N 1
ATOM 7400 C CA . GLN A 1 996 ? -40.230 -4.992 -60.635 1.00 29.48 996 GLN A CA 1
ATOM 7401 C C . GLN A 1 996 ? -40.150 -3.521 -60.109 1.00 29.48 996 GLN A C 1
ATOM 7403 O O . GLN A 1 996 ? -40.363 -3.272 -58.930 1.00 29.48 996 GLN A O 1
ATOM 7408 N N . LEU A 1 997 ? -39.810 -2.565 -60.996 1.00 30.00 997 LEU A N 1
ATOM 7409 C CA . LEU A 1 997 ? -39.206 -1.238 -60.731 1.00 30.00 997 LEU A CA 1
ATOM 7410 C C . LEU A 1 997 ? -40.138 0.006 -60.758 1.00 30.00 997 LEU A C 1
ATOM 7412 O O . LEU A 1 997 ? -41.234 -0.019 -61.314 1.00 30.00 997 LEU A O 1
ATOM 7416 N N . THR A 1 998 ? -39.604 1.121 -60.228 1.00 33.88 998 THR A N 1
ATOM 7417 C CA . THR A 1 998 ? -40.094 2.531 -60.178 1.00 33.88 998 THR A CA 1
ATOM 7418 C C . THR A 1 998 ? -38.875 3.488 -60.410 1.00 33.88 998 THR A C 1
ATOM 7420 O O . THR A 1 998 ? -37.840 2.949 -60.818 1.00 33.88 998 THR A O 1
ATOM 7423 N N . PRO A 1 999 ? -38.854 4.839 -60.187 1.00 54.66 999 PRO A N 1
ATOM 7424 C CA . PRO A 1 999 ? -39.884 5.845 -59.839 1.00 54.66 999 PRO A CA 1
ATOM 7425 C C . PRO A 1 999 ? -39.841 7.146 -60.714 1.00 54.66 999 PRO A C 1
ATOM 7427 O O . PRO A 1 999 ? -39.166 7.204 -61.738 1.00 54.66 999 PRO A O 1
ATOM 7430 N N . VAL A 1 1000 ? -40.552 8.216 -60.302 1.00 27.98 1000 VAL A N 1
ATOM 7431 C CA . VAL A 1 1000 ? -40.620 9.577 -60.913 1.00 27.98 1000 VAL A CA 1
ATOM 7432 C C . VAL A 1 1000 ? -40.886 10.617 -59.794 1.00 27.98 1000 VAL A C 1
ATOM 7434 O O . VAL A 1 1000 ? -41.596 10.267 -58.859 1.00 27.98 1000 VAL A O 1
ATOM 7437 N N . ALA A 1 1001 ? -40.505 11.906 -59.810 1.00 30.84 1001 ALA A N 1
ATOM 7438 C CA . ALA A 1 1001 ? -39.316 12.641 -60.280 1.00 30.84 1001 ALA A CA 1
ATOM 7439 C C . ALA A 1 1001 ? -39.374 14.102 -59.731 1.00 30.84 1001 ALA A C 1
ATOM 7441 O O . ALA A 1 1001 ? -40.429 14.568 -59.313 1.00 30.84 1001 ALA A O 1
ATOM 7442 N N . ARG A 1 1002 ? -38.229 14.804 -59.761 1.00 34.19 1002 ARG A N 1
ATOM 7443 C CA . ARG A 1 1002 ? -37.951 16.241 -59.473 1.00 34.19 1002 ARG A CA 1
ATOM 7444 C C . ARG A 1 1002 ? -39.103 17.262 -59.654 1.00 34.19 1002 ARG A C 1
ATOM 7446 O O . ARG A 1 1002 ? -39.795 17.191 -60.661 1.00 34.19 1002 ARG A O 1
ATOM 7453 N N . GLU A 1 1003 ? -39.094 18.365 -58.876 1.00 31.20 1003 GLU A N 1
ATOM 7454 C CA . GLU A 1 1003 ? -38.598 19.691 -59.349 1.00 31.20 1003 GLU A CA 1
ATOM 7455 C C . GLU A 1 1003 ? -38.676 20.880 -58.343 1.00 31.20 1003 GLU A C 1
ATOM 7457 O O . GLU A 1 1003 ? -39.567 20.944 -57.507 1.00 31.20 1003 GLU A O 1
ATOM 7462 N N . ARG A 1 1004 ? -37.780 21.872 -58.561 1.00 32.44 1004 ARG A N 1
ATOM 7463 C CA . ARG A 1 1004 ? -37.841 23.327 -58.225 1.00 32.44 1004 ARG A CA 1
ATOM 7464 C C . ARG A 1 1004 ? -37.728 23.836 -56.769 1.00 32.44 1004 ARG A C 1
ATOM 7466 O O . ARG A 1 1004 ? -38.651 23.739 -55.974 1.00 32.44 1004 ARG A O 1
ATOM 7473 N N . GLY A 1 1005 ? -36.668 24.624 -56.528 1.00 31.50 1005 GLY A N 1
ATOM 7474 C CA . GLY A 1 1005 ? -36.757 25.864 -55.726 1.00 31.50 1005 GLY A CA 1
ATOM 7475 C C . GLY A 1 1005 ? -37.404 27.011 -56.536 1.00 31.50 1005 GLY A C 1
ATOM 7476 O O . GLY A 1 1005 ? -37.623 26.830 -57.740 1.00 31.50 1005 GLY A O 1
ATOM 7477 N N . PRO A 1 1006 ? -37.691 28.191 -55.939 1.00 46.28 1006 PRO A N 1
ATOM 7478 C CA . PRO A 1 1006 ? -36.606 29.112 -55.555 1.00 46.28 1006 PRO A CA 1
ATOM 7479 C C . PRO A 1 1006 ? -36.861 29.988 -54.293 1.00 46.28 1006 PRO A C 1
ATOM 7481 O O . PRO A 1 1006 ? -37.940 29.992 -53.711 1.00 46.28 1006 PRO A O 1
ATOM 7484 N N . ALA A 1 1007 ? -35.858 30.793 -53.916 1.00 35.47 1007 ALA A N 1
ATOM 7485 C CA . ALA A 1 1007 ? -35.987 31.995 -53.062 1.00 35.47 1007 ALA A CA 1
ATOM 7486 C C . ALA A 1 1007 ? -36.547 33.202 -53.893 1.00 35.47 1007 ALA A C 1
ATOM 7488 O O . ALA A 1 1007 ? -36.891 32.959 -55.054 1.00 35.47 1007 ALA A O 1
ATOM 7489 N N . PRO A 1 1008 ? -36.576 34.498 -53.457 1.00 59.19 1008 PRO A N 1
ATOM 7490 C CA . PRO A 1 1008 ? -36.153 35.131 -52.183 1.00 59.19 1008 PRO A CA 1
ATOM 7491 C C . PRO A 1 1008 ? -37.091 36.280 -51.659 1.00 59.19 1008 PRO A C 1
ATOM 7493 O O . PRO A 1 1008 ? -38.167 36.502 -52.201 1.00 59.19 1008 PRO A O 1
ATOM 7496 N N . LEU A 1 1009 ? -36.600 37.081 -50.682 1.00 28.33 1009 LEU A N 1
ATOM 7497 C CA . LEU A 1 1009 ? -36.805 38.549 -50.452 1.00 28.33 1009 LEU A CA 1
ATOM 7498 C C . LEU A 1 1009 ? -37.500 39.066 -49.159 1.00 28.33 1009 LEU A C 1
ATOM 7500 O O . LEU A 1 1009 ? -38.716 39.125 -49.053 1.00 28.33 1009 LEU A O 1
ATOM 7504 N N . ARG A 1 1010 ? -36.663 39.663 -48.286 1.00 30.72 1010 ARG A N 1
ATOM 7505 C CA . ARG A 1 1010 ? -36.746 41.018 -47.663 1.00 30.72 1010 ARG A CA 1
ATOM 7506 C C . ARG A 1 1010 ? -38.113 41.616 -47.235 1.00 30.72 1010 ARG A C 1
ATOM 7508 O O . ARG A 1 1010 ? -38.880 42.025 -48.103 1.00 30.72 1010 ARG A O 1
ATOM 7515 N N . ARG A 1 1011 ? -38.180 42.112 -45.980 1.00 29.86 1011 ARG A N 1
ATOM 7516 C CA . ARG A 1 1011 ? -37.963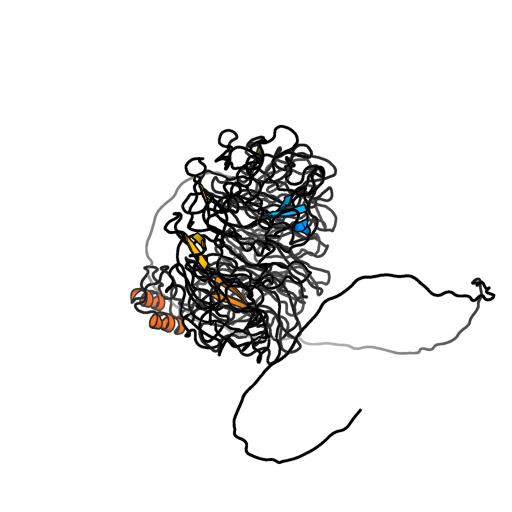 43.555 -45.640 1.00 29.86 1011 ARG A CA 1
ATOM 7517 C C . ARG A 1 1011 ? -37.909 43.865 -44.126 1.00 29.86 1011 ARG A C 1
ATOM 7519 O O . ARG A 1 1011 ? -38.475 43.146 -43.318 1.00 29.86 1011 ARG A O 1
ATOM 7526 N N . ASN A 1 1012 ? -37.243 44.979 -43.792 1.00 33.22 1012 ASN A N 1
ATOM 7527 C CA . ASN A 1 1012 ? -37.086 45.556 -42.445 1.00 33.22 1012 ASN A CA 1
ATOM 7528 C C . ASN A 1 1012 ? -38.306 46.360 -41.958 1.00 33.22 1012 ASN A C 1
ATOM 7530 O O . ASN A 1 1012 ? -38.850 47.138 -42.742 1.00 33.22 1012 ASN A O 1
ATOM 7534 N N . SER A 1 1013 ? -38.542 46.339 -40.637 1.00 34.28 1013 SER A N 1
ATOM 7535 C CA . SER A 1 1013 ? -38.902 47.486 -39.763 1.00 34.28 1013 SER A CA 1
ATOM 7536 C C . SER A 1 1013 ? -39.104 46.979 -38.320 1.00 34.28 1013 SER A C 1
ATOM 7538 O O . SER A 1 1013 ? -39.776 45.968 -38.170 1.00 34.28 1013 SER A O 1
ATOM 7540 N N . GLY A 1 1014 ? -38.633 47.585 -37.223 1.00 29.20 1014 GLY A N 1
ATOM 7541 C CA . GLY A 1 1014 ? -37.767 48.755 -37.019 1.00 29.20 1014 GLY A CA 1
ATOM 7542 C C . GLY A 1 1014 ? -38.070 49.445 -35.669 1.00 29.20 1014 GLY A C 1
ATOM 7543 O O . GLY A 1 1014 ? -39.241 49.643 -35.376 1.00 29.20 1014 GLY A O 1
ATOM 7544 N N . ASN A 1 1015 ? -37.030 49.886 -34.935 1.00 33.44 1015 ASN A N 1
ATOM 7545 C CA . ASN A 1 1015 ? -37.065 50.774 -33.742 1.00 33.44 1015 ASN A CA 1
ATOM 7546 C C . ASN A 1 1015 ? -37.708 50.237 -32.430 1.00 33.44 1015 ASN A C 1
ATOM 7548 O O . ASN A 1 1015 ? -38.609 49.414 -32.480 1.00 33.44 1015 ASN A O 1
ATOM 7552 N N . ALA A 1 1016 ? -37.342 50.706 -31.221 1.00 33.16 1016 ALA A N 1
ATOM 7553 C CA . ALA A 1 1016 ? -36.172 51.480 -30.742 1.00 33.16 1016 ALA A CA 1
ATOM 7554 C C . ALA A 1 1016 ? -36.144 51.538 -29.185 1.00 33.16 1016 ALA A C 1
ATOM 7556 O O . ALA A 1 1016 ? -37.083 51.089 -28.539 1.00 33.16 1016 ALA A O 1
ATOM 7557 N N . GLU A 1 1017 ? -35.117 52.215 -28.641 1.00 31.92 1017 GLU A N 1
ATOM 7558 C CA . GLU A 1 1017 ? -34.891 52.624 -27.233 1.00 31.92 1017 GLU A CA 1
ATOM 7559 C C . GLU A 1 1017 ? -34.227 51.582 -26.301 1.00 31.92 1017 GLU A C 1
ATOM 7561 O O . GLU A 1 1017 ? -34.597 50.419 -26.304 1.00 31.92 1017 GLU A O 1
ATOM 7566 N N . LYS A 1 1018 ? -33.234 51.927 -25.458 1.00 32.25 1018 LYS A N 1
ATOM 7567 C CA . LYS A 1 1018 ? -32.457 53.184 -25.303 1.00 32.25 1018 LYS A CA 1
ATOM 7568 C C . LYS A 1 1018 ? -31.100 52.890 -24.630 1.00 32.25 1018 LYS A C 1
ATOM 7570 O O . LYS A 1 1018 ? -31.059 52.242 -23.592 1.00 32.25 1018 LYS A O 1
ATOM 7575 N N . GLN A 1 1019 ? -30.014 53.462 -25.155 1.00 32.22 1019 GLN A N 1
ATOM 7576 C CA . GLN A 1 1019 ? -28.777 53.738 -24.405 1.00 32.22 1019 GLN A CA 1
ATOM 7577 C C . GLN A 1 1019 ? -28.572 55.259 -24.324 1.00 32.22 1019 GLN A C 1
ATOM 7579 O O . GLN A 1 1019 ? -28.963 55.989 -25.237 1.00 32.22 1019 GLN A O 1
ATOM 7584 N N . SER A 1 1020 ? -27.921 55.739 -23.262 1.00 31.66 1020 SER A N 1
ATOM 7585 C CA . SER A 1 1020 ? -27.477 57.135 -23.117 1.00 31.66 1020 SER A CA 1
ATOM 7586 C C . SER A 1 1020 ? -26.264 57.213 -22.184 1.00 31.66 1020 SER A C 1
ATOM 7588 O O . SER A 1 1020 ? -26.288 56.586 -21.128 1.00 31.66 1020 SER A O 1
ATOM 7590 N N . ALA A 1 1021 ? -25.226 57.979 -22.549 1.00 29.73 1021 ALA A N 1
ATOM 7591 C CA . ALA A 1 1021 ? -23.919 57.981 -21.873 1.00 29.73 1021 ALA A CA 1
ATOM 7592 C C . ALA A 1 1021 ? -23.495 59.374 -21.333 1.00 29.73 1021 ALA A C 1
ATOM 7594 O O . ALA A 1 1021 ? -23.868 60.394 -21.922 1.00 29.73 1021 ALA A O 1
ATOM 7595 N N . PRO A 1 1022 ? -22.710 59.444 -20.236 1.00 59.19 1022 PRO A N 1
ATOM 7596 C CA . PRO A 1 1022 ? -22.349 60.694 -19.556 1.00 59.19 1022 PRO A CA 1
ATOM 7597 C C . PRO A 1 1022 ? -21.087 61.389 -20.111 1.00 59.19 1022 PRO A C 1
ATOM 7599 O O . PRO A 1 1022 ? -20.321 60.835 -20.896 1.00 59.19 1022 PRO A O 1
ATOM 7602 N N . LYS A 1 1023 ? -20.835 62.618 -19.633 1.00 33.94 1023 LYS A N 1
ATOM 7603 C CA . LYS A 1 1023 ? -19.565 63.364 -19.749 1.00 33.94 1023 LYS A CA 1
ATOM 7604 C C . LYS A 1 1023 ? -19.381 64.289 -18.541 1.00 33.94 1023 LYS A C 1
ATOM 7606 O O . LYS A 1 1023 ? -20.339 64.975 -18.194 1.00 33.94 1023 LYS A O 1
ATOM 7611 N N . ARG A 1 1024 ? -18.139 64.439 -18.048 1.00 30.03 1024 ARG A N 1
ATOM 7612 C CA . ARG A 1 1024 ? -17.374 65.718 -18.008 1.00 30.03 1024 ARG A CA 1
ATOM 7613 C C . ARG A 1 1024 ? -16.079 65.615 -17.179 1.00 30.03 1024 ARG A C 1
ATOM 7615 O O . ARG A 1 1024 ? -16.112 65.233 -16.020 1.00 30.03 1024 ARG A O 1
ATOM 7622 N N . SER A 1 1025 ? -14.980 66.090 -17.764 1.00 34.12 1025 SER A N 1
ATOM 7623 C CA . SER A 1 1025 ? -13.836 66.725 -17.073 1.00 34.12 1025 SER A CA 1
ATOM 7624 C C . SER A 1 1025 ? -14.045 68.258 -17.126 1.00 34.12 1025 SER A C 1
ATOM 7626 O O . SER A 1 1025 ? -14.853 68.678 -17.970 1.00 34.12 1025 SER A O 1
ATOM 7628 N N . PRO A 1 1026 ? -13.386 69.114 -16.302 1.00 51.91 1026 PRO A N 1
ATOM 7629 C CA . PRO A 1 1026 ? -11.966 69.487 -16.536 1.00 51.91 1026 PRO A CA 1
ATOM 7630 C C . PRO A 1 1026 ? -11.142 70.014 -15.313 1.00 51.91 1026 PRO A C 1
ATOM 7632 O O . PRO A 1 1026 ? -11.711 70.378 -14.293 1.00 51.91 1026 PRO A O 1
ATOM 7635 N N . GLY A 1 1027 ? -9.822 70.229 -15.492 1.00 30.31 1027 GLY A N 1
ATOM 7636 C CA . GLY A 1 1027 ? -9.183 71.504 -15.073 1.00 30.31 1027 GLY A CA 1
ATOM 7637 C C . GLY A 1 1027 ? -8.093 71.556 -13.969 1.00 30.31 1027 GLY A C 1
ATOM 7638 O O . GLY A 1 1027 ? -8.414 71.591 -12.794 1.00 30.31 1027 GLY A O 1
ATOM 7639 N N . GLU A 1 1028 ? -6.839 71.764 -14.409 1.00 33.84 1028 GLU A N 1
ATOM 7640 C CA . GLU A 1 1028 ? -5.757 72.626 -13.843 1.00 33.84 1028 GLU A CA 1
ATOM 7641 C C . GLU A 1 1028 ? -4.989 72.377 -12.503 1.00 33.84 1028 GLU A C 1
ATOM 7643 O O . GLU A 1 1028 ? -5.518 72.493 -11.409 1.00 33.84 1028 GLU A O 1
ATOM 7648 N N . LYS A 1 1029 ? -3.648 72.268 -12.674 1.00 32.00 1029 LYS A N 1
ATOM 7649 C CA . LYS A 1 1029 ? -2.500 72.957 -12.003 1.00 32.00 1029 LYS A CA 1
ATOM 7650 C C . LYS A 1 1029 ? -2.298 72.989 -10.469 1.00 32.00 1029 LYS A C 1
ATOM 7652 O O . LYS A 1 1029 ? -3.068 73.618 -9.756 1.00 32.00 1029 LYS A O 1
ATOM 7657 N N . LEU A 1 1030 ? -1.083 72.573 -10.061 1.00 29.38 1030 LEU A N 1
ATOM 7658 C CA . LEU A 1 1030 ? -0.024 73.261 -9.254 1.00 29.38 1030 LEU A CA 1
ATOM 7659 C C . LEU A 1 1030 ? 0.893 72.151 -8.681 1.00 29.38 1030 LEU A C 1
ATOM 7661 O O . LEU A 1 1030 ? 0.386 71.207 -8.094 1.00 29.38 1030 LEU A O 1
ATOM 7665 N N . GLU A 1 1031 ? 2.177 72.002 -9.027 1.00 30.73 1031 GLU A N 1
ATOM 7666 C CA . GLU A 1 1031 ? 3.388 72.823 -8.782 1.00 30.73 1031 GLU A CA 1
ATOM 7667 C C . GLU A 1 1031 ? 3.842 72.921 -7.301 1.00 30.73 1031 GLU A C 1
ATOM 7669 O O . GLU A 1 1031 ? 3.014 73.045 -6.409 1.00 30.73 1031 GLU A O 1
ATOM 7674 N N . LEU A 1 1032 ? 5.178 72.942 -7.099 1.00 28.19 1032 LEU A N 1
ATOM 7675 C CA . LEU A 1 1032 ? 5.974 73.038 -5.847 1.00 28.19 1032 LEU A CA 1
ATOM 7676 C C . LEU A 1 1032 ? 6.285 71.679 -5.166 1.00 28.19 1032 LEU A C 1
ATOM 7678 O O . LEU A 1 1032 ? 5.393 70.913 -4.839 1.00 28.19 1032 LEU A O 1
ATOM 7682 N N . ARG A 1 1033 ? 7.557 71.228 -5.144 1.00 28.75 1033 ARG A N 1
ATOM 7683 C CA . ARG A 1 1033 ? 8.662 71.571 -4.198 1.00 28.75 1033 ARG A CA 1
ATOM 7684 C C . ARG A 1 1033 ? 8.349 71.083 -2.761 1.00 28.75 1033 ARG A C 1
ATOM 7686 O O . ARG A 1 1033 ? 7.289 71.388 -2.251 1.00 28.75 1033 ARG A O 1
ATOM 7693 N N . HIS A 1 1034 ? 9.233 70.383 -2.036 1.00 28.95 1034 HIS A N 1
ATOM 7694 C CA . HIS A 1 1034 ? 10.676 70.644 -1.917 1.00 28.95 1034 HIS A CA 1
ATOM 7695 C C . HIS A 1 1034 ? 11.553 69.422 -1.530 1.00 28.95 1034 HIS A C 1
ATOM 7697 O O . HIS A 1 1034 ? 11.085 68.294 -1.446 1.00 28.95 1034 HIS A O 1
ATOM 7703 N N . ARG A 1 1035 ? 12.861 69.684 -1.367 1.00 29.20 1035 ARG A N 1
ATOM 7704 C CA . ARG A 1 1035 ? 13.971 68.733 -1.133 1.00 29.20 1035 ARG A CA 1
ATOM 7705 C C . ARG A 1 1035 ? 14.211 68.409 0.365 1.00 29.20 1035 ARG A C 1
ATOM 7707 O O . ARG A 1 1035 ? 13.646 69.098 1.210 1.00 29.20 1035 ARG A O 1
ATOM 7714 N N . PRO A 1 1036 ? 15.065 67.409 0.685 1.00 58.81 1036 PRO A N 1
ATOM 7715 C CA . PRO A 1 1036 ? 15.355 66.950 2.050 1.00 58.81 1036 PRO A CA 1
ATOM 7716 C C . PRO A 1 1036 ? 16.570 67.643 2.696 1.00 58.81 1036 PRO A C 1
ATOM 7718 O O . PRO A 1 1036 ? 17.366 68.256 1.989 1.00 58.81 1036 PRO A O 1
ATOM 7721 N N . THR A 1 1037 ? 16.731 67.433 4.010 1.00 31.91 1037 THR A N 1
ATOM 7722 C CA . THR A 1 1037 ? 17.949 67.474 4.875 1.00 31.91 1037 THR A CA 1
ATOM 7723 C C . THR A 1 1037 ? 17.477 67.105 6.303 1.00 31.91 1037 THR A C 1
ATOM 7725 O O . THR A 1 1037 ? 16.294 67.285 6.568 1.00 31.91 1037 THR A O 1
ATOM 7728 N N . THR A 1 1038 ? 18.216 66.593 7.296 1.00 32.50 1038 THR A N 1
ATOM 7729 C CA . THR A 1 1038 ? 19.656 66.463 7.666 1.00 32.50 1038 THR A CA 1
ATOM 7730 C C . THR A 1 1038 ? 19.704 65.501 8.890 1.00 32.50 1038 THR A C 1
ATOM 7732 O O . THR A 1 1038 ? 18.685 65.420 9.567 1.00 32.50 1038 THR A O 1
ATOM 7735 N N . THR A 1 1039 ? 20.777 64.845 9.367 1.00 34.19 1039 THR A N 1
ATOM 7736 C CA . THR A 1 1039 ? 22.150 64.481 8.916 1.00 34.19 1039 THR A CA 1
ATOM 7737 C C . THR A 1 1039 ? 22.838 63.721 10.096 1.00 34.19 1039 THR A C 1
ATOM 7739 O O . THR A 1 1039 ? 22.253 63.662 11.171 1.00 34.19 1039 THR A O 1
ATOM 7742 N N . GLN A 1 1040 ? 24.077 63.220 9.920 1.00 33.66 1040 GLN A N 1
ATOM 7743 C CA . GLN A 1 1040 ? 25.049 62.716 10.933 1.00 33.66 1040 GLN A CA 1
ATOM 7744 C C . GLN A 1 1040 ? 24.935 61.227 11.340 1.00 33.66 1040 GLN A C 1
ATOM 7746 O O . GLN A 1 1040 ? 23.887 60.793 11.794 1.00 33.66 1040 GLN A O 1
ATOM 7751 N N . MET A 1 1041 ? 25.913 60.366 10.983 1.00 33.38 1041 MET A N 1
ATOM 7752 C CA . MET A 1 1041 ? 27.327 60.183 11.454 1.00 33.38 1041 MET A CA 1
ATOM 7753 C C . MET A 1 1041 ? 27.377 59.140 12.588 1.00 33.38 1041 MET A C 1
ATOM 7755 O O . MET A 1 1041 ? 26.432 59.066 13.358 1.00 33.38 1041 MET A O 1
ATOM 7759 N N . SER A 1 1042 ? 28.401 58.300 12.776 1.00 31.58 1042 SER A N 1
ATOM 7760 C CA . SER A 1 1042 ? 29.767 58.104 12.217 1.00 31.58 1042 SER A CA 1
ATOM 7761 C C . SER A 1 1042 ? 30.113 56.600 12.374 1.00 31.58 1042 SER A C 1
ATOM 7763 O O . SER A 1 1042 ? 29.455 55.947 13.170 1.00 31.58 1042 SER A O 1
ATOM 7765 N N . GLY A 1 1043 ? 31.092 55.936 11.754 1.00 31.91 1043 GLY A N 1
ATOM 7766 C CA . GLY A 1 1043 ? 32.273 56.319 10.980 1.00 31.91 1043 GLY A CA 1
ATOM 7767 C C . GLY A 1 1043 ? 33.459 55.396 11.347 1.00 31.91 1043 GLY A C 1
ATOM 7768 O O . GLY A 1 1043 ? 33.732 55.277 12.533 1.00 31.91 1043 GLY A O 1
ATOM 7769 N N . ALA A 1 1044 ? 34.144 54.849 10.323 1.00 35.84 1044 ALA A N 1
ATOM 7770 C CA . ALA A 1 1044 ? 35.573 54.437 10.255 1.00 35.84 1044 ALA A CA 1
ATOM 7771 C C . ALA A 1 1044 ? 36.078 53.332 11.238 1.00 35.84 1044 ALA A C 1
ATOM 7773 O O . ALA A 1 1044 ? 35.399 53.034 12.207 1.00 35.84 1044 ALA A O 1
ATOM 7774 N N . VAL A 1 1045 ? 37.212 52.620 11.096 1.00 31.83 1045 VAL A N 1
ATOM 7775 C CA . VAL A 1 1045 ? 38.497 52.684 10.334 1.00 31.83 1045 VAL A CA 1
ATOM 7776 C C . VAL A 1 1045 ? 38.985 51.207 10.157 1.00 31.83 1045 VAL A C 1
ATOM 7778 O O . VAL A 1 1045 ? 38.543 50.380 10.951 1.00 31.83 1045 VAL A O 1
ATOM 7781 N N . ASP A 1 1046 ? 39.984 50.781 9.366 1.00 35.00 1046 ASP A N 1
ATOM 7782 C CA . ASP A 1 1046 ? 40.362 50.872 7.927 1.00 35.00 1046 ASP A CA 1
ATOM 7783 C C . ASP A 1 1046 ? 41.592 49.904 7.725 1.00 35.00 1046 ASP A C 1
ATOM 7785 O O . ASP A 1 1046 ? 41.909 49.180 8.668 1.00 35.00 1046 ASP A O 1
ATOM 7789 N N . GLU A 1 1047 ? 42.315 49.919 6.584 1.00 33.47 1047 GLU A N 1
ATOM 7790 C CA . GLU A 1 1047 ? 43.678 49.329 6.364 1.00 33.47 1047 GLU A CA 1
ATOM 7791 C C . GLU A 1 1047 ? 43.853 47.768 6.335 1.00 33.47 1047 GLU A C 1
ATOM 7793 O O . GLU A 1 1047 ? 43.101 47.039 6.967 1.00 33.47 1047 GLU A O 1
ATOM 7798 N N . HIS A 1 1048 ? 44.828 47.132 5.639 1.00 29.83 1048 HIS A N 1
ATOM 7799 C CA . HIS A 1 1048 ? 45.757 47.537 4.554 1.00 29.83 1048 HIS A CA 1
ATOM 7800 C C . HIS A 1 1048 ? 46.310 46.326 3.739 1.00 29.83 1048 HIS A C 1
ATOM 7802 O O . HIS A 1 1048 ? 46.320 45.197 4.211 1.00 29.83 1048 HIS A O 1
ATOM 7808 N N . ASP A 1 1049 ? 46.853 46.643 2.555 1.00 34.94 1049 ASP A N 1
ATOM 7809 C CA . ASP A 1 1049 ? 47.978 46.042 1.792 1.00 34.94 1049 ASP A CA 1
ATOM 7810 C C . ASP A 1 1049 ? 48.180 44.520 1.517 1.00 34.94 1049 ASP A C 1
ATOM 7812 O O . ASP A 1 1049 ? 48.394 43.691 2.392 1.00 34.94 1049 ASP A O 1
ATOM 7816 N N . ARG A 1 1050 ? 48.311 44.236 0.205 1.00 31.67 1050 ARG A N 1
ATOM 7817 C CA . ARG A 1 1050 ? 49.428 43.550 -0.509 1.00 31.67 1050 ARG A CA 1
ATOM 7818 C C . ARG A 1 1050 ? 50.314 42.558 0.287 1.00 31.67 1050 ARG A C 1
ATOM 7820 O O . ARG A 1 1050 ? 50.966 42.925 1.255 1.00 31.67 1050 ARG A O 1
ATOM 7827 N N . SER A 1 1051 ? 50.685 41.403 -0.281 1.00 30.31 1051 SER A N 1
ATOM 7828 C CA . SER A 1 1051 ? 51.673 41.366 -1.383 1.00 30.31 1051 SER A CA 1
ATOM 7829 C C . SER A 1 1051 ? 52.081 39.942 -1.824 1.00 30.31 1051 SER A C 1
ATOM 7831 O O . SER A 1 1051 ? 52.160 39.043 -0.999 1.00 30.31 1051 SER A O 1
ATOM 7833 N N . THR A 1 1052 ? 52.517 39.830 -3.093 1.00 33.81 1052 THR A N 1
ATOM 7834 C CA . THR A 1 1052 ? 53.556 38.904 -3.634 1.00 33.81 1052 THR A CA 1
ATOM 7835 C C . THR A 1 1052 ? 53.350 37.374 -3.613 1.00 33.81 1052 THR A C 1
ATOM 7837 O O . THR A 1 1052 ? 52.731 36.844 -2.709 1.00 33.81 1052 THR A O 1
ATOM 7840 N N . LEU A 1 1053 ? 53.976 36.570 -4.491 1.00 31.19 1053 LEU A N 1
ATOM 7841 C CA . LEU A 1 1053 ? 54.379 36.660 -5.919 1.00 31.19 1053 LEU A CA 1
ATOM 7842 C C . LEU A 1 1053 ? 55.018 35.297 -6.297 1.00 31.19 1053 LEU A C 1
ATOM 7844 O O . LEU A 1 1053 ? 55.445 34.573 -5.405 1.00 31.19 1053 LEU A O 1
ATOM 7848 N N . LEU A 1 1054 ? 55.223 35.065 -7.601 1.00 28.84 1054 LEU A N 1
ATOM 7849 C CA . LEU A 1 1054 ? 56.049 34.015 -8.242 1.00 28.84 1054 LEU A CA 1
ATOM 7850 C C . LEU A 1 1054 ? 55.378 32.640 -8.460 1.00 28.84 1054 LEU A C 1
ATOM 7852 O O . LEU A 1 1054 ? 54.645 32.179 -7.599 1.00 28.84 1054 LEU A O 1
ATOM 7856 N N . ALA A 1 1055 ? 55.661 31.896 -9.540 1.00 32.28 1055 ALA A N 1
ATOM 7857 C CA . ALA A 1 1055 ? 56.178 32.227 -10.886 1.00 32.28 1055 ALA A CA 1
ATOM 7858 C C . ALA A 1 1055 ? 56.331 30.930 -11.718 1.00 32.28 1055 ALA A C 1
ATOM 7860 O O . ALA A 1 1055 ? 56.754 29.934 -11.146 1.00 32.28 1055 ALA A O 1
ATOM 7861 N N . GLN A 1 1056 ? 56.180 31.033 -13.053 1.00 33.75 1056 GLN A N 1
ATOM 7862 C CA . GLN A 1 1056 ? 56.903 30.237 -14.077 1.00 33.75 1056 GLN A CA 1
ATOM 7863 C C . GLN A 1 1056 ? 56.615 28.713 -14.190 1.00 33.75 1056 GLN A C 1
ATOM 7865 O O . GLN A 1 1056 ? 56.291 28.055 -13.214 1.00 33.75 1056 GLN A O 1
ATOM 7870 N N . ASP A 1 1057 ? 56.745 28.068 -15.360 1.00 33.91 1057 ASP A N 1
ATOM 7871 C CA . ASP A 1 1057 ? 56.903 28.563 -16.746 1.00 33.91 1057 ASP A CA 1
ATOM 7872 C C . ASP A 1 1057 ? 56.512 27.473 -17.771 1.00 33.91 1057 ASP A C 1
ATOM 7874 O O . ASP A 1 1057 ? 56.671 26.294 -17.475 1.00 33.91 1057 ASP A O 1
ATOM 7878 N N . ALA A 1 1058 ? 56.170 27.911 -18.995 1.00 31.58 1058 ALA A N 1
ATOM 7879 C CA . ALA A 1 1058 ? 56.276 27.198 -20.289 1.00 31.58 1058 ALA A CA 1
ATOM 7880 C C . ALA A 1 1058 ? 55.508 25.853 -20.505 1.00 31.58 1058 ALA A C 1
ATOM 7882 O O . ALA A 1 1058 ? 55.267 25.086 -19.586 1.00 31.58 1058 ALA A O 1
ATOM 7883 N N . ALA A 1 1059 ? 55.094 25.479 -21.727 1.00 29.36 1059 ALA A N 1
ATOM 7884 C CA . ALA A 1 1059 ? 55.447 25.997 -23.057 1.00 29.36 1059 ALA A CA 1
ATOM 7885 C C . ALA A 1 1059 ? 54.250 26.084 -24.041 1.00 29.36 1059 ALA A C 1
ATOM 7887 O O . ALA A 1 1059 ? 53.156 25.600 -23.768 1.00 29.36 1059 ALA A O 1
ATOM 7888 N N . LEU A 1 1060 ? 54.501 26.746 -25.176 1.00 27.72 1060 LEU A N 1
ATOM 7889 C CA . LEU A 1 1060 ? 53.593 27.071 -26.290 1.00 27.72 1060 LEU A CA 1
ATOM 7890 C C . LEU A 1 1060 ? 53.750 26.097 -27.485 1.00 27.72 1060 LEU A C 1
ATOM 7892 O O . LEU A 1 1060 ? 54.590 25.207 -27.426 1.00 27.72 1060 LEU A O 1
ATOM 7896 N N . GLU A 1 1061 ? 53.021 26.403 -28.575 1.00 28.64 1061 GLU A N 1
ATOM 7897 C CA . GLU A 1 1061 ? 53.070 25.856 -29.959 1.00 28.64 1061 GLU A CA 1
ATOM 7898 C C . GLU A 1 1061 ? 51.996 24.773 -30.267 1.00 28.64 1061 GLU A C 1
ATOM 7900 O O . GLU A 1 1061 ? 51.733 23.910 -29.442 1.00 28.64 1061 GLU A O 1
ATOM 7905 N N . GLU A 1 1062 ? 51.276 24.774 -31.406 1.00 31.80 1062 GLU A N 1
ATOM 7906 C CA . GLU A 1 1062 ? 51.329 25.670 -32.578 1.00 31.80 1062 GLU A CA 1
ATOM 7907 C C . GLU A 1 1062 ? 49.983 25.810 -33.353 1.00 31.80 1062 GLU A C 1
ATOM 7909 O O . GLU A 1 1062 ? 48.935 25.296 -32.982 1.00 31.80 1062 GLU A O 1
ATOM 7914 N N . LEU A 1 1063 ? 50.061 26.590 -34.429 1.00 30.73 1063 LEU A N 1
ATOM 7915 C CA . LEU A 1 1063 ? 49.080 27.317 -35.236 1.00 30.73 1063 LEU A CA 1
ATOM 7916 C C . LEU A 1 1063 ? 48.072 26.541 -36.133 1.00 30.73 1063 LEU A C 1
ATOM 7918 O O . LEU A 1 1063 ? 48.443 25.661 -36.896 1.00 30.73 1063 LEU A O 1
ATOM 7922 N N . ALA A 1 1064 ? 46.857 27.113 -36.192 1.00 27.02 1064 ALA A N 1
ATOM 7923 C CA . ALA A 1 1064 ? 46.159 27.630 -37.394 1.00 27.02 1064 ALA A CA 1
ATOM 7924 C C . ALA A 1 1064 ? 45.416 26.749 -38.440 1.00 27.02 1064 ALA A C 1
ATOM 7926 O O . ALA A 1 1064 ? 45.850 25.699 -38.886 1.00 27.02 1064 ALA A O 1
ATOM 7927 N N . GLU A 1 1065 ? 44.331 27.379 -38.926 1.00 29.14 1065 GLU A N 1
ATOM 7928 C CA . GLU A 1 1065 ? 43.681 27.277 -40.248 1.00 29.14 1065 GLU A CA 1
ATOM 7929 C C . GLU A 1 1065 ? 43.046 25.950 -40.716 1.00 29.14 1065 GLU A C 1
ATOM 7931 O O . GLU A 1 1065 ? 43.699 25.060 -41.247 1.00 29.14 1065 GLU A O 1
ATOM 7936 N N . LEU A 1 1066 ? 41.708 25.961 -40.810 1.00 30.38 1066 LEU A N 1
ATOM 7937 C CA . LEU A 1 1066 ? 41.055 26.171 -42.114 1.00 30.38 1066 LEU A CA 1
ATOM 7938 C C . LEU A 1 1066 ? 39.633 26.737 -41.952 1.00 30.38 1066 LEU A C 1
ATOM 7940 O O . LEU A 1 1066 ? 38.961 26.515 -40.949 1.00 30.38 1066 LEU A O 1
ATOM 7944 N N . ALA A 1 1067 ? 39.199 27.545 -42.919 1.00 32.47 1067 ALA A N 1
ATOM 7945 C CA . ALA A 1 1067 ? 38.037 28.420 -42.776 1.00 32.47 1067 ALA A CA 1
ATOM 7946 C C . ALA A 1 1067 ? 36.785 27.919 -43.516 1.00 32.47 1067 ALA A C 1
ATOM 7948 O O . ALA A 1 1067 ? 36.879 27.514 -44.672 1.00 32.47 1067 ALA A O 1
ATOM 7949 N N . GLY A 1 1068 ? 35.603 28.216 -42.958 1.00 29.78 1068 GLY A N 1
ATOM 7950 C CA . GLY A 1 1068 ? 34.716 29.117 -43.700 1.00 29.78 1068 GLY A CA 1
ATOM 7951 C C . GLY A 1 1068 ? 33.195 28.897 -43.697 1.00 29.78 1068 GLY A C 1
ATOM 7952 O O . GLY A 1 1068 ? 32.712 27.853 -44.105 1.00 29.78 1068 GLY A O 1
ATOM 7953 N N . TRP A 1 1069 ? 32.494 30.027 -43.478 1.00 32.59 1069 TRP A N 1
ATOM 7954 C CA . TRP A 1 1069 ? 31.168 30.401 -44.025 1.00 32.59 1069 TRP A CA 1
ATOM 7955 C C . TRP A 1 1069 ? 29.929 29.753 -43.349 1.00 32.59 1069 TRP A C 1
ATOM 7957 O O . TRP A 1 1069 ? 29.953 28.591 -42.988 1.00 32.59 1069 TRP A O 1
ATOM 7967 N N . SER A 1 1070 ? 28.789 30.439 -43.143 1.00 30.89 1070 SER A N 1
ATOM 7968 C CA . SER A 1 1070 ? 28.431 31.851 -43.399 1.00 30.89 1070 SER A CA 1
ATOM 7969 C C . SER A 1 1070 ? 27.373 32.379 -42.414 1.00 30.89 1070 SER A C 1
ATOM 7971 O O . SER A 1 1070 ? 26.445 31.679 -42.032 1.00 30.89 1070 SER A O 1
ATOM 7973 N N . ILE A 1 1071 ? 27.442 33.679 -42.116 1.00 36.62 1071 ILE A N 1
ATOM 7974 C CA . ILE A 1 1071 ? 26.375 34.477 -41.482 1.00 36.62 1071 ILE A CA 1
ATOM 7975 C C . ILE A 1 1071 ? 25.244 34.754 -42.495 1.00 36.62 1071 ILE A C 1
ATOM 7977 O O . ILE A 1 1071 ? 25.561 35.067 -43.647 1.00 36.62 1071 ILE A O 1
ATOM 7981 N N . ARG A 1 1072 ? 23.966 34.774 -42.060 1.00 35.62 1072 ARG A N 1
ATOM 7982 C CA . ARG A 1 1072 ? 23.019 35.918 -42.227 1.00 35.62 1072 ARG A CA 1
ATOM 7983 C C . ARG A 1 1072 ? 21.586 35.658 -41.714 1.00 35.62 1072 ARG A C 1
ATOM 7985 O O . ARG A 1 1072 ? 20.830 34.979 -42.389 1.00 35.62 1072 ARG A O 1
ATOM 7992 N N . LYS A 1 1073 ? 21.234 36.442 -40.679 1.00 36.66 1073 LYS A N 1
ATOM 7993 C CA . LYS A 1 1073 ? 20.071 37.363 -40.561 1.00 36.66 1073 LYS A CA 1
ATOM 7994 C C . LYS A 1 1073 ? 18.643 36.779 -40.530 1.00 36.66 1073 LYS A C 1
ATOM 7996 O O . LYS A 1 1073 ? 18.328 35.874 -41.284 1.00 36.66 1073 LYS A O 1
ATOM 8001 N N . ILE A 1 1074 ? 17.708 37.378 -39.781 1.00 39.59 1074 ILE A N 1
ATOM 8002 C CA . ILE A 1 1074 ? 17.720 38.699 -39.095 1.00 39.59 1074 ILE A CA 1
ATOM 8003 C C . ILE A 1 1074 ? 17.761 38.531 -37.580 1.00 39.59 1074 ILE A C 1
ATOM 8005 O O . ILE A 1 1074 ? 16.939 37.745 -37.076 1.00 39.59 1074 ILE A O 1
#

InterPro domains:
  IPR018247 EF-Hand 1, calcium-binding site [PS00018] (917-929)
  IPR030916 ELWxxDGT repeat [TIGR04534] (121-160)
  IPR030916 ELWxxDGT repeat [TIGR04534] (280-325)
  IPR030916 ELWxxDGT repeat [TIGR04534] (477-520)
  IPR030916 ELWxxDGT repeat [TIGR04534] (622-667)
  IPR030916 ELWxxDGT repeat [TIGR04534] (716-762)
  IPR030916 ELWxxDGT repeat [TIGR04534] (764-809)
  IPR036439 Dockerin domain superfamily [G3DSA:1.10.1330.10] (882-944)

pLDDT: mean 74.39, std 19.24, range [26.59, 96.12]

Foldseek 3Di:
DQAWADEAEKFDAAFDAFEAFAAAFDAAFWKKFWAFLLAHAAMAAAAAAFKAFAAFQEPDGDAQAWENFAAALHFDWTQGCRVQGRFTAGFFGDFDAFFFFDQFEEDPPDAFQKHLDAFAHAKKTQTTSPWQDTFIFDFFHFAFGGFDFVHQAPTNDHQCPCSVQAGDPLWFFAFFFAWHFGQHVLRATATWFFFFFLLFIGFQDCQAPDSHHQPFDFLFFFNAWTHGLGANPWQARFDFAFFAEFFFGFDFQGALHTRDDQADDDDSRHYDFAAFDWQQWFWGLGHNQKQDRFAFTFWQEFFGFFFWAAQVHIHYDLRFAHDFDFFFFDFTFAQSVAQTTAGKFAWAPPFAAAAQARFLGNFFADDFAAWDEFQFKWAAQDDQDWAATIFGAFFDHPTGGAADHQAGGDFHFAFDGHYWWAYAAFKFKFFHHHFWFFQIATGINNHHDDHYDDYYQDDHHGGIYMYAIYDAHDFAYFHHANNNFGRYYIYHGNHNPRNYHQDYQCDGSDDHDDHYFYNLPRWTGGQHANRQRGDFHFAHRRHNPGGDGADDHDGDRHYHYYRTINQHYEDPSWGIHHGRHHSRGHQTFIANSHHVRTGHQEFQDPDPRYWRGGDWEHLPQKTTHGIHDPDSSHAHWIARSHNVRSTGQDRLARTNANWHFHRHHRAPSWGFGTTYNHDHARAGWIANSHVVRTDGLGDGHHHHRDHWGEAEDQPQKTWTWRYNHHHETHTAIASPHSVNRGTAEHAGRDHHYGHHGYFYDFLQWTKHFIGDHWGDNYMFIDSSHHNRGTGHHTHDTDGHYWHWHAWEYYPSWTKIWTRSRRAHTMMGIAHHHNRLHDHTHHHRHHHNNGHHHYYYHRNHWIWTATTRNRHGRIIHIRGADQAQLCQSSSSALEVVSVVQLVVCEQHFDVQFCHRQNRVRPRHSHVVSVVRSVVRYPDDTDPDDDPDDDDDDDDDDDDDDDDDDDDDDDDDDDDDDDDDDDDDDDYDDDDDDDDDDDDDDDDDDDDDDDDDDDDDDDDDDDDDDDDDDDDDDDDDDDDDDDDDDDDDDDDDDDDDDDDDDDDDDDDDDDDDDDD